Protein 8P4X (pdb70)

Organism: Platynereis dumerilii (NCBI:txid6359)

Secondary structure (DSSP, 8-state):
--EEEEE-SS---SSS-HHHHHTTTT-SEEEEEEEE-SSTTS-SS--HHHHHHHHHHHHHHHHHHHHHT---EEEES-HHHHHHHHHHHH---EEEEE---SGGGHHHHHHHHHHHHTTT-EEEEE--SSSS-HHHHHHHTTTS---SHHHHHHHHHHH--PPPPP-----TTSB----SSHHHHS----HHHHT---SSHHHHS-SS----SSHHHHHHHHHHHHHHHHHHHHT-SS--------SS-----HHHHHHTSS-HHHHHHHHHHHHHHHS-S---GGGGSHHHHHHHHHHHTTT-TTTT-SSS-TTS-----B--HHHHHHHHHT-SS-HHHHHHHHHHHHTS---HHHHHHHHHIIIIISS-B-HHHHHHHHHHH-TT--HHHHHHHHHHHSS-TT--GGG-TTTT-TTHHHHHH-SS-HHHHHH-GGGSSS-TTSSS-GGGS-HHHHHHHT--BTTTBPPPSS-HHHHHHHHHHHHHHHHHHS--TT-SS---S-HHHHHHHTT--SS--TT---/--EEEEE-SS---SSS-HHHHHTTTT-SEEEEEEEE-SSTTS-SS--HHHHHHHHHHHHHHHHHHHHHT---EEEES-HHHHHHHHHHHH---EEEEE---SGGGHHHHHHHHHHHHTTT-EEEEE--SSSS-HHHHHHHTTTS---SHHHHHHHHHHH--PPPPP-----TTSB----SSHHHHS----HHHHT---SSHHHHS-SS----SSHHHHHHHHHHHHHHHHHHHHT-SS--------SS-----HHHHHHTSS-HHHHHHHHHHHHHHHS-S---GGGGSHHHHHHHHHHHTTT-TTTT-SSS-TTS-----B--HHHHHHHHHT-SS-HHHHHHHHHHHHTS---HHHHHHHHHIIIIISS-B-HHHHHHHHHHH-TT--HHHHHHHHHHHSS-TT--GGG-TTTT-TTHHHHHH-SS-HHHHHH-GGGSSS-TTSSS-GGGS-HHHHHHHT--BTTTBPPPSS-HHHHHHHHHHHHHHHHHHS--TT-SS---S-HHHHHHHTT--SS--TT---

Structure (mmCIF, N/CA/C/O backbone):
data_8P4X
#
_entry.id   8P4X
#
_cell.length_a   1.00
_cell.length_b   1.00
_cell.length_c   1.00
_cell.angle_alpha   90.00
_cell.angle_beta   90.00
_cell.angle_gamma   90.00
#
_symmetry.space_group_name_H-M   'P 1'
#
loop_
_entity.id
_entity.type
_entity.pdbx_description
1 polymer 'Putative light-receptive cryptochrome (Fragment)'
2 non-polymer 'FLAVIN-ADENINE DINUCLEOTIDE'
3 non-polymer 'MAGNESIUM ION'
4 water water
#
loop_
_atom_site.group_PDB
_atom_site.id
_atom_site.type_symbol
_atom_site.label_atom_id
_atom_site.label_alt_id
_atom_site.label_comp_id
_atom_site.label_asym_id
_atom_site.label_entity_id
_atom_site.la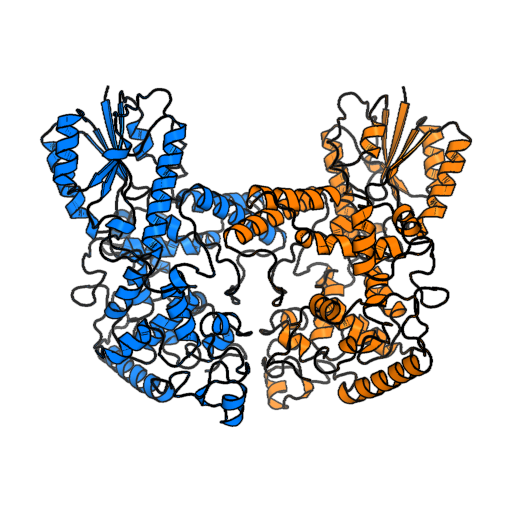bel_seq_id
_atom_site.pdbx_PDB_ins_code
_atom_site.Cartn_x
_atom_site.Cartn_y
_atom_site.Cartn_z
_atom_site.occupancy
_atom_site.B_iso_or_equiv
_atom_site.auth_seq_id
_atom_site.auth_comp_id
_atom_site.auth_asym_id
_atom_site.auth_atom_id
_atom_site.pdbx_PDB_model_num
ATOM 1 N N . GLU A 1 31 ? 117.242 111.900 98.865 1.00 72.13 31 GLU A N 1
ATOM 2 C CA . GLU A 1 31 ? 116.063 111.061 98.692 1.00 75.16 31 GLU A CA 1
ATOM 3 C C . GLU A 1 31 ? 115.547 110.586 100.045 1.00 67.96 31 GLU A C 1
ATOM 4 O O . GLU A 1 31 ? 115.296 109.398 100.244 1.00 70.98 31 GLU A O 1
ATOM 10 N N . HIS A 1 32 ? 115.395 111.524 100.976 1.00 43.99 32 HIS A N 1
ATOM 11 C CA . HIS A 1 32 ? 114.921 111.227 102.318 1.00 41.46 32 HIS A CA 1
ATOM 12 C C . HIS A 1 32 ? 114.133 112.405 102.869 1.00 42.87 32 HIS A C 1
ATOM 13 O O . HIS A 1 32 ? 114.282 113.544 102.418 1.00 38.69 32 HIS A O 1
ATOM 20 N N . VAL A 1 33 ? 113.288 112.109 103.850 1.00 26.48 33 VAL A N 1
ATOM 21 C CA . VAL A 1 33 ? 112.569 113.110 104.626 1.00 22.23 33 VAL A CA 1
ATOM 22 C C . VAL A 1 33 ? 112.963 112.877 106.078 1.00 23.82 33 VAL A C 1
ATOM 23 O O . VAL A 1 33 ? 112.374 112.039 106.768 1.00 20.06 33 VAL A O 1
ATOM 27 N N . SER A 1 34 ? 113.969 113.608 106.544 1.00 13.40 34 SER A N 1
ATOM 28 C CA . SER A 1 34 ? 114.570 113.358 107.843 1.00 11.83 34 SER A CA 1
ATOM 29 C C . SER A 1 34 ? 113.886 114.173 108.931 1.00 10.72 34 SER A C 1
ATOM 30 O O . SER A 1 34 ? 113.337 115.249 108.682 1.00 17.31 34 SER A O 1
ATOM 33 N N . LEU A 1 35 ? 113.926 113.641 110.151 1.00 12.76 35 LEU A N 1
ATOM 34 C CA . LEU A 1 35 ? 113.374 114.318 111.317 1.00 6.78 35 LEU A CA 1
ATOM 35 C C . LEU A 1 35 ? 114.362 114.199 112.466 1.00 9.90 35 LEU A C 1
ATOM 36 O O . LEU A 1 35 ? 114.757 113.087 112.834 1.00 12.70 35 LEU A O 1
ATOM 41 N N . HIS A 1 36 ? 114.758 115.338 113.028 1.00 7.50 36 HIS A N 1
ATOM 42 C CA . HIS A 1 36 ? 115.620 115.378 114.201 1.00 7.26 36 HIS A CA 1
ATOM 43 C C . HIS A 1 36 ? 114.792 115.740 115.425 1.00 8.83 36 HIS A C 1
ATOM 44 O O . HIS A 1 36 ? 114.087 116.755 115.429 1.00 6.23 36 HIS A O 1
ATOM 51 N N . TRP A 1 37 ? 114.884 114.909 116.456 1.00 2.88 37 TRP A N 1
ATOM 52 C CA . TRP A 1 37 ? 114.108 115.063 117.678 1.00 9.54 37 TRP A CA 1
ATOM 53 C C . TRP A 1 37 ? 114.987 115.697 118.751 1.00 6.25 37 TRP A C 1
ATOM 54 O O . TRP A 1 37 ? 116.021 115.134 119.125 1.00 0.54 37 TRP A O 1
ATOM 65 N N . PHE A 1 38 ? 114.574 116.865 119.240 1.00 2.40 38 PHE A N 1
ATOM 66 C CA . PHE A 1 38 ? 115.309 117.593 120.270 1.00 1.36 38 PHE A CA 1
ATOM 67 C C . PHE A 1 38 ? 114.756 117.216 121.641 1.00 1.42 38 PHE A C 1
ATOM 68 O O . PHE A 1 38 ? 113.601 117.516 121.956 1.00 1.44 38 PHE A O 1
ATOM 76 N N . ARG A 1 39 ? 115.580 116.555 122.450 1.00 14.19 39 ARG A N 1
ATOM 77 C CA . ARG A 1 39 ? 115.265 116.267 123.844 1.00 12.28 39 ARG A CA 1
ATOM 78 C C . ARG A 1 39 ? 116.284 116.883 124.786 1.00 8.08 39 ARG A C 1
ATOM 79 O O . ARG A 1 39 ? 115.915 117.643 125.688 1.00 7.32 39 ARG A O 1
ATOM 87 N N . HIS A 1 40 ? 117.561 116.571 124.596 1.00 36.95 40 HIS A N 1
ATOM 88 C CA . HIS A 1 40 ? 118.678 117.314 125.155 1.00 30.23 40 HIS A CA 1
ATOM 89 C C . HIS A 1 40 ? 119.554 117.766 123.993 1.00 28.84 40 HIS A C 1
ATOM 90 O O . HIS A 1 40 ? 119.221 117.558 122.823 1.00 29.36 40 HIS A O 1
ATOM 97 N N . GLY A 1 41 ? 120.684 118.387 124.309 1.00 15.54 41 GLY A N 1
ATOM 98 C CA . GLY A 1 41 ? 121.578 118.853 123.269 1.00 11.34 41 GLY A CA 1
ATOM 99 C C . GLY A 1 41 ? 120.959 119.940 122.419 1.00 16.77 41 GLY A C 1
ATOM 100 O O . GLY A 1 41 ? 121.008 119.885 121.188 1.00 9.91 41 GLY A O 1
ATOM 101 N N . LEU A 1 42 ? 120.362 120.934 123.075 1.00 10.23 42 LEU A N 1
ATOM 102 C CA . LEU A 1 42 ? 119.701 122.044 122.391 1.00 9.08 42 LEU A CA 1
ATOM 103 C C . LEU A 1 42 ? 120.769 122.989 121.849 1.00 13.08 42 LEU A C 1
ATOM 104 O O . LEU A 1 42 ? 121.044 124.059 122.397 1.00 6.46 42 LEU A O 1
ATOM 109 N N . ARG A 1 43 ? 121.382 122.581 120.741 1.00 4.96 43 ARG A N 1
ATOM 110 C CA . ARG A 1 43 ? 122.442 123.362 120.121 1.00 4.41 43 ARG A CA 1
ATOM 111 C C . ARG A 1 43 ? 122.570 122.941 118.665 1.00 8.18 43 ARG A C 1
ATOM 112 O O . ARG A 1 43 ? 122.005 121.934 118.235 1.00 8.11 43 ARG A O 1
ATOM 120 N N . LEU A 1 44 ? 123.329 123.737 117.908 1.00 9.13 44 LEU A N 1
ATOM 121 C CA . LEU A 1 44 ? 123.638 123.428 116.520 1.00 9.99 44 LEU A CA 1
ATOM 122 C C . LEU A 1 44 ? 125.110 123.127 116.277 1.00 12.52 44 LEU A C 1
ATOM 123 O O . LEU A 1 44 ? 125.437 122.554 115.234 1.00 7.39 44 LEU A O 1
ATOM 128 N N . HIS A 1 45 ? 125.996 123.489 117.201 1.00 9.18 45 HIS A N 1
ATOM 129 C CA . HIS A 1 45 ? 127.417 123.206 117.062 1.00 -0.00 45 HIS A CA 1
ATOM 130 C C . HIS A 1 45 ? 127.757 121.858 117.683 1.00 9.76 45 HIS A C 1
ATOM 131 O O . HIS A 1 45 ? 127.248 121.503 118.749 1.00 3.76 45 HIS A O 1
ATOM 138 N N . ASP A 1 46 ? 128.620 121.109 117.000 1.00 8.93 46 ASP A N 1
ATOM 139 C CA . ASP A 1 46 ? 129.065 119.791 117.448 1.00 6.73 46 ASP A CA 1
ATOM 140 C C . ASP A 1 46 ? 127.870 118.870 117.695 1.00 6.05 46 ASP A C 1
ATOM 141 O O . ASP A 1 46 ? 127.608 118.420 118.811 1.00 6.33 46 ASP A O 1
ATOM 146 N N . ASN A 1 47 ? 127.140 118.594 116.614 1.00 3.43 47 ASN A N 1
ATOM 147 C CA . ASN A 1 47 ? 125.928 117.776 116.653 1.00 7.97 47 ASN A CA 1
ATOM 148 C C . ASN A 1 47 ? 125.952 116.806 115.478 1.00 8.80 47 ASN A C 1
ATOM 149 O O . ASN A 1 47 ? 125.328 117.054 114.438 1.00 9.03 47 ASN A O 1
ATOM 154 N N . PRO A 1 48 ? 126.672 115.687 115.608 1.00 9.55 48 PRO A N 1
ATOM 155 C CA . PRO A 1 48 ? 126.768 114.749 114.474 1.00 8.52 48 PRO A CA 1
ATOM 156 C C . PRO A 1 48 ? 125.431 114.188 114.021 1.00 7.29 48 PRO A C 1
ATOM 157 O O . PRO A 1 48 ? 125.225 113.984 112.816 1.00 4.54 48 PRO A O 1
ATOM 161 N N . ALA A 1 49 ? 124.515 113.920 114.953 1.00 14.46 49 ALA A N 1
ATOM 162 C CA . ALA A 1 49 ? 123.208 113.398 114.570 1.00 13.26 49 ALA A CA 1
ATOM 163 C C . ALA A 1 49 ? 122.468 114.378 113.670 1.00 16.93 49 ALA A C 1
ATOM 164 O O . ALA A 1 49 ? 121.819 113.974 112.698 1.00 14.13 49 ALA A O 1
ATOM 166 N N . LEU A 1 50 ? 122.548 115.673 113.981 1.00 9.85 50 LEU A N 1
ATOM 167 C CA . LEU A 1 50 ? 121.948 116.682 113.115 1.00 4.65 50 LEU A CA 1
ATOM 168 C C . LEU A 1 50 ? 122.628 116.712 111.752 1.00 5.05 50 LEU A C 1
ATOM 169 O O . LEU A 1 50 ? 121.960 116.839 110.719 1.00 11.08 50 LEU A O 1
ATOM 174 N N . LEU A 1 51 ? 123.957 116.600 111.729 1.00 6.77 51 LEU A N 1
ATOM 175 C CA . LEU A 1 51 ? 124.678 116.599 110.462 1.00 9.79 51 LEU A CA 1
ATOM 176 C C . LEU A 1 51 ? 124.281 115.415 109.593 1.00 15.28 51 LEU A C 1
ATOM 177 O O . LEU A 1 51 ? 124.298 115.516 108.361 1.00 15.00 51 LEU A O 1
ATOM 182 N N . LYS A 1 52 ? 123.931 114.287 110.208 1.00 23.32 52 LYS A N 1
ATOM 183 C CA . LYS A 1 52 ? 123.542 113.111 109.441 1.00 20.45 52 LYS A CA 1
ATOM 184 C C . LYS A 1 52 ? 122.146 113.233 108.843 1.00 24.97 52 LYS A C 1
ATOM 185 O O . LYS A 1 52 ? 121.844 112.541 107.866 1.00 21.46 52 LYS A O 1
ATOM 191 N N . SER A 1 53 ? 121.296 114.094 109.396 1.00 21.63 53 SER A N 1
ATOM 192 C CA . SER A 1 53 ? 119.941 114.277 108.897 1.00 19.93 53 SER A CA 1
ATOM 193 C C . SER A 1 53 ? 119.861 115.271 107.747 1.00 19.91 53 SER A C 1
ATOM 194 O O . SER A 1 53 ? 118.767 115.497 107.220 1.00 14.89 53 SER A O 1
ATOM 197 N N . LEU A 1 54 ? 120.985 115.866 107.344 1.00 16.25 54 LEU A N 1
ATOM 198 C CA . LEU A 1 54 ? 121.007 116.832 106.257 1.00 12.25 54 LEU A CA 1
ATOM 199 C C . LEU A 1 54 ? 121.608 116.291 104.969 1.00 16.76 54 LEU A C 1
ATOM 200 O O . LEU A 1 54 ? 121.325 116.841 103.900 1.00 13.80 54 LEU A O 1
ATOM 205 N N . GLU A 1 55 ? 122.420 115.240 105.038 1.00 49.64 55 GLU A N 1
ATOM 206 C CA . GLU A 1 55 ? 123.041 114.677 103.848 1.00 50.09 55 GLU A CA 1
ATOM 207 C C . GLU A 1 55 ? 122.083 113.709 103.164 1.00 48.24 55 GLU A C 1
ATOM 208 O O . GLU A 1 55 ? 121.528 112.812 103.806 1.00 51.71 55 GLU A O 1
ATOM 214 N N . GLY A 1 56 ? 121.896 113.890 101.861 1.00 37.97 56 GLY A N 1
ATOM 215 C CA . GLY A 1 56 ? 120.956 113.062 101.124 1.00 37.37 56 GLY A CA 1
ATOM 216 C C . GLY A 1 56 ? 119.527 113.229 101.586 1.00 37.85 56 GLY A C 1
ATOM 217 O O . GLY A 1 56 ? 118.775 112.249 101.641 1.00 41.77 56 GLY A O 1
ATOM 218 N N . ALA A 1 57 ? 119.132 114.456 101.917 1.00 26.28 57 ALA A N 1
ATOM 219 C CA . ALA A 1 57 ? 117.805 114.752 102.437 1.00 29.80 57 ALA A CA 1
ATOM 220 C C . ALA A 1 57 ? 117.110 115.742 101.518 1.00 26.86 57 ALA A C 1
ATOM 221 O O . ALA A 1 57 ? 117.705 116.747 101.116 1.00 26.84 57 ALA A O 1
ATOM 223 N N . LYS A 1 58 ? 115.854 115.453 101.186 1.00 31.97 58 LYS A N 1
ATOM 224 C CA . LYS A 1 58 ? 115.038 116.358 100.390 1.00 25.49 58 LYS A CA 1
ATOM 225 C C . LYS A 1 58 ? 114.290 117.359 101.260 1.00 30.42 58 LYS A C 1
ATOM 226 O O . LYS A 1 58 ? 114.132 118.520 100.870 1.00 24.34 58 LYS A O 1
ATOM 232 N N . GLU A 1 59 ? 113.831 116.929 102.434 1.00 24.04 59 GLU A N 1
ATOM 233 C CA . GLU A 1 59 ? 113.127 117.793 103.368 1.00 30.98 59 GLU A CA 1
ATOM 234 C C . GLU A 1 59 ? 113.676 117.558 104.767 1.00 24.32 59 GLU A C 1
ATOM 235 O O . GLU A 1 59 ? 114.217 116.492 105.065 1.00 25.49 59 GLU A O 1
ATOM 241 N N . PHE A 1 60 ? 113.534 118.569 105.621 1.00 7.57 60 PHE A N 1
ATOM 242 C CA . PHE A 1 60 ? 114.047 118.515 106.982 1.00 14.43 60 PHE A CA 1
ATOM 243 C C . PHE A 1 60 ? 113.045 119.143 107.938 1.00 16.17 60 PHE A C 1
ATOM 244 O O . PHE A 1 60 ? 112.467 120.193 107.643 1.00 7.53 60 PHE A O 1
ATOM 252 N N . TYR A 1 61 ? 112.850 118.494 109.084 1.00 9.31 61 TYR A N 1
ATOM 253 C CA . TYR A 1 61 ? 111.966 118.977 110.133 1.00 9.36 61 TYR A CA 1
ATOM 254 C C . TYR A 1 61 ? 112.679 118.915 111.475 1.00 8.44 61 TYR A C 1
ATOM 255 O O . TYR A 1 61 ? 113.349 117.926 111.786 1.00 9.20 61 TYR A O 1
ATOM 264 N N . ALA A 1 62 ? 112.532 119.975 112.265 1.00 5.19 62 ALA A N 1
ATOM 265 C CA . ALA A 1 62 ? 113.038 120.037 113.630 1.00 1.74 62 ALA A CA 1
ATOM 266 C C . ALA A 1 62 ? 111.863 119.992 114.597 1.00 5.70 62 ALA A C 1
ATOM 267 O O . ALA A 1 62 ? 110.886 120.727 114.423 1.00 1.02 62 ALA A O 1
ATOM 269 N N . LEU A 1 63 ? 111.959 119.135 115.614 1.00 5.85 63 LEU A N 1
ATOM 270 C CA . LEU A 1 63 ? 110.826 118.838 116.478 1.00 5.57 63 LEU A CA 1
ATOM 271 C C . LEU A 1 63 ? 111.238 118.820 117.943 1.00 9.44 63 LEU A C 1
ATOM 272 O O . LEU A 1 63 ? 112.333 118.368 118.288 1.00 8.67 63 LEU A O 1
ATOM 277 N N . PHE A 1 64 ? 110.345 119.319 118.797 1.00 0.10 64 PHE A N 1
ATOM 278 C CA . PHE A 1 64 ? 110.433 119.170 120.244 1.00 6.77 64 PHE A CA 1
ATOM 279 C C . PHE A 1 64 ? 109.053 118.781 120.753 1.00 2.39 64 PHE A C 1
ATOM 280 O O . PHE A 1 64 ? 108.057 119.410 120.383 1.00 9.03 64 PHE A O 1
ATOM 288 N N . ILE A 1 65 ? 108.990 117.747 121.587 1.00 13.49 65 ILE A N 1
ATOM 289 C CA . ILE A 1 65 ? 107.730 117.218 122.099 1.00 11.11 65 ILE A CA 1
ATOM 290 C C . ILE A 1 65 ? 107.621 117.566 123.576 1.00 15.77 65 ILE A C 1
ATOM 291 O O . ILE A 1 65 ? 108.534 117.279 124.359 1.00 13.07 65 ILE A O 1
ATOM 296 N N . TRP A 1 66 ? 106.502 118.182 123.953 1.00 28.67 66 TRP A N 1
ATOM 297 C CA . TRP A 1 66 ? 106.210 118.530 125.339 1.00 25.21 66 TRP A CA 1
ATOM 298 C C . TRP A 1 66 ? 105.298 117.451 125.913 1.00 29.01 66 TRP A C 1
ATOM 299 O O . TRP A 1 66 ? 104.116 117.379 125.562 1.00 24.47 66 TRP A O 1
ATOM 310 N N . ASP A 1 67 ? 105.847 116.612 126.795 1.00 46.88 67 ASP A N 1
ATOM 311 C CA . ASP A 1 67 ? 105.124 115.464 127.323 1.00 52.18 67 ASP A CA 1
ATOM 312 C C . ASP A 1 67 ? 104.955 115.469 128.836 1.00 48.19 67 ASP A C 1
ATOM 313 O O . ASP A 1 67 ? 104.281 114.577 129.362 1.00 53.07 67 ASP A O 1
ATOM 318 N N . GLY A 1 68 ? 105.539 116.429 129.549 1.00 31.81 68 GLY A N 1
ATOM 319 C CA . GLY A 1 68 ? 105.398 116.504 130.987 1.00 37.64 68 GLY A CA 1
ATOM 320 C C . GLY A 1 68 ? 106.490 115.826 131.785 1.00 32.23 68 GLY A C 1
ATOM 321 O O . GLY A 1 68 ? 106.502 115.954 133.015 1.00 36.78 68 GLY A O 1
ATOM 322 N N . GLU A 1 69 ? 107.402 115.105 131.131 1.00 41.85 69 GLU A N 1
ATOM 323 C CA . GLU A 1 69 ? 108.524 114.465 131.801 1.00 40.74 69 GLU A CA 1
ATOM 324 C C . GLU A 1 69 ? 109.878 114.835 131.218 1.00 40.33 69 GLU A C 1
ATOM 325 O O . GLU A 1 69 ? 110.893 114.641 131.895 1.00 37.31 69 GLU A O 1
ATOM 331 N N . VAL A 1 70 ? 109.923 115.363 129.996 1.00 24.99 70 VAL A N 1
ATOM 332 C CA . VAL A 1 70 ? 111.191 115.638 129.334 1.00 26.60 70 VAL A CA 1
ATOM 333 C C . VAL A 1 70 ? 111.869 116.839 129.979 1.00 26.23 70 VAL A C 1
ATOM 334 O O . VAL A 1 70 ? 111.228 117.854 130.284 1.00 22.61 70 VAL A O 1
ATOM 338 N N . ALA A 1 71 ? 113.181 116.725 130.189 1.00 21.73 71 ALA A N 1
ATOM 339 C CA . ALA A 1 71 ? 114.005 117.818 130.705 1.00 15.75 71 ALA A CA 1
ATOM 340 C C . ALA A 1 71 ? 113.593 118.238 132.113 1.00 19.14 71 ALA A C 1
ATOM 341 O O . ALA A 1 71 ? 113.650 119.420 132.460 1.00 21.26 71 ALA A O 1
ATOM 343 N N . GLY A 1 72 ? 113.180 117.278 132.937 1.00 20.91 72 GLY A N 1
ATOM 344 C CA . GLY A 1 72 ? 112.857 117.554 134.324 1.00 12.49 72 GLY A CA 1
ATOM 345 C C . GLY A 1 72 ? 111.728 118.547 134.497 1.00 20.89 72 GLY A C 1
ATOM 346 O O . GLY A 1 72 ? 111.836 119.493 135.282 1.00 17.88 72 GLY A O 1
ATOM 347 N N . THR A 1 73 ? 110.635 118.338 133.767 1.00 39.57 73 THR A N 1
ATOM 348 C CA . THR A 1 73 ? 109.497 119.245 133.807 1.00 32.47 73 THR A CA 1
ATOM 349 C C . THR A 1 73 ? 108.434 118.829 134.816 1.00 29.73 73 THR A C 1
ATOM 350 O O . THR A 1 73 ? 107.626 119.671 135.226 1.00 39.03 73 THR A O 1
ATOM 354 N N . LYS A 1 74 ? 108.418 117.563 135.231 1.00 40.39 74 LYS A N 1
ATOM 355 C CA . LYS A 1 74 ? 107.398 117.103 136.170 1.00 33.45 74 LYS A CA 1
ATOM 356 C C . LYS A 1 74 ? 107.563 117.759 137.537 1.00 41.16 74 LYS A C 1
ATOM 357 O O . LYS A 1 74 ? 106.605 118.309 138.092 1.00 42.38 74 LYS A O 1
ATOM 363 N N . LEU A 1 75 ? 108.770 117.714 138.096 1.00 22.69 75 LEU A N 1
ATOM 364 C CA . LEU A 1 75 ? 109.077 118.308 139.397 1.00 21.17 75 LEU A CA 1
ATOM 365 C C . LEU A 1 75 ? 109.996 119.500 139.152 1.00 24.29 75 LEU A C 1
ATOM 366 O O . LEU A 1 75 ? 111.219 119.348 139.084 1.00 26.79 75 LEU A O 1
ATOM 371 N N . VAL A 1 76 ? 109.404 120.689 139.026 1.00 13.55 76 VAL A N 1
ATOM 372 C CA . VAL A 1 76 ? 110.122 121.875 138.577 1.00 10.31 76 VAL A CA 1
ATOM 373 C C . VAL A 1 76 ? 109.503 123.103 139.230 1.00 16.85 76 VAL A C 1
ATOM 374 O O . VAL A 1 76 ? 108.433 123.037 139.839 1.00 10.88 76 VAL A O 1
ATOM 378 N N . SER A 1 77 ? 110.193 124.236 139.106 1.00 29.37 77 SER A N 1
ATOM 379 C CA . SER A 1 77 ? 109.732 125.509 139.637 1.00 25.16 77 SER A CA 1
ATOM 380 C C . SER A 1 77 ? 109.960 126.605 138.598 1.00 23.32 77 SER A C 1
ATOM 381 O O . SER A 1 77 ? 110.380 126.347 137.467 1.00 28.79 77 SER A O 1
ATOM 384 N N . TYR A 1 78 ? 109.677 127.841 139.002 1.00 20.37 78 TYR A N 1
ATOM 385 C CA . TYR A 1 78 ? 109.713 128.968 138.074 1.00 17.52 78 TYR A CA 1
ATOM 386 C C . TYR A 1 78 ? 111.105 129.256 137.515 1.00 18.59 78 TYR A C 1
ATOM 387 O O . TYR A 1 78 ? 111.221 129.455 136.289 1.00 15.43 78 TYR A O 1
ATOM 396 N N . PRO A 1 79 ? 112.175 129.292 138.319 1.00 7.18 79 PRO A N 1
ATOM 397 C CA . PRO A 1 79 ? 113.491 129.650 137.757 1.00 5.51 79 PRO A CA 1
ATOM 398 C C . PRO A 1 79 ? 113.937 128.770 136.600 1.00 7.16 79 PRO A C 1
ATOM 399 O O . PRO A 1 79 ? 114.289 129.293 135.536 1.00 12.85 79 PRO A O 1
ATOM 403 N N . ARG A 1 80 ? 113.948 127.447 136.775 1.00 5.68 80 ARG A N 1
ATOM 404 C CA . ARG A 1 80 ? 114.424 126.567 135.714 1.00 9.35 80 ARG A CA 1
ATOM 405 C C . ARG A 1 80 ? 113.480 126.522 134.518 1.00 5.06 80 ARG A C 1
ATOM 406 O O . ARG A 1 80 ? 113.939 126.305 133.390 1.00 10.46 80 ARG A O 1
ATOM 414 N N . MET A 1 81 ? 112.180 126.724 134.735 1.00 23.36 81 MET A N 1
ATOM 415 C CA . MET A 1 81 ? 111.260 126.856 133.612 1.00 21.39 81 MET A CA 1
ATOM 416 C C . MET A 1 81 ? 111.618 128.056 132.746 1.00 27.11 81 MET A C 1
ATOM 417 O O . MET A 1 81 ? 111.613 127.963 131.510 1.00 26.93 81 MET A O 1
ATOM 422 N N . LYS A 1 82 ? 111.919 129.195 133.374 1.00 8.43 82 LYS A N 1
ATOM 423 C CA . LYS A 1 82 ? 112.385 130.344 132.605 1.00 12.08 82 LYS A CA 1
ATOM 424 C C . LYS A 1 82 ? 113.618 129.996 131.780 1.00 15.69 82 LYS A C 1
ATOM 425 O O . LYS A 1 82 ? 113.707 130.354 130.599 1.00 8.78 82 LYS A O 1
ATOM 431 N N . PHE A 1 83 ? 114.585 129.311 132.393 1.00 7.19 83 PHE A N 1
ATOM 432 C CA . PHE A 1 83 ? 115.814 128.950 131.696 1.00 6.81 83 PHE A CA 1
ATOM 433 C C . PHE A 1 83 ? 115.525 128.073 130.482 1.00 3.78 83 PHE A C 1
ATOM 434 O O . PHE A 1 83 ? 116.052 128.314 129.387 1.00 1.51 83 PHE A O 1
ATOM 442 N N . LEU A 1 84 ? 114.680 127.055 130.657 1.00 2.85 84 LEU A N 1
ATOM 443 C CA . LEU A 1 84 ? 114.353 126.155 129.554 1.00 5.21 84 LEU A CA 1
ATOM 444 C C . LEU A 1 84 ? 113.652 126.897 128.421 1.00 2.98 84 LEU A C 1
ATOM 445 O O . LEU A 1 84 ? 113.969 126.695 127.240 1.00 9.40 84 LEU A O 1
ATOM 450 N N . LEU A 1 85 ? 112.684 127.753 128.758 1.00 17.92 85 LEU A N 1
ATOM 451 C CA . LEU A 1 85 ? 111.978 128.494 127.719 1.00 11.77 85 LEU A CA 1
ATOM 452 C C . LEU A 1 85 ? 112.911 129.440 126.974 1.00 15.87 85 LEU A C 1
ATOM 453 O O . LEU A 1 85 ? 112.811 129.572 125.748 1.00 13.65 85 LEU A O 1
ATOM 458 N N . GLU A 1 86 ? 113.819 130.105 127.691 1.00 17.61 86 GLU A N 1
ATOM 459 C CA . GLU A 1 86 ? 114.803 130.952 127.027 1.00 16.55 86 GLU A CA 1
ATOM 460 C C . GLU A 1 86 ? 115.687 130.148 126.083 1.00 12.31 86 GLU A C 1
ATOM 461 O O . GLU A 1 86 ? 115.981 130.606 124.973 1.00 14.88 86 GLU A O 1
ATOM 467 N N . CYS A 1 87 ? 116.121 128.958 126.502 1.00 7.94 87 CYS A N 1
ATOM 468 C CA . CYS A 1 87 ? 116.939 128.126 125.625 1.00 6.54 87 CYS A CA 1
ATOM 469 C C . CYS A 1 87 ? 116.181 127.737 124.360 1.00 4.57 87 CYS A C 1
ATOM 470 O O . CYS A 1 87 ? 116.733 127.792 123.253 1.00 8.03 87 CYS A O 1
ATOM 473 N N . LEU A 1 88 ? 114.916 127.337 124.502 1.00 21.11 88 LEU A N 1
ATOM 474 C CA . LEU A 1 88 ? 114.133 126.963 123.326 1.00 14.78 88 LEU A CA 1
ATOM 475 C C . LEU A 1 88 ? 113.931 128.151 122.390 1.00 14.17 88 LEU A C 1
ATOM 476 O O . LEU A 1 88 ? 114.006 128.005 121.162 1.00 17.33 88 LEU A O 1
ATOM 481 N N . LYS A 1 89 ? 113.661 129.332 122.949 1.00 14.28 89 LYS A N 1
ATOM 482 C CA . LYS A 1 89 ? 113.501 130.518 122.115 1.00 16.65 89 LYS A CA 1
ATOM 483 C C . LYS A 1 89 ? 114.792 130.852 121.379 1.00 21.00 89 LYS A C 1
ATOM 484 O O . LYS A 1 89 ? 114.766 131.233 120.203 1.00 19.41 89 LYS A O 1
ATOM 490 N N . ASP A 1 90 ? 115.934 130.728 122.060 1.00 15.30 90 ASP A N 1
ATOM 491 C CA . ASP A 1 90 ? 117.215 130.951 121.398 1.00 14.81 90 ASP A CA 1
ATOM 492 C C . ASP A 1 90 ? 117.416 129.969 120.253 1.00 22.57 90 ASP A C 1
ATOM 493 O O . ASP A 1 90 ? 117.899 130.344 119.178 1.00 16.24 90 ASP A O 1
ATOM 498 N N . LEU A 1 91 ? 117.059 128.702 120.467 1.00 9.27 91 LEU A N 1
ATOM 499 C CA . LEU A 1 91 ? 117.201 127.707 119.409 1.00 7.38 91 LEU A CA 1
ATOM 500 C C . LEU A 1 91 ? 116.337 128.055 118.201 1.00 9.53 91 LEU A C 1
ATOM 501 O O . LEU A 1 91 ? 116.795 127.970 117.052 1.00 13.73 91 LEU A O 1
ATOM 506 N N . ASP A 1 92 ? 115.083 128.444 118.438 1.00 15.49 92 ASP A N 1
ATOM 507 C CA . ASP A 1 92 ? 114.210 128.814 117.327 1.00 18.86 92 ASP A CA 1
ATOM 508 C C . ASP A 1 92 ? 114.736 130.043 116.594 1.00 16.55 92 ASP A C 1
ATOM 509 O O . ASP A 1 92 ? 114.693 130.103 115.358 1.00 11.58 92 ASP A O 1
ATOM 514 N N . ASP A 1 93 ? 115.229 131.039 117.334 1.00 43.92 93 ASP A N 1
ATOM 515 C CA . ASP A 1 93 ? 115.799 132.217 116.689 1.00 39.98 93 ASP A CA 1
ATOM 516 C C . ASP A 1 93 ? 117.010 131.858 115.841 1.00 35.60 93 ASP A C 1
ATOM 517 O O . ASP A 1 93 ? 117.174 132.391 114.737 1.00 44.17 93 ASP A O 1
ATOM 522 N N . SER A 1 94 ? 117.872 130.969 116.337 1.00 20.69 94 SER A N 1
ATOM 523 C CA . SER A 1 94 ? 119.014 130.531 115.544 1.00 24.60 94 SER A CA 1
ATOM 524 C C . SER A 1 94 ? 118.570 129.814 114.277 1.00 21.12 94 SER A C 1
ATOM 525 O O . SER A 1 94 ? 119.146 130.037 113.207 1.00 27.60 94 SER A O 1
ATOM 528 N N . LEU A 1 95 ? 117.560 128.950 114.373 1.00 21.15 95 LEU A N 1
ATOM 529 C CA . LEU A 1 95 ? 117.048 128.275 113.186 1.00 14.86 95 LEU A CA 1
ATOM 530 C C . LEU A 1 95 ? 116.418 129.234 112.184 1.00 20.39 95 LEU A C 1
ATOM 531 O O . LEU A 1 95 ? 116.493 128.980 110.978 1.00 15.76 95 LEU A O 1
ATOM 536 N N . LYS A 1 96 ? 115.796 130.319 112.648 1.00 28.21 96 LYS A N 1
ATOM 537 C CA . LYS A 1 96 ? 115.158 131.255 111.726 1.00 25.38 96 LYS A CA 1
ATOM 538 C C . LYS A 1 96 ? 116.148 131.919 110.777 1.00 25.85 96 LYS A C 1
ATOM 539 O O . LYS A 1 96 ? 115.741 132.376 109.704 1.00 31.62 96 LYS A O 1
ATOM 545 N N . LYS A 1 97 ? 117.430 131.990 111.142 1.00 40.34 97 LYS A N 1
ATOM 546 C CA . LYS A 1 97 ? 118.410 132.617 110.260 1.00 40.64 97 LYS A CA 1
ATOM 547 C C . LYS A 1 97 ? 118.549 131.850 108.951 1.00 47.47 97 LYS A C 1
ATOM 548 O O . LYS A 1 97 ? 118.572 132.449 107.870 1.00 45.04 97 LYS A O 1
ATOM 554 N N . HIS A 1 98 ? 118.646 130.523 109.028 1.00 38.71 98 HIS A N 1
ATOM 555 C CA . HIS A 1 98 ? 118.836 129.696 107.846 1.00 33.12 98 HIS A CA 1
ATOM 556 C C . HIS A 1 98 ? 117.546 129.451 107.074 1.00 31.14 98 HIS A C 1
ATOM 557 O O . HIS A 1 98 ? 117.600 128.868 105.986 1.00 37.12 98 HIS A O 1
ATOM 564 N N . GLY A 1 99 ? 116.400 129.871 107.602 1.00 22.50 99 GLY A N 1
ATOM 565 C CA . GLY A 1 99 ? 115.138 129.711 106.909 1.00 21.98 99 GLY A CA 1
ATOM 566 C C . GLY A 1 99 ? 114.309 128.548 107.410 1.00 23.31 99 GLY A C 1
ATOM 567 O O . GLY A 1 99 ? 113.707 127.823 106.612 1.00 20.07 99 GLY A O 1
ATOM 568 N N . GLY A 1 100 ? 114.261 128.359 108.729 1.00 23.30 100 GLY A N 1
ATOM 569 C CA . GLY A 1 100 ? 113.486 127.281 109.308 1.00 24.41 100 GLY A CA 1
ATOM 570 C C . GLY A 1 100 ? 112.951 127.656 110.672 1.00 18.18 100 GLY A C 1
ATOM 571 O O . GLY A 1 100 ? 113.361 128.648 111.278 1.00 27.17 100 GLY A O 1
ATOM 572 N N . ARG A 1 101 ? 112.019 126.836 111.150 1.00 9.14 101 ARG A N 1
ATOM 573 C CA . ARG A 1 101 ? 111.365 127.034 112.434 1.00 13.16 101 ARG A CA 1
ATOM 574 C C . ARG A 1 101 ? 111.489 125.765 113.267 1.00 12.80 101 ARG A C 1
ATOM 575 O O . ARG A 1 101 ? 111.950 124.723 112.795 1.00 15.07 101 ARG A O 1
ATOM 583 N N . LEU A 1 102 ? 111.070 125.868 114.525 1.00 6.27 102 LEU A N 1
ATOM 584 C CA . LEU A 1 102 ? 111.050 124.750 115.459 1.00 12.54 102 LEU A CA 1
ATOM 585 C C . LEU A 1 102 ? 109.602 124.420 115.794 1.00 10.32 102 LEU A C 1
ATOM 586 O O . LEU A 1 102 ? 108.856 125.287 116.261 1.00 11.22 102 LEU A O 1
ATOM 591 N N . TYR A 1 103 ? 109.210 123.172 115.555 1.00 1.30 103 TYR A N 1
ATOM 592 C CA . TYR A 1 103 ? 107.871 122.699 115.875 1.00 4.95 103 TYR A CA 1
ATOM 593 C C . TYR A 1 103 ? 107.820 122.225 117.321 1.00 3.05 103 TYR A C 1
ATOM 594 O O . TYR A 1 103 ? 108.721 121.518 117.781 1.00 4.71 103 TYR A O 1
ATOM 603 N N . VAL A 1 104 ? 106.766 122.618 118.031 1.00 7.68 104 VAL A N 1
ATOM 604 C CA . VAL A 1 104 ? 106.505 122.161 119.390 1.00 10.00 104 VAL A CA 1
ATOM 605 C C . VAL A 1 104 ? 105.123 121.526 119.414 1.00 9.07 104 VAL A C 1
ATOM 606 O O . VAL A 1 104 ? 104.139 122.154 119.008 1.00 15.62 104 VAL A O 1
ATOM 610 N N . VAL A 1 105 ? 105.052 120.284 119.887 1.00 15.53 105 VAL A N 1
ATOM 611 C CA . VAL A 1 105 ? 103.812 119.521 119.932 1.00 16.20 105 VAL A CA 1
ATOM 612 C C . VAL A 1 105 ? 103.613 119.001 121.348 1.00 17.19 105 VAL A C 1
ATOM 613 O O . VAL A 1 105 ? 104.578 118.630 122.025 1.00 19.39 105 VAL A O 1
ATOM 617 N N . LYS A 1 106 ? 102.360 118.975 121.791 1.00 51.49 106 LYS A N 1
ATOM 618 C CA . LYS A 1 106 ? 101.994 118.543 123.133 1.00 48.43 106 LYS A CA 1
ATOM 619 C C . LYS A 1 106 ? 101.300 117.191 123.040 1.00 45.69 106 LYS A C 1
ATOM 620 O O . LYS A 1 106 ? 100.272 117.063 122.366 1.00 42.60 106 LYS A O 1
ATOM 626 N N . GLY A 1 107 ? 101.860 116.189 123.712 1.00 27.27 107 GLY A N 1
ATOM 627 C CA . GLY A 1 107 ? 101.275 114.871 123.738 1.00 22.01 107 GLY A CA 1
ATOM 628 C C . GLY A 1 107 ? 102.308 113.770 123.861 1.00 21.28 107 GLY A C 1
ATOM 629 O O . GLY A 1 107 ? 103.518 114.012 123.816 1.00 28.47 107 GLY A O 1
ATOM 630 N N . PRO A 1 108 ? 101.845 112.531 124.028 1.00 34.62 108 PRO A N 1
ATOM 631 C CA . PRO A 1 108 ? 102.781 111.407 124.143 1.00 34.77 108 PRO A CA 1
ATOM 632 C C . PRO A 1 108 ? 103.598 111.214 122.874 1.00 31.66 108 PRO A C 1
ATOM 633 O O . PRO A 1 108 ? 103.114 111.401 121.754 1.00 29.06 108 PRO A O 1
ATOM 637 N N . SER A 1 109 ? 104.858 110.824 123.068 1.00 21.90 109 SER A N 1
ATOM 638 C CA . SER A 1 109 ? 105.766 110.642 121.942 1.00 26.29 109 SER A CA 1
ATOM 639 C C . SER A 1 109 ? 105.331 109.495 121.040 1.00 25.02 109 SER A C 1
ATOM 640 O O . SER A 1 109 ? 105.384 109.620 119.811 1.00 25.60 109 SER A O 1
ATOM 643 N N . ASP A 1 110 ? 104.902 108.375 121.622 1.00 54.79 110 ASP A N 1
ATOM 644 C CA . ASP A 1 110 ? 104.555 107.198 120.836 1.00 54.10 110 ASP A CA 1
ATOM 645 C C . ASP A 1 110 ? 103.367 107.426 119.910 1.00 48.44 110 ASP A C 1
ATOM 646 O O . ASP A 1 110 ? 103.200 106.663 118.953 1.00 52.77 110 ASP A O 1
ATOM 651 N N . VAL A 1 111 ? 102.543 108.442 120.165 1.00 35.54 111 VAL A N 1
ATOM 652 C CA . VAL A 1 111 ? 101.482 108.816 119.244 1.00 39.09 111 VAL A CA 1
ATOM 653 C C . VAL A 1 111 ? 101.873 109.999 118.363 1.00 33.43 111 VAL A C 1
ATOM 654 O O . VAL A 1 111 ? 101.494 110.028 117.185 1.00 33.43 111 VAL A O 1
ATOM 658 N N . VAL A 1 112 ? 102.613 110.974 118.894 1.00 23.81 112 VAL A N 1
ATOM 659 C CA . VAL A 1 112 ? 103.008 112.125 118.089 1.00 21.76 112 VAL A CA 1
ATOM 660 C C . VAL A 1 112 ? 103.897 111.690 116.931 1.00 23.35 112 VAL A C 1
ATOM 661 O O . VAL A 1 112 ? 103.730 112.153 115.795 1.00 25.65 112 VAL A O 1
ATOM 665 N N . ILE A 1 113 ? 104.858 110.803 117.196 1.00 27.84 113 ILE A N 1
ATOM 666 C CA . ILE A 1 113 ? 105.765 110.352 116.145 1.00 25.85 113 ILE A CA 1
ATOM 667 C C . ILE A 1 113 ? 104.982 109.667 115.032 1.00 28.02 113 ILE A C 1
ATOM 668 O O . ILE A 1 113 ? 105.220 109.905 113.844 1.00 27.83 113 ILE A O 1
ATOM 673 N N . LYS A 1 114 ? 104.036 108.801 115.403 1.00 43.21 114 LYS A N 1
ATOM 674 C CA . LYS A 1 114 ? 103.256 108.083 114.401 1.00 45.93 114 LYS A CA 1
ATOM 675 C C . LYS A 1 114 ? 102.381 109.033 113.594 1.00 48.51 114 LYS A C 1
ATOM 676 O O . LYS A 1 114 ? 102.275 108.905 112.366 1.00 50.84 114 LYS A O 1
ATOM 682 N N . GLN A 1 115 ? 101.742 109.995 114.266 1.00 58.93 115 GLN A N 1
ATOM 683 C CA . GLN A 1 115 ? 100.948 110.989 113.552 1.00 50.16 115 GLN A CA 1
ATOM 684 C C . GLN A 1 115 ? 101.799 111.741 112.537 1.00 57.63 115 GLN A C 1
ATOM 685 O O . GLN A 1 115 ? 101.400 111.902 111.377 1.00 56.07 115 GLN A O 1
ATOM 691 N N . LEU A 1 116 ? 102.976 112.210 112.956 1.00 30.73 116 LEU A N 1
ATOM 692 C CA . LEU A 1 116 ? 103.825 112.972 112.048 1.00 26.02 116 LEU A CA 1
ATOM 693 C C . LEU A 1 116 ? 104.351 112.108 110.910 1.00 25.85 116 LEU A C 1
ATOM 694 O O . LEU A 1 116 ? 104.498 112.595 109.785 1.00 32.05 116 LEU A O 1
ATOM 699 N N . ILE A 1 117 ? 104.641 110.835 111.176 1.00 23.43 117 ILE A N 1
ATOM 700 C CA . ILE A 1 117 ? 105.086 109.943 110.112 1.00 27.27 117 ILE A CA 1
ATOM 701 C C . ILE A 1 117 ? 103.986 109.762 109.076 1.00 28.59 117 ILE A C 1
ATOM 702 O O . ILE A 1 117 ? 104.241 109.801 107.867 1.00 21.04 117 ILE A O 1
ATOM 707 N N . GLU A 1 118 ? 102.746 109.563 109.527 1.00 84.51 118 GLU A N 1
ATOM 708 C CA . GLU A 1 118 ? 101.655 109.352 108.582 1.00 90.97 118 GLU A CA 1
ATOM 709 C C . GLU A 1 118 ? 101.270 110.637 107.858 1.00 91.91 118 GLU A C 1
ATOM 710 O O . GLU A 1 118 ? 100.730 110.579 106.748 1.00 91.84 118 GLU A O 1
ATOM 716 N N . GLU A 1 119 ? 101.537 111.799 108.457 1.00 66.87 119 GLU A N 1
ATOM 717 C CA . GLU A 1 119 ? 101.167 113.058 107.818 1.00 64.39 119 GLU A CA 1
ATOM 718 C C . GLU A 1 119 ? 102.250 113.538 106.855 1.00 60.18 119 GLU A C 1
ATOM 719 O O . GLU A 1 119 ? 102.003 113.701 105.656 1.00 61.52 119 GLU A O 1
ATOM 725 N N . TRP A 1 120 ? 103.458 113.773 107.368 1.00 14.79 120 TRP A N 1
ATOM 726 C CA . TRP A 1 120 ? 104.528 114.338 106.552 1.00 18.26 120 TRP A CA 1
ATOM 727 C C . TRP A 1 120 ? 105.093 113.326 105.562 1.00 19.47 120 TRP A C 1
ATOM 728 O O . TRP A 1 120 ? 105.353 113.669 104.404 1.00 9.73 120 TRP A O 1
ATOM 739 N N . GLY A 1 121 ? 105.298 112.085 105.996 1.00 15.13 121 GLY A N 1
ATOM 740 C CA . GLY A 1 121 ? 105.917 111.079 105.155 1.00 7.60 121 GLY A CA 1
ATOM 741 C C . GLY A 1 121 ? 107.385 110.890 105.476 1.00 15.08 121 GLY A C 1
ATOM 742 O O . GLY A 1 121 ? 108.227 110.837 104.575 1.00 15.10 121 GLY A O 1
ATOM 743 N N . VAL A 1 122 ? 107.696 110.783 106.762 1.00 11.86 122 VAL A N 1
ATOM 744 C CA . VAL A 1 122 ? 109.076 110.704 107.226 1.00 14.43 122 VAL A CA 1
ATOM 745 C C . VAL A 1 122 ? 109.636 109.316 106.951 1.00 11.86 122 VAL A C 1
ATOM 746 O O . VAL A 1 122 ? 108.920 108.310 107.026 1.00 19.48 122 VAL A O 1
ATOM 750 N N . THR A 1 123 ? 110.931 109.262 106.629 1.00 27.49 123 THR A N 1
ATOM 751 C CA . THR A 1 123 ? 111.630 108.012 106.376 1.00 21.98 123 THR A CA 1
ATOM 752 C C . THR A 1 123 ? 112.845 107.797 107.268 1.00 23.33 123 THR A C 1
ATOM 753 O O . THR A 1 123 ? 113.392 106.689 107.271 1.00 21.82 123 THR A O 1
ATOM 757 N N . ARG A 1 124 ? 113.285 108.809 108.014 1.00 18.50 124 ARG A N 1
ATOM 758 C CA . ARG A 1 124 ? 114.461 108.683 108.862 1.00 17.52 124 ARG A CA 1
ATOM 759 C C . ARG A 1 124 ? 114.307 109.577 110.083 1.00 13.37 124 ARG A C 1
ATOM 760 O O . ARG A 1 124 ? 113.894 110.734 109.967 1.00 13.70 124 ARG A O 1
ATOM 768 N N . VAL A 1 125 ? 114.643 109.030 111.250 1.00 12.13 125 VAL A N 1
ATOM 769 C CA . VAL A 1 125 ? 114.607 109.752 112.515 1.00 11.66 125 VAL A CA 1
ATOM 770 C C . VAL A 1 125 ? 115.991 109.691 113.143 1.00 6.44 125 VAL A C 1
ATOM 771 O O . VAL A 1 125 ? 116.583 108.612 113.258 1.00 3.33 125 VAL A O 1
ATOM 775 N N . THR A 1 126 ? 116.502 110.851 113.550 1.00 13.77 126 THR A N 1
ATOM 776 C CA . THR A 1 126 ? 117.801 110.952 114.198 1.00 10.54 126 THR A CA 1
ATOM 777 C C . THR A 1 126 ? 117.641 111.599 115.565 1.00 13.73 126 THR A C 1
ATOM 778 O O . THR A 1 126 ? 116.792 112.472 115.761 1.00 8.30 126 THR A O 1
ATOM 782 N N . CYS A 1 127 ? 118.465 111.159 116.512 1.00 25.16 127 CYS A N 1
ATOM 783 C CA . CYS A 1 127 ? 118.386 111.678 117.872 1.00 23.19 127 CYS A CA 1
ATOM 784 C C . CYS A 1 127 ? 119.734 111.511 118.557 1.00 24.17 127 CYS A C 1
ATOM 785 O O . CYS A 1 127 ? 120.649 110.869 118.037 1.00 18.59 127 CYS A O 1
ATOM 788 N N . GLU A 1 128 ? 119.840 112.111 119.737 1.00 21.56 128 GLU A N 1
ATOM 789 C CA . GLU A 1 128 ? 120.968 111.935 120.637 1.00 22.10 128 GLU A CA 1
ATOM 790 C C . GLU A 1 128 ? 120.560 111.040 121.804 1.00 22.22 128 GLU A C 1
ATOM 791 O O . GLU A 1 128 ? 119.395 110.994 122.204 1.00 19.90 128 GLU A O 1
ATOM 797 N N . ILE A 1 129 ? 121.536 110.324 122.345 1.00 13.74 129 ILE A N 1
ATOM 798 C CA . ILE A 1 129 ? 121.292 109.312 123.367 1.00 15.55 129 ILE A CA 1
ATOM 799 C C . ILE A 1 129 ? 121.183 109.971 124.734 1.00 17.41 129 ILE A C 1
ATOM 800 O O . ILE A 1 129 ? 121.912 110.920 125.047 1.00 10.81 129 ILE A O 1
ATOM 805 N N . ASP A 1 130 ? 120.260 109.461 125.552 1.00 39.63 130 ASP A N 1
ATOM 806 C CA . ASP A 1 130 ? 120.165 109.834 126.955 1.00 40.45 130 ASP A CA 1
ATOM 807 C C . ASP A 1 130 ? 120.735 108.696 127.787 1.00 37.77 130 ASP A C 1
ATOM 808 O O . ASP A 1 130 ? 120.108 107.628 127.864 1.00 36.95 130 ASP A O 1
ATOM 813 N N . PRO A 1 131 ? 121.898 108.860 128.423 1.00 21.23 131 PRO A N 1
ATOM 814 C CA . PRO A 1 131 ? 122.547 107.704 129.058 1.00 24.64 131 PRO A CA 1
ATOM 815 C C . PRO A 1 131 ? 121.865 107.225 130.328 1.00 27.48 131 PRO A C 1
ATOM 816 O O . PRO A 1 131 ? 122.070 106.069 130.715 1.00 26.48 131 PRO A O 1
ATOM 820 N N . GLU A 1 132 ? 121.067 108.060 130.985 1.00 18.59 132 GLU A N 1
ATOM 821 C CA . GLU A 1 132 ? 120.463 107.663 132.244 1.00 20.58 132 GLU A CA 1
ATOM 822 C C . GLU A 1 132 ? 119.452 106.536 132.025 1.00 21.81 132 GLU A C 1
ATOM 823 O O . GLU A 1 132 ? 118.809 106.462 130.976 1.00 21.24 132 GLU A O 1
ATOM 829 N N . PRO A 1 133 ? 119.299 105.638 133.005 1.00 21.34 133 PRO A N 1
ATOM 830 C CA . PRO A 1 133 ? 118.403 104.486 132.816 1.00 20.58 133 PRO A CA 1
ATOM 831 C C . PRO A 1 133 ? 116.923 104.827 132.857 1.00 26.75 133 PRO A C 1
ATOM 832 O O . PRO A 1 133 ? 116.107 103.985 132.460 1.00 27.05 133 PRO A O 1
ATOM 836 N N . ILE A 1 134 ? 116.543 106.019 133.326 1.00 19.74 134 ILE A N 1
ATOM 837 C CA . ILE A 1 134 ? 115.126 106.374 133.401 1.00 16.22 134 ILE A CA 1
ATOM 838 C C . ILE A 1 134 ? 114.546 106.801 132.064 1.00 19.91 134 ILE A C 1
ATOM 839 O O . ILE A 1 134 ? 113.322 106.950 131.954 1.00 21.34 134 ILE A O 1
ATOM 844 N N . TRP A 1 135 ? 115.380 107.005 131.048 1.00 29.44 135 TRP A N 1
ATOM 845 C CA . TRP A 1 135 ? 114.927 107.419 129.729 1.00 34.32 135 TRP A CA 1
ATOM 846 C C . TRP A 1 135 ? 114.900 106.273 128.725 1.00 34.43 135 TRP A C 1
ATOM 847 O O . TRP A 1 135 ? 114.647 106.508 127.540 1.00 34.93 135 TRP A O 1
ATOM 858 N N . GLN A 1 136 ? 115.149 105.044 129.167 1.00 49.24 136 GLN A N 1
ATOM 859 C CA . GLN A 1 136 ? 115.279 103.914 128.256 1.00 48.09 136 GLN A CA 1
ATOM 860 C C . GLN A 1 136 ? 113.925 103.434 127.741 1.00 53.95 136 GLN A C 1
ATOM 861 O O . GLN A 1 136 ? 113.733 103.351 126.521 1.00 44.37 136 GLN A O 1
ATOM 867 N N . PRO A 1 137 ? 112.963 103.109 128.610 1.00 34.93 137 PRO A N 1
ATOM 868 C CA . PRO A 1 137 ? 111.676 102.605 128.102 1.00 41.39 137 PRO A CA 1
ATOM 869 C C . PRO A 1 137 ? 110.969 103.575 127.172 1.00 35.74 137 PRO A C 1
ATOM 870 O O . PRO A 1 137 ? 110.163 103.137 126.343 1.00 34.35 137 PRO A O 1
ATOM 874 N N . ARG A 1 138 ? 111.239 104.876 127.284 1.00 31.28 138 ARG A N 1
ATOM 875 C CA . ARG A 1 138 ? 110.680 105.832 126.335 1.00 24.45 138 ARG A CA 1
ATOM 876 C C . ARG A 1 138 ? 111.202 105.571 124.928 1.00 27.66 138 ARG A C 1
ATOM 877 O O . ARG A 1 138 ? 110.435 105.569 123.959 1.00 25.60 138 ARG A O 1
ATOM 885 N N . ASP A 1 139 ? 112.511 105.353 124.797 1.00 43.08 139 ASP A N 1
ATOM 886 C CA . ASP A 1 139 ? 113.116 105.184 123.483 1.00 51.36 139 ASP A CA 1
ATOM 887 C C . ASP A 1 139 ? 112.810 103.820 122.880 1.00 50.45 139 ASP A C 1
ATOM 888 O O . ASP A 1 139 ? 112.500 103.731 121.686 1.00 48.57 139 ASP A O 1
ATOM 893 N N . LYS A 1 140 ? 112.880 102.757 123.682 1.00 59.21 140 LYS A N 1
ATOM 894 C CA . LYS A 1 140 ? 112.620 101.415 123.177 1.00 56.11 140 LYS A CA 1
ATOM 895 C C . LYS A 1 140 ? 111.258 101.300 122.506 1.00 57.20 140 LYS A C 1
ATOM 896 O O . LYS A 1 140 ? 111.099 100.483 121.594 1.00 53.23 140 LYS A O 1
ATOM 902 N N . ALA A 1 141 ? 110.278 102.096 122.933 1.00 36.25 141 ALA A N 1
ATOM 903 C CA . ALA A 1 141 ? 108.967 102.065 122.298 1.00 34.81 141 ALA A CA 1
ATOM 904 C C . ALA A 1 141 ? 108.996 102.660 120.897 1.00 35.41 141 ALA A C 1
ATOM 905 O O . ALA A 1 141 ? 108.320 102.148 119.999 1.00 39.83 141 ALA A O 1
ATOM 907 N N . VAL A 1 142 ? 109.762 103.733 120.691 1.00 36.26 142 VAL A N 1
ATOM 908 C CA . VAL A 1 142 ? 109.799 104.372 119.380 1.00 34.06 142 VAL A CA 1
ATOM 909 C C . VAL A 1 142 ? 110.474 103.465 118.360 1.00 37.82 142 VAL A C 1
ATOM 910 O O . VAL A 1 142 ? 109.937 103.226 117.272 1.00 32.61 142 VAL A O 1
ATOM 914 N N . LYS A 1 143 ? 111.653 102.936 118.697 1.00 57.34 143 LYS A N 1
ATOM 915 C CA . LYS A 1 143 ? 112.391 102.112 117.745 1.00 61.84 143 LYS A CA 1
ATOM 916 C C . LYS A 1 143 ? 111.520 100.993 117.190 1.00 57.23 143 LYS A C 1
ATOM 917 O O . LYS A 1 143 ? 111.430 100.815 115.969 1.00 62.09 143 LYS A O 1
ATOM 923 N N . ASP A 1 144 ? 110.857 100.240 118.070 1.00 56.85 144 ASP A N 1
ATOM 924 C CA . ASP A 1 144 ? 109.988 99.162 117.612 1.00 52.23 144 ASP A CA 1
ATOM 925 C C . ASP A 1 144 ? 109.003 99.663 116.565 1.00 53.33 144 ASP A C 1
ATOM 926 O O . ASP A 1 144 ? 108.825 99.032 115.516 1.00 61.08 144 ASP A O 1
ATOM 931 N N . LEU A 1 145 ? 108.364 100.805 116.825 1.00 55.19 145 LEU A N 1
ATOM 932 C CA . LEU A 1 145 ? 107.453 101.376 115.840 1.00 57.54 145 LEU A CA 1
ATOM 933 C C . LEU A 1 145 ? 108.154 101.583 114.505 1.00 57.79 145 LEU A C 1
ATOM 934 O O . LEU A 1 145 ? 107.663 101.140 113.459 1.00 60.55 145 LEU A O 1
ATOM 939 N N . CYS A 1 146 ? 109.320 102.232 114.522 1.00 39.35 146 CYS A N 1
ATOM 940 C CA . CYS A 1 146 ? 110.039 102.480 113.280 1.00 42.06 146 CYS A CA 1
ATOM 941 C C . CYS A 1 146 ? 110.437 101.181 112.593 1.00 44.68 146 CYS A C 1
ATOM 942 O O . CYS A 1 146 ? 110.722 101.181 111.390 1.00 37.22 146 CYS A O 1
ATOM 945 N N . ALA A 1 147 ? 110.461 100.070 113.331 1.00 48.78 147 ALA A N 1
ATOM 946 C CA . ALA A 1 147 ? 110.829 98.796 112.726 1.00 42.69 147 ALA A CA 1
ATOM 947 C C . ALA A 1 147 ? 109.684 98.225 111.898 1.00 47.84 147 ALA A C 1
ATOM 948 O O . ALA A 1 147 ? 109.912 97.434 110.975 1.00 40.68 147 ALA A O 1
ATOM 950 N N . THR A 1 148 ? 108.447 98.614 112.209 1.00 58.69 148 THR A N 1
ATOM 951 C CA . THR A 1 148 ? 107.274 98.092 111.522 1.00 56.22 148 THR A CA 1
ATOM 952 C C . THR A 1 148 ? 106.699 99.073 110.505 1.00 55.42 148 THR A C 1
ATOM 953 O O . THR A 1 148 ? 105.558 98.893 110.063 1.00 55.80 148 THR A O 1
ATOM 957 N N . LYS A 1 149 ? 107.458 100.106 110.128 1.00 62.68 149 LYS A N 1
ATOM 958 C CA . LYS A 1 149 ? 107.000 101.050 109.117 1.00 61.02 149 LYS A CA 1
ATOM 959 C C . LYS A 1 149 ? 108.108 101.463 108.155 1.00 58.68 149 LYS A C 1
ATOM 960 O O . LYS A 1 149 ? 107.926 102.432 107.408 1.00 60.81 149 LYS A O 1
ATOM 966 N N . GLY A 1 150 ? 109.241 100.766 108.145 1.00 41.08 150 GLY A N 1
ATOM 967 C CA . GLY A 1 150 ? 110.320 101.106 107.236 1.00 43.06 150 GLY A CA 1
ATOM 968 C C . GLY A 1 150 ? 110.922 102.472 107.466 1.00 40.58 150 GLY A C 1
ATOM 969 O O . GLY A 1 150 ? 111.160 103.206 106.502 1.00 38.96 150 GLY A O 1
ATOM 970 N N . VAL A 1 151 ? 111.181 102.834 108.719 1.00 21.59 151 VAL A N 1
ATOM 971 C CA . VAL A 1 151 ? 111.733 104.135 109.079 1.00 28.25 151 VAL A CA 1
ATOM 972 C C . VAL A 1 151 ? 113.089 103.901 109.731 1.00 28.54 151 VAL A C 1
ATOM 973 O O . VAL A 1 151 ? 113.188 103.194 110.741 1.00 26.73 151 VAL A O 1
ATOM 977 N N . LYS A 1 152 ? 114.132 104.489 109.151 1.00 27.63 152 LYS A N 1
ATOM 978 C CA . LYS A 1 152 ? 115.472 104.354 109.697 1.00 27.61 152 LYS A CA 1
ATOM 979 C C . LYS A 1 152 ? 115.596 105.116 111.015 1.00 24.76 152 LYS A C 1
ATOM 980 O O . LYS A 1 152 ? 114.960 106.150 111.230 1.00 28.38 152 LYS A O 1
ATOM 986 N N . TRP A 1 153 ? 116.436 104.586 111.900 1.00 20.83 153 TRP A N 1
ATOM 987 C CA . TRP A 1 153 ? 116.677 105.160 113.216 1.00 19.13 153 TRP A CA 1
ATOM 988 C C . TRP A 1 153 ? 118.172 105.356 113.414 1.00 26.93 153 TRP A C 1
ATOM 989 O O . TRP A 1 153 ? 118.964 104.446 113.150 1.00 22.77 153 TRP A O 1
ATOM 1000 N N . PHE A 1 154 ? 118.558 106.547 113.873 1.00 13.58 154 PHE A N 1
ATOM 1001 C CA . PHE A 1 154 ? 119.963 106.867 114.088 1.00 11.37 154 PHE A CA 1
ATOM 1002 C C . PHE A 1 154 ? 120.136 107.560 115.431 1.00 10.00 154 PHE A C 1
ATOM 1003 O O . PHE A 1 154 ? 119.380 108.477 115.766 1.00 11.32 154 PHE A O 1
ATOM 1011 N N . ASP A 1 155 ? 121.131 107.112 116.195 1.00 21.70 155 ASP A N 1
ATOM 1012 C CA . ASP A 1 155 ? 121.461 107.701 117.484 1.00 23.30 155 ASP A CA 1
ATOM 1013 C C . ASP A 1 155 ? 122.972 107.837 117.599 1.00 20.46 155 ASP A C 1
ATOM 1014 O O . ASP A 1 155 ? 123.728 107.060 117.011 1.00 17.61 155 ASP A O 1
ATOM 1019 N N . TYR A 1 156 ? 123.404 108.837 118.364 1.00 12.99 156 TYR A N 1
ATOM 1020 C CA . TYR A 1 156 ? 124.819 109.134 118.527 1.00 13.99 156 TYR A CA 1
ATOM 1021 C C . TYR A 1 156 ? 125.036 109.725 119.912 1.00 15.49 156 TYR A C 1
ATOM 1022 O O . TYR A 1 156 ? 124.254 110.566 120.361 1.00 14.75 156 TYR A O 1
ATOM 1031 N N . ASN A 1 157 ? 126.097 109.282 120.582 1.00 23.82 157 ASN A N 1
ATOM 1032 C CA . ASN A 1 157 ? 126.419 109.744 121.928 1.00 30.26 157 ASN A CA 1
ATOM 1033 C C . ASN A 1 157 ? 127.341 110.953 121.833 1.00 25.81 157 ASN A C 1
ATOM 1034 O O . ASN A 1 157 ? 128.497 110.832 121.416 1.00 27.63 157 ASN A O 1
ATOM 1039 N N . SER A 1 158 ? 126.828 112.121 122.228 1.00 20.75 158 SER A N 1
ATOM 1040 C CA . SER A 1 158 ? 127.608 113.352 122.261 1.00 24.47 158 SER A CA 1
ATOM 1041 C C . SER A 1 158 ? 127.426 114.094 123.581 1.00 22.92 158 SER A C 1
ATOM 1042 O O . SER A 1 158 ? 127.784 115.271 123.678 1.00 19.64 158 SER A O 1
ATOM 1045 N N . HIS A 1 159 ? 126.880 113.425 124.596 1.00 8.28 159 HIS A N 1
ATOM 1046 C CA . HIS A 1 159 ? 126.631 114.038 125.893 1.00 7.61 159 HIS A CA 1
ATOM 1047 C C . HIS A 1 159 ? 127.730 113.762 126.908 1.00 10.46 159 HIS A C 1
ATOM 1048 O O . HIS A 1 159 ? 127.830 114.491 127.900 1.00 15.56 159 HIS A O 1
ATOM 1055 N N . LEU A 1 160 ? 128.553 112.740 126.683 1.00 11.60 160 LEU A N 1
ATOM 1056 C CA . LEU A 1 160 ? 129.612 112.352 127.601 1.00 6.86 160 LEU A CA 1
ATOM 1057 C C . LEU A 1 160 ? 130.927 112.230 126.842 1.00 6.84 160 LEU A C 1
ATOM 1058 O O . LEU A 1 160 ? 130.968 112.259 125.610 1.00 12.60 160 LEU A O 1
ATOM 1063 N N . LEU A 1 161 ? 132.013 112.090 127.603 1.00 10.31 161 LEU A N 1
ATOM 1064 C CA . LEU A 1 161 ? 133.340 111.910 127.029 1.00 10.02 161 LEU A CA 1
ATOM 1065 C C . LEU A 1 161 ? 133.683 110.447 126.783 1.00 8.37 161 LEU A C 1
ATOM 1066 O O . LEU A 1 161 ? 134.424 110.145 125.840 1.00 7.21 161 LEU A O 1
ATOM 1071 N N . TRP A 1 162 ? 133.168 109.534 127.605 1.00 15.37 162 TRP A N 1
ATOM 1072 C CA . TRP A 1 162 ? 133.410 108.107 127.454 1.00 11.14 162 TRP A CA 1
ATOM 1073 C C . TRP A 1 162 ? 132.095 107.346 127.546 1.00 13.03 162 TRP A C 1
ATOM 1074 O O . TRP A 1 162 ? 131.127 107.815 128.149 1.00 14.29 162 TRP A O 1
ATOM 1085 N N . ASP A 1 163 ? 132.075 106.165 126.938 1.00 28.03 163 ASP A N 1
ATOM 1086 C CA . ASP A 1 163 ? 130.893 105.311 126.964 1.00 33.18 163 ASP A CA 1
ATOM 1087 C C . ASP A 1 163 ? 130.822 104.567 128.293 1.00 30.81 163 ASP A C 1
ATOM 1088 O O . ASP A 1 163 ? 131.773 103.861 128.644 1.00 33.64 163 ASP A O 1
ATOM 1093 N N . PRO A 1 164 ? 129.732 104.690 129.057 1.00 23.05 164 PRO A N 1
ATOM 1094 C CA . PRO A 1 164 ? 129.668 103.989 130.350 1.00 19.23 164 PRO A CA 1
ATOM 1095 C C . PRO A 1 164 ? 129.856 102.485 130.250 1.00 25.19 164 PRO A C 1
ATOM 1096 O O . PRO A 1 164 ? 130.491 101.890 131.131 1.00 20.45 164 PRO A O 1
ATOM 1100 N N . LYS A 1 165 ? 129.319 101.846 129.209 1.00 38.15 165 LYS A N 1
ATOM 1101 C CA . LYS A 1 165 ? 129.434 100.397 129.093 1.00 33.18 165 LYS A CA 1
ATOM 1102 C C . LYS A 1 165 ? 130.884 99.955 128.946 1.00 38.43 165 LYS A C 1
ATOM 1103 O O . LYS A 1 165 ? 131.286 98.950 129.542 1.00 35.81 165 LYS A O 1
ATOM 1109 N N . ALA A 1 166 ? 131.679 100.681 128.158 1.00 18.48 166 ALA A N 1
ATOM 1110 C CA . ALA A 1 166 ? 133.086 100.327 128.004 1.00 21.73 166 ALA A CA 1
ATOM 1111 C C . ALA A 1 166 ? 133.835 100.450 129.325 1.00 22.49 166 ALA A C 1
ATOM 1112 O O . ALA A 1 166 ? 134.645 99.581 129.669 1.00 26.77 166 ALA A O 1
ATOM 1114 N N . VAL A 1 167 ? 133.576 101.519 130.078 1.00 15.43 167 VAL A N 1
ATOM 1115 C CA . VAL A 1 167 ? 134.233 101.693 131.369 1.00 12.64 167 VAL A CA 1
ATOM 1116 C C . VAL A 1 167 ? 133.838 100.573 132.321 1.00 19.29 167 VAL A C 1
ATOM 1117 O O . VAL A 1 167 ? 134.679 100.033 133.050 1.00 21.30 167 VAL A O 1
ATOM 1121 N N . CYS A 1 168 ? 132.555 100.208 132.338 1.00 40.58 168 CYS A N 1
ATOM 1122 C CA . CYS A 1 168 ? 132.107 99.137 133.221 1.00 40.96 168 CYS A CA 1
ATOM 1123 C C . CYS A 1 168 ? 132.737 97.803 132.837 1.00 43.97 168 CYS A C 1
ATOM 1124 O O . CYS A 1 168 ? 133.126 97.019 133.709 1.00 45.37 168 CYS A O 1
ATOM 1127 N N . ASP A 1 169 ? 132.847 97.528 131.535 1.00 49.70 169 ASP A N 1
ATOM 1128 C CA . ASP A 1 169 ? 133.449 96.272 131.096 1.00 47.72 169 ASP A CA 1
ATOM 1129 C C . ASP A 1 169 ? 134.943 96.238 131.391 1.00 48.76 169 ASP A C 1
ATOM 1130 O O . ASP A 1 169 ? 135.502 95.171 131.667 1.00 46.79 169 ASP A O 1
ATOM 1135 N N . ALA A 1 170 ? 135.610 97.393 131.328 1.00 30.25 170 ALA A N 1
ATOM 1136 C CA . ALA A 1 170 ? 137.039 97.446 131.612 1.00 32.16 170 ALA A CA 1
ATOM 1137 C C . ALA A 1 170 ? 137.357 97.166 133.076 1.00 28.09 170 ALA A C 1
ATOM 1138 O O . ALA A 1 170 ? 138.496 96.804 133.387 1.00 25.16 170 ALA A O 1
ATOM 1140 N N . ASN A 1 171 ? 136.386 97.325 133.975 1.00 36.54 171 ASN A N 1
ATOM 1141 C CA . ASN A 1 171 ? 136.599 97.085 135.396 1.00 38.80 171 ASN A CA 1
ATOM 1142 C C . ASN A 1 171 ? 135.767 95.893 135.852 1.00 39.85 171 ASN A C 1
ATOM 1143 O O . ASN A 1 171 ? 135.133 95.933 136.910 1.00 40.74 171 ASN A O 1
ATOM 1148 N N . GLY A 1 172 ? 135.763 94.837 135.058 1.00 39.57 172 GLY A N 1
ATOM 1149 C CA . GLY A 1 172 ? 134.967 93.647 135.363 1.00 39.60 172 GLY A CA 1
ATOM 1150 C C . GLY A 1 172 ? 133.542 93.772 134.821 1.00 42.43 172 GLY A C 1
ATOM 1151 O O . GLY A 1 172 ? 133.329 93.684 133.617 1.00 34.50 172 GLY A O 1
ATOM 1152 N N . GLY A 1 173 ? 132.586 93.971 135.723 1.00 38.77 173 GLY A N 1
ATOM 1153 C CA . GLY A 1 173 ? 131.208 94.173 135.329 1.00 39.31 173 GLY A CA 1
ATOM 1154 C C . GLY A 1 173 ? 130.479 95.161 136.215 1.00 36.63 173 GLY A C 1
ATOM 1155 O O . GLY A 1 173 ? 129.245 95.185 136.239 1.00 35.64 173 GLY A O 1
ATOM 1156 N N . ARG A 1 174 ? 131.228 95.983 136.944 1.00 33.63 174 ARG A N 1
ATOM 1157 C CA . ARG A 1 174 ? 130.656 96.939 137.876 1.00 31.41 174 ARG A CA 1
ATOM 1158 C C . ARG A 1 174 ? 131.293 98.306 137.680 1.00 36.72 174 ARG A C 1
ATOM 1159 O O . ARG A 1 174 ? 132.462 98.400 137.295 1.00 34.42 174 ARG A O 1
ATOM 1167 N N . PRO A 1 175 ? 130.548 99.385 137.935 1.00 18.27 175 PRO A N 1
ATOM 1168 C CA . PRO A 1 175 ? 131.139 100.715 137.818 1.00 12.93 175 PRO A CA 1
ATOM 1169 C C . PRO A 1 175 ? 132.228 100.919 138.856 1.00 22.60 175 PRO A C 1
ATOM 1170 O O . PRO A 1 175 ? 132.144 100.385 139.975 1.00 18.76 175 PRO A O 1
ATOM 1174 N N . PRO A 1 176 ? 133.271 101.681 138.531 1.00 19.79 176 PRO A N 1
ATOM 1175 C CA . PRO A 1 176 ? 134.255 102.041 139.558 1.00 13.17 176 PRO A CA 1
ATOM 1176 C C . PRO A 1 176 ? 133.612 102.841 140.681 1.00 19.72 176 PRO A C 1
ATOM 1177 O O . PRO A 1 176 ? 132.756 103.697 140.449 1.00 17.26 176 PRO A O 1
ATOM 1181 N N . HIS A 1 177 ? 134.041 102.558 141.908 1.00 11.01 177 HIS A N 1
ATOM 1182 C CA . HIS A 1 177 ? 133.500 103.201 143.097 1.00 15.01 177 HIS A CA 1
ATOM 1183 C C . HIS A 1 177 ? 134.424 104.267 143.667 1.00 16.11 177 HIS A C 1
ATOM 1184 O O . HIS A 1 177 ? 134.095 104.867 144.694 1.00 16.27 177 HIS A O 1
ATOM 1191 N N . THR A 1 178 ? 135.562 104.521 143.025 1.00 6.48 178 THR A N 1
ATOM 1192 C CA . THR A 1 178 ? 136.538 105.491 143.498 1.00 12.50 178 THR A CA 1
ATOM 1193 C C . THR A 1 178 ? 136.967 106.377 142.337 1.00 7.21 178 THR A C 1
ATOM 1194 O O . THR A 1 178 ? 137.056 105.920 141.194 1.00 8.75 178 THR A O 1
ATOM 1198 N N . TYR A 1 179 ? 137.216 107.652 142.639 1.00 9.31 179 TYR A N 1
ATOM 1199 C CA . TYR A 1 179 ? 137.612 108.607 141.607 1.00 2.78 179 TYR A CA 1
ATOM 1200 C C . TYR A 1 179 ? 138.981 108.264 141.028 1.00 6.14 179 TYR A C 1
ATOM 1201 O O . TYR A 1 179 ? 139.189 108.347 139.811 1.00 6.65 179 TYR A O 1
ATOM 1210 N N . LYS A 1 180 ? 139.927 107.870 141.883 1.00 12.52 180 LYS A N 1
ATOM 1211 C CA . LYS A 1 180 ? 141.244 107.470 141.397 1.00 11.93 180 LYS A CA 1
ATOM 1212 C C . LYS A 1 180 ? 141.158 106.242 140.498 1.00 15.80 180 LYS A C 1
ATOM 1213 O O . LYS A 1 180 ? 141.834 106.171 139.463 1.00 18.34 180 LYS A O 1
ATOM 1219 N N . LEU A 1 181 ? 140.342 105.258 140.879 1.00 13.18 181 LEU A N 1
ATOM 1220 C CA . LEU A 1 181 ? 140.162 104.081 140.038 1.00 11.06 181 LEU A CA 1
ATOM 1221 C C . LEU A 1 181 ? 139.521 104.450 138.706 1.00 5.76 181 LEU A C 1
ATOM 1222 O O . LEU A 1 181 ? 139.887 103.904 137.659 1.00 6.68 181 LEU A O 1
ATOM 1227 N N . PHE A 1 182 ? 138.557 105.372 138.727 1.00 7.40 182 PHE A N 1
ATOM 1228 C CA . PHE A 1 182 ? 137.935 105.819 137.486 1.00 4.62 182 PHE A CA 1
ATOM 1229 C C . PHE A 1 182 ? 138.955 106.485 136.572 1.00 8.69 182 PHE A C 1
ATOM 1230 O O . PHE A 1 182 ? 138.980 106.225 135.362 1.00 6.60 182 PHE A O 1
ATOM 1238 N N . CYS A 1 183 ? 139.805 107.347 137.132 1.00 7.08 183 CYS A N 1
ATOM 1239 C CA . CYS A 1 183 ? 140.851 107.974 136.331 1.00 4.86 183 CYS A CA 1
ATOM 1240 C C . CYS A 1 183 ? 141.802 106.930 135.759 1.00 6.99 183 CYS A C 1
ATOM 1241 O O . CYS A 1 183 ? 142.182 107.001 134.584 1.00 3.95 183 CYS A O 1
ATOM 1244 N N . GLN A 1 184 ? 142.203 105.954 136.577 1.00 14.26 184 GLN A N 1
ATOM 1245 C CA . GLN A 1 184 ? 143.091 104.904 136.089 1.00 20.45 184 GLN A CA 1
ATOM 1246 C C . GLN A 1 184 ? 142.461 104.139 134.935 1.00 15.86 184 GLN A C 1
ATOM 1247 O O . GLN A 1 184 ? 143.127 103.850 133.934 1.00 18.01 184 GLN A O 1
ATOM 1253 N N . VAL A 1 185 ? 141.179 103.793 135.059 1.00 15.05 185 VAL A N 1
ATOM 1254 C CA . VAL A 1 185 ? 140.511 103.033 134.006 1.00 12.80 185 VAL A CA 1
ATOM 1255 C C . VAL A 1 185 ? 140.407 103.861 132.733 1.00 12.87 185 VAL A C 1
ATOM 1256 O O . VAL A 1 185 ? 140.660 103.362 131.630 1.00 18.96 185 VAL A O 1
ATOM 1260 N N . THR A 1 186 ? 140.033 105.137 132.858 1.00 11.12 186 THR A N 1
ATOM 1261 C CA . THR A 1 186 ? 139.847 105.967 131.673 1.00 9.98 186 THR A CA 1
ATOM 1262 C C . THR A 1 186 ? 141.162 106.354 131.010 1.00 11.79 186 THR A C 1
ATOM 1263 O O . THR A 1 186 ? 141.162 106.683 129.819 1.00 14.54 186 THR A O 1
ATOM 1267 N N . ASP A 1 187 ? 142.276 106.331 131.740 1.00 28.87 187 ASP A N 1
ATOM 1268 C CA . ASP A 1 187 ? 143.565 106.639 131.134 1.00 31.90 187 ASP A CA 1
ATOM 1269 C C . ASP A 1 187 ? 144.040 105.565 130.165 1.00 29.87 187 ASP A C 1
ATOM 1270 O O . ASP A 1 187 ? 145.031 105.787 129.461 1.00 33.34 187 ASP A O 1
ATOM 1275 N N . LEU A 1 188 ? 143.368 104.413 130.112 1.00 23.12 188 LEU A N 1
ATOM 1276 C CA . LEU A 1 188 ? 143.728 103.344 129.193 1.00 27.82 188 LEU A CA 1
ATOM 1277 C C . LEU A 1 188 ? 142.814 103.244 127.983 1.00 31.22 188 LEU A C 1
ATOM 1278 O O . LEU A 1 188 ? 143.208 102.638 126.983 1.00 27.71 188 LEU A O 1
ATOM 1283 N N . LEU A 1 189 ? 141.611 103.816 128.047 1.00 24.55 189 LEU A N 1
ATOM 1284 C CA . LEU A 1 189 ? 140.697 103.758 126.914 1.00 23.17 189 LEU A CA 1
ATOM 1285 C C . LEU A 1 189 ? 141.109 104.708 125.799 1.00 23.88 189 LEU A C 1
ATOM 1286 O O . LEU A 1 189 ? 140.861 104.419 124.623 1.00 16.56 189 LEU A O 1
ATOM 1291 N N . GLY A 1 190 ? 141.731 105.833 126.141 1.00 23.62 190 GLY A N 1
ATOM 1292 C CA . GLY A 1 190 ? 142.160 106.797 125.150 1.00 23.41 190 GLY A CA 1
ATOM 1293 C C . GLY A 1 190 ? 141.777 108.215 125.516 1.00 24.78 190 GLY A C 1
ATOM 1294 O O . GLY A 1 190 ? 141.708 108.559 126.700 1.00 27.87 190 GLY A O 1
ATOM 1295 N N . LYS A 1 191 ? 141.524 109.044 124.509 1.00 40.85 191 LYS A N 1
ATOM 1296 C CA . LYS A 1 191 ? 141.123 110.425 124.710 1.00 44.20 191 LYS A CA 1
ATOM 1297 C C . LYS A 1 191 ? 139.853 110.714 123.925 1.00 44.44 191 LYS A C 1
ATOM 1298 O O . LYS A 1 191 ? 139.573 110.048 122.923 1.00 39.25 191 LYS A O 1
ATOM 1304 N N . PRO A 1 192 ? 139.065 111.696 124.358 1.00 22.25 192 PRO A N 1
ATOM 1305 C CA . PRO A 1 192 ? 137.852 112.051 123.614 1.00 17.80 192 PRO A CA 1
ATOM 1306 C C . PRO A 1 192 ? 138.175 112.486 122.194 1.00 18.76 192 PRO A C 1
ATOM 1307 O O . PRO A 1 192 ? 139.323 112.745 121.829 1.00 15.74 192 PRO A O 1
ATOM 1311 N N . GLU A 1 193 ? 137.127 112.563 121.379 1.00 35.19 193 GLU A N 1
ATOM 1312 C CA . GLU A 1 193 ? 137.257 112.980 119.993 1.00 36.05 193 GLU A CA 1
ATOM 1313 C C . GLU A 1 193 ? 137.023 114.479 119.863 1.00 38.91 193 GLU A C 1
ATOM 1314 O O . GLU A 1 193 ? 136.337 115.096 120.682 1.00 34.66 193 GLU A O 1
ATOM 1320 N N . THR A 1 194 ? 137.605 115.060 118.817 1.00 20.97 194 THR A N 1
ATOM 1321 C CA . THR A 1 194 ? 137.509 116.491 118.602 1.00 25.56 194 THR A CA 1
ATOM 1322 C C . THR A 1 194 ? 136.100 116.877 118.154 1.00 19.94 194 THR A C 1
ATOM 1323 O O . THR A 1 194 ? 135.354 116.048 117.628 1.00 17.99 194 THR A O 1
ATOM 1327 N N . PRO A 1 195 ? 135.712 118.138 118.353 1.00 9.13 195 PRO A N 1
ATOM 1328 C CA . PRO A 1 195 ? 134.371 118.565 117.941 1.00 14.53 195 PRO A CA 1
ATOM 1329 C C . PRO A 1 195 ? 134.188 118.488 116.433 1.00 12.79 195 PRO A C 1
ATOM 1330 O O . PRO A 1 195 ? 135.146 118.560 115.660 1.00 9.85 195 PRO A O 1
ATOM 1334 N N . HIS A 1 196 ? 132.930 118.341 116.020 1.00 20.51 196 HIS A N 1
ATOM 1335 C CA . HIS A 1 196 ? 132.559 118.262 114.618 1.00 22.39 196 HIS A CA 1
ATOM 1336 C C . HIS A 1 196 ? 132.246 119.645 114.062 1.00 15.77 196 HIS A C 1
ATOM 1337 O O . HIS A 1 196 ? 132.029 120.598 114.816 1.00 22.90 196 HIS A O 1
ATOM 1344 N N . PRO A 1 197 ? 132.216 119.790 112.731 1.00 38.65 197 PRO A N 1
ATOM 1345 C CA . PRO A 1 197 ? 131.922 121.103 112.138 1.00 30.71 197 PRO A CA 1
ATOM 1346 C C . PRO A 1 197 ? 130.485 121.552 112.346 1.00 31.74 197 PRO A C 1
ATOM 1347 O O . PRO A 1 197 ? 129.699 120.879 113.020 1.00 36.94 197 PRO A O 1
ATOM 1351 N N . ASP A 1 198 ? 130.136 122.698 111.763 1.00 35.63 198 ASP A N 1
ATOM 1352 C CA . ASP A 1 198 ? 128.795 123.251 111.831 1.00 37.91 198 ASP A CA 1
ATOM 1353 C C . ASP A 1 198 ? 127.973 122.814 110.625 1.00 31.88 198 ASP A C 1
ATOM 1354 O O . ASP A 1 198 ? 128.521 122.485 109.569 1.00 37.74 198 ASP A O 1
ATOM 1359 N N . PRO A 1 199 ? 126.649 122.801 110.749 1.00 24.91 199 PRO A N 1
ATOM 1360 C CA . PRO A 1 199 ? 125.801 122.298 109.665 1.00 25.30 199 PRO A CA 1
ATOM 1361 C C . PRO A 1 199 ? 125.587 123.332 108.566 1.00 17.29 199 PRO A C 1
ATOM 1362 O O . PRO A 1 199 ? 125.933 124.507 108.692 1.00 17.78 199 PRO A O 1
ATOM 1366 N N . ASP A 1 200 ? 125.000 122.858 107.468 1.00 47.71 200 ASP A N 1
ATOM 1367 C CA . ASP A 1 200 ? 124.656 123.697 106.329 1.00 50.36 200 ASP A CA 1
ATOM 1368 C C . ASP A 1 200 ? 123.251 123.341 105.869 1.00 55.43 200 ASP A C 1
ATOM 1369 O O . ASP A 1 200 ? 122.934 122.160 105.698 1.00 48.74 200 ASP A O 1
ATOM 1374 N N . PHE A 1 201 ? 122.416 124.360 105.670 1.00 26.08 201 PHE A N 1
ATOM 1375 C CA . PHE A 1 201 ? 121.030 124.174 105.258 1.00 27.76 201 PHE A CA 1
ATOM 1376 C C . PHE A 1 201 ? 120.766 124.681 103.846 1.00 28.81 201 PHE A C 1
ATOM 1377 O O . PHE A 1 201 ? 119.602 124.795 103.448 1.00 32.82 201 PHE A O 1
ATOM 1385 N N . SER A 1 202 ? 121.813 124.990 103.080 1.00 60.49 202 SER A N 1
ATOM 1386 C CA . SER A 1 202 ? 121.616 125.628 101.783 1.00 55.51 202 SER A CA 1
ATOM 1387 C C . SER A 1 202 ? 120.946 124.688 100.788 1.00 63.11 202 SER A C 1
ATOM 1388 O O . SER A 1 202 ? 120.066 125.107 100.027 1.00 62.78 202 SER A O 1
ATOM 1391 N N . HIS A 1 203 ? 121.347 123.416 100.773 1.00 78.24 203 HIS A N 1
ATOM 1392 C CA . HIS A 1 203 ? 120.878 122.461 99.779 1.00 75.47 203 HIS A CA 1
ATOM 1393 C C . HIS A 1 203 ? 119.787 121.541 100.312 1.00 83.26 203 HIS A C 1
ATOM 1394 O O . HIS A 1 203 ? 119.652 120.410 99.833 1.00 81.73 203 HIS A O 1
ATOM 1401 N N . VAL A 1 204 ? 119.004 121.998 101.286 1.00 32.50 204 VAL A N 1
ATOM 1402 C CA . VAL A 1 204 ? 117.927 121.210 101.871 1.00 26.06 204 VAL A CA 1
ATOM 1403 C C . VAL A 1 204 ? 116.693 122.092 101.982 1.00 28.99 204 VAL A C 1
ATOM 1404 O O . VAL A 1 204 ? 116.785 123.246 102.416 1.00 33.16 204 VAL A O 1
ATOM 1408 N N . GLN A 1 205 ? 115.547 121.552 101.582 1.00 36.84 205 GLN A N 1
ATOM 1409 C CA . GLN A 1 205 ? 114.287 122.271 101.696 1.00 39.21 205 GLN A CA 1
ATOM 1410 C C . GLN A 1 205 ? 113.714 122.114 103.099 1.00 45.43 205 GLN A C 1
ATOM 1411 O O . GLN A 1 205 ? 113.739 121.025 103.679 1.00 37.57 205 GLN A O 1
ATOM 1417 N N . MET A 1 206 ? 113.193 123.213 103.640 1.00 22.95 206 MET A N 1
ATOM 1418 C CA . MET A 1 206 ? 112.706 123.275 105.018 1.00 28.60 206 MET A CA 1
ATOM 1419 C C . MET A 1 206 ? 111.293 123.842 104.995 1.00 25.93 206 MET A C 1
ATOM 1420 O O . MET A 1 206 ? 111.084 125.034 105.260 1.00 24.36 206 MET A O 1
ATOM 1425 N N . PRO A 1 207 ? 110.296 123.017 104.685 1.00 32.13 207 PRO A N 1
ATOM 1426 C CA . PRO A 1 207 ? 108.937 123.541 104.523 1.00 28.88 207 PRO A CA 1
ATOM 1427 C C . PRO A 1 207 ? 108.358 124.049 105.832 1.00 29.36 207 PRO A C 1
ATOM 1428 O O . PRO A 1 207 ? 108.631 123.520 106.912 1.00 28.07 207 PRO A O 1
ATOM 1432 N N . VAL A 1 208 ? 107.542 125.094 105.719 1.00 35.06 208 VAL A N 1
ATOM 1433 C CA . VAL A 1 208 ? 106.886 125.721 106.859 1.00 34.40 208 VAL A CA 1
ATOM 1434 C C . VAL A 1 208 ? 105.411 125.895 106.527 1.00 26.63 208 VAL A C 1
ATOM 1435 O O . VAL A 1 208 ? 105.060 126.364 105.438 1.00 35.75 208 VAL A O 1
ATOM 1439 N N . SER A 1 209 ? 104.551 125.514 107.463 1.00 39.33 209 SER A N 1
ATOM 1440 C CA . SER A 1 209 ? 103.113 125.573 107.267 1.00 39.45 209 SER A CA 1
ATOM 1441 C C . SER A 1 209 ? 102.571 126.964 107.576 1.00 40.62 209 SER A C 1
ATOM 1442 O O . SER A 1 209 ? 103.192 127.764 108.281 1.00 33.58 209 SER A O 1
ATOM 1445 N N . ASP A 1 210 ? 101.392 127.243 107.030 1.00 73.20 210 ASP A N 1
ATOM 1446 C CA . ASP A 1 210 ? 100.672 128.461 107.359 1.00 69.10 210 ASP A CA 1
ATOM 1447 C C . ASP A 1 210 ? 100.177 128.399 108.805 1.00 69.60 210 ASP A C 1
ATOM 1448 O O . ASP A 1 210 ? 100.225 127.352 109.459 1.00 71.96 210 ASP A O 1
ATOM 1453 N N . ASP A 1 211 ? 99.691 129.540 109.297 1.00 75.41 211 ASP A N 1
ATOM 1454 C CA . ASP A 1 211 ? 99.233 129.692 110.682 1.00 74.24 211 ASP A CA 1
ATOM 1455 C C . ASP A 1 211 ? 100.077 128.844 111.629 1.00 73.75 211 ASP A C 1
ATOM 1456 O O . ASP A 1 211 ? 99.578 128.016 112.395 1.00 76.54 211 ASP A O 1
ATOM 1461 N N . PHE A 1 212 ? 101.390 129.060 111.554 1.00 17.73 212 PHE A N 1
ATOM 1462 C CA . PHE A 1 212 ? 102.328 128.295 112.365 1.00 14.84 212 PHE A CA 1
ATOM 1463 C C . PHE A 1 212 ? 102.270 128.713 113.829 1.00 13.14 212 PHE A C 1
ATOM 1464 O O . PHE A 1 212 ? 102.170 127.863 114.721 1.00 13.10 212 PHE A O 1
ATOM 1472 N N . ASP A 1 213 ? 102.317 130.019 114.097 1.00 53.75 213 ASP A N 1
ATOM 1473 C CA . ASP A 1 213 ? 102.366 130.512 115.468 1.00 56.28 213 ASP A CA 1
ATOM 1474 C C . ASP A 1 213 ? 101.102 130.199 116.256 1.00 59.27 213 ASP A C 1
ATOM 1475 O O . ASP A 1 213 ? 101.118 130.315 117.486 1.00 58.70 213 ASP A O 1
ATOM 1480 N N . ASP A 1 214 ? 100.019 129.807 115.588 1.00 88.22 214 ASP A N 1
ATOM 1481 C CA . ASP A 1 214 ? 98.766 129.518 116.269 1.00 85.32 214 ASP A CA 1
ATOM 1482 C C . ASP A 1 214 ? 98.634 128.060 116.687 1.00 89.58 214 ASP A C 1
ATOM 1483 O O . ASP A 1 214 ? 97.856 127.763 117.599 1.00 87.36 214 ASP A O 1
ATOM 1488 N N . LYS A 1 215 ? 99.370 127.152 116.051 1.00 64.47 215 LYS A N 1
ATOM 1489 C CA . LYS A 1 215 ? 99.283 125.727 116.342 1.00 60.14 215 LYS A CA 1
ATOM 1490 C C . LYS A 1 215 ? 100.583 125.133 116.857 1.00 57.74 215 LYS A C 1
ATOM 1491 O O . LYS A 1 215 ? 100.568 124.417 117.862 1.00 62.24 215 LYS A O 1
ATOM 1497 N N . PHE A 1 216 ? 101.714 125.410 116.207 1.00 23.89 216 PHE A N 1
ATOM 1498 C CA . PHE A 1 216 ? 102.994 124.827 116.588 1.00 21.64 216 PHE A CA 1
ATOM 1499 C C . PHE A 1 216 ? 103.874 125.810 117.353 1.00 19.22 216 PHE A C 1
ATOM 1500 O O . PHE A 1 216 ? 105.099 125.654 117.372 1.00 22.59 216 PHE A O 1
ATOM 1508 N N . GLY A 1 217 ? 103.276 126.814 117.986 1.00 24.06 217 GLY A N 1
ATOM 1509 C CA . GLY A 1 217 ? 104.041 127.797 118.720 1.00 24.43 217 GLY A CA 1
ATOM 1510 C C . GLY A 1 217 ? 104.484 127.311 120.088 1.00 23.05 217 GLY A C 1
ATOM 1511 O O . GLY A 1 217 ? 104.115 126.235 120.556 1.00 25.01 217 GLY A O 1
ATOM 1512 N N . LEU A 1 218 ? 105.294 128.143 120.738 1.00 27.70 218 LEU A N 1
ATOM 1513 C CA . LEU A 1 218 ? 105.890 127.819 122.027 1.00 22.25 218 LEU A CA 1
ATOM 1514 C C . LEU A 1 218 ? 104.944 128.204 123.164 1.00 27.61 218 LEU A C 1
ATOM 1515 O O . LEU A 1 218 ? 104.322 129.268 123.116 1.00 20.03 218 LEU A O 1
ATOM 1520 N N . PRO A 1 219 ? 104.809 127.368 124.202 1.00 34.11 219 PRO A N 1
ATOM 1521 C CA . PRO A 1 219 ? 103.888 127.703 125.296 1.00 40.91 219 PRO A CA 1
ATOM 1522 C C . PRO A 1 219 ? 104.401 128.836 126.170 1.00 38.08 219 PRO A C 1
ATOM 1523 O O . PRO A 1 219 ? 105.447 129.428 125.884 1.00 38.05 219 PRO A O 1
ATOM 1527 N N . THR A 1 220 ? 103.665 129.149 127.235 1.00 49.03 220 THR A N 1
ATOM 1528 C CA . THR A 1 220 ? 104.039 130.203 128.164 1.00 46.18 220 THR A CA 1
ATOM 1529 C C . THR A 1 220 ? 103.836 129.718 129.593 1.00 43.31 220 THR A C 1
ATOM 1530 O O . THR A 1 220 ? 103.052 128.804 129.858 1.00 48.56 220 THR A O 1
ATOM 1534 N N . LEU A 1 221 ? 104.561 130.350 130.519 1.00 34.17 221 LEU A N 1
ATOM 1535 C CA . LEU A 1 221 ? 104.468 129.980 131.927 1.00 41.28 221 LEU A CA 1
ATOM 1536 C C . LEU A 1 221 ? 103.088 130.254 132.505 1.00 33.90 221 LEU A C 1
ATOM 1537 O O . LEU A 1 221 ? 102.744 129.702 133.556 1.00 40.55 221 LEU A O 1
ATOM 1542 N N . LYS A 1 222 ? 102.292 131.089 131.838 1.00 66.73 222 LYS A N 1
ATOM 1543 C CA . LYS A 1 222 ? 101.001 131.492 132.385 1.00 69.03 222 LYS A CA 1
ATOM 1544 C C . LYS A 1 222 ? 100.007 130.337 132.364 1.00 71.51 222 LYS A C 1
ATOM 1545 O O . LYS A 1 222 ? 99.184 130.205 133.277 1.00 65.77 222 LYS A O 1
ATOM 1551 N N . GLU A 1 223 ? 100.067 129.492 131.333 1.00 89.38 223 GLU A N 1
ATOM 1552 C CA . GLU A 1 223 ? 99.148 128.364 131.232 1.00 84.26 223 GLU A CA 1
ATOM 1553 C C . GLU A 1 223 ? 99.687 127.117 131.922 1.00 87.30 223 GLU A C 1
ATOM 1554 O O . GLU A 1 223 ? 98.906 126.337 132.479 1.00 84.57 223 GLU A O 1
ATOM 1560 N N . LEU A 1 224 ? 101.005 126.911 131.900 1.00 49.01 224 LEU A N 1
ATOM 1561 C CA . LEU A 1 224 ? 101.582 125.718 132.508 1.00 52.71 224 LEU A CA 1
ATOM 1562 C C . LEU A 1 224 ? 101.343 125.662 134.010 1.00 58.05 224 LEU A C 1
ATOM 1563 O O . LEU A 1 224 ? 101.415 124.578 134.598 1.00 57.12 224 LEU A O 1
ATOM 1568 N N . GLY A 1 225 ? 101.062 126.797 134.641 1.00 50.49 225 GLY A N 1
ATOM 1569 C CA . GLY A 1 225 ? 100.792 126.840 136.061 1.00 49.45 225 GLY A CA 1
ATOM 1570 C C . GLY A 1 225 ? 101.961 127.227 136.938 1.00 46.49 225 GLY A C 1
ATOM 1571 O O . GLY A 1 225 ? 101.865 127.078 138.161 1.00 54.15 225 GLY A O 1
ATOM 1572 N N . CYS A 1 226 ? 103.056 127.715 136.361 1.00 63.52 226 CYS A N 1
ATOM 1573 C CA . CYS A 1 226 ? 104.231 128.135 137.117 1.00 71.28 226 CYS A CA 1
ATOM 1574 C C . CYS A 1 226 ? 104.238 129.656 137.192 1.00 68.15 226 CYS A C 1
ATOM 1575 O O . CYS A 1 226 ? 104.460 130.333 136.182 1.00 62.91 226 CYS A O 1
ATOM 1578 N N . GLU A 1 227 ? 103.997 130.185 138.382 1.00 59.85 227 GLU A N 1
ATOM 1579 C CA . GLU A 1 227 ? 104.041 131.610 138.663 1.00 67.70 227 GLU A CA 1
ATOM 1580 C C . GLU A 1 227 ? 104.915 131.841 139.884 1.00 69.34 227 GLU A C 1
ATOM 1581 O O . GLU A 1 227 ? 105.102 130.934 140.703 1.00 66.99 227 GLU A O 1
ATOM 1587 N N . PRO A 1 228 ? 105.472 133.041 140.035 1.00 45.78 228 PRO A N 1
ATOM 1588 C CA . PRO A 1 228 ? 106.354 133.297 141.180 1.00 40.16 228 PRO A CA 1
ATOM 1589 C C . PRO A 1 228 ? 105.633 133.078 142.501 1.00 41.32 228 PRO A C 1
ATOM 1590 O O . PRO A 1 228 ? 104.469 133.446 142.667 1.00 43.59 228 PRO A O 1
ATOM 1594 N N . GLU A 1 229 ? 106.346 132.469 143.447 1.00 70.20 229 GLU A N 1
ATOM 1595 C CA . GLU A 1 229 ? 105.805 132.214 144.774 1.00 64.68 229 GLU A CA 1
ATOM 1596 C C . GLU A 1 229 ? 106.069 133.350 145.751 1.00 62.71 229 GLU A C 1
ATOM 1597 O O . GLU A 1 229 ? 105.438 133.395 146.813 1.00 67.18 229 GLU A O 1
ATOM 1603 N N . CYS A 1 230 ? 106.980 134.261 145.421 1.00 49.21 230 CYS A N 1
ATOM 1604 C CA . CYS A 1 230 ? 107.327 135.359 146.310 1.00 49.56 230 CYS A CA 1
ATOM 1605 C C . CYS A 1 230 ? 107.905 136.492 145.474 1.00 48.83 230 CYS A C 1
ATOM 1606 O O . CYS A 1 230 ? 108.270 136.309 144.311 1.00 51.07 230 CYS A O 1
ATOM 1609 N N . GLU A 1 231 ? 107.977 137.675 146.086 1.00 78.46 231 GLU A N 1
ATOM 1610 C CA . GLU A 1 231 ? 108.520 138.838 145.395 1.00 78.11 231 GLU A CA 1
ATOM 1611 C C . GLU A 1 231 ? 110.010 138.706 145.109 1.00 80.09 231 GLU A C 1
ATOM 1612 O O . GLU A 1 231 ? 110.521 139.403 144.227 1.00 74.31 231 GLU A O 1
ATOM 1618 N N . GLU A 1 232 ? 110.720 137.837 145.832 1.00 35.06 232 GLU A N 1
ATOM 1619 C CA . GLU A 1 232 ? 112.150 137.682 145.590 1.00 38.84 232 GLU A CA 1
ATOM 1620 C C . GLU A 1 232 ? 112.425 136.924 144.298 1.00 32.32 232 GLU A C 1
ATOM 1621 O O . GLU A 1 232 ? 113.473 137.126 143.676 1.00 33.78 232 GLU A O 1
ATOM 1627 N N . GLN A 1 233 ? 111.510 136.043 143.885 1.00 16.33 233 GLN A N 1
ATOM 1628 C CA . GLN A 1 233 ? 111.672 135.353 142.610 1.00 23.99 233 GLN A CA 1
ATOM 1629 C C . GLN A 1 233 ? 111.500 136.310 141.439 1.00 18.36 233 GLN A C 1
ATOM 1630 O O . GLN A 1 233 ? 112.202 136.196 140.428 1.00 20.46 233 GLN A O 1
ATOM 1636 N N . GLU A 1 234 ? 110.565 137.254 141.554 1.00 63.51 234 GLU A N 1
ATOM 1637 C CA . GLU A 1 234 ? 110.320 138.194 140.466 1.00 59.58 234 GLU A CA 1
ATOM 1638 C C . GLU A 1 234 ? 111.541 139.063 140.195 1.00 62.50 234 GLU A C 1
ATOM 1639 O O . GLU A 1 234 ? 111.891 139.309 139.035 1.00 64.17 234 GLU A O 1
ATOM 1645 N N . LYS A 1 235 ? 112.199 139.540 141.250 1.00 50.92 235 LYS A N 1
ATOM 1646 C CA . LYS A 1 235 ? 113.321 140.472 141.139 1.00 50.73 235 LYS A CA 1
ATOM 1647 C C . LYS A 1 235 ? 114.497 139.943 141.947 1.00 46.36 235 LYS A C 1
ATOM 1648 O O . LYS A 1 235 ? 114.778 140.429 143.051 1.00 43.97 235 LYS A O 1
ATOM 1654 N N . PRO A 1 236 ? 115.208 138.948 141.428 1.00 18.34 236 PRO A N 1
ATOM 1655 C CA . PRO A 1 236 ? 116.384 138.431 142.131 1.00 17.44 236 PRO A CA 1
ATOM 1656 C C . PRO A 1 236 ? 117.593 139.342 141.974 1.00 15.86 236 PRO A C 1
ATOM 1657 O O . PRO A 1 236 ? 117.667 140.187 141.080 1.00 17.75 236 PRO A O 1
ATOM 1661 N N . PHE A 1 237 ? 118.554 139.151 142.880 1.00 7.06 237 PHE A N 1
ATOM 1662 C CA . PHE A 1 237 ? 119.773 139.952 142.853 1.00 15.20 237 PHE A CA 1
ATOM 1663 C C . PHE A 1 237 ? 120.640 139.598 141.651 1.00 14.61 237 PHE A C 1
ATOM 1664 O O . PHE A 1 237 ? 121.138 140.490 140.954 1.00 14.60 237 PHE A O 1
ATOM 1672 N N . ASN A 1 238 ? 120.831 138.307 141.394 1.00 10.99 238 ASN A N 1
ATOM 1673 C CA . ASN A 1 238 ? 121.603 137.825 140.258 1.00 16.70 238 ASN A CA 1
ATOM 1674 C C . ASN A 1 238 ? 120.662 137.350 139.161 1.00 18.83 238 ASN A C 1
ATOM 1675 O O . ASN A 1 238 ? 119.683 136.647 139.430 1.00 9.20 238 ASN A O 1
ATOM 1680 N N . LYS A 1 239 ? 120.969 137.731 137.925 1.00 11.66 239 LYS A N 1
ATOM 1681 C CA . LYS A 1 239 ? 120.136 137.433 136.771 1.00 10.21 239 LYS A CA 1
ATOM 1682 C C . LYS A 1 239 ? 120.814 136.395 135.887 1.00 15.74 239 LYS A C 1
ATOM 1683 O O . LYS A 1 239 ? 122.026 136.454 135.658 1.00 15.98 239 LYS A O 1
ATOM 1689 N N . TRP A 1 240 ? 120.022 135.445 135.396 1.00 7.51 240 TRP A N 1
ATOM 1690 C CA . TRP A 1 240 ? 120.499 134.360 134.554 1.00 0.98 240 TRP A CA 1
ATOM 1691 C C . TRP A 1 240 ? 119.805 134.409 133.200 1.00 3.60 240 TRP A C 1
ATOM 1692 O O . TRP A 1 240 ? 118.649 134.827 133.091 1.00 5.63 240 TRP A O 1
ATOM 1703 N N . GLN A 1 241 ? 120.526 133.980 132.165 1.00 2.71 241 GLN A N 1
ATOM 1704 C CA . GLN A 1 241 ? 119.992 133.898 130.812 1.00 5.05 241 GLN A CA 1
ATOM 1705 C C . GLN A 1 241 ? 120.369 132.554 130.209 1.00 9.43 241 GLN A C 1
ATOM 1706 O O . GLN A 1 241 ? 121.524 132.130 130.305 1.00 11.48 241 GLN A O 1
ATOM 1712 N N . GLY A 1 242 ? 119.393 131.889 129.591 1.00 14.18 242 GLY A N 1
ATOM 1713 C CA . GLY A 1 242 ? 119.623 130.629 128.923 1.00 9.52 242 GLY A CA 1
ATOM 1714 C C . GLY A 1 242 ? 119.841 130.797 127.430 1.00 12.17 242 GLY A C 1
ATOM 1715 O O . GLY A 1 242 ? 119.328 131.723 126.807 1.00 9.97 242 GLY A O 1
ATOM 1716 N N . GLY A 1 243 ? 120.614 129.886 126.864 1.00 10.24 243 GLY A N 1
ATOM 1717 C CA . GLY A 1 243 ? 120.891 129.880 125.440 1.00 7.34 243 GLY A CA 1
ATOM 1718 C C . GLY A 1 243 ? 122.291 129.386 125.131 1.00 3.10 243 GLY A C 1
ATOM 1719 O O . GLY A 1 243 ? 122.994 128.835 125.978 1.00 7.48 243 GLY A O 1
ATOM 1720 N N . GLU A 1 244 ? 122.705 129.599 123.879 1.00 27.00 244 GLU A N 1
ATOM 1721 C CA . GLU A 1 244 ? 123.993 129.098 123.408 1.00 20.05 244 GLU A CA 1
ATOM 1722 C C . GLU A 1 244 ? 125.003 130.230 123.250 1.00 28.11 244 GLU A C 1
ATOM 1723 O O . GLU A 1 244 ? 126.194 130.058 123.543 1.00 28.57 244 GLU A O 1
ATOM 1729 N N . THR A 1 245 ? 124.543 131.396 122.790 1.00 36.39 245 THR A N 1
ATOM 1730 C CA . THR A 1 245 ? 125.431 132.544 122.638 1.00 39.51 245 THR A CA 1
ATOM 1731 C C . THR A 1 245 ? 126.055 132.939 123.971 1.00 36.32 245 THR A C 1
ATOM 1732 O O . THR A 1 245 ? 127.262 133.204 124.048 1.00 43.42 245 THR A O 1
ATOM 1736 N N . GLY A 1 246 ? 125.244 132.995 125.029 1.00 18.75 246 GLY A N 1
ATOM 1737 C CA . GLY A 1 246 ? 125.778 133.279 126.347 1.00 17.14 246 GLY A CA 1
ATOM 1738 C C . GLY A 1 246 ? 126.779 132.246 126.816 1.00 19.60 246 GLY A C 1
ATOM 1739 O O . GLY A 1 246 ? 127.786 132.592 127.439 1.00 15.12 246 GLY A O 1
ATOM 1740 N N . ALA A 1 247 ? 126.521 130.969 126.528 1.00 15.99 247 ALA A N 1
ATOM 1741 C CA . ALA A 1 247 ? 127.473 129.923 126.882 1.00 20.91 247 ALA A CA 1
ATOM 1742 C C . ALA A 1 247 ? 128.813 130.143 126.191 1.00 14.47 247 ALA A C 1
ATOM 1743 O O . ALA A 1 247 ? 129.873 130.029 126.820 1.00 15.29 247 ALA A O 1
ATOM 1745 N N . LEU A 1 248 ? 128.785 130.466 124.897 1.00 27.88 248 LEU A N 1
ATOM 1746 C CA . LEU A 1 248 ? 130.028 130.692 124.167 1.00 29.79 248 LEU A CA 1
ATOM 1747 C C . LEU A 1 248 ? 130.770 131.924 124.679 1.00 21.91 248 LEU A C 1
ATOM 1748 O O . LEU A 1 248 ? 132.003 131.904 124.794 1.00 22.51 248 LEU A O 1
ATOM 1753 N N . GLU A 1 249 ? 130.042 132.997 124.995 1.00 55.93 249 GLU A N 1
ATOM 1754 C CA . GLU A 1 249 ? 130.678 134.178 125.573 1.00 55.45 249 GLU A CA 1
ATOM 1755 C C . GLU A 1 249 ? 131.320 133.863 126.920 1.00 53.91 249 GLU A C 1
ATOM 1756 O O . GLU A 1 249 ? 132.446 134.302 127.200 1.00 54.83 249 GLU A O 1
ATOM 1762 N N . LEU A 1 250 ? 130.617 133.113 127.772 1.00 12.73 250 LEU A N 1
ATOM 1763 C CA . LEU A 1 250 ? 131.182 132.721 129.057 1.00 18.96 250 LEU A CA 1
ATOM 1764 C C . LEU A 1 250 ? 132.439 131.883 128.871 1.00 12.96 250 LEU A C 1
ATOM 1765 O O . LEU A 1 250 ? 133.417 132.041 129.613 1.00 18.05 250 LEU A O 1
ATOM 1770 N N . LEU A 1 251 ? 132.431 130.978 127.890 1.00 18.06 251 LEU A N 1
ATOM 1771 C CA . LEU A 1 251 ? 133.617 130.171 127.624 1.00 20.49 251 LEU A CA 1
ATOM 1772 C C . LEU A 1 251 ? 134.791 131.039 127.187 1.00 18.10 251 LEU A C 1
ATOM 1773 O O . LEU A 1 251 ? 135.927 130.831 127.632 1.00 16.35 251 LEU A O 1
ATOM 1778 N N . GLU A 1 252 ? 134.539 132.015 126.312 1.00 23.94 252 GLU A N 1
ATOM 1779 C CA . GLU A 1 252 ? 135.610 132.910 125.881 1.00 22.28 252 GLU A CA 1
ATOM 1780 C C . GLU A 1 252 ? 136.193 133.680 127.063 1.00 23.80 252 GLU A C 1
ATOM 1781 O O . GLU A 1 252 ? 137.422 133.808 127.199 1.00 24.53 252 GLU A O 1
ATOM 1787 N N . THR A 1 253 ? 135.321 134.213 127.923 1.00 12.06 253 THR A N 1
ATOM 1788 C CA . THR A 1 253 ? 135.789 134.946 129.094 1.00 15.00 253 THR A CA 1
ATOM 1789 C C . THR A 1 253 ? 136.618 134.056 130.012 1.00 13.06 253 THR A C 1
ATOM 1790 O O . THR A 1 253 ? 137.686 134.471 130.485 1.00 6.67 253 THR A O 1
ATOM 1794 N N . ARG A 1 254 ? 136.147 132.831 130.260 1.00 5.77 254 ARG A N 1
ATOM 1795 C CA . ARG A 1 254 ? 136.904 131.882 131.067 1.00 7.47 254 ARG A CA 1
ATOM 1796 C C . ARG A 1 254 ? 138.286 131.636 130.475 1.00 8.20 254 ARG A C 1
ATOM 1797 O O . ARG A 1 254 ? 139.288 131.640 131.198 1.00 14.20 254 ARG A O 1
ATOM 1805 N N . LEU A 1 255 ? 138.361 131.425 129.159 1.00 11.45 255 LEU A N 1
ATOM 1806 C CA . LEU A 1 255 ? 139.642 131.092 128.542 1.00 13.44 255 LEU A CA 1
ATOM 1807 C C . LEU A 1 255 ? 140.631 132.243 128.660 1.00 11.56 255 LEU A C 1
ATOM 1808 O O . LEU A 1 255 ? 141.803 132.031 128.995 1.00 12.85 255 LEU A O 1
ATOM 1813 N N . MET A 1 256 ? 140.184 133.470 128.390 1.00 17.73 256 MET A N 1
ATOM 1814 C CA . MET A 1 256 ? 141.112 134.592 128.466 1.00 23.50 256 MET A CA 1
ATOM 1815 C C . MET A 1 256 ? 141.518 134.916 129.902 1.00 20.33 256 MET A C 1
ATOM 1816 O O . MET A 1 256 ? 142.666 135.323 130.134 1.00 24.16 256 MET A O 1
ATOM 1821 N N . ILE A 1 257 ? 140.613 134.750 130.871 1.00 4.13 257 ILE A N 1
ATOM 1822 C CA . ILE A 1 257 ? 141.018 134.896 132.263 1.00 4.22 257 ILE A CA 1
ATOM 1823 C C . ILE A 1 257 ? 142.151 133.933 132.596 1.00 6.65 257 ILE A C 1
ATOM 1824 O O . ILE A 1 257 ? 143.151 134.321 133.217 1.00 9.18 257 ILE A O 1
ATOM 1829 N N . GLU A 1 258 ? 142.018 132.669 132.193 1.00 19.95 258 GLU A N 1
ATOM 1830 C CA . GLU A 1 258 ? 143.058 131.683 132.455 1.00 20.50 258 GLU A CA 1
ATOM 1831 C C . GLU A 1 258 ? 144.355 132.030 131.735 1.00 20.40 258 GLU A C 1
ATOM 1832 O O . GLU A 1 258 ? 145.441 131.823 132.282 1.00 19.05 258 GLU A O 1
ATOM 1838 N N . ARG A 1 259 ? 144.264 132.536 130.505 1.00 29.75 259 ARG A N 1
ATOM 1839 C CA . ARG A 1 259 ? 145.468 132.936 129.782 1.00 29.45 259 ARG A CA 1
ATOM 1840 C C . ARG A 1 259 ? 146.219 134.029 130.535 1.00 24.70 259 ARG A C 1
ATOM 1841 O O . ARG A 1 259 ? 147.444 133.957 130.715 1.00 23.24 259 ARG A O 1
ATOM 1849 N N . THR A 1 260 ? 145.494 135.055 130.983 1.00 11.48 260 THR A N 1
ATOM 1850 C CA . THR A 1 260 ? 146.132 136.123 131.743 1.00 5.81 260 THR A CA 1
ATOM 1851 C C . THR A 1 260 ? 146.736 135.601 133.043 1.00 7.12 260 THR A C 1
ATOM 1852 O O . THR A 1 260 ? 147.857 135.986 133.402 1.00 9.76 260 THR A O 1
ATOM 1856 N N . ALA A 1 261 ? 146.027 134.718 133.749 1.00 5.83 261 ALA A N 1
ATOM 1857 C CA . ALA A 1 261 ? 146.576 134.136 134.970 1.00 6.72 261 ALA A CA 1
ATOM 1858 C C . ALA A 1 261 ? 147.846 133.336 134.696 1.00 4.60 261 ALA A C 1
ATOM 1859 O O . ALA A 1 261 ? 148.811 133.421 135.462 1.00 7.41 261 ALA A O 1
ATOM 1861 N N . TYR A 1 262 ? 147.864 132.548 133.617 1.00 12.10 262 TYR A N 1
ATOM 1862 C CA . TYR A 1 262 ? 149.071 131.806 133.264 1.00 12.69 262 TYR A CA 1
ATOM 1863 C C . TYR A 1 262 ? 150.232 132.752 133.004 1.00 8.05 262 TYR A C 1
ATOM 1864 O O . TYR A 1 262 ? 151.357 132.506 133.455 1.00 12.52 262 TYR A O 1
ATOM 1873 N N . LYS A 1 263 ? 149.983 133.837 132.267 1.00 19.29 263 LYS A N 1
ATOM 1874 C CA . LYS A 1 263 ? 151.047 134.804 132.019 1.00 13.26 263 LYS A CA 1
ATOM 1875 C C . LYS A 1 263 ? 151.558 135.409 133.322 1.00 12.32 263 LYS A C 1
ATOM 1876 O O . LYS A 1 263 ? 152.764 135.628 133.482 1.00 11.82 263 LYS A O 1
ATOM 1882 N N . ALA A 1 264 ? 150.655 135.690 134.265 1.00 8.55 264 ALA A N 1
ATOM 1883 C CA . ALA A 1 264 ? 151.076 136.241 135.549 1.00 7.30 264 ALA A CA 1
ATOM 1884 C C . ALA A 1 264 ? 151.909 135.259 136.364 1.00 2.87 264 ALA A C 1
ATOM 1885 O O . ALA A 1 264 ? 152.773 135.692 137.133 1.00 2.53 264 ALA A O 1
ATOM 1887 N N . GLY A 1 265 ? 151.668 133.961 136.225 1.00 10.07 265 GLY A N 1
ATOM 1888 C CA . GLY A 1 265 ? 152.420 132.953 136.935 1.00 16.98 265 GLY A CA 1
ATOM 1889 C C . GLY A 1 265 ? 151.615 132.064 137.855 1.00 13.27 265 GLY A C 1
ATOM 1890 O O . GLY A 1 265 ? 152.165 131.576 138.849 1.00 8.30 265 GLY A O 1
ATOM 1891 N N . TYR A 1 266 ? 150.339 131.832 137.559 1.00 15.51 266 TYR A N 1
ATOM 1892 C CA . TYR A 1 266 ? 149.447 131.029 138.394 1.00 14.70 266 TYR A CA 1
ATOM 1893 C C . TYR A 1 266 ? 148.983 129.820 137.584 1.00 13.48 266 TYR A C 1
ATOM 1894 O O . TYR A 1 266 ? 148.056 129.919 136.777 1.00 8.18 266 TYR A O 1
ATOM 1903 N N . ILE A 1 267 ? 149.629 128.678 137.805 1.00 24.96 267 ILE A N 1
ATOM 1904 C CA . ILE A 1 267 ? 149.280 127.420 137.152 1.00 22.46 267 ILE A CA 1
ATOM 1905 C C . ILE A 1 267 ? 148.773 126.471 138.230 1.00 23.17 267 ILE A C 1
ATOM 1906 O O . ILE A 1 267 ? 149.537 126.046 139.105 1.00 16.96 267 ILE A O 1
ATOM 1911 N N . MET A 1 268 ? 147.485 126.132 138.160 1.00 42.40 268 MET A N 1
ATOM 1912 C CA . MET A 1 268 ? 146.824 125.254 139.121 1.00 43.48 268 MET A CA 1
ATOM 1913 C C . MET A 1 268 ? 147.217 125.613 140.549 1.00 41.55 268 MET A C 1
ATOM 1914 O O . MET A 1 268 ? 147.966 124.866 141.192 1.00 39.49 268 MET A O 1
ATOM 1919 N N . PRO A 1 269 ? 146.741 126.734 141.080 1.00 32.54 269 PRO A N 1
ATOM 1920 C CA . PRO A 1 269 ? 147.038 127.094 142.465 1.00 32.07 269 PRO A CA 1
ATOM 1921 C C . PRO A 1 269 ? 145.971 126.581 143.428 1.00 26.97 269 PRO A C 1
ATOM 1922 O O . PRO A 1 269 ? 144.876 126.178 143.033 1.00 32.73 269 PRO A O 1
ATOM 1926 N N . ASN A 1 270 ? 146.320 126.603 144.711 1.00 75.14 270 ASN A N 1
ATOM 1927 C CA . ASN A 1 270 ? 145.391 126.167 145.744 1.00 75.37 270 ASN A CA 1
ATOM 1928 C C . ASN A 1 270 ? 144.222 127.137 145.856 1.00 76.12 270 ASN A C 1
ATOM 1929 O O . ASN A 1 270 ? 144.397 128.358 145.815 1.00 69.77 270 ASN A O 1
ATOM 1934 N N . GLN A 1 271 ? 143.022 126.582 146.004 1.00 38.69 271 GLN A N 1
ATOM 1935 C CA . GLN A 1 271 ? 141.789 127.356 146.104 1.00 42.04 271 GLN A CA 1
ATOM 1936 C C . GLN A 1 271 ? 141.321 127.346 147.553 1.00 37.85 271 GLN A C 1
ATOM 1937 O O . GLN A 1 271 ? 140.929 126.298 148.077 1.00 42.79 271 GLN A O 1
ATOM 1943 N N . TYR A 1 272 ? 141.352 128.515 148.193 1.00 29.27 272 TYR A N 1
ATOM 1944 C CA . TYR A 1 272 ? 140.936 128.653 149.583 1.00 26.32 272 TYR A CA 1
ATOM 1945 C C . TYR A 1 272 ? 139.958 129.792 149.834 1.00 30.01 272 TYR A C 1
ATOM 1946 O O . TYR A 1 272 ? 139.274 129.765 150.864 1.00 27.64 272 TYR A O 1
ATOM 1955 N N . ILE A 1 273 ? 139.861 130.775 148.950 1.00 29.67 273 ILE A N 1
ATOM 1956 C CA . ILE A 1 273 ? 139.019 131.946 149.148 1.00 31.10 273 ILE A CA 1
ATOM 1957 C C . ILE A 1 273 ? 137.955 131.961 148.057 1.00 29.49 273 ILE A C 1
ATOM 1958 O O . ILE A 1 273 ? 138.228 132.328 146.914 1.00 36.10 273 ILE A O 1
ATOM 1963 N N . PRO A 1 274 ? 136.724 131.564 148.371 1.00 19.70 274 PRO A N 1
ATOM 1964 C CA . PRO A 1 274 ? 135.647 131.671 147.385 1.00 18.88 274 PRO A CA 1
ATOM 1965 C C . PRO A 1 274 ? 135.056 133.070 147.334 1.00 16.61 274 PRO A C 1
ATOM 1966 O O . PRO A 1 274 ? 135.034 133.804 148.325 1.00 17.76 274 PRO A O 1
ATOM 1970 N N . ASP A 1 275 ? 134.572 133.433 146.150 1.00 43.09 275 ASP A N 1
ATOM 1971 C CA . ASP A 1 275 ? 133.951 134.732 145.913 1.00 43.23 275 ASP A CA 1
ATOM 1972 C C . ASP A 1 275 ? 132.439 134.539 145.881 1.00 45.12 275 ASP A C 1
ATOM 1973 O O . ASP A 1 275 ? 131.907 133.909 144.962 1.00 45.28 275 ASP A O 1
ATOM 1978 N N . LEU A 1 276 ? 131.751 135.086 146.883 1.00 8.46 276 LEU A N 1
ATOM 1979 C CA . LEU A 1 276 ? 130.315 134.910 147.028 1.00 12.69 276 LEU A CA 1
ATOM 1980 C C . LEU A 1 276 ? 129.517 136.182 146.783 1.00 9.48 276 LEU A C 1
ATOM 1981 O O . LEU A 1 276 ? 128.286 136.111 146.709 1.00 8.97 276 LEU A O 1
ATOM 1986 N N . VAL A 1 277 ? 130.173 137.334 146.652 1.00 22.31 277 VAL A N 1
ATOM 1987 C CA . VAL A 1 277 ? 129.492 138.610 146.471 1.00 22.64 277 VAL A CA 1
ATOM 1988 C C . VAL A 1 277 ? 129.614 139.140 145.054 1.00 20.63 277 VAL A C 1
ATOM 1989 O O . VAL A 1 277 ? 129.150 140.257 144.782 1.00 15.91 277 VAL A O 1
ATOM 1993 N N . GLY A 1 278 ? 130.217 138.382 144.142 1.00 10.44 278 GLY A N 1
ATOM 1994 C CA . GLY A 1 278 ? 130.333 138.791 142.764 1.00 8.75 278 GLY A CA 1
ATOM 1995 C C . GLY A 1 278 ? 129.573 137.882 141.820 1.00 3.54 278 GLY A C 1
ATOM 1996 O O . GLY A 1 278 ? 128.900 136.934 142.237 1.00 12.97 278 GLY A O 1
ATOM 1997 N N . PRO A 1 279 ? 129.661 138.164 140.524 1.00 10.74 279 PRO A N 1
ATOM 1998 C CA . PRO A 1 279 ? 128.978 137.331 139.527 1.00 2.32 279 PRO A CA 1
ATOM 1999 C C . PRO A 1 279 ? 129.464 135.893 139.583 1.00 5.20 279 PRO A C 1
ATOM 2000 O O . PRO A 1 279 ? 130.664 135.645 139.772 1.00 3.71 279 PRO A O 1
ATOM 2004 N N . PRO A 1 280 ? 128.563 134.910 139.423 1.00 6.53 280 PRO A N 1
ATOM 2005 C CA . PRO A 1 280 ? 128.998 133.505 139.459 1.00 4.95 280 PRO A CA 1
ATOM 2006 C C . PRO A 1 280 ? 129.912 133.116 138.308 1.00 6.33 280 PRO A C 1
ATOM 2007 O O . PRO A 1 280 ? 130.988 132.552 138.531 1.00 11.72 280 PRO A O 1
ATOM 2011 N N . ARG A 1 281 ? 129.493 133.401 137.075 1.00 15.79 281 ARG A N 1
ATOM 2012 C CA . ARG A 1 281 ? 130.241 133.011 135.879 1.00 20.58 281 ARG A CA 1
ATOM 2013 C C . ARG A 1 281 ? 130.349 131.489 135.780 1.00 21.69 281 ARG A C 1
ATOM 2014 O O . ARG A 1 281 ? 131.440 130.923 135.702 1.00 17.71 281 ARG A O 1
ATOM 2022 N N . SER A 1 282 ? 129.195 130.825 135.778 1.00 6.28 282 SER A N 1
ATOM 2023 C CA . SER A 1 282 ? 129.113 129.372 135.781 1.00 15.14 282 SER A CA 1
ATOM 2024 C C . SER A 1 282 ? 128.370 128.889 134.543 1.00 9.74 282 SER A C 1
ATOM 2025 O O . SER A 1 282 ? 127.486 129.582 134.028 1.00 9.73 282 SER A O 1
ATOM 2028 N N . MET A 1 283 ? 128.735 127.697 134.070 1.00 24.40 283 MET A N 1
ATOM 2029 C CA . MET A 1 283 ? 128.130 127.093 132.890 1.00 26.10 283 MET A CA 1
ATOM 2030 C C . MET A 1 283 ? 127.511 125.727 133.170 1.00 25.00 283 MET A C 1
ATOM 2031 O O . MET A 1 283 ? 127.184 125.004 132.224 1.00 27.42 283 MET A O 1
ATOM 2036 N N . SER A 1 284 ? 127.342 125.352 134.437 1.00 1.75 284 SER A N 1
ATOM 2037 C CA . SER A 1 284 ? 126.757 124.048 134.745 1.00 8.31 284 SER A CA 1
ATOM 2038 C C . SER A 1 284 ? 125.317 123.922 134.264 1.00 8.06 284 SER A C 1
ATOM 2039 O O . SER A 1 284 ? 124.960 122.857 133.729 1.00 10.06 284 SER A O 1
ATOM 2042 N N . PRO A 1 285 ? 124.445 124.924 134.422 1.00 0.37 285 PRO A N 1
ATOM 2043 C CA . PRO A 1 285 ? 123.093 124.793 133.856 1.00 0.99 285 PRO A CA 1
ATOM 2044 C C . PRO A 1 285 ? 123.090 124.604 132.351 1.00 3.91 285 PRO A C 1
ATOM 2045 O O . PRO A 1 285 ? 122.233 123.881 131.828 1.00 6.26 285 PRO A O 1
ATOM 2049 N N . HIS A 1 286 ? 124.021 125.238 131.636 1.00 0.18 286 HIS A N 1
ATOM 2050 C CA . HIS A 1 286 ? 124.101 125.054 130.193 1.00 3.28 286 HIS A CA 1
ATOM 2051 C C . HIS A 1 286 ? 124.586 123.656 129.833 1.00 2.83 286 HIS A C 1
ATOM 2052 O O . HIS A 1 286 ? 124.115 123.072 128.851 1.00 4.87 286 HIS A O 1
ATOM 2059 N N . LEU A 1 287 ? 125.530 123.112 130.602 1.00 2.25 287 LEU A N 1
ATOM 2060 C CA . LEU A 1 287 ? 125.967 121.740 130.379 1.00 9.02 287 LEU A CA 1
ATOM 2061 C C . LEU A 1 287 ? 124.851 120.742 130.656 1.00 4.11 287 LEU A C 1
ATOM 2062 O O . LEU A 1 287 ? 124.766 119.709 129.983 1.00 4.76 287 LEU A O 1
ATOM 2067 N N . ARG A 1 288 ? 123.995 121.023 131.640 1.00 12.82 288 ARG A N 1
ATOM 2068 C CA . ARG A 1 288 ? 122.916 120.096 131.964 1.00 5.92 288 ARG A CA 1
ATOM 2069 C C . ARG A 1 288 ? 121.970 119.912 130.782 1.00 14.61 288 ARG A C 1
ATOM 2070 O O . ARG A 1 288 ? 121.575 118.786 130.459 1.00 11.93 288 ARG A O 1
ATOM 2078 N N . PHE A 1 289 ? 121.594 121.007 130.124 1.00 3.61 289 PHE A N 1
ATOM 2079 C CA . PHE A 1 289 ? 120.636 120.955 129.028 1.00 3.73 289 PHE A CA 1
ATOM 2080 C C . PHE A 1 289 ? 121.278 120.696 127.672 1.00 6.05 289 PHE A C 1
ATOM 2081 O O . PHE A 1 289 ? 120.561 120.372 126.720 1.00 4.58 289 PHE A O 1
ATOM 2089 N N . GLY A 1 290 ? 122.594 120.828 127.556 1.00 7.71 290 GLY A N 1
ATOM 2090 C CA . GLY A 1 290 ? 123.277 120.563 126.310 1.00 4.02 290 GLY A CA 1
ATOM 2091 C C . GLY A 1 290 ? 123.495 121.766 125.423 1.00 4.62 290 GLY A C 1
ATOM 2092 O O . GLY A 1 290 ? 123.811 121.592 124.241 1.00 4.53 290 GLY A O 1
ATOM 2093 N N . ALA A 1 291 ? 123.330 122.980 125.948 1.00 8.74 291 ALA A N 1
ATOM 2094 C CA . ALA A 1 291 ? 123.585 124.174 125.155 1.00 7.21 291 ALA A CA 1
ATOM 2095 C C . ALA A 1 291 ? 125.071 124.403 124.916 1.00 5.95 291 ALA A C 1
ATOM 2096 O O . ALA A 1 291 ? 125.428 125.219 124.062 1.00 7.43 291 ALA A O 1
ATOM 2098 N N . LEU A 1 292 ? 125.937 123.709 125.651 1.00 8.27 292 LEU A N 1
ATOM 2099 C CA . LEU A 1 292 ? 127.375 123.758 125.441 1.00 11.85 292 LEU A CA 1
ATOM 2100 C C . LEU A 1 292 ? 127.915 122.337 125.392 1.00 4.29 292 LEU A C 1
ATOM 2101 O O . LEU A 1 292 ? 127.463 121.467 126.142 1.00 8.87 292 LEU A O 1
ATOM 2106 N N . SER A 1 293 ? 128.874 122.108 124.501 1.00 9.44 293 SER A N 1
ATOM 2107 C CA . SER A 1 293 ? 129.476 120.792 124.351 1.00 1.00 293 SER A CA 1
ATOM 2108 C C . SER A 1 293 ? 130.594 120.590 125.365 1.00 3.66 293 SER A C 1
ATOM 2109 O O . SER A 1 293 ? 131.351 121.514 125.673 1.00 2.43 293 SER A O 1
ATOM 2112 N N . ILE A 1 294 ? 130.689 119.367 125.885 1.00 3.96 294 ILE A N 1
ATOM 2113 C CA . ILE A 1 294 ? 131.732 119.038 126.849 1.00 2.10 294 ILE A CA 1
ATOM 2114 C C . ILE A 1 294 ? 133.073 118.813 126.149 1.00 1.01 294 ILE A C 1
ATOM 2115 O O . ILE A 1 294 ? 134.125 119.199 126.675 1.00 3.22 294 ILE A O 1
ATOM 2120 N N . ARG A 1 295 ? 133.058 118.209 124.958 1.00 22.56 295 ARG A N 1
ATOM 2121 C CA . ARG A 1 295 ? 134.290 117.998 124.204 1.00 18.77 295 ARG A CA 1
ATOM 2122 C C . ARG A 1 295 ? 134.935 119.322 123.812 1.00 22.56 295 ARG A C 1
ATOM 2123 O O . ARG A 1 295 ? 136.165 119.466 123.864 1.00 15.87 295 ARG A O 1
ATOM 2131 N N . LYS A 1 296 ? 134.120 120.293 123.398 1.00 1.33 296 LYS A N 1
ATOM 2132 C CA . LYS A 1 296 ? 134.644 121.597 123.015 1.00 7.62 296 LYS A CA 1
ATOM 2133 C C . LYS A 1 296 ? 135.356 122.270 124.181 1.00 9.67 296 LYS A C 1
ATOM 2134 O O . LYS A 1 296 ? 136.464 122.790 124.021 1.00 11.16 296 LYS A O 1
ATOM 2140 N N . PHE A 1 297 ? 134.731 122.274 125.360 1.00 5.06 297 PHE A N 1
ATOM 2141 C CA . PHE A 1 297 ? 135.372 122.824 126.550 1.00 6.94 297 PHE A CA 1
ATOM 2142 C C . PHE A 1 297 ? 136.668 122.085 126.864 1.00 7.91 297 PHE A C 1
ATOM 2143 O O . PHE A 1 297 ? 137.713 122.707 127.116 1.00 12.49 297 PHE A O 1
ATOM 2151 N N . TYR A 1 298 ? 136.611 120.751 126.847 1.00 7.04 298 TYR A N 1
ATOM 2152 C CA . TYR A 1 298 ? 137.779 119.932 127.150 1.00 5.32 298 TYR A CA 1
ATOM 2153 C C . TYR A 1 298 ? 138.963 120.312 126.271 1.00 4.66 298 TYR A C 1
ATOM 2154 O O . TYR A 1 298 ? 140.075 120.528 126.766 1.00 6.45 298 TYR A O 1
ATOM 2163 N N . TRP A 1 299 ? 138.744 120.400 124.960 1.00 1.24 299 TRP A N 1
ATOM 2164 C CA . TRP A 1 299 ? 139.854 120.664 124.051 1.00 3.02 299 TRP A CA 1
ATOM 2165 C C . TRP A 1 299 ? 140.263 122.132 124.034 1.00 4.17 299 TRP A C 1
ATOM 2166 O O . TRP A 1 299 ? 141.449 122.435 123.849 1.00 5.10 299 TRP A O 1
ATOM 2177 N N . ASP A 1 300 ? 139.315 123.053 124.221 1.00 15.98 300 ASP A N 1
ATOM 2178 C CA . ASP A 1 300 ? 139.665 124.464 124.286 1.00 18.23 300 ASP A CA 1
ATOM 2179 C C . ASP A 1 300 ? 140.577 124.759 125.467 1.00 8.84 300 ASP A C 1
ATOM 2180 O O . ASP A 1 300 ? 141.532 125.529 125.325 1.00 16.95 300 ASP A O 1
ATOM 2185 N N . LEU A 1 301 ? 140.309 124.163 126.632 1.00 6.74 301 LEU A N 1
ATOM 2186 C CA . LEU A 1 301 ? 141.200 124.374 127.770 1.00 7.49 301 LEU A CA 1
ATOM 2187 C C . LEU A 1 301 ? 142.637 123.983 127.434 1.00 9.37 301 LEU A C 1
ATOM 2188 O O . LEU A 1 301 ? 143.573 124.766 127.654 1.00 4.73 301 LEU A O 1
ATOM 2193 N N . HIS A 1 302 ? 142.829 122.778 126.896 1.00 5.01 302 HIS A N 1
ATOM 2194 C CA . HIS A 1 302 ? 144.177 122.287 126.638 1.00 5.32 302 HIS A CA 1
ATOM 2195 C C . HIS A 1 302 ? 144.867 123.087 125.541 1.00 6.85 302 HIS A C 1
ATOM 2196 O O . HIS A 1 302 ? 146.066 123.372 125.639 1.00 4.58 302 HIS A O 1
ATOM 2203 N N . ASN A 1 303 ? 144.137 123.457 124.488 1.00 12.11 303 ASN A N 1
ATOM 2204 C CA . ASN A 1 303 ? 144.752 124.244 123.426 1.00 9.49 303 ASN A CA 1
ATOM 2205 C C . ASN A 1 303 ? 145.130 125.637 123.917 1.00 3.78 303 ASN A C 1
ATOM 2206 O O . ASN A 1 303 ? 146.192 126.161 123.557 1.00 5.37 303 ASN A O 1
ATOM 2211 N N . ASN A 1 304 ? 144.279 126.252 124.743 1.00 14.94 304 ASN A N 1
ATOM 2212 C CA . ASN A 1 304 ? 144.626 127.534 125.341 1.00 10.18 304 ASN A CA 1
ATOM 2213 C C . ASN A 1 304 ? 145.886 127.420 126.185 1.00 8.84 304 ASN A C 1
ATOM 2214 O O . ASN A 1 304 ? 146.765 128.287 126.122 1.00 16.19 304 ASN A O 1
ATOM 2219 N N . TYR A 1 305 ? 145.996 126.355 126.982 1.00 18.23 305 TYR A N 1
ATOM 2220 C CA . TYR A 1 305 ? 147.206 126.170 127.779 1.00 13.47 305 TYR A CA 1
ATOM 2221 C C . TYR A 1 305 ? 148.435 125.999 126.894 1.00 15.14 305 TYR A C 1
ATOM 2222 O O . TYR A 1 305 ? 149.489 126.588 127.163 1.00 19.01 305 TYR A O 1
ATOM 2231 N N . ALA A 1 306 ? 148.322 125.197 125.834 1.00 20.90 306 ALA A N 1
ATOM 2232 C CA . ALA A 1 306 ? 149.482 124.912 124.995 1.00 26.60 306 ALA A CA 1
ATOM 2233 C C . ALA A 1 306 ? 149.929 126.132 124.200 1.00 23.36 306 ALA A C 1
ATOM 2234 O O . ALA A 1 306 ? 151.127 126.292 123.942 1.00 27.89 306 ALA A O 1
ATOM 2236 N N . GLU A 1 307 ? 148.996 126.994 123.792 1.00 55.68 307 GLU A N 1
ATOM 2237 C CA . GLU A 1 307 ? 149.382 128.173 123.021 1.00 59.23 307 GLU A CA 1
ATOM 2238 C C . GLU A 1 307 ? 150.307 129.082 123.821 1.00 56.04 307 GLU A C 1
ATOM 2239 O O . GLU A 1 307 ? 151.281 129.618 123.281 1.00 62.21 307 GLU A O 1
ATOM 2245 N N . VAL A 1 308 ? 150.020 129.269 125.108 1.00 43.86 308 VAL A N 1
ATOM 2246 C CA . VAL A 1 308 ? 150.827 130.164 125.933 1.00 39.05 308 VAL A CA 1
ATOM 2247 C C . VAL A 1 308 ? 152.102 129.469 126.391 1.00 38.98 308 VAL A C 1
ATOM 2248 O O . VAL A 1 308 ? 153.216 129.900 126.072 1.00 35.50 308 VAL A O 1
ATOM 2252 N N . CYS A 1 309 ? 151.956 128.386 127.145 1.00 62.33 309 CYS A N 1
ATOM 2253 C CA . CYS A 1 309 ? 153.089 127.660 127.694 1.00 58.51 309 CYS A CA 1
ATOM 2254 C C . CYS A 1 309 ? 153.582 126.633 126.677 1.00 55.37 309 CYS A C 1
ATOM 2255 O O . CYS A 1 309 ? 153.216 126.664 125.499 1.00 55.95 309 CYS A O 1
ATOM 2258 N N . GLY A 1 310 ? 154.427 125.709 127.124 1.00 44.66 310 GLY A N 1
ATOM 2259 C CA . GLY A 1 310 ? 155.004 124.721 126.236 1.00 47.77 310 GLY A CA 1
ATOM 2260 C C . GLY A 1 310 ? 154.019 123.657 125.800 1.00 41.69 310 GLY A C 1
ATOM 2261 O O . GLY A 1 310 ? 152.833 123.723 126.133 1.00 45.18 310 GLY A O 1
ATOM 2262 N N . GLY A 1 311 ? 154.505 122.669 125.053 1.00 42.97 311 GLY A N 1
ATOM 2263 C CA . GLY A 1 311 ? 153.655 121.620 124.527 1.00 47.14 311 GLY A CA 1
ATOM 2264 C C . GLY A 1 311 ? 153.677 120.350 125.351 1.00 46.06 311 GLY A C 1
ATOM 2265 O O . GLY A 1 311 ? 153.719 119.247 124.799 1.00 50.93 311 GLY A O 1
ATOM 2266 N N . GLU A 1 312 ? 153.651 120.491 126.673 1.00 67.65 312 GLU A N 1
ATOM 2267 C CA . GLU A 1 312 ? 153.606 119.355 127.582 1.00 68.45 312 GLU A CA 1
ATOM 2268 C C . GLU A 1 312 ? 152.183 119.162 128.088 1.00 70.00 312 GLU A C 1
ATOM 2269 O O . GLU A 1 312 ? 151.468 120.134 128.350 1.00 65.30 312 GLU A O 1
ATOM 2275 N N . TRP A 1 313 ? 151.775 117.903 128.217 1.00 41.40 313 TRP A N 1
ATOM 2276 C CA . TRP A 1 313 ? 150.418 117.584 128.635 1.00 41.71 313 TRP A CA 1
ATOM 2277 C C . TRP A 1 313 ? 150.277 117.736 130.144 1.00 45.28 313 TRP A C 1
ATOM 2278 O O . TRP A 1 313 ? 151.121 117.260 130.909 1.00 40.47 313 TRP A O 1
ATOM 2289 N N . LEU A 1 314 ? 149.204 118.401 130.568 1.00 18.53 314 LEU A N 1
ATOM 2290 C CA . LEU A 1 314 ? 148.894 118.602 131.982 1.00 16.67 314 LEU A CA 1
ATOM 2291 C C . LEU A 1 314 ? 147.424 118.249 132.190 1.00 20.49 314 LEU A C 1
ATOM 2292 O O . LEU A 1 314 ? 146.536 119.031 131.840 1.00 25.16 314 LEU A O 1
ATOM 2297 N N . GLY A 1 315 ? 147.170 117.074 132.764 1.00 25.64 315 GLY A N 1
ATOM 2298 C CA . GLY A 1 315 ? 145.813 116.591 132.934 1.00 20.12 315 GLY A CA 1
ATOM 2299 C C . GLY A 1 315 ? 145.033 117.226 134.061 1.00 28.72 315 GLY A C 1
ATOM 2300 O O . GLY A 1 315 ? 143.819 117.018 134.147 1.00 26.23 315 GLY A O 1
ATOM 2301 N N . ALA A 1 316 ? 145.694 117.995 134.927 1.00 16.62 316 ALA A N 1
ATOM 2302 C CA . ALA A 1 316 ? 145.004 118.625 136.045 1.00 18.08 316 ALA A CA 1
ATOM 2303 C C . ALA A 1 316 ? 144.056 119.731 135.601 1.00 23.06 316 ALA A C 1
ATOM 2304 O O . ALA A 1 316 ? 143.215 120.162 136.396 1.00 22.41 316 ALA A O 1
ATOM 2306 N N . LEU A 1 317 ? 144.173 120.202 134.358 1.00 17.91 317 LEU A N 1
ATOM 2307 C CA . LEU A 1 317 ? 143.321 121.294 133.899 1.00 15.88 317 LEU A CA 1
ATOM 2308 C C . LEU A 1 317 ? 141.858 120.874 133.848 1.00 11.22 317 LEU A C 1
ATOM 2309 O O . LEU A 1 317 ? 140.970 121.642 134.234 1.00 10.47 317 LEU A O 1
ATOM 2314 N N . THR A 1 318 ? 141.588 119.660 133.374 1.00 8.23 318 THR A N 1
ATOM 2315 C CA . THR A 1 318 ? 140.228 119.161 133.177 1.00 7.52 318 THR A CA 1
ATOM 2316 C C . THR A 1 318 ? 139.829 118.154 134.248 1.00 13.24 318 THR A C 1
ATOM 2317 O O . THR A 1 318 ? 139.101 117.196 133.976 1.00 13.24 318 THR A O 1
ATOM 2321 N N . ALA A 1 319 ? 140.289 118.357 135.483 1.00 4.28 319 ALA A N 1
ATOM 2322 C CA . ALA A 1 319 ? 139.982 117.419 136.556 1.00 8.13 319 ALA A CA 1
ATOM 2323 C C . ALA A 1 319 ? 138.541 117.549 137.034 1.00 7.61 319 ALA A C 1
ATOM 2324 O O . ALA A 1 319 ? 137.953 116.564 137.494 1.00 9.59 319 ALA A O 1
ATOM 2326 N N . GLN A 1 320 ? 137.961 118.748 136.946 1.00 2.90 320 GLN A N 1
ATOM 2327 C CA . GLN A 1 320 ? 136.588 118.941 137.398 1.00 4.40 320 GLN A CA 1
ATOM 2328 C C . GLN A 1 320 ? 135.588 118.292 136.451 1.00 1.06 320 GLN A C 1
ATOM 2329 O O . GLN A 1 320 ? 134.533 117.820 136.889 1.00 8.77 320 GLN A O 1
ATOM 2335 N N . LEU A 1 321 ? 135.895 118.261 135.155 1.00 0.06 321 LEU A N 1
ATOM 2336 C CA . LEU A 1 321 ? 135.004 117.650 134.179 1.00 0.76 321 LEU A CA 1
ATOM 2337 C C . LEU A 1 321 ? 134.963 116.132 134.285 1.00 2.00 321 LEU A C 1
ATOM 2338 O O . LEU A 1 321 ? 134.118 115.509 133.634 1.00 4.54 321 LEU A O 1
ATOM 2343 N N . VAL A 1 322 ? 135.846 115.526 135.078 1.00 2.79 322 VAL A N 1
ATOM 2344 C CA . VAL A 1 322 ? 135.863 114.075 135.218 1.00 2.02 322 VAL A CA 1
ATOM 2345 C C . VAL A 1 322 ? 134.983 113.582 136.364 1.00 3.58 322 VAL A C 1
ATOM 2346 O O . VAL A 1 322 ? 134.528 112.431 136.327 1.00 4.68 322 VAL A O 1
ATOM 2350 N N . TRP A 1 323 ? 134.723 114.417 137.373 1.00 6.46 323 TRP A N 1
ATOM 2351 C CA . TRP A 1 323 ? 133.763 114.052 138.412 1.00 5.64 323 TRP A CA 1
ATOM 2352 C C . TRP A 1 323 ? 132.372 113.848 137.823 1.00 1.54 323 TRP A C 1
ATOM 2353 O O . TRP A 1 323 ? 131.633 112.943 138.236 1.00 7.42 323 TRP A O 1
ATOM 2364 N N . ARG A 1 324 ? 131.995 114.695 136.864 1.00 3.60 324 ARG A N 1
ATOM 2365 C CA . ARG A 1 324 ? 130.706 114.561 136.197 1.00 5.00 324 ARG A CA 1
ATOM 2366 C C . ARG A 1 324 ? 130.561 113.195 135.537 1.00 0.59 324 ARG A C 1
ATOM 2367 O O . ARG A 1 324 ? 129.547 112.511 135.722 1.00 1.12 324 ARG A O 1
ATOM 2375 N N . GLU A 1 325 ? 131.571 112.773 134.773 1.00 1.06 325 GLU A N 1
ATOM 2376 C CA . GLU A 1 325 ? 131.543 111.457 134.147 1.00 6.89 325 GLU A CA 1
ATOM 2377 C C . GLU A 1 325 ? 131.596 110.333 135.172 1.00 7.49 325 GLU A C 1
ATOM 2378 O O . GLU A 1 325 ? 130.938 109.304 134.983 1.00 5.58 325 GLU A O 1
ATOM 2384 N N . TYR A 1 326 ? 132.372 110.505 136.243 1.00 8.59 326 TYR A N 1
ATOM 2385 C CA . TYR A 1 326 ? 132.444 109.503 137.299 1.00 0.30 326 TYR A CA 1
ATOM 2386 C C . TYR A 1 326 ? 131.083 109.259 137.935 1.00 1.33 326 TYR A C 1
ATOM 2387 O O . TYR A 1 326 ? 130.727 108.107 138.208 1.00 4.05 326 TYR A O 1
ATOM 2396 N N . PHE A 1 327 ? 130.309 110.315 138.170 1.00 4.48 327 PHE A N 1
ATOM 2397 C CA . PHE A 1 327 ? 128.972 110.150 138.727 1.00 1.99 327 PHE A CA 1
ATOM 2398 C C . PHE A 1 327 ? 127.948 109.691 137.695 1.00 3.36 327 PHE A C 1
ATOM 2399 O O . PHE A 1 327 ? 126.994 108.992 138.057 1.00 2.82 327 PHE A O 1
ATOM 2407 N N . TYR A 1 328 ? 128.112 110.062 136.423 1.00 4.17 328 TYR A N 1
ATOM 2408 C CA . TYR A 1 328 ? 127.200 109.578 135.389 1.00 0.84 328 TYR A CA 1
ATOM 2409 C C . TYR A 1 328 ? 127.344 108.075 135.176 1.00 3.53 328 TYR A C 1
ATOM 2410 O O . TYR A 1 328 ? 126.347 107.348 135.110 1.00 1.09 328 TYR A O 1
ATOM 2419 N N . CYS A 1 329 ? 128.582 107.589 135.054 1.00 21.75 329 CYS A N 1
ATOM 2420 C CA . CYS A 1 329 ? 128.803 106.181 134.745 1.00 27.33 329 CYS A CA 1
ATOM 2421 C C . CYS A 1 329 ? 128.448 105.257 135.903 1.00 24.10 329 CYS A C 1
ATOM 2422 O O . CYS A 1 329 ? 128.301 104.049 135.689 1.00 23.22 329 CYS A O 1
ATOM 2425 N N . MET A 1 330 ? 128.307 105.786 137.117 1.00 16.99 330 MET A N 1
ATOM 2426 C CA . MET A 1 330 ? 127.967 104.959 138.267 1.00 24.66 330 MET A CA 1
ATOM 2427 C C . MET A 1 330 ? 126.510 104.516 138.266 1.00 23.60 330 MET A C 1
ATOM 2428 O O . MET A 1 330 ? 126.197 103.462 138.831 1.00 20.47 330 MET A O 1
ATOM 2433 N N . SER A 1 331 ? 125.619 105.290 137.656 1.00 13.02 331 SER A N 1
ATOM 2434 C CA . SER A 1 331 ? 124.202 104.964 137.594 1.00 8.91 331 SER A CA 1
ATOM 2435 C C . SER A 1 331 ? 123.867 103.957 136.503 1.00 11.78 331 SER A C 1
ATOM 2436 O O . SER A 1 331 ? 122.702 103.565 136.381 1.00 7.83 331 SER A O 1
ATOM 2439 N N . TYR A 1 332 ? 124.848 103.529 135.714 1.00 18.36 332 TYR A N 1
ATOM 2440 C CA . TYR A 1 332 ? 124.589 102.605 134.619 1.00 21.84 332 TYR A CA 1
ATOM 2441 C C . TYR A 1 332 ? 123.999 101.304 135.148 1.00 24.96 332 TYR A C 1
ATOM 2442 O O . TYR A 1 332 ? 124.647 100.581 135.912 1.00 19.67 332 TYR A O 1
ATOM 2451 N N . GLY A 1 333 ? 122.769 101.008 134.737 1.00 29.68 333 GLY A N 1
ATOM 2452 C CA . GLY A 1 333 ? 122.103 99.785 135.135 1.00 33.04 333 GLY A CA 1
ATOM 2453 C C . GLY A 1 333 ? 121.583 99.756 136.553 1.00 34.14 333 GLY A C 1
ATOM 2454 O O . GLY A 1 333 ? 121.773 98.748 137.242 1.00 27.21 333 GLY A O 1
ATOM 2455 N N . ASN A 1 334 ? 120.928 100.821 137.014 1.00 14.29 334 ASN A N 1
ATOM 2456 C CA . ASN A 1 334 ? 120.397 100.881 138.375 1.00 17.57 334 ASN A CA 1
ATOM 2457 C C . ASN A 1 334 ? 119.302 101.936 138.437 1.00 11.63 334 ASN A C 1
ATOM 2458 O O . ASN A 1 334 ? 119.565 103.111 138.726 1.00 19.81 334 ASN A O 1
ATOM 2463 N N . PRO A 1 335 ? 118.052 101.555 138.160 1.00 15.29 335 PRO A N 1
ATOM 2464 C CA . PRO A 1 335 ? 116.953 102.528 138.264 1.00 12.37 335 PRO A CA 1
ATOM 2465 C C . PRO A 1 335 ? 116.728 103.051 139.670 1.00 18.09 335 PRO A C 1
ATOM 2466 O O . PRO A 1 335 ? 116.134 104.125 139.825 1.00 14.24 335 PRO A O 1
ATOM 2470 N N . SER A 1 336 ? 117.170 102.327 140.700 1.00 23.93 336 SER A N 1
ATOM 2471 C CA . SER A 1 336 ? 116.996 102.742 142.086 1.00 26.59 336 SER A CA 1
ATOM 2472 C C . SER A 1 336 ? 118.177 103.549 142.609 1.00 24.01 336 SER A C 1
ATOM 2473 O O . SER A 1 336 ? 118.434 103.555 143.820 1.00 24.59 336 SER A O 1
ATOM 2476 N N . PHE A 1 337 ? 118.903 104.233 141.725 1.00 2.50 337 PHE A N 1
ATOM 2477 C CA . PHE A 1 337 ? 120.051 105.034 142.123 1.00 5.49 337 PHE A CA 1
ATOM 2478 C C . PHE A 1 337 ? 119.660 106.268 142.925 1.00 10.57 337 PHE A C 1
ATOM 2479 O O . PHE A 1 337 ? 120.536 106.896 143.527 1.00 2.84 337 PHE A O 1
ATOM 2487 N N . ASP A 1 338 ? 118.376 106.622 142.958 1.00 10.98 338 ASP A N 1
ATOM 2488 C CA . ASP A 1 338 ? 117.892 107.778 143.699 1.00 17.43 338 ASP A CA 1
ATOM 2489 C C . ASP A 1 338 ? 117.213 107.396 145.008 1.00 13.52 338 ASP A C 1
ATOM 2490 O O . ASP A 1 338 ? 116.535 108.235 145.610 1.00 15.77 338 ASP A O 1
ATOM 2495 N N . LYS A 1 339 ? 117.380 106.157 145.463 1.00 20.94 339 LYS A N 1
ATOM 2496 C CA . LYS A 1 339 ? 116.767 105.675 146.690 1.00 22.71 339 LYS A CA 1
ATOM 2497 C C . LYS A 1 339 ? 117.800 104.912 147.508 1.00 24.29 339 LYS A C 1
ATOM 2498 O O . LYS A 1 339 ? 118.852 104.513 147.004 1.00 16.42 339 LYS A O 1
ATOM 2504 N N . MET A 1 340 ? 117.486 104.719 148.789 1.00 22.20 340 MET A N 1
ATOM 2505 C CA . MET A 1 340 ? 118.367 103.982 149.685 1.00 27.28 340 MET A CA 1
ATOM 2506 C C . MET A 1 340 ? 118.000 102.509 149.784 1.00 24.84 340 MET A C 1
ATOM 2507 O O . MET A 1 340 ? 118.868 101.681 150.081 1.00 27.02 340 MET A O 1
ATOM 2512 N N . GLU 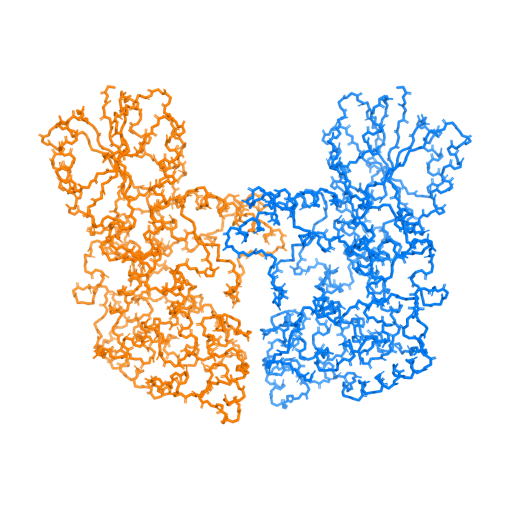A 1 341 ? 116.738 102.165 149.542 1.00 55.77 341 GLU A N 1
ATOM 2513 C CA . GLU A 1 341 ? 116.284 100.783 149.590 1.00 57.40 341 GLU A CA 1
ATOM 2514 C C . GLU A 1 341 ? 116.339 100.183 148.191 1.00 51.30 341 GLU A C 1
ATOM 2515 O O . GLU A 1 341 ? 115.791 100.752 147.242 1.00 52.60 341 GLU A O 1
ATOM 2521 N N . GLY A 1 342 ? 116.997 99.032 148.070 1.00 42.47 342 GLY A N 1
ATOM 2522 C CA . GLY A 1 342 ? 117.162 98.373 146.793 1.00 40.17 342 GLY A CA 1
ATOM 2523 C C . GLY A 1 342 ? 118.353 98.831 145.983 1.00 42.38 342 GLY A C 1
ATOM 2524 O O . GLY A 1 342 ? 118.572 98.305 144.885 1.00 36.32 342 GLY A O 1
ATOM 2525 N N . ASN A 1 343 ? 119.130 99.791 146.483 1.00 13.29 343 ASN A N 1
ATOM 2526 C CA . ASN A 1 343 ? 120.298 100.285 145.773 1.00 17.06 343 ASN A CA 1
ATOM 2527 C C . ASN A 1 343 ? 121.531 99.559 146.288 1.00 14.51 343 ASN A C 1
ATOM 2528 O O . ASN A 1 343 ? 121.887 99.727 147.465 1.00 22.62 343 ASN A O 1
ATOM 2533 N N . PRO A 1 344 ? 122.213 98.751 145.470 1.00 19.05 344 PRO A N 1
ATOM 2534 C CA . PRO A 1 344 ? 123.330 97.950 145.997 1.00 26.20 344 PRO A CA 1
ATOM 2535 C C . PRO A 1 344 ? 124.598 98.741 146.270 1.00 25.33 344 PRO A C 1
ATOM 2536 O O . PRO A 1 344 ? 125.483 98.222 146.962 1.00 25.36 344 PRO A O 1
ATOM 2540 N N . ILE A 1 345 ? 124.724 99.962 145.761 1.00 19.74 345 ILE A N 1
ATOM 2541 C CA . ILE A 1 345 ? 125.943 100.742 145.922 1.00 12.33 345 ILE A CA 1
ATOM 2542 C C . ILE A 1 345 ? 125.819 101.746 147.072 1.00 16.61 345 ILE A C 1
ATOM 2543 O O . ILE A 1 345 ? 126.602 102.691 147.153 1.00 17.47 345 ILE A O 1
ATOM 2548 N N . CYS A 1 346 ? 124.857 101.549 147.969 1.00 36.42 346 CYS A N 1
ATOM 2549 C CA . CYS A 1 346 ? 124.677 102.410 149.126 1.00 31.72 346 CYS A CA 1
ATOM 2550 C C . CYS A 1 346 ? 124.565 101.564 150.386 1.00 31.46 346 CYS A C 1
ATOM 2551 O O . CYS A 1 346 ? 124.049 100.444 150.359 1.00 31.48 346 CYS A O 1
ATOM 2554 N N . LEU A 1 347 ? 125.061 102.112 151.492 1.00 14.98 347 LEU A N 1
ATOM 2555 C CA . LEU A 1 347 ? 124.955 101.467 152.791 1.00 15.66 347 LEU A CA 1
ATOM 2556 C C . LEU A 1 347 ? 123.616 101.796 153.438 1.00 16.99 347 LEU A C 1
ATOM 2557 O O . LEU A 1 347 ? 123.079 102.895 153.279 1.00 15.60 347 LEU A O 1
ATOM 2562 N N . GLN A 1 348 ? 123.080 100.826 154.174 1.00 19.94 348 GLN A N 1
ATOM 2563 C CA . GLN A 1 348 ? 121.809 100.986 154.868 1.00 22.60 348 GLN A CA 1
ATOM 2564 C C . GLN A 1 348 ? 122.061 101.587 156.246 1.00 14.92 348 GLN A C 1
ATOM 2565 O O . GLN A 1 348 ? 122.814 101.023 157.047 1.00 20.41 348 GLN A O 1
ATOM 2571 N N . ILE A 1 349 ? 121.430 102.724 156.518 1.00 8.19 349 ILE A N 1
ATOM 2572 C CA . ILE A 1 349 ? 121.643 103.461 157.761 1.00 14.44 349 ILE A CA 1
ATOM 2573 C C . ILE A 1 349 ? 120.288 103.825 158.357 1.00 9.67 349 ILE A C 1
ATOM 2574 O O . ILE A 1 349 ? 119.429 104.361 157.642 1.00 6.44 349 ILE A O 1
ATOM 2579 N N . PRO A 1 350 ? 120.037 103.554 159.646 1.00 18.66 350 PRO A N 1
ATOM 2580 C CA . PRO A 1 350 ? 118.761 103.974 160.243 1.00 23.66 350 PRO A CA 1
ATOM 2581 C C . PRO A 1 350 ? 118.687 105.477 160.459 1.00 19.21 350 PRO A C 1
ATOM 2582 O O . PRO A 1 350 ? 119.395 106.023 161.309 1.00 28.01 350 PRO A O 1
ATOM 2586 N N . TRP A 1 351 ? 117.833 106.152 159.698 1.00 2.50 351 TRP A N 1
ATOM 2587 C CA . TRP A 1 351 ? 117.618 107.582 159.841 1.00 0.00 351 TRP A CA 1
ATOM 2588 C C . TRP A 1 351 ? 116.350 107.849 160.646 1.00 2.67 351 TRP A C 1
ATOM 2589 O O . TRP A 1 351 ? 115.562 106.947 160.938 1.00 3.48 351 TRP A O 1
ATOM 2600 N N . TYR A 1 352 ? 116.164 109.114 161.005 1.00 24.38 352 TYR A N 1
ATOM 2601 C CA . TYR A 1 352 ? 114.966 109.583 161.683 1.00 28.56 352 TYR A CA 1
ATOM 2602 C C . TYR A 1 352 ? 114.101 110.391 160.723 1.00 28.30 352 TYR A C 1
ATOM 2603 O O . TYR A 1 352 ? 114.539 110.801 159.646 1.00 27.74 352 TYR A O 1
ATOM 2612 N N . LYS A 1 353 ? 112.852 110.613 161.128 1.00 44.26 353 LYS A N 1
ATOM 2613 C CA . LYS A 1 353 ? 111.897 111.378 160.328 1.00 45.86 353 LYS A CA 1
ATOM 2614 C C . LYS A 1 353 ? 111.146 112.342 161.237 1.00 48.75 353 LYS A C 1
ATOM 2615 O O . LYS A 1 353 ? 110.313 111.919 162.045 1.00 44.66 353 LYS A O 1
ATOM 2621 N N . ASP A 1 354 ? 111.451 113.633 161.110 1.00 63.93 354 ASP A N 1
ATOM 2622 C CA . ASP A 1 354 ? 110.712 114.698 161.778 1.00 59.49 354 ASP A CA 1
ATOM 2623 C C . ASP A 1 354 ? 110.355 115.746 160.734 1.00 60.34 354 ASP A C 1
ATOM 2624 O O . ASP A 1 354 ? 111.240 116.273 160.052 1.00 62.20 354 ASP A O 1
ATOM 2629 N N . GLU A 1 355 ? 109.058 116.039 160.601 1.00 76.48 355 GLU A N 1
ATOM 2630 C CA . GLU A 1 355 ? 108.609 116.962 159.562 1.00 74.49 355 GLU A CA 1
ATOM 2631 C C . GLU A 1 355 ? 108.892 118.416 159.918 1.00 75.69 355 GLU A C 1
ATOM 2632 O O . GLU A 1 355 ? 109.190 119.220 159.028 1.00 80.15 355 GLU A O 1
ATOM 2638 N N . GLU A 1 356 ? 108.800 118.779 161.198 1.00 68.10 356 GLU A N 1
ATOM 2639 C CA . GLU A 1 356 ? 109.037 120.167 161.585 1.00 67.73 356 GLU A CA 1
ATOM 2640 C C . GLU A 1 356 ? 110.464 120.594 161.265 1.00 67.01 356 GLU A C 1
ATOM 2641 O O . GLU A 1 356 ? 110.687 121.674 160.703 1.00 62.61 356 GLU A O 1
ATOM 2647 N N . ALA A 1 357 ? 111.443 119.758 161.616 1.00 10.31 357 ALA A N 1
ATOM 2648 C CA . ALA A 1 357 ? 112.836 120.087 161.336 1.00 9.76 357 ALA A CA 1
ATOM 2649 C C . ALA A 1 357 ? 113.087 120.200 159.839 1.00 17.02 357 ALA A C 1
ATOM 2650 O O . ALA A 1 357 ? 113.790 121.111 159.388 1.00 14.97 357 ALA A O 1
ATOM 2652 N N . LEU A 1 358 ? 112.526 119.278 159.055 1.00 13.69 358 LEU A N 1
ATOM 2653 C CA . LEU A 1 358 ? 112.708 119.318 157.608 1.00 10.18 358 LEU A CA 1
ATOM 2654 C C . LEU A 1 358 ? 112.089 120.574 157.007 1.00 17.89 358 LEU A C 1
ATOM 2655 O O . LEU A 1 358 ? 112.678 121.198 156.116 1.00 18.52 358 LEU A O 1
ATOM 2660 N N . GLU A 1 359 ? 110.903 120.961 157.480 1.00 30.80 359 GLU A N 1
ATOM 2661 C CA . GLU A 1 359 ? 110.269 122.176 156.981 1.00 33.87 359 GLU A CA 1
ATOM 2662 C C . GLU A 1 359 ? 111.078 123.413 157.342 1.00 34.02 359 GLU A C 1
ATOM 2663 O O . GLU A 1 359 ? 111.224 124.326 156.521 1.00 34.52 359 GLU A O 1
ATOM 2669 N N . LYS A 1 360 ? 111.609 123.468 158.566 1.00 8.92 360 LYS A N 1
ATOM 2670 C CA . LYS A 1 360 ? 112.467 124.588 158.939 1.00 6.37 360 LYS A CA 1
ATOM 2671 C C . LYS A 1 360 ? 113.714 124.641 158.067 1.00 9.79 360 LYS A C 1
ATOM 2672 O O . LYS A 1 360 ? 114.136 125.720 157.637 1.00 8.43 360 LYS A O 1
ATOM 2678 N N . TRP A 1 361 ? 114.323 123.484 157.802 1.00 5.75 361 TRP A N 1
ATOM 2679 C CA . TRP A 1 361 ? 115.510 123.446 156.955 1.00 6.98 361 TRP A CA 1
ATOM 2680 C C . TRP A 1 361 ? 115.196 123.923 155.542 1.00 4.90 361 TRP A C 1
ATOM 2681 O O . TRP A 1 361 ? 115.985 124.656 154.936 1.00 0.72 361 TRP A O 1
ATOM 2692 N N . LYS A 1 362 ? 114.046 123.518 155.002 1.00 12.24 362 LYS A N 1
ATOM 2693 C CA . LYS A 1 362 ? 113.685 123.911 153.642 1.00 12.35 362 LYS A CA 1
ATOM 2694 C C . LYS A 1 362 ? 113.364 125.399 153.556 1.00 8.86 362 LYS A C 1
ATOM 2695 O O . LYS A 1 362 ? 113.814 126.087 152.632 1.00 11.99 362 LYS A O 1
ATOM 2701 N N . GLN A 1 363 ? 112.582 125.915 154.506 1.00 6.18 363 GLN A N 1
ATOM 2702 C CA . GLN A 1 363 ? 112.193 127.321 154.453 1.00 4.47 363 GLN A CA 1
ATOM 2703 C C . GLN A 1 363 ? 113.368 128.242 154.756 1.00 8.04 363 GLN A C 1
ATOM 2704 O O . GLN A 1 363 ? 113.513 129.296 154.127 1.00 9.40 363 GLN A O 1
ATOM 2710 N N . GLY A 1 364 ? 114.211 127.868 155.713 1.00 9.16 364 GLY A N 1
ATOM 2711 C CA . GLY A 1 364 ? 115.322 128.707 156.115 1.00 6.13 364 GLY A CA 1
ATOM 2712 C C . GLY A 1 364 ? 115.091 129.355 157.464 1.00 6.93 364 GLY A C 1
ATOM 2713 O O . GLY A 1 364 ? 115.461 130.513 157.676 1.00 9.57 364 GLY A O 1
ATOM 2714 N N . GLN A 1 365 ? 114.475 128.615 158.381 1.00 8.80 365 GLN A N 1
ATOM 2715 C CA . GLN A 1 365 ? 114.178 129.079 159.730 1.00 12.81 365 GLN A CA 1
ATOM 2716 C C . GLN A 1 365 ? 114.914 128.235 160.763 1.00 5.67 365 GLN A C 1
ATOM 2717 O O . GLN A 1 365 ? 114.372 127.890 161.814 1.00 11.31 365 GLN A O 1
ATOM 2723 N N . THR A 1 366 ? 116.169 127.893 160.469 1.00 8.97 366 THR A N 1
ATOM 2724 C CA . THR A 1 366 ? 116.932 127.014 161.346 1.00 7.81 366 THR A CA 1
ATOM 2725 C C . THR A 1 366 ? 117.464 127.737 162.575 1.00 8.99 366 THR A C 1
ATOM 2726 O O . THR A 1 366 ? 117.591 127.124 163.640 1.00 9.30 366 THR A O 1
ATOM 2730 N N . GLY A 1 367 ? 117.777 129.025 162.455 1.00 6.82 367 GLY A N 1
ATOM 2731 C CA . GLY A 1 367 ? 118.411 129.767 163.521 1.00 0.48 367 GLY A CA 1
ATOM 2732 C C . GLY A 1 367 ? 119.892 130.004 163.332 1.00 1.59 367 GLY A C 1
ATOM 2733 O O . GLY A 1 367 ? 120.494 130.719 164.142 1.00 5.13 367 GLY A O 1
ATOM 2734 N N . PHE A 1 368 ? 120.498 129.421 162.301 1.00 5.44 368 PHE A N 1
ATOM 2735 C CA . PHE A 1 368 ? 121.899 129.654 161.974 1.00 2.14 368 PHE A CA 1
ATOM 2736 C C . PHE A 1 368 ? 121.980 130.465 160.687 1.00 0.01 368 PHE A C 1
ATOM 2737 O O . PHE A 1 368 ? 121.628 129.946 159.616 1.00 2.97 368 PHE A O 1
ATOM 2745 N N . PRO A 1 369 ? 122.430 131.724 160.730 1.00 9.74 369 PRO A N 1
ATOM 2746 C CA . PRO A 1 369 ? 122.360 132.565 159.519 1.00 7.51 369 PRO A CA 1
ATOM 2747 C C . PRO A 1 369 ? 123.072 131.986 158.309 1.00 3.81 369 PRO A C 1
ATOM 2748 O O . PRO A 1 369 ? 122.611 132.181 157.177 1.00 4.34 369 PRO A O 1
ATOM 2752 N N . TRP A 1 370 ? 124.189 131.286 158.510 1.00 5.70 370 TRP A N 1
ATOM 2753 C CA . TRP A 1 370 ? 124.939 130.742 157.382 1.00 6.45 370 TRP A CA 1
ATOM 2754 C C . TRP A 1 370 ? 124.101 129.748 156.583 1.00 8.11 370 TRP A C 1
ATOM 2755 O O . TRP A 1 370 ? 124.146 129.739 155.348 1.00 2.01 370 TRP A O 1
ATOM 2766 N N . ILE A 1 371 ? 123.331 128.904 157.271 1.00 0.42 371 ILE A N 1
ATOM 2767 C CA . ILE A 1 371 ? 122.491 127.925 156.588 1.00 2.63 371 ILE A CA 1
ATOM 2768 C C . ILE A 1 371 ? 121.291 128.607 155.938 1.00 0.17 371 ILE A C 1
ATOM 2769 O O . ILE A 1 371 ? 120.928 128.308 154.790 1.00 2.60 371 ILE A O 1
ATOM 2774 N N . ASP A 1 372 ? 120.653 129.526 156.668 1.00 6.68 372 ASP A N 1
ATOM 2775 C CA . ASP A 1 372 ? 119.455 130.188 156.168 1.00 8.35 372 ASP A CA 1
ATOM 2776 C C . ASP A 1 372 ? 119.748 130.998 154.913 1.00 9.64 372 ASP A C 1
ATOM 2777 O O . ASP A 1 372 ? 118.946 131.008 153.973 1.00 1.26 372 ASP A O 1
ATOM 2782 N N . ALA A 1 373 ? 120.883 131.696 154.884 1.00 6.47 373 ALA A N 1
ATOM 2783 C CA . ALA A 1 373 ? 121.226 132.493 153.713 1.00 9.44 373 ALA A CA 1
ATOM 2784 C C . ALA A 1 373 ? 121.346 131.621 152.470 1.00 6.29 373 ALA A C 1
ATOM 2785 O O . ALA A 1 373 ? 120.810 131.961 151.409 1.00 8.72 373 ALA A O 1
ATOM 2787 N N . CYS A 1 374 ? 122.037 130.487 152.585 1.0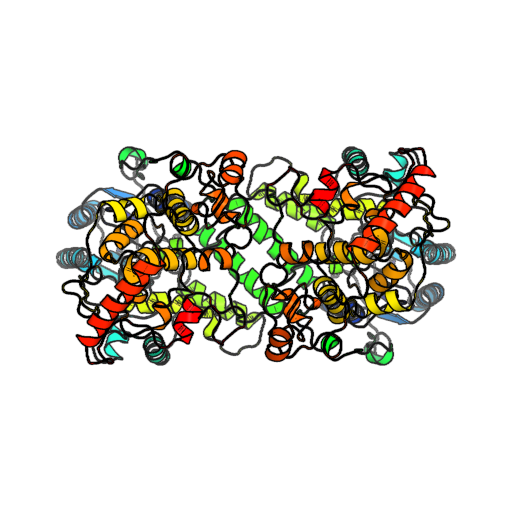0 1.16 374 CYS A N 1
ATOM 2788 C CA . CYS A 1 374 ? 122.201 129.594 151.443 1.00 5.61 374 CYS A CA 1
ATOM 2789 C C . CYS A 1 374 ? 120.869 129.003 150.998 1.00 6.70 374 CYS A C 1
ATOM 2790 O O . CYS A 1 374 ? 120.587 128.925 149.795 1.00 2.61 374 CYS A O 1
ATOM 2793 N N . MET A 1 375 ? 120.033 128.578 151.949 1.00 5.95 375 MET A N 1
ATOM 2794 C CA . MET A 1 375 ? 118.747 127.999 151.570 1.00 6.62 375 MET A CA 1
ATOM 2795 C C . MET A 1 375 ? 117.846 129.030 150.895 1.00 5.90 375 MET A C 1
ATOM 2796 O O . MET A 1 375 ? 117.177 128.722 149.899 1.00 7.29 375 MET A O 1
ATOM 2801 N N . ARG A 1 376 ? 117.815 130.259 151.414 1.00 6.85 376 ARG A N 1
ATOM 2802 C CA . ARG A 1 376 ? 117.015 131.304 150.782 1.00 7.89 376 ARG A CA 1
ATOM 2803 C C . ARG A 1 376 ? 117.561 131.675 149.409 1.00 3.59 376 ARG A C 1
ATOM 2804 O O . ARG A 1 376 ? 116.782 131.957 148.492 1.00 6.62 376 ARG A O 1
ATOM 2812 N N . GLN A 1 377 ? 118.885 131.688 149.247 1.00 6.39 377 GLN A N 1
ATOM 2813 C CA . GLN A 1 377 ? 119.460 131.912 147.927 1.00 5.89 377 GLN A CA 1
ATOM 2814 C C . GLN A 1 377 ? 119.011 130.837 146.947 1.00 1.58 377 GLN A C 1
ATOM 2815 O O . GLN A 1 377 ? 118.656 131.138 145.802 1.00 6.23 377 GLN A O 1
ATOM 2821 N N . LEU A 1 378 ? 119.027 129.574 147.377 1.00 3.46 378 LEU A N 1
ATOM 2822 C CA . LEU A 1 378 ? 118.523 128.507 146.519 1.00 9.56 378 LEU A CA 1
ATOM 2823 C C . LEU A 1 378 ? 117.066 128.742 146.147 1.00 5.99 378 LEU A C 1
ATOM 2824 O O . LEU A 1 378 ? 116.685 128.605 144.979 1.00 1.32 378 LEU A O 1
ATOM 2829 N N . ARG A 1 379 ? 116.232 129.089 147.126 1.00 3.55 379 ARG A N 1
ATOM 2830 C CA . ARG A 1 379 ? 114.807 129.242 146.858 1.00 4.06 379 ARG A CA 1
ATOM 2831 C C . ARG A 1 379 ? 114.489 130.455 145.991 1.00 8.83 379 ARG A C 1
ATOM 2832 O O . ARG A 1 379 ? 113.472 130.442 145.289 1.00 5.38 379 ARG A O 1
ATOM 2840 N N . TYR A 1 380 ? 115.322 131.495 146.016 1.00 4.16 380 TYR A N 1
ATOM 2841 C CA . TYR A 1 380 ? 115.093 132.687 145.205 1.00 7.65 380 TYR A CA 1
ATOM 2842 C C . TYR A 1 380 ? 115.713 132.588 143.816 1.00 0.44 380 TYR A C 1
ATOM 2843 O O . TYR A 1 380 ? 115.009 132.736 142.814 1.00 1.85 380 TYR A O 1
ATOM 2852 N N . GLU A 1 381 ? 117.021 132.352 143.734 1.00 5.34 381 GLU A N 1
ATOM 2853 C CA . GLU A 1 381 ? 117.747 132.377 142.469 1.00 9.55 381 GLU A CA 1
ATOM 2854 C C . GLU A 1 381 ? 117.849 131.011 141.805 1.00 10.60 381 GLU A C 1
ATOM 2855 O O . GLU A 1 381 ? 117.785 130.922 140.576 1.00 12.17 381 GLU A O 1
ATOM 2861 N N . GLY A 1 382 ? 118.011 129.948 142.585 1.00 4.64 382 GLY A N 1
ATOM 2862 C CA . GLY A 1 382 ? 118.140 128.612 142.046 1.00 5.59 382 GLY A CA 1
ATOM 2863 C C . GLY A 1 382 ? 119.557 128.121 141.853 1.00 2.91 382 GLY A C 1
ATOM 2864 O O . GLY A 1 382 ? 119.752 127.106 141.176 1.00 1.71 382 GLY A O 1
ATOM 2865 N N . TRP A 1 383 ? 120.550 128.802 142.421 1.00 6.71 383 TRP A N 1
ATOM 2866 C CA . TRP A 1 383 ? 121.942 128.409 142.279 1.00 5.19 383 TRP A CA 1
ATOM 2867 C C . TRP A 1 383 ? 122.682 128.712 143.573 1.00 2.00 383 TRP A C 1
ATOM 2868 O O . TRP A 1 383 ? 122.346 129.657 144.290 1.00 5.78 383 TRP A O 1
ATOM 2879 N N . MET A 1 384 ? 123.694 127.898 143.866 1.00 10.81 384 MET A N 1
ATOM 2880 C CA . MET A 1 384 ? 124.467 128.046 145.089 1.00 6.35 384 MET A CA 1
ATOM 2881 C C . MET A 1 384 ? 125.890 127.566 144.843 1.00 8.81 384 MET A C 1
ATOM 2882 O O . MET A 1 384 ? 126.140 126.746 143.956 1.00 4.18 384 MET A O 1
ATOM 2887 N N . HIS A 1 385 ? 126.819 128.091 145.638 1.00 1.36 385 HIS A N 1
ATOM 2888 C CA . HIS A 1 385 ? 128.210 127.672 145.568 1.00 2.69 385 HIS A CA 1
ATOM 2889 C C . HIS A 1 385 ? 128.396 126.299 146.215 1.00 0.61 385 HIS A C 1
ATOM 2890 O O . HIS A 1 385 ? 127.617 125.868 147.068 1.00 0.44 385 HIS A O 1
ATOM 2897 N N . HIS A 1 386 ? 129.463 125.616 145.792 1.00 5.89 386 HIS A N 1
ATOM 2898 C CA . HIS A 1 386 ? 129.742 124.260 146.258 1.00 5.96 386 HIS A CA 1
ATOM 2899 C C . HIS A 1 386 ? 129.824 124.184 147.781 1.00 6.64 386 HIS A C 1
ATOM 2900 O O . HIS A 1 386 ? 129.292 123.246 148.395 1.00 5.90 386 HIS A O 1
ATOM 2907 N N . VAL A 1 387 ? 130.496 125.152 148.406 1.00 2.96 387 VAL A N 1
ATOM 2908 C CA . VAL A 1 387 ? 130.695 125.112 149.853 1.00 4.01 387 VAL A CA 1
ATOM 2909 C C . VAL A 1 387 ? 129.357 125.155 150.581 1.00 1.69 387 VAL A C 1
ATOM 2910 O O . VAL A 1 387 ? 129.152 124.445 151.573 1.00 3.24 387 VAL A O 1
ATOM 2914 N N . GLY A 1 388 ? 128.425 125.980 150.102 1.00 9.23 388 GLY A N 1
ATOM 2915 C CA . GLY A 1 388 ? 127.113 126.036 150.723 1.00 1.87 388 GLY A CA 1
ATOM 2916 C C . GLY A 1 388 ? 126.346 124.732 150.608 1.00 2.14 388 GLY A C 1
ATOM 2917 O O . GLY A 1 388 ? 125.689 124.300 151.560 1.00 8.62 388 GLY A O 1
ATOM 2918 N N . ARG A 1 389 ? 126.398 124.098 149.434 1.00 6.93 389 ARG A N 1
ATOM 2919 C CA . ARG A 1 389 ? 125.725 122.816 149.259 1.00 4.62 389 ARG A CA 1
ATOM 2920 C C . ARG A 1 389 ? 126.294 121.768 150.203 1.00 1.65 389 ARG A C 1
ATOM 2921 O O . ARG A 1 389 ? 125.542 121.027 150.850 1.00 5.50 389 ARG A O 1
ATOM 2929 N N . HIS A 1 390 ? 127.623 121.689 150.293 1.00 0.10 390 HIS A N 1
ATOM 2930 C CA . HIS A 1 390 ? 128.237 120.752 151.227 1.00 5.43 390 HIS A CA 1
ATOM 2931 C C . HIS A 1 390 ? 127.809 121.044 152.660 1.00 5.78 390 HIS A C 1
ATOM 2932 O O . HIS A 1 390 ? 127.468 120.125 153.416 1.00 6.52 390 HIS A O 1
ATOM 2939 N N . ALA A 1 391 ? 127.813 122.322 153.047 1.00 0.50 391 ALA A N 1
ATOM 2940 C CA . ALA A 1 391 ? 127.447 122.689 154.409 1.00 6.72 391 ALA A CA 1
ATOM 2941 C C . ALA A 1 391 ? 126.022 122.265 154.738 1.00 0.31 391 ALA A C 1
ATOM 2942 O O . ALA A 1 391 ? 125.776 121.650 155.782 1.00 0.08 391 ALA A O 1
ATOM 2944 N N . VAL A 1 392 ? 125.067 122.587 153.863 1.00 9.57 392 VAL A N 1
ATOM 2945 C CA . VAL A 1 392 ? 123.676 122.249 154.147 1.00 0.55 392 VAL A CA 1
ATOM 2946 C C . VAL A 1 392 ? 123.436 120.745 154.117 1.00 0.65 392 VAL A C 1
ATOM 2947 O O . VAL A 1 392 ? 122.677 120.231 154.952 1.00 8.49 392 VAL A O 1
ATOM 2951 N N . ALA A 1 393 ? 124.072 120.014 153.196 1.00 8.49 393 ALA A N 1
ATOM 2952 C CA . ALA A 1 393 ? 123.919 118.564 153.185 1.00 1.21 393 ALA A CA 1
ATOM 2953 C C . ALA A 1 393 ? 124.451 117.940 154.470 1.00 8.43 393 ALA A C 1
ATOM 2954 O O . ALA A 1 393 ? 123.791 117.079 155.069 1.00 4.04 393 ALA A O 1
ATOM 2956 N N . CYS A 1 394 ? 125.639 118.361 154.915 1.00 1.48 394 CYS A N 1
ATOM 2957 C CA . CYS A 1 394 ? 126.184 117.824 156.156 1.00 1.34 394 CYS A CA 1
ATOM 2958 C C . CYS A 1 394 ? 125.325 118.200 157.355 1.00 3.57 394 CYS A C 1
ATOM 2959 O O . CYS A 1 394 ? 125.138 117.380 158.261 1.00 0.83 394 CYS A O 1
ATOM 2962 N N . PHE A 1 395 ? 124.795 119.425 157.384 1.00 4.69 395 PHE A N 1
ATOM 2963 C CA . PHE A 1 395 ? 123.916 119.819 158.479 1.00 5.49 395 PHE A CA 1
ATOM 2964 C C . PHE A 1 395 ? 122.669 118.947 158.525 1.00 0.25 395 PHE A C 1
ATOM 2965 O O . PHE A 1 395 ? 122.227 118.541 159.606 1.00 5.31 395 PHE A O 1
ATOM 2973 N N . LEU A 1 396 ? 122.087 118.646 157.363 1.00 4.57 396 LEU A N 1
ATOM 2974 C CA . LEU A 1 396 ? 120.870 117.843 157.348 1.00 1.35 396 LEU A CA 1
ATOM 2975 C C . LEU A 1 396 ? 121.132 116.391 157.731 1.00 5.43 396 LEU A C 1
ATOM 2976 O O . LEU A 1 396 ? 120.393 115.826 158.544 1.00 4.30 396 LEU A O 1
ATOM 2981 N N . THR A 1 397 ? 122.168 115.765 157.167 1.00 5.63 397 THR A N 1
ATOM 2982 C CA . THR A 1 397 ? 122.269 114.309 157.249 1.00 8.76 397 THR A CA 1
ATOM 2983 C C . THR A 1 397 ? 123.095 113.822 158.438 1.00 2.76 397 THR A C 1
ATOM 2984 O O . THR A 1 397 ? 122.555 113.202 159.358 1.00 9.96 397 THR A O 1
ATOM 2988 N N . ARG A 1 398 ? 124.396 114.100 158.443 1.00 11.63 398 ARG A N 1
ATOM 2989 C CA . ARG A 1 398 ? 125.302 113.497 159.413 1.00 2.01 398 ARG A CA 1
ATOM 2990 C C . ARG A 1 398 ? 125.876 114.496 160.405 1.00 5.63 398 ARG A C 1
ATOM 2991 O O . ARG A 1 398 ? 126.675 114.105 161.261 1.00 9.25 398 ARG A O 1
ATOM 2999 N N . GLY A 1 399 ? 125.496 115.766 160.319 1.00 8.99 399 GLY A N 1
ATOM 3000 C CA . GLY A 1 399 ? 126.016 116.759 161.234 1.00 12.31 399 GLY A CA 1
ATOM 3001 C C . GLY A 1 399 ? 125.220 116.903 162.514 1.00 7.98 399 GLY A C 1
ATOM 3002 O O . GLY A 1 399 ? 125.754 116.672 163.603 1.00 14.67 399 GLY A O 1
ATOM 3003 N N . ASP A 1 400 ? 123.946 117.277 162.405 1.00 23.70 400 ASP A N 1
ATOM 3004 C CA . ASP A 1 400 ? 123.163 117.625 163.587 1.00 22.09 400 ASP A CA 1
ATOM 3005 C C . ASP A 1 400 ? 121.809 116.934 163.667 1.00 22.29 400 ASP A C 1
ATOM 3006 O O . ASP A 1 400 ? 121.401 116.534 164.758 1.00 21.13 400 ASP A O 1
ATOM 3011 N N . LEU A 1 401 ? 121.105 116.778 162.546 1.00 8.06 401 LEU A N 1
ATOM 3012 C CA . LEU A 1 401 ? 119.700 116.383 162.580 1.00 8.24 401 LEU A CA 1
ATOM 3013 C C . LEU A 1 401 ? 119.467 114.894 162.375 1.00 5.56 401 LEU A C 1
ATOM 3014 O O . LEU A 1 401 ? 118.507 114.354 162.932 1.00 8.83 401 LEU A O 1
ATOM 3019 N N . TRP A 1 402 ? 120.306 114.217 161.591 1.00 13.18 402 TRP A N 1
ATOM 3020 C CA . TRP A 1 402 ? 120.176 112.777 161.358 1.00 12.25 402 TRP A CA 1
ATOM 3021 C C . TRP A 1 402 ? 118.897 112.459 160.575 1.00 5.98 402 TRP A C 1
ATOM 3022 O O . TRP A 1 402 ? 118.098 111.611 160.969 1.00 6.40 402 TRP A O 1
ATOM 3033 N N . ILE A 1 403 ? 118.719 113.149 159.449 1.00 8.76 403 ILE A N 1
ATOM 3034 C CA . ILE A 1 403 ? 117.586 112.942 158.555 1.00 6.33 403 ILE A CA 1
ATOM 3035 C C . ILE A 1 403 ? 118.115 112.472 157.206 1.00 8.25 403 ILE A C 1
ATOM 3036 O O . ILE A 1 403 ? 119.220 112.833 156.789 1.00 10.70 403 ILE A O 1
ATOM 3041 N N . SER A 1 404 ? 117.314 111.655 156.525 1.00 4.36 404 SER A N 1
ATOM 3042 C CA . SER A 1 404 ? 117.769 110.979 155.318 1.00 8.21 404 SER A CA 1
ATOM 3043 C C . SER A 1 404 ? 118.066 111.968 154.195 1.00 7.83 404 SER A C 1
ATOM 3044 O O . SER A 1 404 ? 117.460 113.038 154.096 1.00 8.54 404 SER A O 1
ATOM 3047 N N . TRP A 1 405 ? 119.016 111.586 153.338 1.00 4.78 405 TRP A N 1
ATOM 3048 C CA . TRP A 1 405 ? 119.367 112.393 152.175 1.00 2.84 405 TRP A CA 1
ATOM 3049 C C . TRP A 1 405 ? 118.300 112.349 151.090 1.00 2.57 405 TRP A C 1
ATOM 3050 O O . TRP A 1 405 ? 118.250 113.255 150.251 1.00 5.60 405 TRP A O 1
ATOM 3061 N N . VAL A 1 406 ? 117.449 111.322 151.086 1.00 3.80 406 VAL A N 1
ATOM 3062 C CA . VAL A 1 406 ? 116.388 111.237 150.089 1.00 7.87 406 VAL A CA 1
ATOM 3063 C C . VAL A 1 406 ? 115.406 112.389 150.256 1.00 12.27 406 VAL A C 1
ATOM 3064 O O . VAL A 1 406 ? 114.891 112.932 149.272 1.00 5.95 406 VAL A O 1
ATOM 3068 N N . ASP A 1 407 ? 115.126 112.775 151.501 1.00 13.70 407 ASP A N 1
ATOM 3069 C CA . ASP A 1 407 ? 114.192 113.868 151.748 1.00 19.51 407 ASP A CA 1
ATOM 3070 C C . ASP A 1 407 ? 114.744 115.198 151.247 1.00 21.42 407 ASP A C 1
ATOM 3071 O O . ASP A 1 407 ? 114.005 116.006 150.675 1.00 13.64 407 ASP A O 1
ATOM 3076 N N . GLY A 1 408 ? 116.039 115.447 151.458 1.00 1.87 408 GLY A N 1
ATOM 3077 C CA . GLY A 1 408 ? 116.645 116.687 151.008 1.00 0.48 408 GLY A CA 1
ATOM 3078 C C . GLY A 1 408 ? 116.963 116.734 149.531 1.00 4.33 408 GLY A C 1
ATOM 3079 O O . GLY A 1 408 ? 117.077 117.826 148.967 1.00 0.78 408 GLY A O 1
ATOM 3080 N N . LEU A 1 409 ? 117.120 115.573 148.894 1.00 3.13 409 LEU A N 1
ATOM 3081 C CA . LEU A 1 409 ? 117.362 115.534 147.457 1.00 7.80 409 LEU A CA 1
ATOM 3082 C C . LEU A 1 409 ? 116.176 116.072 146.667 1.00 0.36 409 LEU A C 1
ATOM 3083 O O . LEU A 1 409 ? 116.354 116.604 145.564 1.00 9.03 409 LEU A O 1
ATOM 3088 N N . GLU A 1 410 ? 114.963 115.938 147.206 1.00 14.48 410 GLU A N 1
ATOM 3089 C CA . GLU A 1 410 ? 113.776 116.409 146.500 1.00 20.81 410 GLU A CA 1
ATOM 3090 C C . GLU A 1 410 ? 113.794 117.923 146.328 1.00 11.95 410 GLU A C 1
ATOM 3091 O O . GLU A 1 410 ? 113.427 118.440 145.266 1.00 12.78 410 GLU A O 1
ATOM 3097 N N . ALA A 1 411 ? 114.211 118.654 147.364 1.00 3.43 411 ALA A N 1
ATOM 3098 C CA . ALA A 1 411 ? 114.284 120.107 147.262 1.00 5.31 411 ALA A CA 1
ATOM 3099 C C . ALA A 1 411 ? 115.254 120.537 146.169 1.00 5.49 411 ALA A C 1
ATOM 3100 O O . ALA A 1 411 ? 114.965 121.458 145.394 1.00 3.67 411 ALA A O 1
ATOM 3102 N N . PHE A 1 412 ? 116.417 119.888 146.098 1.00 2.61 412 PHE A N 1
ATOM 3103 C CA . PHE A 1 412 ? 117.382 120.206 145.052 1.00 0.38 412 PHE A CA 1
ATOM 3104 C C . PHE A 1 412 ? 116.834 119.860 143.673 1.00 9.74 412 PHE A C 1
ATOM 3105 O O . PHE A 1 412 ? 116.996 120.636 142.725 1.00 5.57 412 PHE A O 1
ATOM 3113 N N . TYR A 1 413 ? 116.181 118.703 143.538 1.00 1.95 413 TYR A N 1
ATOM 3114 C CA . TYR A 1 413 ? 115.524 118.380 142.277 1.00 5.40 413 TYR A CA 1
ATOM 3115 C C . TYR A 1 413 ? 114.513 119.444 141.877 1.00 6.11 413 TYR A C 1
ATOM 3116 O O . TYR A 1 413 ? 114.385 119.750 140.687 1.00 4.73 413 TYR A O 1
ATOM 3125 N N . LYS A 1 414 ? 113.795 120.008 142.843 1.00 2.56 414 LYS A N 1
ATOM 3126 C CA . LYS A 1 414 ? 112.738 120.973 142.573 1.00 9.54 414 LYS A CA 1
ATOM 3127 C C . LYS A 1 414 ? 113.242 122.371 142.240 1.00 10.45 414 LYS A C 1
ATOM 3128 O O . LYS A 1 414 ? 112.662 123.026 141.368 1.00 5.90 414 LYS A O 1
ATOM 3134 N N . TYR A 1 415 ? 114.299 122.854 142.898 1.00 6.15 415 TYR A N 1
ATOM 3135 C CA . TYR A 1 415 ? 114.694 124.253 142.774 1.00 1.33 415 TYR A CA 1
ATOM 3136 C C . TYR A 1 415 ? 115.952 124.496 141.952 1.00 1.80 415 TYR A C 1
ATOM 3137 O O . TYR A 1 415 ? 116.067 125.559 141.341 1.00 4.97 415 TYR A O 1
ATOM 3146 N N . MET A 1 416 ? 116.896 123.558 141.916 1.00 4.84 416 MET A N 1
ATOM 3147 C CA . MET A 1 416 ? 118.168 123.817 141.252 1.00 10.60 416 MET A CA 1
ATOM 3148 C C . MET A 1 416 ? 117.989 123.989 139.748 1.00 10.50 416 MET A C 1
ATOM 3149 O O . MET A 1 416 ? 117.103 123.389 139.135 1.00 10.65 416 MET A O 1
ATOM 3154 N N . LEU A 1 417 ? 118.849 124.823 139.157 1.00 7.39 417 LEU A N 1
ATOM 3155 C CA . LEU A 1 417 ? 118.895 124.983 137.710 1.00 1.93 417 LEU A CA 1
ATOM 3156 C C . LEU A 1 417 ? 119.620 123.840 137.014 1.00 5.97 417 LEU A C 1
ATOM 3157 O O . LEU A 1 417 ? 119.380 123.605 135.825 1.00 8.02 417 LEU A O 1
ATOM 3162 N N . ASP A 1 418 ? 120.503 123.137 137.718 1.00 20.26 418 ASP A N 1
ATOM 3163 C CA . ASP A 1 418 ? 121.290 122.039 137.168 1.00 18.95 418 ASP A CA 1
ATOM 3164 C C . ASP A 1 418 ? 121.093 120.778 137.998 1.00 21.09 418 ASP A C 1
ATOM 3165 O O . ASP A 1 418 ? 122.046 120.108 138.398 1.00 22.17 418 ASP A O 1
ATOM 3170 N N . GLY A 1 419 ? 119.837 120.439 138.268 1.00 1.80 419 GLY A N 1
ATOM 3171 C CA . GLY A 1 419 ? 119.530 119.280 139.082 1.00 0.71 419 GLY A CA 1
ATOM 3172 C C . GLY A 1 419 ? 119.588 117.977 138.313 1.00 7.16 419 GLY A C 1
ATOM 3173 O O . GLY A 1 419 ? 118.565 117.311 138.133 1.00 0.19 419 GLY A O 1
ATOM 3174 N N . ASP A 1 420 ? 120.781 117.602 137.858 1.00 5.80 420 ASP A N 1
ATOM 3175 C CA . ASP A 1 420 ? 120.943 116.346 137.141 1.00 8.09 420 ASP A CA 1
ATOM 3176 C C . ASP A 1 420 ? 120.500 115.178 138.013 1.00 6.87 420 ASP A C 1
ATOM 3177 O O . ASP A 1 420 ? 120.761 115.144 139.218 1.00 12.62 420 ASP A O 1
ATOM 3182 N N . TRP A 1 421 ? 119.831 114.210 137.387 1.00 6.96 421 TRP A N 1
ATOM 3183 C CA . TRP A 1 421 ? 119.247 113.102 138.135 1.00 3.48 421 TRP A CA 1
ATOM 3184 C C . TRP A 1 421 ? 120.314 112.289 138.858 1.00 3.48 421 TRP A C 1
ATOM 3185 O O . TRP A 1 421 ? 120.106 111.855 139.997 1.00 0.76 421 TRP A O 1
ATOM 3196 N N . SER A 1 422 ? 121.463 112.074 138.219 1.00 5.01 422 SER A N 1
ATOM 3197 C CA . SER A 1 422 ? 122.489 111.200 138.774 1.00 4.57 422 SER A CA 1
ATOM 3198 C C . SER A 1 422 ? 123.555 111.952 139.566 1.00 6.21 422 SER A C 1
ATOM 3199 O O . SER A 1 422 ? 123.995 111.468 140.613 1.00 7.60 422 SER A O 1
ATOM 3202 N N . VAL A 1 423 ? 123.985 113.122 139.089 1.00 3.01 423 VAL A N 1
ATOM 3203 C CA . VAL A 1 423 ? 125.089 113.829 139.733 1.00 6.35 423 VAL A CA 1
ATOM 3204 C C . VAL A 1 423 ? 124.703 114.272 141.140 1.00 5.50 423 VAL A C 1
ATOM 3205 O O . VAL A 1 423 ? 125.491 114.139 142.086 1.00 8.41 423 VAL A O 1
ATOM 3209 N N . CYS A 1 424 ? 123.496 114.815 141.301 1.00 2.06 424 CYS A N 1
ATOM 3210 C CA . CYS A 1 424 ? 123.069 115.302 142.608 1.00 6.40 424 CYS A CA 1
ATOM 3211 C C . CYS A 1 424 ? 122.956 114.164 143.617 1.00 2.74 424 CYS A C 1
ATOM 3212 O O . CYS A 1 424 ? 123.444 114.277 144.749 1.00 7.48 424 CYS A O 1
ATOM 3215 N N . ALA A 1 425 ? 122.314 113.060 143.226 1.00 9.50 425 ALA A N 1
ATOM 3216 C CA . ALA A 1 425 ? 122.227 111.902 144.106 1.00 2.87 425 ALA A CA 1
ATOM 3217 C C . ALA A 1 425 ? 123.604 111.345 144.441 1.00 2.47 425 ALA A C 1
ATOM 3218 O O . ALA A 1 425 ? 123.851 110.944 145.587 1.00 3.82 425 ALA A O 1
ATOM 3220 N N . GLY A 1 426 ? 124.510 111.304 143.462 1.00 6.43 426 GLY A N 1
ATOM 3221 C CA . GLY A 1 426 ? 125.852 110.827 143.735 1.00 4.71 426 GLY A CA 1
ATOM 3222 C C . GLY A 1 426 ? 126.585 111.692 144.739 1.00 4.02 426 GLY A C 1
ATOM 3223 O O . GLY A 1 426 ? 127.258 111.183 145.634 1.00 8.96 426 GLY A O 1
ATOM 3224 N N . ASN A 1 427 ? 126.467 113.013 144.605 1.00 3.07 427 ASN A N 1
ATOM 3225 C CA . ASN A 1 427 ? 127.096 113.908 145.572 1.00 9.39 427 ASN A CA 1
ATOM 3226 C C . ASN A 1 427 ? 126.485 113.752 146.960 1.00 4.52 427 ASN A C 1
ATOM 3227 O O . ASN A 1 427 ? 127.200 113.796 147.969 1.00 1.79 427 ASN A O 1
ATOM 3232 N N . TRP A 1 428 ? 125.162 113.588 147.038 1.00 0.42 428 TRP A N 1
ATOM 3233 C CA . TRP A 1 428 ? 124.530 113.375 148.337 1.00 5.48 428 TRP A CA 1
ATOM 3234 C C . TRP A 1 428 ? 125.045 112.102 149.000 1.00 5.95 428 TRP A C 1
ATOM 3235 O O . TRP A 1 428 ? 125.393 112.109 150.188 1.00 2.87 428 TRP A O 1
ATOM 3246 N N . MET A 1 429 ? 125.102 110.998 148.251 1.00 10.93 429 MET A N 1
ATOM 3247 C CA . MET A 1 429 ? 125.631 109.748 148.786 1.00 10.43 429 MET A CA 1
ATOM 3248 C C . MET A 1 429 ? 127.130 109.801 149.056 1.00 12.24 429 MET A C 1
ATOM 3249 O O . MET A 1 429 ? 127.629 109.002 149.854 1.00 8.11 429 MET A O 1
ATOM 3254 N N . TRP A 1 430 ? 127.858 110.691 148.386 1.00 0.65 430 TRP A N 1
ATOM 3255 C CA . TRP A 1 430 ? 129.276 110.876 148.663 1.00 3.28 430 TRP A CA 1
ATOM 3256 C C . TRP A 1 430 ? 129.489 111.618 149.976 1.00 5.65 430 TRP A C 1
ATOM 3257 O O . TRP A 1 430 ? 130.338 111.228 150.783 1.00 2.40 430 TRP A O 1
ATOM 3268 N N . VAL A 1 431 ? 128.723 112.685 150.203 1.00 5.50 431 VAL A N 1
ATOM 3269 C CA . VAL A 1 431 ? 128.869 113.469 151.424 1.00 4.96 431 VAL A CA 1
ATOM 3270 C C . VAL A 1 431 ? 128.359 112.689 152.629 1.00 2.79 431 VAL A C 1
ATOM 3271 O O . VAL A 1 431 ? 129.026 112.620 153.668 1.00 1.66 431 VAL A O 1
ATOM 3275 N N . SER A 1 432 ? 127.178 112.093 152.514 1.00 11.26 432 SER A N 1
ATOM 3276 C CA . SER A 1 432 ? 126.641 111.257 153.575 1.00 3.55 432 SER A CA 1
ATOM 3277 C C . SER A 1 432 ? 126.922 109.786 153.283 1.00 2.29 432 SER A C 1
ATOM 3278 O O . SER A 1 432 ? 127.414 109.417 152.217 1.00 11.47 432 SER A O 1
ATOM 3281 N N . SER A 1 433 ? 126.621 108.940 154.264 1.00 7.09 433 SER A N 1
ATOM 3282 C CA . SER A 1 433 ? 126.653 107.485 154.154 1.00 6.50 433 SER A CA 1
ATOM 3283 C C . SER A 1 433 ? 128.063 106.919 154.039 1.00 7.32 433 SER A C 1
ATOM 3284 O O . SER A 1 433 ? 128.214 105.694 153.975 1.00 7.46 433 SER A O 1
ATOM 3287 N N . SER A 1 434 ? 129.099 107.758 154.006 1.00 14.23 434 SER A N 1
ATOM 3288 C CA . SER A 1 434 ? 130.483 107.285 154.006 1.00 10.18 434 SER A CA 1
ATOM 3289 C C . SER A 1 434 ? 130.904 107.060 155.456 1.00 10.88 434 SER A C 1
ATOM 3290 O O . SER A 1 434 ? 131.509 107.912 156.110 1.00 11.05 434 SER A O 1
ATOM 3293 N N . ALA A 1 435 ? 130.572 105.871 155.961 1.00 9.58 435 ALA A N 1
ATOM 3294 C CA . ALA A 1 435 ? 130.711 105.599 157.387 1.00 12.70 435 ALA A CA 1
ATOM 3295 C C . ALA A 1 435 ? 132.169 105.593 157.829 1.00 15.21 435 ALA A C 1
ATOM 3296 O O . ALA A 1 435 ? 132.499 106.117 158.898 1.00 8.63 435 ALA A O 1
ATOM 3298 N N . PHE A 1 436 ? 133.054 105.009 157.028 1.00 13.90 436 PHE A N 1
ATOM 3299 C CA . PHE A 1 436 ? 134.428 104.763 157.444 1.00 15.47 436 PHE A CA 1
ATOM 3300 C C . PHE A 1 436 ? 135.353 105.952 157.214 1.00 14.46 436 PHE A C 1
ATOM 3301 O O . PHE A 1 436 ? 136.552 105.844 157.491 1.00 13.91 436 PHE A O 1
ATOM 3309 N N . GLU A 1 437 ? 134.836 107.075 156.723 1.00 49.48 437 GLU A N 1
ATOM 3310 C CA . GLU A 1 437 ? 135.617 108.295 156.549 1.00 55.02 437 GLU A CA 1
ATOM 3311 C C . GLU A 1 437 ? 135.386 109.187 157.763 1.00 49.09 437 GLU A C 1
ATOM 3312 O O . GLU A 1 437 ? 134.306 109.766 157.919 1.00 55.22 437 GLU A O 1
ATOM 3318 N N . ASN A 1 438 ? 136.401 109.300 158.619 1.00 31.68 438 ASN A N 1
ATOM 3319 C CA . ASN A 1 438 ? 136.288 110.052 159.861 1.00 36.54 438 ASN A CA 1
ATOM 3320 C C . ASN A 1 438 ? 136.614 111.532 159.706 1.00 41.00 438 ASN A C 1
ATOM 3321 O O . ASN A 1 438 ? 136.392 112.298 160.649 1.00 31.71 438 ASN A O 1
ATOM 3326 N N . CYS A 1 439 ? 137.135 111.953 158.552 1.00 61.74 439 CYS A N 1
ATOM 3327 C CA . CYS A 1 439 ? 137.432 113.368 158.356 1.00 60.32 439 CYS A CA 1
ATOM 3328 C C . CYS A 1 439 ? 136.162 114.192 158.197 1.00 54.55 439 CYS A C 1
ATOM 3329 O O . CYS A 1 439 ? 136.157 115.387 158.511 1.00 54.87 439 CYS A O 1
ATOM 3332 N N . LEU A 1 440 ? 135.083 113.579 157.715 1.00 20.41 440 LEU A N 1
ATOM 3333 C CA . LEU A 1 440 ? 133.810 114.266 157.542 1.00 21.04 440 LEU A CA 1
ATOM 3334 C C . LEU A 1 440 ? 132.975 114.301 158.814 1.00 19.24 440 LEU A C 1
ATOM 3335 O O . LEU A 1 440 ? 131.896 114.904 158.808 1.00 20.54 440 LEU A O 1
ATOM 3340 N N . GLN A 1 441 ? 133.437 113.677 159.895 1.00 20.87 441 GLN A N 1
ATOM 3341 C CA . GLN A 1 441 ? 132.690 113.608 161.142 1.00 20.35 441 GLN A CA 1
ATOM 3342 C C . GLN A 1 441 ? 133.212 114.577 162.197 1.00 20.03 441 GLN A C 1
ATOM 3343 O O . GLN A 1 441 ? 132.822 114.472 163.364 1.00 18.92 441 GLN A O 1
ATOM 3349 N N . CYS A 1 442 ? 134.082 115.507 161.822 1.00 20.16 442 CYS A N 1
ATOM 3350 C CA . CYS A 1 442 ? 134.644 116.443 162.789 1.00 16.03 442 CYS A CA 1
ATOM 3351 C C . CYS A 1 442 ? 133.647 117.561 163.078 1.00 15.71 442 CYS A C 1
ATOM 3352 O O . CYS A 1 442 ? 133.169 118.211 162.144 1.00 23.72 442 CYS A O 1
ATOM 3355 N N . PRO A 1 443 ? 133.315 117.820 164.348 1.00 25.01 443 PRO A N 1
ATOM 3356 C CA . PRO A 1 443 ? 132.331 118.868 164.652 1.00 27.37 443 PRO A CA 1
ATOM 3357 C C . PRO A 1 443 ? 132.883 120.284 164.637 1.00 25.76 443 PRO A C 1
ATOM 3358 O O . PRO A 1 443 ? 132.088 121.233 164.610 1.00 26.88 443 PRO A O 1
ATOM 3362 N N . GLN A 1 444 ? 134.202 120.464 164.664 1.00 29.13 444 GLN A N 1
ATOM 3363 C CA . GLN A 1 444 ? 134.787 121.799 164.668 1.00 36.98 444 GLN A CA 1
ATOM 3364 C C . GLN A 1 444 ? 134.949 122.361 163.260 1.00 29.15 444 GLN A C 1
ATOM 3365 O O . GLN A 1 444 ? 134.537 123.493 162.990 1.00 30.52 444 GLN A O 1
ATOM 3371 N N . CYS A 1 445 ? 135.551 121.588 162.357 1.00 38.45 445 CYS A N 1
ATOM 3372 C CA . CYS A 1 445 ? 135.792 122.078 161.005 1.00 39.36 445 CYS A CA 1
ATOM 3373 C C . CYS A 1 445 ? 134.484 122.291 160.254 1.00 41.72 445 CYS A C 1
ATOM 3374 O O . CYS A 1 445 ? 134.295 123.320 159.596 1.00 42.00 445 CYS A O 1
ATOM 3377 N N . PHE A 1 446 ? 133.570 121.327 160.336 1.00 19.82 446 PHE A N 1
ATOM 3378 C CA . PHE A 1 446 ? 132.264 121.443 159.692 1.00 13.70 446 PHE A CA 1
ATOM 3379 C C . PHE A 1 446 ? 131.221 121.871 160.723 1.00 18.58 446 PHE A C 1
ATOM 3380 O O . PHE A 1 446 ? 130.326 121.120 161.112 1.00 17.68 446 PHE A O 1
ATOM 3388 N N . SER A 1 447 ? 131.363 123.115 161.166 1.00 20.00 447 SER A N 1
ATOM 3389 C CA . SER A 1 447 ? 130.434 123.725 162.097 1.00 10.89 447 SER A CA 1
ATOM 3390 C C . SER A 1 447 ? 129.660 124.842 161.410 1.00 17.15 447 SER A C 1
ATOM 3391 O O . SER A 1 447 ? 130.217 125.548 160.563 1.00 14.08 447 SER A O 1
ATOM 3394 N N . PRO A 1 448 ? 128.382 125.032 161.748 1.00 12.56 448 PRO A N 1
ATOM 3395 C CA . PRO A 1 448 ? 127.610 126.104 161.101 1.00 11.78 448 PRO A CA 1
ATOM 3396 C C . PRO A 1 448 ? 127.992 127.502 161.553 1.00 6.37 448 PRO A C 1
ATOM 3397 O O . PRO A 1 448 ? 127.316 128.462 161.164 1.00 9.71 448 PRO A O 1
ATOM 3401 N N . VAL A 1 449 ? 129.043 127.653 162.357 1.00 6.77 449 VAL A N 1
ATOM 3402 C CA . VAL A 1 449 ? 129.500 128.964 162.804 1.00 10.02 449 VAL A CA 1
ATOM 3403 C C . VAL A 1 449 ? 130.907 129.215 162.276 1.00 12.60 449 VAL A C 1
ATOM 3404 O O . VAL A 1 449 ? 131.154 130.208 161.583 1.00 10.61 449 VAL A O 1
ATOM 3408 N N . LEU A 1 450 ? 131.836 128.313 162.600 1.00 9.81 450 LEU A N 1
ATOM 3409 C CA . LEU A 1 450 ? 133.230 128.507 162.212 1.00 11.09 450 LEU A CA 1
ATOM 3410 C C . LEU A 1 450 ? 133.409 128.416 160.701 1.00 5.20 450 LEU A C 1
ATOM 3411 O O . LEU A 1 450 ? 134.168 129.195 160.113 1.00 5.49 450 LEU A O 1
ATOM 3416 N N . TYR A 1 451 ? 132.729 127.466 160.056 1.00 7.67 451 TYR A N 1
ATOM 3417 C CA . TYR A 1 451 ? 132.815 127.348 158.605 1.00 7.91 451 TYR A CA 1
ATOM 3418 C C . TYR A 1 451 ? 132.289 128.600 157.915 1.00 8.81 451 TYR A C 1
ATOM 3419 O O . TYR A 1 451 ? 132.894 129.083 156.948 1.00 7.14 451 TYR A O 1
ATOM 3428 N N . GLY A 1 452 ? 131.172 129.142 158.402 1.00 4.18 452 GLY A N 1
ATOM 3429 C CA . GLY A 1 452 ? 130.659 130.382 157.847 1.00 0.95 452 GLY A CA 1
ATOM 3430 C C . GLY A 1 452 ? 131.590 131.556 158.072 1.00 3.15 452 GLY A C 1
ATOM 3431 O O . GLY A 1 452 ? 131.770 132.392 157.185 1.00 3.13 452 GLY A O 1
ATOM 3432 N N . MET A 1 453 ? 132.184 131.647 159.264 1.00 12.38 453 MET A N 1
ATOM 3433 C CA . MET A 1 453 ? 133.177 132.689 159.506 1.00 15.98 453 MET A CA 1
ATOM 3434 C C . MET A 1 453 ? 134.330 132.579 158.519 1.00 9.99 453 MET A C 1
ATOM 3435 O O . MET A 1 453 ? 134.793 133.587 157.975 1.00 12.90 453 MET A O 1
ATOM 3440 N N . ARG A 1 454 ? 134.807 131.358 158.281 1.00 8.43 454 ARG A N 1
ATOM 3441 C CA . ARG A 1 454 ? 135.925 131.158 157.368 1.00 10.32 454 ARG A CA 1
ATOM 3442 C C . ARG A 1 454 ? 135.560 131.556 155.943 1.00 16.21 454 ARG A C 1
ATOM 3443 O O . ARG A 1 454 ? 136.355 132.201 155.249 1.00 14.50 454 ARG A O 1
ATOM 3451 N N . MET A 1 455 ? 134.365 131.183 155.487 1.00 14.92 455 MET A N 1
ATOM 3452 C CA . MET A 1 455 ? 133.988 131.404 154.096 1.00 8.81 455 MET A CA 1
ATOM 3453 C C . MET A 1 455 ? 133.336 132.756 153.837 1.00 11.91 455 MET A C 1
ATOM 3454 O O . MET A 1 455 ? 133.098 133.094 152.673 1.00 15.15 455 MET A O 1
ATOM 3459 N N . ASP A 1 456 ? 133.047 133.538 154.874 1.00 17.87 456 ASP A N 1
ATOM 3460 C CA . ASP A 1 456 ? 132.425 134.854 154.729 1.00 20.09 456 ASP A CA 1
ATOM 3461 C C . ASP A 1 456 ? 132.936 135.765 155.838 1.00 13.08 456 ASP A C 1
ATOM 3462 O O . ASP A 1 456 ? 132.188 136.147 156.745 1.00 14.58 456 ASP A O 1
ATOM 3467 N N . PRO A 1 457 ? 134.219 136.138 155.792 1.00 21.78 457 PRO A N 1
ATOM 3468 C CA . PRO A 1 457 ? 134.782 136.961 156.874 1.00 21.03 457 PRO A CA 1
ATOM 3469 C C . PRO A 1 457 ? 134.101 138.306 157.045 1.00 15.91 457 PRO A C 1
ATOM 3470 O O . PRO A 1 457 ? 134.017 138.795 158.177 1.00 22.93 457 PRO A O 1
ATOM 3474 N N . THR A 1 458 ? 133.625 138.924 155.965 1.00 26.07 458 THR A N 1
ATOM 3475 C CA . THR A 1 458 ? 133.016 140.245 156.044 1.00 21.64 458 THR A CA 1
ATOM 3476 C C . THR A 1 458 ? 131.560 140.208 156.485 1.00 23.07 458 THR A C 1
ATOM 3477 O O . THR A 1 458 ? 131.138 141.068 157.266 1.00 24.76 458 THR A O 1
ATOM 3481 N N . GLY A 1 459 ? 130.783 139.240 156.005 1.00 11.61 459 GLY A N 1
ATOM 3482 C CA . GLY A 1 459 ? 129.381 139.143 156.356 1.00 10.46 459 GLY A CA 1
ATOM 3483 C C . GLY A 1 459 ? 128.424 139.777 155.374 1.00 11.44 459 GLY A C 1
ATOM 3484 O O . GLY A 1 459 ? 127.232 139.881 155.680 1.00 18.18 459 GLY A O 1
ATOM 3485 N N . GLU A 1 460 ? 128.902 140.202 154.203 1.00 45.68 460 GLU A N 1
ATOM 3486 C CA . GLU A 1 460 ? 128.016 140.834 153.231 1.00 54.13 460 GLU A CA 1
ATOM 3487 C C . GLU A 1 460 ? 127.041 139.825 152.637 1.00 52.19 460 GLU A C 1
ATOM 3488 O O . GLU A 1 460 ? 125.851 140.122 152.474 1.00 48.87 460 GLU A O 1
ATOM 3494 N N . PHE A 1 461 ? 127.528 138.628 152.307 1.00 1.61 461 PHE A N 1
ATOM 3495 C CA . PHE A 1 461 ? 126.658 137.585 151.773 1.00 1.69 461 PHE A CA 1
ATOM 3496 C C . PHE A 1 461 ? 125.567 137.215 152.769 1.00 6.62 461 PHE A C 1
ATOM 3497 O O . PHE A 1 461 ? 124.402 137.045 152.390 1.00 2.65 461 PHE A O 1
ATOM 3505 N N . THR A 1 462 ? 125.925 137.084 154.047 1.00 10.77 462 THR A N 1
ATOM 3506 C CA . THR A 1 462 ? 124.943 136.725 155.063 1.00 4.22 462 THR A CA 1
ATOM 3507 C C . THR A 1 462 ? 123.911 137.830 155.257 1.00 5.77 462 THR A C 1
ATOM 3508 O O . THR A 1 462 ? 122.717 137.551 155.409 1.00 4.60 462 THR A O 1
ATOM 3512 N N . ARG A 1 463 ? 124.350 139.090 155.259 1.00 10.74 463 ARG A N 1
ATOM 3513 C CA . ARG A 1 463 ? 123.432 140.206 155.440 1.00 7.90 463 ARG A CA 1
ATOM 3514 C C . ARG A 1 463 ? 122.558 140.459 154.219 1.00 9.96 463 ARG A C 1
ATOM 3515 O O . ARG A 1 463 ? 121.488 141.061 154.357 1.00 6.03 463 ARG A O 1
ATOM 3523 N N . ARG A 1 464 ? 122.990 140.031 153.032 1.00 9.80 464 ARG A N 1
ATOM 3524 C CA . ARG A 1 464 ? 122.176 140.234 151.839 1.00 7.58 464 ARG A CA 1
ATOM 3525 C C . ARG A 1 464 ? 120.892 139.413 151.889 1.00 6.76 464 ARG A C 1
ATOM 3526 O O . ARG A 1 464 ? 119.827 139.897 151.489 1.00 9.01 464 ARG A O 1
ATOM 3534 N N . TYR A 1 465 ? 120.968 138.172 152.372 1.00 2.14 465 TYR A N 1
ATOM 3535 C CA . TYR A 1 465 ? 119.825 137.270 152.370 1.00 4.68 465 TYR A CA 1
ATOM 3536 C C . TYR A 1 465 ? 119.151 137.135 153.729 1.00 1.98 465 TYR A C 1
ATOM 3537 O O . TYR A 1 465 ? 118.086 136.515 153.810 1.00 0.51 465 TYR A O 1
ATOM 3546 N N . VAL A 1 466 ? 119.729 137.698 154.786 1.00 7.17 466 VAL A N 1
ATOM 3547 C CA . VAL A 1 466 ? 119.079 137.750 156.094 1.00 12.47 466 VAL A CA 1
ATOM 3548 C C . VAL A 1 466 ? 119.067 139.204 156.550 1.00 11.06 466 VAL A C 1
ATOM 3549 O O . VAL A 1 466 ? 119.878 139.594 157.401 1.00 2.77 466 VAL A O 1
ATOM 3553 N N . PRO A 1 467 ? 118.172 140.038 156.015 1.00 14.33 467 PRO A N 1
ATOM 3554 C CA . PRO A 1 467 ? 118.195 141.466 156.368 1.00 10.10 467 PRO A CA 1
ATOM 3555 C C . PRO A 1 467 ? 117.905 141.745 157.831 1.00 15.36 467 PRO A C 1
ATOM 3556 O O . PRO A 1 467 ? 118.215 142.844 158.307 1.00 8.90 467 PRO A O 1
ATOM 3560 N N . GLN A 1 468 ? 117.316 140.796 158.560 1.00 15.59 468 GLN A N 1
ATOM 3561 C CA . GLN A 1 468 ? 117.007 141.025 159.966 1.00 19.87 468 GLN A CA 1
ATOM 3562 C C . GLN A 1 468 ? 118.255 141.315 160.786 1.00 20.77 468 GLN A C 1
ATOM 3563 O O . GLN A 1 468 ? 118.159 141.972 161.828 1.00 14.41 468 GLN A O 1
ATOM 3569 N N . LEU A 1 469 ? 119.419 140.848 160.337 1.00 7.32 469 LEU A N 1
ATOM 3570 C CA . LEU A 1 469 ? 120.679 141.017 161.049 1.00 10.40 469 LEU A CA 1
ATOM 3571 C C . LEU A 1 469 ? 121.577 142.050 160.373 1.00 8.30 469 LEU A C 1
ATOM 3572 O O . LEU A 1 469 ? 122.804 141.944 160.424 1.00 7.83 469 LEU A O 1
ATOM 3577 N N . LYS A 1 470 ? 120.974 143.054 159.734 1.00 33.12 470 LYS A N 1
ATOM 3578 C CA . LYS A 1 470 ? 121.756 144.035 158.988 1.00 31.87 470 LYS A CA 1
ATOM 3579 C C . LYS A 1 470 ? 122.604 144.899 159.914 1.00 29.59 470 LYS A C 1
ATOM 3580 O O . LYS A 1 470 ? 123.761 145.201 159.600 1.00 33.23 470 LYS A O 1
ATOM 3586 N N . ASN A 1 471 ? 122.049 145.312 161.052 1.00 24.33 471 ASN A N 1
ATOM 3587 C CA . ASN A 1 471 ? 122.737 146.194 161.984 1.00 26.85 471 ASN A CA 1
ATOM 3588 C C . ASN A 1 471 ? 123.427 145.439 163.115 1.00 31.04 471 ASN A C 1
ATOM 3589 O O . ASN A 1 471 ? 123.977 146.071 164.021 1.00 27.62 471 ASN A O 1
ATOM 3594 N N . MET A 1 472 ? 123.407 144.114 163.087 1.00 32.41 472 MET A N 1
ATOM 3595 C CA . MET A 1 472 ? 124.056 143.327 164.129 1.00 39.99 472 MET A CA 1
ATOM 3596 C C . MET A 1 472 ? 125.570 143.382 163.950 1.00 38.35 472 MET A C 1
ATOM 3597 O O . MET A 1 472 ? 126.058 143.230 162.826 1.00 37.99 472 MET A O 1
ATOM 3602 N N . PRO A 1 473 ? 126.342 143.601 165.017 1.00 21.68 473 PRO A N 1
ATOM 3603 C CA . PRO A 1 473 ? 127.800 143.618 164.868 1.00 15.81 473 PRO A CA 1
ATOM 3604 C C . PRO A 1 473 ? 128.336 142.290 164.357 1.00 20.10 473 PRO A C 1
ATOM 3605 O O . PRO A 1 473 ? 127.787 141.221 164.631 1.00 14.25 473 PRO A O 1
ATOM 3609 N N . LEU A 1 474 ? 129.435 142.374 163.605 1.00 11.85 474 LEU A N 1
ATOM 3610 C CA . LEU A 1 474 ? 130.051 141.185 163.028 1.00 11.13 474 LEU A CA 1
ATOM 3611 C C . LEU A 1 474 ? 130.486 140.186 164.090 1.00 19.56 474 LEU A C 1
ATOM 3612 O O . LEU A 1 474 ? 130.633 138.998 163.785 1.00 17.28 474 LEU A O 1
ATOM 3617 N N . LYS A 1 475 ? 130.701 140.639 165.325 1.00 33.80 475 LYS A N 1
ATOM 3618 C CA . LYS A 1 475 ? 131.123 139.729 166.384 1.00 30.50 475 LYS A CA 1
ATOM 3619 C C . LYS A 1 475 ? 130.037 138.707 166.703 1.00 34.21 475 LYS A C 1
ATOM 3620 O O . LYS A 1 475 ? 130.334 137.531 166.944 1.00 32.13 475 LYS A O 1
ATOM 3626 N N . TYR A 1 476 ? 128.773 139.135 166.713 1.00 28.34 476 TYR A N 1
ATOM 3627 C CA . TYR A 1 476 ? 127.649 138.266 167.043 1.00 27.29 476 TYR A CA 1
ATOM 3628 C C . TYR A 1 476 ? 126.793 137.926 165.827 1.00 25.73 476 TYR A C 1
ATOM 3629 O O . TYR A 1 476 ? 125.682 137.412 165.984 1.00 33.07 476 TYR A O 1
ATOM 3638 N N . LEU A 1 477 ? 127.284 138.200 164.618 1.00 14.10 477 LEU A N 1
ATOM 3639 C CA . LEU A 1 477 ? 126.473 137.968 163.427 1.00 15.49 477 LEU A CA 1
ATOM 3640 C C . LEU A 1 477 ? 126.135 136.492 163.266 1.00 13.02 477 LEU A C 1
ATOM 3641 O O . LEU A 1 477 ? 125.001 136.143 162.915 1.00 14.82 477 LEU A O 1
ATOM 3646 N N . PHE A 1 478 ? 127.101 135.612 163.509 1.00 6.03 478 PHE A N 1
ATOM 3647 C CA . PHE A 1 478 ? 126.894 134.177 163.385 1.00 6.39 478 PHE A CA 1
ATOM 3648 C C . PHE A 1 478 ? 126.440 133.524 164.686 1.00 5.18 478 PHE A C 1
ATOM 3649 O O . PHE A 1 478 ? 126.187 132.315 164.696 1.00 13.34 478 PHE A O 1
ATOM 3657 N N . GLN A 1 479 ? 126.333 134.283 165.776 1.00 14.62 479 GLN A N 1
ATOM 3658 C CA . GLN A 1 479 ? 125.841 133.775 167.058 1.00 10.37 479 GLN A CA 1
ATOM 3659 C C . GLN A 1 479 ? 124.902 134.801 167.675 1.00 17.32 479 GLN A C 1
ATOM 3660 O O . GLN A 1 479 ? 125.189 135.375 168.732 1.00 16.05 479 GLN A O 1
ATOM 3666 N N . PRO A 1 480 ? 123.753 135.050 167.044 1.00 5.68 480 PRO A N 1
ATOM 3667 C CA . PRO A 1 480 ? 122.863 136.110 167.544 1.00 10.01 480 PRO A CA 1
ATOM 3668 C C . PRO A 1 480 ? 122.323 135.857 168.940 1.00 5.69 480 PRO A C 1
ATOM 3669 O O . PRO A 1 480 ? 121.918 136.814 169.611 1.00 7.72 480 PRO A O 1
ATOM 3673 N N . TRP A 1 481 ? 122.299 134.607 169.401 1.00 2.90 481 TRP A N 1
ATOM 3674 C CA . TRP A 1 481 ? 121.715 134.287 170.697 1.00 10.90 481 TRP A CA 1
ATOM 3675 C C . TRP A 1 481 ? 122.677 134.504 171.859 1.00 3.31 481 TRP A C 1
ATOM 3676 O O . TRP A 1 481 ? 122.241 134.459 173.014 1.00 4.41 481 TRP A O 1
ATOM 3687 N N . LYS A 1 482 ? 123.958 134.741 171.589 1.00 23.81 482 LYS A N 1
ATOM 3688 C CA . LYS A 1 482 ? 124.938 135.009 172.632 1.00 20.98 482 LYS A CA 1
ATOM 3689 C C . LYS A 1 482 ? 125.132 136.497 172.893 1.00 19.83 482 LYS A C 1
ATOM 3690 O O . LYS A 1 482 ? 125.988 136.861 173.706 1.00 24.58 482 LYS A O 1
ATOM 3696 N N . ALA A 1 483 ? 124.366 137.358 172.229 1.00 30.20 483 ALA A N 1
ATOM 3697 C CA . ALA A 1 483 ? 124.493 138.793 172.408 1.00 27.21 483 ALA A CA 1
ATOM 3698 C C . ALA A 1 483 ? 123.667 139.266 173.605 1.00 32.41 483 ALA A C 1
ATOM 3699 O O . ALA A 1 483 ? 122.627 138.680 173.920 1.00 26.97 483 ALA A O 1
ATOM 3701 N N . PRO A 1 484 ? 124.107 140.318 174.293 1.00 32.83 484 PRO A N 1
ATOM 3702 C CA . PRO A 1 484 ? 123.290 140.881 175.372 1.00 32.13 484 PRO A CA 1
ATOM 3703 C C . PRO A 1 484 ? 122.024 141.535 174.841 1.00 26.28 484 PRO A C 1
ATOM 3704 O O . PRO A 1 484 ? 121.830 141.708 173.636 1.00 30.94 484 PRO A O 1
ATOM 3708 N N . LYS A 1 485 ? 121.150 141.908 175.779 1.00 63.08 485 LYS A N 1
ATOM 3709 C CA . LYS A 1 485 ? 119.863 142.484 175.404 1.00 68.72 485 LYS A CA 1
ATOM 3710 C C . LYS A 1 485 ? 120.013 143.891 174.838 1.00 64.73 485 LYS A C 1
ATOM 3711 O O . LYS A 1 485 ? 119.263 144.276 173.934 1.00 68.09 485 LYS A O 1
ATOM 3717 N N . GLU A 1 486 ? 120.959 144.675 175.358 1.00 67.32 486 GLU A N 1
ATOM 3718 C CA . GLU A 1 486 ? 121.158 146.025 174.840 1.00 70.14 486 GLU A CA 1
ATOM 3719 C C . GLU A 1 486 ? 121.594 145.994 173.382 1.00 71.52 486 GLU A C 1
ATOM 3720 O O . GLU A 1 486 ? 121.133 146.805 172.570 1.00 72.67 486 GLU A O 1
ATOM 3726 N N . VAL A 1 487 ? 122.487 145.068 173.033 1.00 31.32 487 VAL A N 1
ATOM 3727 C CA . VAL A 1 487 ? 122.918 144.942 171.646 1.00 27.66 487 VAL A CA 1
ATOM 3728 C C . VAL A 1 487 ? 121.738 144.576 170.757 1.00 32.64 487 VAL A C 1
ATOM 3729 O O . VAL A 1 487 ? 121.584 145.113 169.653 1.00 29.54 487 VAL A O 1
ATOM 3733 N N . GLN A 1 488 ? 120.890 143.655 171.218 1.00 34.46 488 GLN A N 1
ATOM 3734 C CA . GLN A 1 488 ? 119.714 143.277 170.444 1.00 33.70 488 GLN A CA 1
ATOM 3735 C C . GLN A 1 488 ? 118.785 144.465 170.237 1.00 31.04 488 GLN A C 1
ATOM 3736 O O . GLN A 1 488 ? 118.281 144.683 169.129 1.00 31.89 488 GLN A O 1
ATOM 3742 N N . GLU A 1 489 ? 118.542 145.241 171.293 1.00 63.75 489 GLU A N 1
ATOM 3743 C CA . GLU A 1 489 ? 117.656 146.395 171.176 1.00 59.65 489 GLU A CA 1
ATOM 3744 C C . GLU A 1 489 ? 118.223 147.427 170.209 1.00 67.56 489 GLU A C 1
ATOM 3745 O O . GLU A 1 489 ? 117.499 147.965 169.364 1.00 63.38 489 GLU A O 1
ATOM 3751 N N . LYS A 1 490 ? 119.521 147.719 170.318 1.00 41.75 490 LYS A N 1
ATOM 3752 C CA . LYS A 1 490 ? 120.137 148.677 169.405 1.00 44.82 490 LYS A CA 1
ATOM 3753 C C . LYS A 1 490 ? 120.064 148.191 167.963 1.00 37.59 490 LYS A C 1
ATOM 3754 O O . LYS A 1 490 ? 119.724 148.961 167.057 1.00 37.69 490 LYS A O 1
ATOM 3760 N N . ALA A 1 491 ? 120.379 146.916 167.729 1.00 26.23 491 ALA A N 1
ATOM 3761 C CA . ALA A 1 491 ? 120.347 146.362 166.383 1.00 27.08 491 ALA A CA 1
ATOM 3762 C C . ALA A 1 491 ? 118.932 146.157 165.861 1.00 32.33 491 ALA A C 1
ATOM 3763 O O . ALA A 1 491 ? 118.767 145.861 164.673 1.00 25.29 491 ALA A O 1
ATOM 3765 N N . GLY A 1 492 ? 117.920 146.307 166.707 1.00 32.40 492 GLY A N 1
ATOM 3766 C CA . GLY A 1 492 ? 116.549 146.093 166.281 1.00 36.00 492 GLY A CA 1
ATOM 3767 C C . GLY A 1 492 ? 116.241 144.655 165.927 1.00 30.07 492 GLY A C 1
ATOM 3768 O O . GLY A 1 492 ? 115.507 144.403 164.963 1.00 31.80 492 GLY A O 1
ATOM 3769 N N . CYS A 1 493 ? 116.785 143.701 166.684 1.00 58.08 493 CYS A N 1
ATOM 3770 C CA . CYS A 1 493 ? 116.522 142.285 166.437 1.00 55.61 493 CYS A CA 1
ATOM 3771 C C . CYS A 1 493 ? 116.510 141.570 167.783 1.00 53.51 493 CYS A C 1
ATOM 3772 O O . CYS A 1 493 ? 117.568 141.212 168.308 1.00 53.45 493 CYS A O 1
ATOM 3775 N N . VAL A 1 494 ? 115.316 141.364 168.327 1.00 44.32 494 VAL A N 1
ATOM 3776 C CA . VAL A 1 494 ? 115.136 140.578 169.540 1.00 46.24 494 VAL A CA 1
ATOM 3777 C C . VAL A 1 494 ? 115.012 139.115 169.138 1.00 49.33 494 VAL A C 1
ATOM 3778 O O . VAL A 1 494 ? 114.088 138.739 168.408 1.00 43.85 494 VAL A O 1
ATOM 3782 N N . ILE A 1 495 ? 115.946 138.290 169.607 1.00 14.13 495 ILE A N 1
ATOM 3783 C CA . ILE A 1 495 ? 115.936 136.875 169.262 1.00 18.91 495 ILE A CA 1
ATOM 3784 C C . ILE A 1 495 ? 114.728 136.211 169.906 1.00 19.38 495 ILE A C 1
ATOM 3785 O O . ILE A 1 495 ? 114.487 136.353 171.112 1.00 18.71 495 ILE A O 1
ATOM 3790 N N . GLY A 1 496 ? 113.962 135.479 169.100 1.00 44.36 496 GLY A N 1
ATOM 3791 C CA . GLY A 1 496 ? 112.739 134.839 169.531 1.00 38.86 496 GLY A CA 1
ATOM 3792 C C . GLY A 1 496 ? 111.484 135.460 168.959 1.00 42.82 496 GLY A C 1
ATOM 3793 O O . GLY A 1 496 ? 110.453 134.780 168.881 1.00 42.05 496 GLY A O 1
ATOM 3794 N N . GLU A 1 497 ? 111.539 136.729 168.557 1.00 63.33 497 GLU A N 1
ATOM 3795 C CA . GLU A 1 497 ? 110.404 137.411 167.948 1.00 60.28 497 GLU A CA 1
ATOM 3796 C C . GLU A 1 497 ? 110.705 137.883 166.535 1.00 67.65 497 GLU A C 1
ATOM 3797 O O . GLU A 1 497 ? 109.903 137.648 165.624 1.00 68.24 497 GLU A O 1
ATOM 3803 N N . ASP A 1 498 ? 111.842 138.545 166.326 1.00 52.40 498 ASP A N 1
ATOM 3804 C CA . ASP A 1 498 ? 112.223 139.016 165.001 1.00 55.39 498 ASP A CA 1
ATOM 3805 C C . ASP A 1 498 ? 113.058 138.000 164.235 1.00 53.63 498 ASP A C 1
ATOM 3806 O O . ASP A 1 498 ? 113.017 137.984 163.000 1.00 49.57 498 ASP A O 1
ATOM 3811 N N . TYR A 1 499 ? 113.815 137.154 164.939 1.00 11.59 499 TYR A N 1
ATOM 3812 C CA . TYR A 1 499 ? 114.634 136.127 164.323 1.00 9.99 499 TYR A CA 1
ATOM 3813 C C . TYR A 1 499 ? 114.503 134.883 165.197 1.00 13.27 499 TYR A C 1
ATOM 3814 O O . TYR A 1 499 ? 114.594 134.988 166.433 1.00 12.93 499 TYR A O 1
ATOM 3823 N N . PRO A 1 500 ? 114.285 133.707 164.610 1.00 15.01 500 PRO A N 1
ATOM 3824 C CA . PRO A 1 500 ? 114.039 132.516 165.428 1.00 9.06 500 PRO A CA 1
ATOM 3825 C C . PRO A 1 500 ? 115.256 132.100 166.240 1.00 11.69 500 PRO A C 1
ATOM 3826 O O . PRO A 1 500 ? 116.404 132.358 165.871 1.00 11.32 500 PRO A O 1
ATOM 3830 N N . SER A 1 501 ? 114.980 131.447 167.366 1.00 17.34 501 SER A N 1
ATOM 3831 C CA . SER A 1 501 ? 116.027 130.887 168.198 1.00 20.76 501 SER A CA 1
ATOM 3832 C C . SER A 1 501 ? 116.581 129.612 167.563 1.00 22.15 501 SER A C 1
ATOM 3833 O O . SER A 1 501 ? 115.920 128.985 166.733 1.00 18.70 501 SER A O 1
ATOM 3836 N N . PRO A 1 502 ? 117.796 129.209 167.937 1.00 6.32 502 PRO A N 1
ATOM 3837 C CA . PRO A 1 502 ? 118.384 128.010 167.328 1.00 10.69 502 PRO A CA 1
ATOM 3838 C C . PRO A 1 502 ? 117.540 126.772 167.596 1.00 6.13 502 PRO A C 1
ATOM 3839 O O . PRO A 1 502 ? 116.958 126.610 168.670 1.00 2.24 502 PRO A O 1
ATOM 3843 N N . MET A 1 503 ? 117.480 125.896 166.596 1.00 13.31 503 MET A N 1
ATOM 3844 C CA . MET A 1 503 ? 116.637 124.710 166.641 1.00 5.86 503 MET A CA 1
ATOM 3845 C C . MET A 1 503 ? 117.306 123.514 167.306 1.00 12.94 503 MET A C 1
ATOM 3846 O O . MET A 1 503 ? 116.634 122.504 167.540 1.00 6.62 503 MET A O 1
ATOM 3851 N N . VAL A 1 504 ? 118.598 123.595 167.619 1.00 25.53 504 VAL A N 1
ATOM 3852 C CA . VAL A 1 504 ? 119.306 122.466 168.211 1.00 24.65 504 VAL A CA 1
ATOM 3853 C C . VAL A 1 504 ? 120.634 122.940 168.785 1.00 24.17 504 VAL A C 1
ATOM 3854 O O . VAL A 1 504 ? 121.196 123.945 168.333 1.00 20.88 504 VAL A O 1
ATOM 3858 N N . ASP A 1 505 ? 121.139 122.225 169.788 1.00 58.38 505 ASP A N 1
ATOM 3859 C CA . ASP A 1 505 ? 122.454 122.493 170.355 1.00 65.55 505 ASP A CA 1
ATOM 3860 C C . ASP A 1 505 ? 123.483 121.631 169.633 1.00 63.56 505 ASP A C 1
ATOM 3861 O O . ASP A 1 505 ? 123.401 120.398 169.666 1.00 57.91 505 ASP A O 1
ATOM 3866 N N . HIS A 1 506 ? 124.450 122.282 168.986 1.00 36.55 506 HIS A N 1
ATOM 3867 C CA . HIS A 1 506 ? 125.394 121.564 168.136 1.00 36.18 506 HIS A CA 1
ATOM 3868 C C . HIS A 1 506 ? 126.232 120.578 168.941 1.00 30.19 506 HIS A C 1
ATOM 3869 O O . HIS A 1 506 ? 126.473 119.447 168.498 1.00 35.39 506 HIS A O 1
ATOM 3876 N N . LYS A 1 507 ? 126.678 120.986 170.129 1.00 41.57 507 LYS A N 1
ATOM 3877 C CA . LYS A 1 507 ? 127.558 120.140 170.929 1.00 37.61 507 LYS A CA 1
ATOM 3878 C C . LYS A 1 507 ? 126.888 118.815 171.275 1.00 44.76 507 LYS A C 1
ATOM 3879 O O . LYS A 1 507 ? 127.509 117.751 171.187 1.00 38.05 507 LYS A O 1
ATOM 3885 N N . GLU A 1 508 ? 125.617 118.862 171.677 1.00 38.20 508 GLU A N 1
ATOM 3886 C CA . GLU A 1 508 ? 124.914 117.643 172.060 1.00 40.87 508 GLU A CA 1
ATOM 3887 C C . GLU A 1 508 ? 124.546 116.797 170.847 1.00 39.71 508 GLU A C 1
ATOM 3888 O O . GLU A 1 508 ? 124.659 115.567 170.888 1.00 43.87 508 GLU A O 1
ATOM 3894 N N . ALA A 1 509 ? 124.096 117.435 169.766 1.00 24.87 509 ALA A N 1
ATOM 3895 C CA . ALA A 1 509 ? 123.693 116.693 168.576 1.00 23.19 509 ALA A CA 1
ATOM 3896 C C . ALA A 1 509 ? 124.872 115.958 167.951 1.00 29.35 509 ALA A C 1
ATOM 3897 O O . ALA A 1 509 ? 124.737 114.803 167.521 1.00 26.60 509 ALA A O 1
ATOM 3899 N N . SER A 1 510 ? 126.031 116.616 167.884 1.00 24.11 510 SER A N 1
ATOM 3900 C CA . SER A 1 510 ? 127.202 116.014 167.261 1.00 29.34 510 SER A CA 1
ATOM 3901 C C . SER A 1 510 ? 127.639 114.731 167.955 1.00 20.51 510 SER A C 1
ATOM 3902 O O . SER A 1 510 ? 127.969 113.756 167.273 1.00 23.66 510 SER A O 1
ATOM 3905 N N . SER A 1 511 ? 127.652 114.710 169.288 1.00 22.63 511 SER A N 1
ATOM 3906 C CA . SER A 1 511 ? 128.085 113.523 170.015 1.00 25.19 511 SER A CA 1
ATOM 3907 C C . SER A 1 511 ? 127.166 112.335 169.758 1.00 19.97 511 SER A C 1
ATOM 3908 O O . SER A 1 511 ? 127.642 111.217 169.520 1.00 19.87 511 SER A O 1
ATOM 3911 N N . LYS A 1 512 ? 125.850 112.551 169.800 1.00 17.30 512 LYS A N 1
ATOM 3912 C CA . LYS A 1 512 ? 124.926 111.450 169.556 1.00 16.75 512 LYS A CA 1
ATOM 3913 C C . LYS A 1 512 ? 125.002 110.970 168.112 1.00 24.36 512 LYS A C 1
ATOM 3914 O O . LYS A 1 512 ? 124.905 109.764 167.858 1.00 22.30 512 LYS A O 1
ATOM 3920 N N . CYS A 1 513 ? 125.188 111.885 167.157 1.00 19.15 513 CYS A N 1
ATOM 3921 C CA . CYS A 1 513 ? 125.347 111.459 165.770 1.00 23.68 513 CYS A CA 1
ATOM 3922 C C . CYS A 1 513 ? 126.622 110.643 165.588 1.00 22.43 513 CYS A C 1
ATOM 3923 O O . CYS A 1 513 ? 126.627 109.635 164.868 1.00 20.86 513 CYS A O 1
ATOM 3926 N N . ARG A 1 514 ? 127.712 111.060 166.237 1.00 52.47 514 ARG A N 1
ATOM 3927 C CA . ARG A 1 514 ? 128.953 110.297 166.175 1.00 46.21 514 ARG A CA 1
ATOM 3928 C C . ARG A 1 514 ? 128.776 108.904 166.767 1.00 47.26 514 ARG A C 1
ATOM 3929 O O . ARG A 1 514 ? 129.263 107.917 166.204 1.00 53.74 514 ARG A O 1
ATOM 3937 N N . ARG A 1 515 ? 128.086 108.803 167.904 1.00 33.90 515 ARG A N 1
ATOM 3938 C CA . ARG A 1 515 ? 127.830 107.493 168.496 1.00 30.22 515 ARG A CA 1
ATOM 3939 C C . ARG A 1 515 ? 126.993 106.618 167.569 1.00 34.24 515 ARG A C 1
ATOM 3940 O O . ARG A 1 515 ? 127.279 105.424 167.399 1.00 33.93 515 ARG A O 1
ATOM 3948 N N . MET A 1 516 ? 125.953 107.191 166.962 1.00 25.06 516 MET A N 1
ATOM 3949 C CA . MET A 1 516 ? 125.104 106.408 166.071 1.00 27.93 516 MET A CA 1
ATOM 3950 C C . MET A 1 516 ? 125.883 105.910 164.860 1.00 21.88 516 MET A C 1
ATOM 3951 O O . MET A 1 516 ? 125.701 104.765 164.432 1.00 18.44 516 MET A O 1
ATOM 3956 N N . MET A 1 517 ? 126.752 106.748 164.290 1.00 22.29 517 MET A N 1
ATOM 3957 C CA . MET A 1 517 ? 127.564 106.296 163.164 1.00 26.13 517 MET A CA 1
ATOM 3958 C C . MET A 1 517 ? 128.614 105.272 163.583 1.00 22.37 517 MET A C 1
ATOM 3959 O O . MET A 1 517 ? 128.937 104.371 162.798 1.00 24.14 517 MET A O 1
ATOM 3964 N N . GLU A 1 518 ? 129.159 105.390 164.795 1.00 29.55 518 GLU A N 1
ATOM 3965 C CA . GLU A 1 518 ? 130.063 104.363 165.296 1.00 30.43 518 GLU A CA 1
ATOM 3966 C C . GLU A 1 518 ? 129.352 103.024 165.426 1.00 30.77 518 GLU A C 1
ATOM 3967 O O . GLU A 1 518 ? 129.952 101.975 165.166 1.00 35.45 518 GLU A O 1
ATOM 3973 N N . ASP A 1 519 ? 128.081 103.039 165.827 1.00 50.61 519 ASP A N 1
ATOM 3974 C CA . ASP A 1 519 ? 127.309 101.799 165.843 1.00 52.09 519 ASP A CA 1
ATOM 3975 C C . ASP A 1 519 ? 127.154 101.213 164.443 1.00 50.03 519 ASP A C 1
ATOM 3976 O O . ASP A 1 519 ? 127.244 99.990 164.270 1.00 53.25 519 ASP A O 1
ATOM 3981 N N . VAL A 1 520 ? 126.917 102.059 163.437 1.00 33.69 520 VAL A N 1
ATOM 3982 C CA . VAL A 1 520 ? 126.832 101.573 162.062 1.00 30.41 520 VAL A CA 1
ATOM 3983 C C . VAL A 1 520 ? 128.143 100.918 161.654 1.00 36.05 520 VAL A C 1
ATOM 3984 O O . VAL A 1 520 ? 128.156 99.835 161.057 1.00 36.76 520 VAL A O 1
ATOM 3988 N N . LYS A 1 521 ? 129.266 101.568 161.965 1.00 15.70 521 LYS A N 1
ATOM 3989 C CA . LYS A 1 521 ? 130.566 100.981 161.652 1.00 21.28 521 LYS A CA 1
ATOM 3990 C C . LYS A 1 521 ? 130.763 99.646 162.357 1.00 19.82 521 LYS A C 1
ATOM 3991 O O . LYS A 1 521 ? 131.270 98.696 161.750 1.00 19.11 521 LYS A O 1
ATOM 3997 N N . SER A 1 522 ? 130.376 99.551 163.630 1.00 41.44 522 SER A N 1
ATOM 3998 C CA . SER A 1 522 ? 130.513 98.292 164.354 1.00 44.48 522 SER A CA 1
ATOM 3999 C C . SER A 1 522 ? 129.696 97.192 163.690 1.00 36.49 522 SER A C 1
ATOM 4000 O O . SER A 1 522 ? 130.163 96.057 163.542 1.00 40.40 522 SER A O 1
ATOM 4003 N N . ILE A 1 523 ? 128.466 97.511 163.286 1.00 55.46 523 ILE A N 1
ATOM 4004 C CA . ILE A 1 523 ? 127.632 96.519 162.613 1.00 50.05 523 ILE A CA 1
ATOM 4005 C C . ILE A 1 523 ? 128.267 96.090 161.296 1.00 54.81 523 ILE A C 1
ATOM 4006 O O . ILE A 1 523 ? 128.281 94.901 160.957 1.00 55.94 523 ILE A O 1
ATOM 4011 N N . ILE A 1 524 ? 128.797 97.043 160.534 1.00 48.92 524 ILE A N 1
ATOM 4012 C CA . ILE A 1 524 ? 129.415 96.737 159.230 1.00 44.08 524 ILE A CA 1
ATOM 4013 C C . ILE A 1 524 ? 130.908 96.588 159.497 1.00 43.71 524 ILE A C 1
ATOM 4014 O O . ILE A 1 524 ? 131.687 97.544 159.478 1.00 44.56 524 ILE A O 1
ATOM 4019 N N . LYS A 1 525 ? 131.321 95.344 159.743 1.00 57.69 525 LYS A N 1
ATOM 4020 C CA . LYS A 1 525 ? 132.693 95.085 160.168 1.00 62.62 525 LYS A CA 1
ATOM 4021 C C . LYS A 1 525 ? 133.691 95.389 159.056 1.00 57.71 525 LYS A C 1
ATOM 4022 O O . LYS A 1 525 ? 134.672 96.110 159.272 1.00 61.48 525 LYS A O 1
ATOM 4028 N N . ASP A 1 526 ? 133.458 94.857 157.865 1.00 59.01 526 ASP A N 1
ATOM 4029 C CA . ASP A 1 526 ? 134.445 94.948 156.793 1.00 55.62 526 ASP A CA 1
ATOM 4030 C C . ASP A 1 526 ? 134.584 96.390 156.319 1.00 61.05 526 ASP A C 1
ATOM 4031 O O . ASP A 1 526 ? 133.582 97.000 155.927 1.00 54.52 526 ASP A O 1
ATOM 4036 N N . PRO A 1 527 ? 135.783 96.982 156.349 1.00 34.14 527 PRO A N 1
ATOM 4037 C CA . PRO A 1 527 ? 135.948 98.320 155.759 1.00 32.72 527 PRO A CA 1
ATOM 4038 C C . PRO A 1 527 ? 136.049 98.312 154.245 1.00 35.32 527 PRO A C 1
ATOM 4039 O O . PRO A 1 527 ? 135.906 99.376 153.629 1.00 36.34 527 PRO A O 1
ATOM 4043 N N . GLU A 1 528 ? 136.289 97.157 153.625 1.00 57.82 528 GLU A N 1
ATOM 4044 C CA . GLU A 1 528 ? 136.504 97.067 152.188 1.00 65.06 528 GLU A CA 1
ATOM 4045 C C . GLU A 1 528 ? 135.238 96.700 151.422 1.00 66.01 528 GLU A C 1
ATOM 4046 O O . GLU A 1 528 ? 135.325 96.049 150.375 1.00 57.59 528 GLU A O 1
ATOM 4052 N N . VAL A 1 529 ? 134.065 97.099 151.918 1.00 33.05 529 VAL A N 1
ATOM 4053 C CA . VAL A 1 529 ? 132.832 96.810 151.202 1.00 35.71 529 VAL A CA 1
ATOM 4054 C C . VAL A 1 529 ? 132.756 97.684 149.954 1.00 34.75 529 VAL A C 1
ATOM 4055 O O . VAL A 1 529 ? 133.359 98.762 149.880 1.00 37.80 529 VAL A O 1
ATOM 4059 N N . TRP A 1 530 ? 132.006 97.210 148.962 1.00 24.98 530 TRP A N 1
ATOM 4060 C CA . TRP A 1 530 ? 131.852 97.923 147.700 1.00 30.51 530 TRP A CA 1
ATOM 4061 C C . TRP A 1 530 ? 130.760 98.976 147.853 1.00 29.70 530 TRP A C 1
ATOM 4062 O O . TRP A 1 530 ? 129.570 98.648 147.884 1.00 30.97 530 TRP A O 1
ATOM 4073 N N . HIS A 1 531 ? 131.162 100.240 147.955 1.00 17.94 531 HIS A N 1
ATOM 4074 C CA . HIS A 1 531 ? 130.214 101.337 148.082 1.00 16.48 531 HIS A CA 1
ATOM 4075 C C . HIS A 1 531 ? 130.912 102.632 147.699 1.00 16.39 531 HIS A C 1
ATOM 4076 O O . HIS A 1 531 ? 132.142 102.725 147.715 1.00 18.54 531 HIS A O 1
ATOM 4083 N N . CYS A 1 532 ? 130.106 103.631 147.350 1.00 32.89 532 CYS A N 1
ATOM 4084 C CA . CYS A 1 532 ? 130.630 104.942 146.989 1.00 32.57 532 CYS A CA 1
ATOM 4085 C C . CYS A 1 532 ? 131.262 105.599 148.209 1.00 26.33 532 CYS A C 1
ATOM 4086 O O . CYS A 1 532 ? 130.609 105.756 149.246 1.00 33.69 532 CYS A O 1
ATOM 4089 N N . THR A 1 533 ? 132.526 105.991 148.088 1.00 10.33 533 THR A N 1
ATOM 4090 C CA . THR A 1 533 ? 133.266 106.540 149.214 1.00 13.12 533 THR A CA 1
ATOM 4091 C C . THR A 1 533 ? 134.424 107.369 148.677 1.00 5.29 533 THR A C 1
ATOM 4092 O O . THR A 1 533 ? 134.856 107.169 147.536 1.00 6.46 533 THR A O 1
ATOM 4096 N N . PRO A 1 534 ? 134.940 108.308 149.468 1.00 7.90 534 PRO A N 1
ATOM 4097 C CA . PRO A 1 534 ? 136.165 109.010 149.076 1.00 2.74 534 PRO A CA 1
ATOM 4098 C C . PRO A 1 534 ? 137.375 108.090 149.108 1.00 2.72 534 PRO A C 1
ATOM 4099 O O . PRO A 1 534 ? 137.386 107.042 149.756 1.00 4.05 534 PRO A O 1
ATOM 4103 N N . SER A 1 535 ? 138.414 108.510 148.386 1.00 8.67 535 SER A N 1
ATOM 4104 C CA . SER A 1 535 ? 139.631 107.713 148.282 1.00 14.80 535 SER A CA 1
ATOM 4105 C C . SER A 1 535 ? 140.507 107.877 149.520 1.00 8.93 535 SER A C 1
ATOM 4106 O O . SER A 1 535 ? 140.867 106.894 150.175 1.00 16.97 535 SER A O 1
ATOM 4109 N N . ASP A 1 536 ? 140.862 109.118 149.852 1.00 36.44 536 ASP A N 1
ATOM 4110 C CA . ASP A 1 536 ? 141.738 109.404 150.977 1.00 35.88 536 ASP A CA 1
ATOM 4111 C C . ASP A 1 536 ? 141.280 110.694 151.647 1.00 28.89 536 ASP A C 1
ATOM 4112 O O . ASP A 1 536 ? 140.275 111.299 151.261 1.00 35.36 536 ASP A O 1
ATOM 4117 N N . THR A 1 537 ? 142.031 111.111 152.670 1.00 21.82 537 THR A N 1
ATOM 4118 C CA . THR A 1 537 ? 141.670 112.307 153.425 1.00 31.57 537 THR A CA 1
ATOM 4119 C C . THR A 1 537 ? 141.963 113.576 152.635 1.00 22.22 537 THR A C 1
ATOM 4120 O O . THR A 1 537 ? 141.182 114.534 152.679 1.00 22.80 537 THR A O 1
ATOM 4124 N N . ASN A 1 538 ? 143.087 113.608 151.915 1.00 18.91 538 ASN A N 1
ATOM 4125 C CA . ASN A 1 538 ? 143.413 114.765 151.092 1.00 19.91 538 ASN A CA 1
ATOM 4126 C C . ASN A 1 538 ? 142.339 115.048 150.053 1.00 18.83 538 ASN A C 1
ATOM 4127 O O . ASN A 1 538 ? 142.054 116.218 149.772 1.00 23.74 538 ASN A O 1
ATOM 4132 N N . GLU A 1 539 ? 141.738 114.003 149.482 1.00 14.41 539 GLU A N 1
ATOM 4133 C CA . GLU A 1 539 ? 140.634 114.195 148.553 1.00 15.41 539 GLU A CA 1
ATOM 4134 C C . GLU A 1 539 ? 139.473 114.923 149.216 1.00 9.49 539 GLU A C 1
ATOM 4135 O O . GLU A 1 539 ? 138.908 115.847 148.626 1.00 13.95 539 GLU A O 1
ATOM 4141 N N . VAL A 1 540 ? 139.120 114.540 150.445 1.00 6.74 540 VAL A N 1
ATOM 4142 C CA . VAL A 1 540 ? 138.057 115.229 151.172 1.00 9.35 540 VAL A CA 1
ATOM 4143 C C . VAL A 1 540 ? 138.436 116.680 151.440 1.00 14.97 540 VAL A C 1
ATOM 4144 O O . VAL A 1 540 ? 137.632 117.598 151.228 1.00 14.18 540 VAL A O 1
ATOM 4148 N N . ARG A 1 541 ? 139.659 116.913 151.922 1.00 7.36 541 ARG A N 1
ATOM 4149 C CA . ARG A 1 541 ? 140.068 118.274 152.257 1.00 5.72 541 ARG A CA 1
ATOM 4150 C C . ARG A 1 541 ? 140.017 119.178 151.032 1.00 7.62 541 ARG A C 1
ATOM 4151 O O . ARG A 1 541 ? 139.592 120.335 151.124 1.00 6.76 541 ARG A O 1
ATOM 4159 N N . LYS A 1 542 ? 140.448 118.671 149.876 1.00 4.13 542 LYS A N 1
ATOM 4160 C CA . LYS A 1 542 ? 140.374 119.466 148.655 1.00 9.59 542 LYS A CA 1
ATOM 4161 C C . LYS A 1 542 ? 138.932 119.630 148.187 1.00 3.40 542 LYS A C 1
ATOM 4162 O O . LYS A 1 542 ? 138.558 120.687 147.665 1.00 6.83 542 LYS A O 1
ATOM 4168 N N . PHE A 1 543 ? 138.109 118.595 148.367 1.00 7.69 543 PHE A N 1
ATOM 4169 C CA . PHE A 1 543 ? 136.697 118.675 148.015 1.00 4.15 543 PHE A CA 1
ATOM 4170 C C . PHE A 1 543 ? 135.988 119.767 148.800 1.00 5.00 543 PHE A C 1
ATOM 4171 O O . PHE A 1 543 ? 135.077 120.417 148.276 1.00 0.87 543 PHE A O 1
ATOM 4179 N N . CYS A 1 544 ? 136.391 119.984 150.050 1.00 2.72 544 CYS A N 1
ATOM 4180 C CA . CYS A 1 544 ? 135.734 120.936 150.934 1.00 3.16 544 CYS A CA 1
ATOM 4181 C C . CYS A 1 544 ? 136.487 122.256 151.062 1.00 2.35 544 CYS A C 1
ATOM 4182 O O . CYS A 1 544 ? 136.137 123.075 151.918 1.00 2.56 544 CYS A O 1
ATOM 4185 N N . TRP A 1 545 ? 137.507 122.486 150.234 1.00 14.82 545 TRP A N 1
ATOM 4186 C CA . TRP A 1 545 ? 138.237 123.755 150.208 1.00 7.09 545 TRP A CA 1
ATOM 4187 C C . TRP A 1 545 ? 138.905 124.045 151.552 1.00 13.21 545 TRP A C 1
ATOM 4188 O O . TRP A 1 545 ? 138.757 125.126 152.125 1.00 8.66 545 TRP A O 1
ATOM 4199 N N . LEU A 1 546 ? 139.658 123.074 152.050 1.00 5.78 546 LEU A N 1
ATOM 4200 C CA . LEU A 1 546 ? 140.377 123.192 153.307 1.00 10.98 546 LEU A CA 1
ATOM 4201 C C . LEU A 1 546 ? 141.825 122.771 153.118 1.00 12.55 546 LEU A C 1
ATOM 4202 O O . LEU A 1 546 ? 142.141 121.990 152.214 1.00 10.47 546 LEU A O 1
ATOM 4207 N N . PRO A 1 547 ? 142.735 123.275 153.951 1.00 28.81 547 PRO A N 1
ATOM 4208 C CA . PRO A 1 547 ? 144.144 122.887 153.828 1.00 31.72 547 PRO A CA 1
ATOM 4209 C C . PRO A 1 547 ? 144.364 121.411 154.123 1.00 28.24 547 PRO A C 1
ATOM 4210 O O . PRO A 1 547 ? 143.613 120.768 154.859 1.00 23.95 547 PRO A O 1
ATOM 4214 N N . GLU A 1 548 ? 145.431 120.879 153.527 1.00 49.59 548 GLU A N 1
ATOM 4215 C CA . GLU A 1 548 ? 145.808 119.480 153.703 1.00 53.62 548 GLU A CA 1
ATOM 4216 C C . GLU A 1 548 ? 146.602 119.275 154.990 1.00 54.95 548 GLU A C 1
ATOM 4217 O O . GLU A 1 548 ? 146.178 118.533 155.882 1.00 54.46 548 GLU A O 1
ATOM 4223 N N . HIS A 1 549 ? 147.756 119.926 155.094 1.00 86.79 549 HIS A N 1
ATOM 4224 C CA . HIS A 1 549 ? 148.628 119.772 156.246 1.00 86.10 549 HIS A CA 1
ATOM 4225 C C . HIS A 1 549 ? 148.086 120.551 157.441 1.00 84.66 549 HIS A C 1
ATOM 4226 O O . HIS A 1 549 ? 147.214 121.415 157.315 1.00 91.09 549 HIS A O 1
ATOM 4233 N N . MET A 1 550 ? 148.619 120.228 158.616 1.00 96.61 550 MET A N 1
ATOM 4234 C CA . MET A 1 550 ? 148.196 120.889 159.841 1.00 87.56 550 MET A CA 1
ATOM 4235 C C . MET A 1 550 ? 148.612 122.357 159.825 1.00 88.28 550 MET A C 1
ATOM 4236 O O . MET A 1 550 ? 149.668 122.722 159.303 1.00 93.15 550 MET A O 1
ATOM 4241 N N . THR A 1 551 ? 147.763 123.202 160.408 1.00 56.10 551 THR A N 1
ATOM 4242 C CA . THR A 1 551 ? 148.005 124.635 160.454 1.00 53.56 551 THR A CA 1
ATOM 4243 C C . THR A 1 551 ? 147.655 125.164 161.837 1.00 54.92 551 THR A C 1
ATOM 4244 O O . THR A 1 551 ? 146.986 124.499 162.631 1.00 55.51 551 THR A O 1
ATOM 4248 N N . ALA A 1 552 ? 148.125 126.382 162.116 1.00 48.54 552 ALA A N 1
ATOM 4249 C CA . ALA A 1 552 ? 147.866 127.013 163.404 1.00 50.79 552 ALA A CA 1
ATOM 4250 C C . ALA A 1 552 ? 146.409 127.419 163.575 1.00 50.37 552 ALA A C 1
ATOM 4251 O O . ALA A 1 552 ? 145.988 127.705 164.700 1.00 50.09 552 ALA A O 1
ATOM 4253 N N . ASP A 1 553 ? 145.633 127.452 162.493 1.00 67.83 553 ASP A N 1
ATOM 4254 C CA . ASP A 1 553 ? 144.224 127.826 162.530 1.00 69.32 553 ASP A CA 1
ATOM 4255 C C . ASP A 1 553 ? 143.325 126.614 162.302 1.00 63.61 553 ASP A C 1
ATOM 4256 O O . ASP A 1 553 ? 142.302 126.697 161.621 1.00 64.25 553 ASP A O 1
ATOM 4261 N N . GLN A 1 554 ? 143.705 125.473 162.875 1.00 58.34 554 GLN A N 1
ATOM 4262 C CA . GLN A 1 554 ? 142.955 124.229 162.731 1.00 55.37 554 GLN A CA 1
ATOM 4263 C C . GLN A 1 554 ? 142.365 123.835 164.078 1.00 54.85 554 GLN A C 1
ATOM 4264 O O . GLN A 1 554 ? 143.100 123.370 164.963 1.00 55.41 554 GLN A O 1
ATOM 4270 N N . PRO A 1 555 ? 141.055 123.997 164.294 1.00 52.36 555 PRO A N 1
ATOM 4271 C CA . PRO A 1 555 ? 140.450 123.586 165.569 1.00 44.72 555 PRO A CA 1
ATOM 4272 C C . PRO A 1 555 ? 140.231 122.083 165.606 1.00 46.46 555 PRO A C 1
ATOM 4273 O O . PRO A 1 555 ? 139.348 121.550 164.925 1.00 50.09 555 PRO A O 1
ATOM 4277 N N . CYS A 1 556 ? 141.037 121.391 166.404 1.00 73.75 556 CYS A N 1
ATOM 4278 C CA . CYS A 1 556 ? 140.963 119.939 166.503 1.00 74.61 556 CYS A CA 1
ATOM 4279 C C . CYS A 1 556 ? 141.158 119.290 165.135 1.00 74.49 556 CYS A C 1
ATOM 4280 O O . CYS A 1 556 ? 140.216 119.167 164.354 1.00 80.36 556 CYS A O 1
ATOM 4283 N N . GLU B 1 31 ? 158.595 163.940 98.86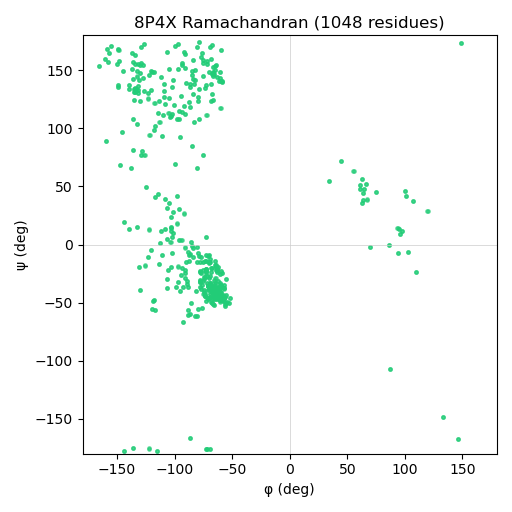4 1.00 72.13 31 GLU B N 1
ATOM 4284 C CA . GLU B 1 31 ? 159.773 164.780 98.690 1.00 75.16 31 GLU B CA 1
ATOM 4285 C C . GLU B 1 31 ? 160.289 165.255 100.044 1.00 67.96 31 GLU B C 1
ATOM 4286 O O . GLU B 1 31 ? 160.540 166.443 100.242 1.00 70.98 31 GLU B O 1
ATOM 4292 N N . HIS B 1 32 ? 160.441 164.317 100.975 1.00 43.99 32 HIS B N 1
ATOM 4293 C CA . HIS B 1 32 ? 160.915 164.614 102.316 1.00 41.46 32 HIS B CA 1
ATOM 4294 C C . HIS B 1 32 ? 161.704 163.437 102.867 1.00 42.87 32 HIS B C 1
ATOM 4295 O O . HIS B 1 32 ? 161.555 162.298 102.418 1.00 38.69 32 HIS B O 1
ATOM 4302 N N . VAL B 1 33 ? 162.548 163.733 103.848 1.00 26.48 33 VAL B N 1
ATOM 4303 C CA . VAL B 1 33 ? 163.268 162.732 104.625 1.00 22.23 33 VAL B CA 1
ATOM 4304 C C . VAL B 1 33 ? 162.874 162.966 106.077 1.00 23.82 33 VAL B C 1
ATOM 4305 O O . VAL B 1 33 ? 163.463 163.804 106.766 1.00 20.06 33 VAL B O 1
ATOM 4309 N N . SER B 1 34 ? 161.868 162.234 106.543 1.00 13.40 34 SER B N 1
ATOM 4310 C CA . SER B 1 34 ? 161.267 162.485 107.842 1.00 11.83 34 SER B CA 1
ATOM 4311 C C . SER B 1 34 ? 161.951 161.670 108.931 1.00 10.72 34 SER B C 1
ATOM 4312 O O . SER B 1 34 ? 162.500 160.594 108.681 1.00 17.31 34 SER B O 1
ATOM 4315 N N . LEU B 1 35 ? 161.911 162.203 110.150 1.00 12.76 35 LEU B N 1
ATOM 4316 C CA . LEU B 1 35 ? 162.463 161.526 111.317 1.00 6.78 35 LEU B CA 1
ATOM 4317 C C . LEU B 1 35 ? 161.475 161.645 112.466 1.00 9.90 35 LEU B C 1
ATOM 4318 O O . LEU B 1 35 ? 161.080 162.756 112.833 1.00 12.70 35 LEU B O 1
ATOM 4323 N N . HIS B 1 36 ? 161.079 160.506 113.027 1.00 7.50 36 HIS B N 1
ATOM 4324 C CA . HIS B 1 36 ? 160.218 160.465 114.200 1.00 7.26 36 HIS B CA 1
ATOM 4325 C C . HIS B 1 36 ? 161.046 160.104 115.424 1.00 8.83 36 HIS B C 1
ATOM 4326 O O . HIS B 1 36 ? 161.751 159.089 115.428 1.00 6.23 36 HIS B O 1
ATOM 4333 N N . TRP B 1 37 ? 160.954 160.935 116.456 1.00 2.88 37 TRP B N 1
ATOM 4334 C CA . TRP B 1 37 ? 161.730 160.781 117.677 1.00 9.54 37 TRP B CA 1
ATOM 4335 C C . TRP B 1 37 ? 160.851 160.147 118.750 1.00 6.25 37 TRP B C 1
ATOM 4336 O O . TRP B 1 37 ? 159.817 160.711 119.124 1.00 0.54 37 TRP B O 1
ATOM 4347 N N . PHE B 1 38 ? 161.264 158.980 119.240 1.00 2.40 38 PHE B N 1
ATOM 4348 C CA . PHE B 1 38 ? 160.530 158.252 120.270 1.00 1.36 38 PHE B CA 1
ATOM 4349 C C . PHE B 1 38 ? 161.082 158.629 121.641 1.00 1.42 38 PHE B C 1
ATOM 4350 O O . PHE B 1 38 ? 162.238 158.329 121.956 1.00 1.44 38 PHE B O 1
ATOM 4358 N N . ARG B 1 39 ? 160.259 159.290 122.449 1.00 14.19 39 ARG B N 1
ATOM 4359 C CA . ARG B 1 39 ? 160.573 159.578 123.843 1.00 12.28 39 ARG B CA 1
ATOM 4360 C C . ARG B 1 39 ? 159.555 158.963 124.786 1.00 8.08 39 ARG B C 1
ATOM 4361 O O . ARG B 1 39 ? 159.924 158.203 125.688 1.00 7.32 39 ARG B O 1
ATOM 4369 N N . HIS B 1 40 ? 158.277 159.274 124.596 1.00 36.95 40 HIS B N 1
ATOM 4370 C CA . HIS B 1 40 ? 157.161 158.530 125.155 1.00 30.23 40 HIS B CA 1
ATOM 4371 C C . HIS B 1 40 ? 156.284 158.079 123.993 1.00 28.84 40 HIS B C 1
ATOM 4372 O O . HIS B 1 40 ? 156.618 158.286 122.823 1.00 29.36 40 HIS B O 1
ATOM 4379 N N . GLY B 1 41 ? 155.155 157.457 124.309 1.00 15.54 41 GLY B N 1
ATOM 4380 C CA . GLY B 1 41 ? 154.261 156.991 123.270 1.00 11.34 41 GLY B CA 1
ATOM 4381 C C . GLY B 1 41 ? 154.881 155.904 122.420 1.00 16.77 41 GLY B C 1
ATOM 4382 O O . GLY B 1 41 ? 154.831 155.958 121.188 1.00 9.91 41 GLY B O 1
ATOM 4383 N N . LEU B 1 42 ? 155.477 154.910 123.075 1.00 10.23 42 LEU B N 1
ATOM 4384 C CA . LEU B 1 42 ? 156.138 153.800 122.392 1.00 9.08 42 LEU B CA 1
ATOM 4385 C C . LEU B 1 42 ? 155.070 152.854 121.850 1.00 13.08 42 LEU B C 1
ATOM 4386 O O . LEU B 1 42 ? 154.796 151.785 122.398 1.00 6.46 42 LEU B O 1
ATOM 4391 N N . ARG B 1 43 ? 154.458 153.263 120.742 1.00 4.96 43 ARG B N 1
ATOM 4392 C CA . ARG B 1 43 ? 153.398 152.481 120.122 1.00 4.41 43 ARG B CA 1
ATOM 4393 C C . ARG B 1 43 ? 153.269 152.901 118.666 1.00 8.18 43 ARG B C 1
ATOM 4394 O O . ARG B 1 43 ? 153.835 153.909 118.235 1.00 8.11 43 ARG B O 1
ATOM 4402 N N . LEU B 1 44 ? 152.511 152.105 117.909 1.00 9.13 44 LEU B N 1
ATOM 4403 C CA . LEU B 1 44 ? 152.201 152.414 116.522 1.00 9.99 44 LEU B CA 1
ATOM 4404 C C . LEU B 1 44 ? 150.730 152.714 116.278 1.00 12.52 44 LEU B C 1
ATOM 4405 O O . LEU B 1 44 ? 150.402 153.287 115.235 1.00 7.39 44 LEU B O 1
ATOM 4410 N N . HIS B 1 45 ? 149.844 152.352 117.203 1.00 9.18 45 HIS B N 1
ATOM 4411 C CA . HIS B 1 45 ? 148.422 152.634 117.063 1.00 -0.00 45 HIS B CA 1
ATOM 4412 C C . HIS B 1 45 ? 148.082 153.983 117.684 1.00 9.76 45 HIS B C 1
ATOM 4413 O O . HIS B 1 45 ? 148.592 154.338 118.750 1.00 3.76 45 HIS B O 1
ATOM 4420 N N . ASP B 1 46 ? 147.220 154.732 117.001 1.00 8.93 46 ASP B N 1
ATOM 4421 C CA . ASP B 1 46 ? 146.774 156.049 117.448 1.00 6.73 46 ASP B CA 1
ATOM 4422 C C . ASP B 1 46 ? 147.969 156.971 117.695 1.00 6.05 46 ASP B C 1
ATOM 4423 O O . ASP B 1 46 ? 148.230 157.421 118.812 1.00 6.33 46 ASP B O 1
ATOM 4428 N N . ASN B 1 47 ? 148.699 157.247 116.615 1.00 3.43 47 ASN B N 1
ATOM 4429 C CA . ASN B 1 47 ? 149.911 158.065 116.653 1.00 7.97 47 ASN B CA 1
ATOM 4430 C C . ASN B 1 47 ? 149.886 159.035 115.478 1.00 8.80 47 ASN B C 1
ATOM 4431 O O . ASN B 1 47 ? 150.510 158.787 114.439 1.00 9.03 47 ASN B O 1
ATOM 4436 N N . PRO B 1 48 ? 149.166 160.154 115.608 1.00 9.55 48 PRO B N 1
ATOM 4437 C CA . PRO B 1 48 ? 149.070 161.092 114.474 1.00 8.52 48 PRO B CA 1
ATOM 4438 C C . PRO B 1 48 ? 150.407 161.652 114.020 1.00 7.29 48 PRO B C 1
ATOM 4439 O O . PRO B 1 48 ? 150.612 161.857 112.816 1.00 4.54 48 PRO B O 1
ATOM 4443 N N . ALA B 1 49 ? 151.322 161.921 114.953 1.00 14.46 49 ALA B N 1
ATOM 4444 C CA . ALA B 1 49 ? 152.629 162.444 114.569 1.00 13.26 49 ALA B CA 1
ATOM 4445 C C . ALA B 1 49 ? 153.370 161.463 113.669 1.00 16.93 49 ALA B C 1
ATOM 4446 O O . ALA B 1 49 ? 154.018 161.868 112.698 1.00 14.13 49 ALA B O 1
ATOM 4448 N N . LEU B 1 50 ? 153.290 160.168 113.980 1.00 9.85 50 LEU B N 1
ATOM 4449 C CA . LEU B 1 50 ? 153.890 159.159 113.115 1.00 4.65 50 LEU B CA 1
ATOM 4450 C C . LEU B 1 50 ? 153.210 159.129 111.752 1.00 5.05 50 LEU B C 1
ATOM 4451 O O . LEU B 1 50 ? 153.878 159.002 110.719 1.00 11.08 50 LEU B O 1
ATOM 4456 N N . LEU B 1 51 ? 151.881 159.241 111.729 1.00 6.77 51 LEU B N 1
ATOM 4457 C CA . LEU B 1 51 ? 151.160 159.241 110.462 1.00 9.79 51 LEU B CA 1
ATOM 4458 C C . LEU B 1 51 ? 151.557 160.425 109.592 1.00 15.28 51 LEU B C 1
ATOM 4459 O O . LEU B 1 51 ? 151.539 160.324 108.361 1.00 15.00 51 LEU B O 1
ATOM 4464 N N . LYS B 1 52 ? 151.906 161.554 110.207 1.00 23.32 52 LYS B N 1
ATOM 4465 C CA . LYS B 1 52 ? 152.295 162.729 109.440 1.00 20.45 52 LYS B CA 1
ATOM 4466 C C . LYS B 1 52 ? 153.691 162.608 108.843 1.00 24.97 52 LYS B C 1
ATOM 4467 O O . LYS B 1 52 ? 153.993 163.300 107.865 1.00 21.46 52 LYS B O 1
ATOM 4473 N N . SER B 1 53 ? 154.541 161.747 109.395 1.00 21.63 53 SER B N 1
ATOM 4474 C CA . SER B 1 53 ? 155.896 161.565 108.897 1.00 19.93 53 SER B CA 1
ATOM 4475 C C . SER B 1 53 ? 155.977 160.571 107.746 1.00 19.91 53 SER B C 1
ATOM 4476 O O . SER B 1 53 ? 157.071 160.345 107.219 1.00 14.89 53 SER B O 1
ATOM 4479 N N . LEU B 1 54 ? 154.852 159.975 107.343 1.00 16.25 54 LEU B N 1
ATOM 4480 C CA . LEU B 1 54 ? 154.830 159.008 106.257 1.00 12.25 54 LEU B CA 1
ATOM 4481 C C . LEU B 1 54 ? 154.229 159.549 104.969 1.00 16.76 54 LEU B C 1
ATOM 4482 O O . LEU B 1 54 ? 154.512 158.999 103.900 1.00 13.80 54 LEU B O 1
ATOM 4487 N N . GLU B 1 55 ? 153.417 160.600 105.038 1.00 49.64 55 GLU B N 1
ATOM 4488 C CA . GLU B 1 55 ? 152.796 161.163 103.847 1.00 50.09 55 GLU B CA 1
ATOM 4489 C C . GLU B 1 55 ? 153.753 162.131 103.164 1.00 48.24 55 GLU B C 1
ATOM 4490 O O . GLU B 1 55 ? 154.309 163.028 103.805 1.00 51.71 55 GLU B O 1
ATOM 4496 N N . GLY B 1 56 ? 153.940 161.950 101.861 1.00 37.97 56 GLY B N 1
ATOM 4497 C CA . GLY B 1 56 ? 154.880 162.778 101.123 1.00 37.37 56 GLY B CA 1
ATOM 4498 C C . GLY B 1 56 ? 156.310 162.611 101.586 1.00 37.85 56 GLY B C 1
ATOM 4499 O O . GLY B 1 56 ? 157.062 163.592 101.640 1.00 41.77 56 GLY B O 1
ATOM 4500 N N . ALA B 1 57 ? 156.705 161.384 101.916 1.00 26.28 57 ALA B N 1
ATOM 4501 C CA . ALA B 1 57 ? 158.032 161.089 102.437 1.00 29.80 57 ALA B CA 1
ATOM 4502 C C . ALA B 1 57 ? 158.727 160.098 101.517 1.00 26.86 57 ALA B C 1
ATOM 4503 O O . ALA B 1 57 ? 158.132 159.093 101.116 1.00 26.84 57 ALA B O 1
ATOM 4505 N N . LYS B 1 58 ? 159.983 160.388 101.185 1.00 31.97 58 LYS B N 1
ATOM 4506 C CA . LYS B 1 58 ? 160.800 159.483 100.389 1.00 25.49 58 LYS B CA 1
ATOM 4507 C C . LYS B 1 58 ? 161.548 158.483 101.260 1.00 30.42 58 LYS B C 1
ATOM 4508 O O . LYS B 1 58 ? 161.706 157.321 100.870 1.00 24.34 58 LYS B O 1
ATOM 4514 N N . GLU B 1 59 ? 162.007 158.913 102.434 1.00 24.04 59 GLU B N 1
ATOM 4515 C CA . GLU B 1 59 ? 162.711 158.049 103.368 1.00 30.98 59 GLU B CA 1
ATOM 4516 C C . GLU B 1 59 ? 162.162 158.284 104.767 1.00 24.32 59 GLU B C 1
ATOM 4517 O O . GLU B 1 59 ? 161.621 159.350 105.065 1.00 25.49 59 GLU B O 1
ATOM 4523 N N . PHE B 1 60 ? 162.304 157.274 105.621 1.00 7.57 60 PHE B N 1
ATOM 4524 C CA . PHE B 1 60 ? 161.792 157.328 106.982 1.00 14.43 60 PHE B CA 1
ATOM 4525 C C . PHE B 1 60 ? 162.793 156.700 107.938 1.00 16.17 60 PHE B C 1
ATOM 4526 O O . PHE B 1 60 ? 163.371 155.650 107.644 1.00 7.53 60 PHE B O 1
ATOM 4534 N N . TYR B 1 61 ? 162.989 157.350 109.084 1.00 9.31 61 TYR B N 1
ATOM 4535 C CA . TYR B 1 61 ? 163.873 156.866 110.133 1.00 9.36 61 TYR B CA 1
ATOM 4536 C C . TYR B 1 61 ? 163.160 156.929 111.475 1.00 8.44 61 TYR B C 1
ATOM 4537 O O . TYR B 1 61 ? 162.489 157.917 111.786 1.00 9.20 61 TYR B O 1
ATOM 4546 N N . ALA B 1 62 ? 163.307 155.869 112.265 1.00 5.19 62 ALA B N 1
ATOM 4547 C CA . ALA B 1 62 ? 162.801 155.807 113.630 1.00 1.74 62 ALA B CA 1
ATOM 4548 C C . ALA B 1 62 ? 163.976 155.853 114.597 1.00 5.70 62 ALA B C 1
ATOM 4549 O O . ALA B 1 62 ? 164.953 155.118 114.424 1.00 1.02 62 ALA B O 1
ATOM 4551 N N . LEU B 1 63 ? 163.880 156.710 115.614 1.00 5.85 63 LEU B N 1
ATOM 4552 C CA . LEU B 1 63 ? 165.013 157.007 116.478 1.00 5.57 63 LEU B CA 1
ATOM 4553 C C . LEU B 1 63 ? 164.600 157.025 117.943 1.00 9.44 63 LEU B C 1
ATOM 4554 O O . LEU B 1 63 ? 163.505 157.477 118.288 1.00 8.67 63 LEU B O 1
ATOM 4559 N N . PHE B 1 64 ? 165.494 156.526 118.797 1.00 0.10 64 PHE B N 1
ATOM 4560 C CA . PHE B 1 64 ? 165.406 156.676 120.244 1.00 6.77 64 PHE B CA 1
ATOM 4561 C C . PHE B 1 64 ? 166.786 157.065 120.753 1.00 2.39 64 PHE B C 1
ATOM 4562 O O . PHE B 1 64 ? 167.782 156.437 120.383 1.00 9.03 64 PHE B O 1
ATOM 4570 N N . ILE B 1 65 ? 166.849 158.099 121.587 1.00 13.49 65 ILE B N 1
ATOM 4571 C CA . ILE B 1 65 ? 168.108 158.629 122.099 1.00 11.11 65 ILE B CA 1
ATOM 4572 C C . ILE B 1 65 ? 168.218 158.281 123.576 1.00 15.77 65 ILE B C 1
ATOM 4573 O O . ILE B 1 65 ? 167.305 158.568 124.359 1.00 13.07 65 ILE B O 1
ATOM 4578 N N . TRP B 1 66 ? 169.337 157.665 123.953 1.00 28.67 66 TRP B N 1
ATOM 4579 C CA . TRP B 1 66 ? 169.629 157.318 125.339 1.00 25.21 66 TRP B CA 1
ATOM 4580 C C . TRP B 1 66 ? 170.540 158.398 125.913 1.00 29.01 66 TRP B C 1
ATOM 4581 O O . TRP B 1 66 ? 171.722 158.470 125.562 1.00 24.47 66 TRP B O 1
ATOM 4592 N N . ASP B 1 67 ? 169.991 159.236 126.795 1.00 46.88 67 ASP B N 1
ATOM 4593 C CA . ASP B 1 67 ? 170.714 160.385 127.322 1.00 52.18 67 ASP B CA 1
ATOM 4594 C C . ASP B 1 67 ? 170.883 160.380 128.835 1.00 48.19 67 ASP B C 1
ATOM 4595 O O . ASP B 1 67 ? 171.557 161.272 129.361 1.00 53.07 67 ASP B O 1
ATOM 4600 N N . GLY B 1 68 ? 170.299 159.419 129.548 1.00 31.81 68 GLY B N 1
ATOM 4601 C CA . GLY B 1 68 ? 170.441 159.346 130.986 1.00 37.64 68 GLY B CA 1
ATOM 4602 C C . GLY B 1 68 ? 169.348 160.023 131.784 1.00 32.23 68 GLY B C 1
ATOM 4603 O O . GLY B 1 68 ? 169.336 159.895 133.015 1.00 36.78 68 GLY B O 1
ATOM 4604 N N . GLU B 1 69 ? 168.436 160.744 131.130 1.00 41.85 69 GLU B N 1
ATOM 4605 C CA . GLU B 1 69 ? 167.314 161.383 131.800 1.00 40.74 69 GLU B CA 1
ATOM 4606 C C . GLU B 1 69 ? 165.960 161.014 131.217 1.00 40.33 69 GLU B C 1
ATOM 4607 O O . GLU B 1 69 ? 164.945 161.207 131.894 1.00 37.31 69 GLU B O 1
ATOM 4613 N N . VAL B 1 70 ? 165.915 160.485 129.995 1.00 24.99 70 VAL B N 1
ATOM 4614 C CA . VAL B 1 70 ? 164.647 160.209 129.333 1.00 26.60 70 VAL B CA 1
ATOM 4615 C C . VAL B 1 70 ? 163.969 159.008 129.979 1.00 26.23 70 VAL B C 1
ATOM 4616 O O . VAL B 1 70 ? 164.610 157.994 130.284 1.00 22.61 70 VAL B O 1
ATOM 4620 N N . ALA B 1 71 ? 162.657 159.122 130.188 1.00 21.73 71 ALA B N 1
ATOM 4621 C CA . ALA B 1 71 ? 161.833 158.029 130.705 1.00 15.75 71 ALA B CA 1
ATOM 4622 C C . ALA B 1 71 ? 162.246 157.609 132.113 1.00 19.14 71 ALA B C 1
ATOM 4623 O O . ALA B 1 71 ? 162.189 156.427 132.460 1.00 21.26 71 ALA B O 1
ATOM 4625 N N . GLY B 1 72 ? 162.659 158.570 132.937 1.00 20.91 72 GLY B N 1
ATOM 4626 C CA . GLY B 1 72 ? 162.981 158.294 134.323 1.00 12.49 72 GLY B CA 1
ATOM 4627 C C . GLY B 1 72 ? 164.111 157.302 134.497 1.00 20.89 72 GLY B C 1
ATOM 4628 O O . GLY B 1 72 ? 164.003 156.355 135.282 1.00 17.88 72 GLY B O 1
ATOM 4629 N N . THR B 1 73 ? 165.204 157.510 133.767 1.00 39.57 73 THR B N 1
ATOM 4630 C CA . THR B 1 73 ? 166.342 156.604 133.807 1.00 32.47 73 THR B CA 1
ATOM 4631 C C . THR B 1 73 ? 167.405 157.020 134.815 1.00 29.73 73 THR B C 1
ATOM 4632 O O . THR B 1 73 ? 168.213 156.178 135.226 1.00 39.03 73 THR B O 1
ATOM 4636 N N . LYS B 1 74 ? 167.421 158.287 135.231 1.00 40.39 74 LYS B N 1
ATOM 4637 C CA . LYS B 1 74 ? 168.441 158.746 136.169 1.00 33.45 74 LYS B CA 1
ATOM 4638 C C . LYS B 1 74 ? 168.276 158.091 137.537 1.00 41.16 74 LYS B C 1
ATOM 4639 O O . LYS B 1 74 ? 169.235 157.541 138.091 1.00 42.38 74 LYS B O 1
ATOM 4645 N N . LEU B 1 75 ? 167.069 158.135 138.095 1.00 22.69 75 LEU B N 1
ATOM 4646 C CA . LEU B 1 75 ? 166.763 157.541 139.396 1.00 21.17 75 LEU B CA 1
ATOM 4647 C C . LEU B 1 75 ? 165.843 156.349 139.152 1.00 24.29 75 LEU B C 1
ATOM 4648 O O . LEU B 1 75 ? 164.620 156.501 139.084 1.00 26.79 75 LEU B O 1
ATOM 4653 N N . VAL B 1 76 ? 166.436 155.161 139.026 1.00 13.55 76 VAL B N 1
ATOM 4654 C CA . VAL B 1 76 ? 165.719 153.974 138.578 1.00 10.31 76 VAL B CA 1
ATOM 4655 C C . VAL B 1 76 ? 166.338 152.746 139.231 1.00 16.85 76 VAL B C 1
ATOM 4656 O O . VAL B 1 76 ? 167.408 152.813 139.840 1.00 10.88 76 VAL B O 1
ATOM 4660 N N . SER B 1 77 ? 165.648 151.614 139.107 1.00 29.37 77 SER B N 1
ATOM 4661 C CA . SER B 1 77 ? 166.110 150.341 139.638 1.00 25.16 77 SER B CA 1
ATOM 4662 C C . SER B 1 77 ? 165.881 149.245 138.599 1.00 23.32 77 SER B C 1
ATOM 4663 O O . SER B 1 77 ? 165.461 149.502 137.468 1.00 28.79 77 SER B O 1
ATOM 4666 N N . TYR B 1 78 ? 166.165 148.008 139.004 1.00 20.37 78 TYR B N 1
ATOM 4667 C CA . TYR B 1 78 ? 166.129 146.881 138.076 1.00 17.52 78 TYR B CA 1
ATOM 4668 C C . TYR B 1 78 ? 164.737 146.593 137.517 1.00 18.59 78 TYR B C 1
ATOM 4669 O O . TYR B 1 78 ? 164.621 146.394 136.291 1.00 15.43 78 TYR B O 1
ATOM 4678 N N . PRO B 1 79 ? 163.667 146.557 138.321 1.00 7.18 79 PRO B N 1
ATOM 4679 C CA . PRO B 1 79 ? 162.351 146.198 137.759 1.00 5.51 79 PRO B CA 1
ATOM 4680 C C . PRO B 1 79 ? 161.905 147.078 136.602 1.00 7.16 79 PRO B C 1
ATOM 4681 O O . PRO B 1 79 ? 161.554 146.555 135.538 1.00 12.85 79 PRO B O 1
ATOM 4685 N N . ARG B 1 80 ? 161.894 148.401 136.776 1.00 5.68 80 ARG B N 1
ATOM 4686 C CA . ARG B 1 80 ? 161.417 149.281 135.716 1.00 9.35 80 ARG B CA 1
ATOM 4687 C C . ARG B 1 80 ? 162.361 149.325 134.520 1.00 5.06 80 ARG B C 1
ATOM 4688 O O . ARG B 1 80 ? 161.902 149.542 133.391 1.00 10.46 80 ARG B O 1
ATOM 4696 N N . MET B 1 81 ? 163.662 149.124 134.736 1.00 23.36 81 MET B N 1
ATOM 4697 C CA . MET B 1 81 ? 164.582 148.992 133.613 1.00 21.39 81 MET B CA 1
ATOM 4698 C C . MET B 1 81 ? 164.224 147.792 132.748 1.00 27.11 81 MET B C 1
ATOM 4699 O O . MET B 1 81 ? 164.229 147.885 131.512 1.00 26.93 81 MET B O 1
ATOM 4704 N N . LYS B 1 82 ? 163.923 146.653 133.376 1.00 8.43 82 LYS B N 1
ATOM 4705 C CA . LYS B 1 82 ? 163.457 145.504 132.607 1.00 12.08 82 LYS B CA 1
ATOM 4706 C C . LYS B 1 82 ? 162.224 145.851 131.782 1.00 15.69 82 LYS B C 1
ATOM 4707 O O . LYS B 1 82 ? 162.135 145.493 130.602 1.00 8.78 82 LYS B O 1
ATOM 4713 N N . PHE B 1 83 ? 161.257 146.536 132.395 1.00 7.19 83 PHE B N 1
ATOM 4714 C CA . PHE B 1 83 ? 160.027 146.897 131.698 1.00 6.81 83 PHE B CA 1
ATOM 4715 C C . PHE B 1 83 ? 160.317 147.773 130.484 1.00 3.78 83 PHE B C 1
ATOM 4716 O O . PHE B 1 83 ? 159.789 147.532 129.389 1.00 1.51 83 PHE B O 1
ATOM 4724 N N . LEU B 1 84 ? 161.161 148.792 130.659 1.00 2.85 84 LEU B N 1
ATOM 4725 C CA . LEU B 1 84 ? 161.488 149.691 129.556 1.00 5.21 84 LEU B CA 1
ATOM 4726 C C . LEU B 1 84 ? 162.189 148.949 128.423 1.00 2.98 84 LEU B C 1
ATOM 4727 O O . LEU B 1 84 ? 161.872 149.152 127.242 1.00 9.40 84 LEU B O 1
ATOM 4732 N N . LEU B 1 85 ? 163.157 148.093 128.760 1.00 17.92 85 LEU B N 1
ATOM 4733 C CA . LEU B 1 85 ? 163.863 147.353 127.720 1.00 11.77 85 LEU B CA 1
ATOM 4734 C C . LEU B 1 85 ? 162.931 146.407 126.976 1.00 15.87 85 LEU B C 1
ATOM 4735 O O . LEU B 1 85 ? 163.030 146.275 125.750 1.00 13.65 85 LEU B O 1
ATOM 4740 N N . GLU B 1 86 ? 162.023 145.741 127.693 1.00 17.61 86 GLU B N 1
ATOM 4741 C CA . GLU B 1 86 ? 161.039 144.894 127.030 1.00 16.55 86 GLU B CA 1
ATOM 4742 C C . GLU B 1 86 ? 160.155 145.697 126.085 1.00 12.31 86 GLU B C 1
ATOM 4743 O O . GLU B 1 86 ? 159.861 145.240 124.975 1.00 14.88 86 GLU B O 1
ATOM 4749 N N . CYS B 1 87 ? 159.721 146.888 126.504 1.00 7.94 87 CYS B N 1
ATOM 4750 C CA . CYS B 1 87 ? 158.903 147.719 125.627 1.00 6.54 87 CYS B CA 1
ATOM 4751 C C . CYS B 1 87 ? 159.661 148.108 124.362 1.00 4.57 87 CYS B C 1
ATOM 4752 O O . CYS B 1 87 ? 159.108 148.053 123.255 1.00 8.03 87 CYS B O 1
ATOM 4755 N N . LEU B 1 88 ? 160.926 148.508 124.503 1.00 21.11 88 LEU B N 1
ATOM 4756 C CA . LEU B 1 88 ? 161.708 148.882 123.327 1.00 14.78 88 LEU B CA 1
ATOM 4757 C C . LEU B 1 88 ? 161.910 147.695 122.392 1.00 14.17 88 LEU B C 1
ATOM 4758 O O . LEU B 1 88 ? 161.835 147.840 121.163 1.00 17.33 88 LEU B O 1
ATOM 4763 N N . LYS B 1 89 ? 162.181 146.514 122.951 1.00 14.28 89 LYS B N 1
ATOM 4764 C CA . LYS B 1 89 ? 162.341 145.327 122.117 1.00 16.65 89 LYS B CA 1
ATOM 4765 C C . LYS B 1 89 ? 161.050 144.993 121.382 1.00 21.00 89 LYS B C 1
ATOM 4766 O O . LYS B 1 89 ? 161.076 144.612 120.205 1.00 19.41 89 LYS B O 1
ATOM 4772 N N . ASP B 1 90 ? 159.908 145.117 122.062 1.00 15.30 90 ASP B N 1
ATOM 4773 C CA . ASP B 1 90 ? 158.627 144.893 121.401 1.00 14.81 90 ASP B CA 1
ATOM 4774 C C . ASP B 1 90 ? 158.426 145.875 120.255 1.00 22.57 90 ASP B C 1
ATOM 4775 O O . ASP B 1 90 ? 157.943 145.500 119.180 1.00 16.24 90 ASP B O 1
ATOM 4780 N N . LEU B 1 91 ? 158.782 147.142 120.469 1.00 9.27 91 LEU B N 1
ATOM 4781 C CA . LEU B 1 91 ? 158.640 148.137 119.411 1.00 7.38 91 LEU B CA 1
ATOM 4782 C C . LEU B 1 91 ? 159.504 147.789 118.203 1.00 9.53 91 LEU B C 1
ATOM 4783 O O . LEU B 1 91 ? 159.047 147.874 117.054 1.00 13.73 91 LEU B O 1
ATOM 4788 N N . ASP B 1 92 ? 160.758 147.400 118.440 1.00 15.49 92 ASP B N 1
ATOM 4789 C CA . ASP B 1 92 ? 161.631 147.030 117.329 1.00 18.86 92 ASP B CA 1
ATOM 4790 C C . ASP B 1 92 ? 161.105 145.801 116.596 1.00 16.55 92 ASP B C 1
ATOM 4791 O O . ASP B 1 92 ? 161.149 145.741 115.361 1.00 11.58 92 ASP B O 1
ATOM 4796 N N . ASP B 1 93 ? 160.613 144.805 117.336 1.00 43.92 93 ASP B N 1
ATOM 4797 C CA . ASP B 1 93 ? 160.044 143.627 116.692 1.00 39.98 93 ASP B CA 1
ATOM 4798 C C . ASP B 1 93 ? 158.832 143.985 115.843 1.00 35.60 93 ASP B C 1
ATOM 4799 O O . ASP B 1 93 ? 158.668 143.452 114.740 1.00 44.17 93 ASP B O 1
ATOM 4804 N N . SER B 1 94 ? 157.970 144.874 116.340 1.00 20.69 94 SER B N 1
ATOM 4805 C CA . SER B 1 94 ? 156.828 145.312 115.546 1.00 24.60 94 SER B CA 1
ATOM 4806 C C . SER B 1 94 ? 157.271 146.029 114.279 1.00 21.12 94 SER B C 1
ATOM 4807 O O . SER B 1 94 ? 156.695 145.805 113.209 1.00 27.60 94 SER B O 1
ATOM 4810 N N . LEU B 1 95 ? 158.282 146.893 114.375 1.00 21.15 95 LEU B N 1
ATOM 4811 C CA . LEU B 1 95 ? 158.793 147.568 113.188 1.00 14.86 95 LEU B CA 1
ATOM 4812 C C . LEU B 1 95 ? 159.423 146.609 112.186 1.00 20.39 95 LEU B C 1
ATOM 4813 O O . LEU B 1 95 ? 159.348 146.862 110.980 1.00 15.76 95 LEU B O 1
ATOM 4818 N N . LYS B 1 96 ? 160.045 145.524 112.651 1.00 28.21 96 LYS B N 1
ATOM 4819 C CA . LYS B 1 96 ? 160.684 144.588 111.729 1.00 25.38 96 LYS B CA 1
ATOM 4820 C C . LYS B 1 96 ? 159.694 143.924 110.780 1.00 25.85 96 LYS B C 1
ATOM 4821 O O . LYS B 1 96 ? 160.101 143.466 109.707 1.00 31.62 96 LYS B O 1
ATOM 4827 N N . LYS B 1 97 ? 158.412 143.852 111.144 1.00 40.34 97 LYS B N 1
ATOM 4828 C CA . LYS B 1 97 ? 157.432 143.225 110.263 1.00 40.64 97 LYS B CA 1
ATOM 4829 C C . LYS B 1 97 ? 157.292 143.992 108.954 1.00 47.47 97 LYS B C 1
ATOM 4830 O O . LYS B 1 97 ? 157.270 143.392 107.873 1.00 45.04 97 LYS B O 1
ATOM 4836 N N . HIS B 1 98 ? 157.195 145.319 109.031 1.00 38.71 98 HIS B N 1
ATOM 4837 C CA . HIS B 1 98 ? 157.006 146.146 107.848 1.00 33.12 98 HIS B CA 1
ATOM 4838 C C . HIS B 1 98 ? 158.295 146.391 107.076 1.00 31.14 98 HIS B C 1
ATOM 4839 O O . HIS B 1 98 ? 158.241 146.974 105.988 1.00 37.12 98 HIS B O 1
ATOM 4846 N N . GLY B 1 99 ? 159.441 145.971 107.605 1.00 22.50 99 GLY B N 1
ATOM 4847 C CA . GLY B 1 99 ? 160.703 146.131 106.911 1.00 21.98 99 GLY B CA 1
ATOM 4848 C C . GLY B 1 99 ? 161.532 147.295 107.412 1.00 23.31 99 GLY B C 1
ATOM 4849 O O . GLY B 1 99 ? 162.133 148.020 106.614 1.00 20.07 99 GLY B O 1
ATOM 4850 N N . GLY B 1 100 ? 161.580 147.484 108.731 1.00 23.30 100 GLY B N 1
ATOM 4851 C CA . GLY B 1 100 ? 162.355 148.562 109.310 1.00 24.41 100 GLY B CA 1
ATOM 4852 C C . GLY B 1 100 ? 162.890 148.187 110.673 1.00 18.18 100 GLY B C 1
ATOM 4853 O O . GLY B 1 100 ? 162.480 147.196 111.280 1.00 27.17 100 GLY B O 1
ATOM 4854 N N . ARG B 1 101 ? 163.822 149.008 111.152 1.00 9.14 101 ARG B N 1
ATOM 4855 C CA . ARG B 1 101 ? 164.475 148.811 112.436 1.00 13.16 101 ARG B CA 1
ATOM 4856 C C . ARG B 1 101 ? 164.351 150.079 113.269 1.00 12.80 101 ARG B C 1
ATOM 4857 O O . ARG B 1 101 ? 163.890 151.121 112.796 1.00 15.07 101 ARG B O 1
ATOM 4865 N N . LEU B 1 102 ? 164.771 149.976 114.527 1.00 6.27 102 LEU B N 1
ATOM 4866 C CA . LEU B 1 102 ? 164.791 151.095 115.460 1.00 12.54 102 LEU B CA 1
ATOM 4867 C C . LEU B 1 102 ? 166.238 151.426 115.795 1.00 10.32 102 LEU B C 1
ATOM 4868 O O . LEU B 1 102 ? 166.984 150.559 116.262 1.00 11.22 102 LEU B O 1
ATOM 4873 N N . TYR B 1 103 ? 166.630 152.674 115.555 1.00 1.30 103 TYR B N 1
ATOM 4874 C CA . TYR B 1 103 ? 167.969 153.147 115.876 1.00 4.95 103 TYR B CA 1
ATOM 4875 C C . TYR B 1 103 ? 168.020 153.621 117.321 1.00 3.05 103 TYR B C 1
ATOM 4876 O O . TYR B 1 103 ? 167.118 154.328 117.781 1.00 4.71 103 TYR B O 1
ATOM 4885 N N . VAL B 1 104 ? 169.074 153.229 118.032 1.00 7.68 104 VAL B N 1
ATOM 4886 C CA . VAL B 1 104 ? 169.334 153.686 119.391 1.00 10.00 104 VAL B CA 1
ATOM 4887 C C . VAL B 1 104 ? 170.717 154.321 119.414 1.00 9.07 104 VAL B C 1
ATOM 4888 O O . VAL B 1 104 ? 171.701 153.693 119.008 1.00 15.62 104 VAL B O 1
ATOM 4892 N N . VAL B 1 105 ? 170.787 155.563 119.887 1.00 15.53 105 VAL B N 1
ATOM 4893 C CA . VAL B 1 105 ? 172.027 156.327 119.932 1.00 16.20 105 VAL B CA 1
ATOM 4894 C C . VAL B 1 105 ? 172.226 156.847 121.347 1.00 17.19 105 VAL B C 1
ATOM 4895 O O . VAL B 1 105 ? 171.261 157.218 122.025 1.00 19.39 105 VAL B O 1
ATOM 4899 N N . LYS B 1 106 ? 173.479 156.873 121.790 1.00 51.49 106 LYS B N 1
ATOM 4900 C CA . LYS B 1 106 ? 173.845 157.306 123.132 1.00 48.43 106 LYS B CA 1
ATOM 4901 C C . LYS B 1 106 ? 174.539 158.658 123.039 1.00 45.69 106 LYS B C 1
ATOM 4902 O O . LYS B 1 106 ? 175.566 158.786 122.365 1.00 42.60 106 LYS B O 1
ATOM 4908 N N . GLY B 1 107 ? 173.978 159.660 123.711 1.00 27.27 107 GLY B N 1
ATOM 4909 C CA . GLY B 1 107 ? 174.563 160.978 123.737 1.00 22.01 107 GLY B CA 1
ATOM 4910 C C . GLY B 1 107 ? 173.529 162.079 123.860 1.00 21.28 107 GLY B C 1
ATOM 4911 O O . GLY B 1 107 ? 172.319 161.837 123.815 1.00 28.47 107 GLY B O 1
ATOM 4912 N N . PRO B 1 108 ? 173.992 163.318 124.027 1.00 34.62 108 PRO B N 1
ATOM 4913 C CA . PRO B 1 108 ? 173.056 164.442 124.141 1.00 34.77 108 PRO B CA 1
ATOM 4914 C C . PRO B 1 108 ? 172.239 164.634 122.872 1.00 31.66 108 PRO B C 1
ATOM 4915 O O . PRO B 1 108 ? 172.723 164.447 121.752 1.00 29.06 108 PRO B O 1
ATOM 4919 N N . SER B 1 109 ? 170.978 165.024 123.067 1.00 21.90 109 SER B N 1
ATOM 4920 C CA . SER B 1 109 ? 170.071 165.205 121.941 1.00 26.29 109 SER B CA 1
ATOM 4921 C C . SER B 1 109 ? 170.505 166.353 121.038 1.00 25.02 109 SER B C 1
ATOM 4922 O O . SER B 1 109 ? 170.452 166.227 119.810 1.00 25.60 109 SER B O 1
ATOM 4925 N N . ASP B 1 110 ? 170.934 167.472 121.620 1.00 54.79 110 ASP B N 1
ATOM 4926 C CA . ASP B 1 110 ? 171.280 168.649 120.834 1.00 54.10 110 ASP B CA 1
ATOM 4927 C C . ASP B 1 110 ? 172.469 168.422 119.907 1.00 48.44 110 ASP B C 1
ATOM 4928 O O . ASP B 1 110 ? 172.636 169.185 118.950 1.00 52.77 110 ASP B O 1
ATOM 4933 N N . VAL B 1 111 ? 173.293 167.406 120.162 1.00 35.54 111 VAL B N 1
ATOM 4934 C CA . VAL B 1 111 ? 174.354 167.032 119.242 1.00 39.09 111 VAL B CA 1
ATOM 4935 C C . VAL B 1 111 ? 173.963 165.849 118.361 1.00 33.43 111 VAL B C 1
ATOM 4936 O O . VAL B 1 111 ? 174.342 165.820 117.184 1.00 33.43 111 VAL B O 1
ATOM 4940 N N . VAL B 1 112 ? 173.223 164.874 118.893 1.00 23.81 112 VAL B N 1
ATOM 4941 C CA . VAL B 1 112 ? 172.829 163.723 118.087 1.00 21.76 112 VAL B CA 1
ATOM 4942 C C . VAL B 1 112 ? 171.940 164.157 116.929 1.00 23.35 112 VAL B C 1
ATOM 4943 O O . VAL B 1 112 ? 172.107 163.694 115.793 1.00 25.65 112 VAL B O 1
ATOM 4947 N N . ILE B 1 113 ? 170.979 165.044 117.194 1.00 27.84 113 ILE B N 1
ATOM 4948 C CA . ILE B 1 113 ? 170.071 165.494 116.143 1.00 25.85 113 ILE B CA 1
ATOM 4949 C C . ILE B 1 113 ? 170.854 166.180 115.031 1.00 28.02 113 ILE B C 1
ATOM 4950 O O . ILE B 1 113 ? 170.616 165.941 113.842 1.00 27.83 113 ILE B O 1
ATOM 4955 N N . LYS B 1 114 ? 171.799 167.045 115.401 1.00 43.21 114 LYS B N 1
ATOM 4956 C CA . LYS B 1 114 ? 172.579 167.764 114.399 1.00 45.93 114 LYS B CA 1
ATOM 4957 C C . LYS B 1 114 ? 173.455 166.813 113.592 1.00 48.51 114 LYS B C 1
ATOM 4958 O O . LYS B 1 114 ? 173.561 166.942 112.364 1.00 50.84 114 LYS B O 1
ATOM 4964 N N . GLN B 1 115 ? 174.094 165.852 114.264 1.00 58.93 115 GLN B N 1
ATOM 4965 C CA . GLN B 1 115 ? 174.888 164.858 113.550 1.00 50.16 115 GLN B CA 1
ATOM 4966 C C . GLN B 1 115 ? 174.038 164.106 112.536 1.00 57.63 115 GLN B C 1
ATOM 4967 O O . GLN B 1 115 ? 174.436 163.945 111.375 1.00 56.07 115 GLN B O 1
ATOM 4973 N N . LEU B 1 116 ? 172.861 163.637 112.954 1.00 30.73 116 LEU B N 1
ATOM 4974 C CA . LEU B 1 116 ? 172.012 162.875 112.047 1.00 26.02 116 LEU B CA 1
ATOM 4975 C C . LEU B 1 116 ? 171.486 163.738 110.909 1.00 25.85 116 LEU B C 1
ATOM 4976 O O . LEU B 1 116 ? 171.338 163.251 109.784 1.00 32.05 116 LEU B O 1
ATOM 4981 N N . ILE B 1 117 ? 171.195 165.011 111.175 1.00 23.43 117 ILE B N 1
ATOM 4982 C CA . ILE B 1 117 ? 170.750 165.903 110.110 1.00 27.27 117 ILE B CA 1
ATOM 4983 C C . ILE B 1 117 ? 171.850 166.083 109.074 1.00 28.59 117 ILE B C 1
ATOM 4984 O O . ILE B 1 117 ? 171.595 166.044 107.865 1.00 21.04 117 ILE B O 1
ATOM 4989 N N . GLU B 1 118 ? 173.089 166.283 109.525 1.00 84.51 118 GLU B N 1
ATOM 4990 C CA . GLU B 1 118 ? 174.181 166.494 108.580 1.00 90.97 118 GLU B CA 1
ATOM 4991 C C . GLU B 1 118 ? 174.566 165.209 107.857 1.00 91.91 118 GLU B C 1
ATOM 4992 O O . GLU B 1 118 ? 175.106 165.267 106.746 1.00 91.84 118 GLU B O 1
ATOM 4998 N N . GLU B 1 119 ? 174.300 164.047 108.456 1.00 66.87 119 GLU B N 1
ATOM 4999 C CA . GLU B 1 119 ? 174.670 162.788 107.817 1.00 64.39 119 GLU B CA 1
ATOM 5000 C C . GLU B 1 119 ? 173.587 162.307 106.854 1.00 60.18 119 GLU B C 1
ATOM 5001 O O . GLU B 1 119 ? 173.834 162.145 105.655 1.00 61.52 119 GLU B O 1
ATOM 5007 N N . TRP B 1 120 ? 172.379 162.072 107.367 1.00 14.79 120 TRP B N 1
ATOM 5008 C CA . TRP B 1 120 ? 171.309 161.507 106.551 1.00 18.26 120 TRP B CA 1
ATOM 5009 C C . TRP B 1 120 ? 170.743 162.519 105.561 1.00 19.47 120 TRP B C 1
ATOM 5010 O O . TRP B 1 120 ? 170.484 162.176 104.403 1.00 9.73 120 TRP B O 1
ATOM 5021 N N . GLY B 1 121 ? 170.539 163.760 105.995 1.00 15.13 121 GLY B N 1
ATOM 5022 C CA . GLY B 1 121 ? 169.919 164.765 105.153 1.00 7.60 121 GLY B CA 1
ATOM 5023 C C . GLY B 1 121 ? 168.452 164.955 105.474 1.00 15.08 121 GLY B C 1
ATOM 5024 O O . GLY B 1 121 ? 167.609 165.007 104.574 1.00 15.10 121 GLY B O 1
ATOM 5025 N N . VAL B 1 122 ? 168.140 165.061 106.760 1.00 11.86 122 VAL B N 1
ATOM 5026 C CA . VAL B 1 122 ? 166.760 165.140 107.224 1.00 14.43 122 VAL B CA 1
ATOM 5027 C C . VAL B 1 122 ? 166.200 166.528 106.949 1.00 11.86 122 VAL B C 1
ATOM 5028 O O . VAL B 1 122 ? 166.916 167.534 107.024 1.00 19.48 122 VAL B O 1
ATOM 5032 N N . THR B 1 123 ? 164.905 166.581 106.627 1.00 27.49 123 THR B N 1
ATOM 5033 C CA . THR B 1 123 ? 164.206 167.831 106.374 1.00 21.98 123 THR B CA 1
ATOM 5034 C C . THR B 1 123 ? 162.990 168.046 107.266 1.00 23.33 123 THR B C 1
ATOM 5035 O O . THR B 1 123 ? 162.443 169.154 107.268 1.00 21.82 123 THR B O 1
ATOM 5039 N N . ARG B 1 124 ? 162.550 167.034 108.012 1.00 18.50 124 ARG B N 1
ATOM 5040 C CA . ARG B 1 124 ? 161.375 167.160 108.860 1.00 17.52 124 ARG B CA 1
ATOM 5041 C C . ARG B 1 124 ? 161.529 166.266 110.082 1.00 13.37 124 ARG B C 1
ATOM 5042 O O . ARG B 1 124 ? 161.942 165.109 109.966 1.00 13.70 124 ARG B O 1
ATOM 5050 N N . VAL B 1 125 ? 161.193 166.813 111.248 1.00 12.13 125 VAL B N 1
ATOM 5051 C CA . VAL B 1 125 ? 161.229 166.091 112.513 1.00 11.66 125 VAL B CA 1
ATOM 5052 C C . VAL B 1 125 ? 159.846 166.152 113.142 1.00 6.44 125 VAL B C 1
ATOM 5053 O O . VAL B 1 125 ? 159.253 167.231 113.257 1.00 3.33 125 VAL B O 1
ATOM 5057 N N . THR B 1 126 ? 159.334 164.993 113.549 1.00 13.77 126 THR B N 1
ATOM 5058 C CA . THR B 1 126 ? 158.035 164.891 114.196 1.00 10.54 126 THR B CA 1
ATOM 5059 C C . THR B 1 126 ? 158.195 164.244 115.564 1.00 13.73 126 THR B C 1
ATOM 5060 O O . THR B 1 126 ? 159.045 163.372 115.760 1.00 8.30 126 THR B O 1
ATOM 5064 N N . CYS B 1 127 ? 157.371 164.684 116.511 1.00 25.16 127 CYS B N 1
ATOM 5065 C CA . CYS B 1 127 ? 157.451 164.166 117.870 1.00 23.19 127 CYS B CA 1
ATOM 5066 C C . CYS B 1 127 ? 156.103 164.333 118.556 1.00 24.17 127 CYS B C 1
ATOM 5067 O O . CYS B 1 127 ? 155.188 164.974 118.035 1.00 18.59 127 CYS B O 1
ATOM 5070 N N . GLU B 1 128 ? 155.997 163.732 119.736 1.00 21.56 128 GLU B N 1
ATOM 5071 C CA . GLU B 1 128 ? 154.869 163.909 120.636 1.00 22.10 128 GLU B CA 1
ATOM 5072 C C . GLU B 1 128 ? 155.277 164.803 121.803 1.00 22.22 128 GLU B C 1
ATOM 5073 O O . GLU B 1 128 ? 156.442 164.850 122.203 1.00 19.90 128 GLU B O 1
ATOM 5079 N N . ILE B 1 129 ? 154.300 165.520 122.344 1.00 13.74 129 ILE B N 1
ATOM 5080 C CA . ILE B 1 129 ? 154.545 166.532 123.365 1.00 15.55 129 ILE B CA 1
ATOM 5081 C C . ILE B 1 129 ? 154.654 165.872 124.732 1.00 17.41 129 ILE B C 1
ATOM 5082 O O . ILE B 1 129 ? 153.925 164.924 125.046 1.00 10.81 129 ILE B O 1
ATOM 5087 N N . ASP B 1 130 ? 155.576 166.383 125.551 1.00 39.63 130 ASP B N 1
ATOM 5088 C CA . ASP B 1 130 ? 155.672 166.011 126.954 1.00 40.45 130 ASP B CA 1
ATOM 5089 C C . ASP B 1 130 ? 155.102 167.148 127.785 1.00 37.77 130 ASP B C 1
ATOM 5090 O O . ASP B 1 130 ? 155.728 168.216 127.862 1.00 36.95 130 ASP B O 1
ATOM 5095 N N . PRO B 1 131 ? 153.938 166.984 128.422 1.00 21.23 131 PRO B N 1
ATOM 5096 C CA . PRO B 1 131 ? 153.289 168.140 129.057 1.00 24.64 131 PRO B CA 1
ATOM 5097 C C . PRO B 1 131 ? 153.971 168.619 130.326 1.00 27.48 131 PRO B C 1
ATOM 5098 O O . PRO B 1 131 ? 153.766 169.776 130.713 1.00 26.48 131 PRO B O 1
ATOM 5102 N N . GLU B 1 132 ? 154.769 167.785 130.983 1.00 18.59 132 GLU B N 1
ATOM 5103 C CA . GLU B 1 132 ? 155.373 168.182 132.242 1.00 20.58 132 GLU B CA 1
ATOM 5104 C C . GLU B 1 132 ? 156.384 169.309 132.024 1.00 21.81 132 GLU B C 1
ATOM 5105 O O . GLU B 1 132 ? 157.027 169.384 130.974 1.00 21.24 132 GLU B O 1
ATOM 5111 N N . PRO B 1 133 ? 156.537 170.208 133.003 1.00 21.34 133 PRO B N 1
ATOM 5112 C CA . PRO B 1 133 ? 157.432 171.361 132.814 1.00 20.58 133 PRO B CA 1
ATOM 5113 C C . PRO B 1 133 ? 158.913 171.019 132.855 1.00 26.75 133 PRO B C 1
ATOM 5114 O O . PRO B 1 133 ? 159.728 171.861 132.457 1.00 27.05 133 PRO B O 1
ATOM 5118 N N . ILE B 1 134 ? 159.293 169.828 133.323 1.00 19.74 134 ILE B N 1
ATOM 5119 C CA . ILE B 1 134 ? 160.710 169.473 133.399 1.00 16.22 134 ILE B CA 1
ATOM 5120 C C . ILE B 1 134 ? 161.290 169.046 132.062 1.00 19.91 134 ILE B C 1
ATOM 5121 O O . ILE B 1 134 ? 162.514 168.898 131.952 1.00 21.34 134 ILE B O 1
ATOM 5126 N N . TRP B 1 135 ? 160.456 168.842 131.046 1.00 29.44 135 TRP B N 1
ATOM 5127 C CA . TRP B 1 135 ? 160.909 168.427 129.727 1.00 34.32 135 TRP B CA 1
ATOM 5128 C C . TRP B 1 135 ? 160.935 169.574 128.723 1.00 34.43 135 TRP B C 1
ATOM 5129 O O . TRP B 1 135 ? 161.189 169.338 127.538 1.00 34.93 135 TRP B O 1
ATOM 5140 N N . GLN B 1 136 ? 160.687 170.803 129.165 1.00 49.24 136 GLN B N 1
ATOM 5141 C CA . GLN B 1 136 ? 160.556 171.933 128.254 1.00 48.09 136 GLN B CA 1
ATOM 5142 C C . GLN B 1 136 ? 161.910 172.412 127.738 1.00 53.95 136 GLN B C 1
ATOM 5143 O O . GLN B 1 136 ? 162.102 172.495 126.518 1.00 44.37 136 GLN B O 1
ATOM 5149 N N . PRO B 1 137 ? 162.872 172.738 128.607 1.00 34.93 137 PRO B N 1
ATOM 5150 C CA . PRO B 1 137 ? 164.159 173.242 128.099 1.00 41.39 137 PRO B CA 1
ATOM 5151 C C . PRO B 1 137 ? 164.866 172.272 127.170 1.00 35.74 137 PRO B C 1
ATOM 5152 O O . PRO B 1 137 ? 165.672 172.710 126.340 1.00 34.35 137 PRO B O 1
ATOM 5156 N N . ARG B 1 138 ? 164.596 170.971 127.281 1.00 31.28 138 ARG B N 1
ATOM 5157 C CA . ARG B 1 138 ? 165.155 170.015 126.332 1.00 24.45 138 ARG B CA 1
ATOM 5158 C C . ARG B 1 138 ? 164.633 170.275 124.925 1.00 27.66 138 ARG B C 1
ATOM 5159 O O . ARG B 1 138 ? 165.401 170.278 123.956 1.00 25.60 138 ARG B O 1
ATOM 5167 N N . ASP B 1 139 ? 163.324 170.493 124.795 1.00 43.08 139 ASP B N 1
ATOM 5168 C CA . ASP B 1 139 ? 162.720 170.662 123.480 1.00 51.36 139 ASP B CA 1
ATOM 5169 C C . ASP B 1 139 ? 163.025 172.026 122.877 1.00 50.45 139 ASP B C 1
ATOM 5170 O O . ASP B 1 139 ? 163.334 172.115 121.683 1.00 48.57 139 ASP B O 1
ATOM 5175 N N . LYS B 1 140 ? 162.955 173.089 123.679 1.00 59.21 140 LYS B N 1
ATOM 5176 C CA . LYS B 1 140 ? 163.214 174.431 123.174 1.00 56.11 140 LYS B CA 1
ATOM 5177 C C . LYS B 1 140 ? 164.576 174.546 122.503 1.00 57.20 140 LYS B C 1
ATOM 5178 O O . LYS B 1 140 ? 164.735 175.363 121.590 1.00 53.23 140 LYS B O 1
ATOM 5184 N N . ALA B 1 141 ? 165.556 173.751 122.930 1.00 36.25 141 ALA B N 1
ATOM 5185 C CA . ALA B 1 141 ? 166.867 173.781 122.295 1.00 34.81 141 ALA B CA 1
ATOM 5186 C C . ALA B 1 141 ? 166.838 173.186 120.894 1.00 35.41 141 ALA B C 1
ATOM 5187 O O . ALA B 1 141 ? 167.515 173.698 119.996 1.00 39.83 141 ALA B O 1
ATOM 5189 N N . VAL B 1 142 ? 166.073 172.113 120.688 1.00 36.26 142 VAL B N 1
ATOM 5190 C CA . VAL B 1 142 ? 166.036 171.474 119.378 1.00 34.06 142 VAL B CA 1
ATOM 5191 C C . VAL B 1 142 ? 165.360 172.380 118.358 1.00 37.82 142 VAL B C 1
ATOM 5192 O O . VAL B 1 142 ? 165.898 172.620 117.269 1.00 32.61 142 VAL B O 1
ATOM 5196 N N . LYS B 1 143 ? 164.181 172.910 118.694 1.00 57.34 143 LYS B N 1
ATOM 5197 C CA . LYS B 1 143 ? 163.443 173.733 117.742 1.00 61.84 143 LYS B CA 1
ATOM 5198 C C . LYS B 1 143 ? 164.314 174.852 117.187 1.00 57.23 143 LYS B C 1
ATOM 5199 O O . LYS B 1 143 ? 164.403 175.030 115.966 1.00 62.09 143 LYS B O 1
ATOM 5205 N N . ASP B 1 144 ? 164.977 175.605 118.067 1.00 56.85 144 ASP B N 1
ATOM 5206 C CA . ASP B 1 144 ? 165.845 176.684 117.608 1.00 52.23 144 ASP B CA 1
ATOM 5207 C C . ASP B 1 144 ? 166.831 176.183 116.561 1.00 53.33 144 ASP B C 1
ATOM 5208 O O . ASP B 1 144 ? 167.008 176.813 115.512 1.00 61.08 144 ASP B O 1
ATOM 5213 N N . LEU B 1 145 ? 167.470 175.041 116.821 1.00 55.19 145 LEU B N 1
ATOM 5214 C CA . LEU B 1 145 ? 168.381 174.470 115.837 1.00 57.54 145 LEU B CA 1
ATOM 5215 C C . LEU B 1 145 ? 167.680 174.263 114.502 1.00 57.79 145 LEU B C 1
ATOM 5216 O O . LEU B 1 145 ? 168.171 174.706 113.456 1.00 60.55 145 LEU B O 1
ATOM 5221 N N . CYS B 1 146 ? 166.514 173.613 114.519 1.00 39.35 146 CYS B N 1
ATOM 5222 C CA . CYS B 1 146 ? 165.795 173.364 113.277 1.00 42.06 146 CYS B CA 1
ATOM 5223 C C . CYS B 1 146 ? 165.397 174.663 112.589 1.00 44.68 146 CYS B C 1
ATOM 5224 O O . CYS B 1 146 ? 165.112 174.664 111.387 1.00 37.22 146 CYS B O 1
ATOM 5227 N N . ALA B 1 147 ? 165.373 175.775 113.328 1.00 48.78 147 ALA B N 1
ATOM 5228 C CA . ALA B 1 147 ? 165.004 177.049 112.722 1.00 42.69 147 ALA B CA 1
ATOM 5229 C C . ALA B 1 147 ? 166.149 177.619 111.894 1.00 47.84 147 ALA B C 1
ATOM 5230 O O . ALA B 1 147 ? 165.921 178.410 110.971 1.00 40.68 147 ALA B O 1
ATOM 5232 N N . THR B 1 148 ? 167.386 177.231 112.206 1.00 58.69 148 THR B N 1
ATOM 5233 C CA . THR B 1 148 ? 168.559 177.753 111.518 1.00 56.22 148 THR B CA 1
ATOM 5234 C C . THR B 1 148 ? 169.134 176.772 110.501 1.00 55.42 148 THR B C 1
ATOM 5235 O O . THR B 1 148 ? 170.275 176.952 110.059 1.00 55.80 148 THR B O 1
ATOM 5239 N N . LYS B 1 149 ? 168.375 175.739 110.124 1.00 62.68 149 LYS B N 1
ATOM 5240 C CA . LYS B 1 149 ? 168.834 174.795 109.114 1.00 61.02 149 LYS B CA 1
ATOM 5241 C C . LYS B 1 149 ? 167.726 174.382 108.152 1.00 58.68 149 LYS B C 1
ATOM 5242 O O . LYS B 1 149 ? 167.908 173.413 107.405 1.00 60.81 149 LYS B O 1
ATOM 5248 N N . GLY B 1 150 ? 166.592 175.078 108.141 1.00 41.08 150 GLY B N 1
ATOM 5249 C CA . GLY B 1 150 ? 165.514 174.738 107.233 1.00 43.06 150 GLY B CA 1
ATOM 5250 C C . GLY B 1 150 ? 164.912 173.371 107.463 1.00 40.58 150 GLY B C 1
ATOM 5251 O O . GLY B 1 150 ? 164.674 172.637 106.499 1.00 38.96 150 GLY B O 1
ATOM 5252 N N . VAL B 1 151 ? 164.653 173.010 108.716 1.00 21.59 151 VAL B N 1
ATOM 5253 C CA . VAL B 1 151 ? 164.101 171.709 109.076 1.00 28.25 151 VAL B CA 1
ATOM 5254 C C . VAL B 1 151 ? 162.745 171.942 109.728 1.00 28.54 151 VAL B C 1
ATOM 5255 O O . VAL B 1 151 ? 162.647 172.650 110.738 1.00 26.73 151 VAL B O 1
ATOM 5259 N N . LYS B 1 152 ? 161.703 171.354 109.149 1.00 27.63 152 LYS B N 1
ATOM 5260 C CA . LYS B 1 152 ? 160.363 171.489 109.695 1.00 27.61 152 LYS B CA 1
ATOM 5261 C C . LYS B 1 152 ? 160.239 170.727 111.012 1.00 24.76 152 LYS B C 1
ATOM 5262 O O . LYS B 1 152 ? 160.875 169.693 111.228 1.00 28.38 152 LYS B O 1
ATOM 5268 N N . TRP B 1 153 ? 159.398 171.257 111.898 1.00 20.83 153 TRP B N 1
ATOM 5269 C CA . TRP B 1 153 ? 159.158 170.683 113.214 1.00 19.13 153 TRP B CA 1
ATOM 5270 C C . TRP B 1 153 ? 157.663 170.487 113.412 1.00 26.93 153 TRP B C 1
ATOM 5271 O O . TRP B 1 153 ? 156.871 171.396 113.148 1.00 22.77 153 TRP B O 1
ATOM 5282 N N . PHE B 1 154 ? 157.277 169.296 113.871 1.00 13.58 154 PHE B N 1
ATOM 5283 C CA . PHE B 1 154 ? 155.872 168.975 114.086 1.00 11.37 154 PHE B CA 1
ATOM 5284 C C . PHE B 1 154 ? 155.699 168.283 115.429 1.00 10.00 154 PHE B C 1
ATOM 5285 O O . PHE B 1 154 ? 156.456 167.366 115.764 1.00 11.32 154 PHE B O 1
ATOM 5293 N N . ASP B 1 155 ? 154.704 168.731 116.194 1.00 21.70 155 ASP B N 1
ATOM 5294 C CA . ASP B 1 155 ? 154.375 168.141 117.482 1.00 23.30 155 ASP B CA 1
ATOM 5295 C C . ASP B 1 155 ? 152.864 168.006 117.598 1.00 20.46 155 ASP B C 1
ATOM 5296 O O . ASP B 1 155 ? 152.108 168.782 117.009 1.00 17.61 155 ASP B O 1
ATOM 5301 N N . TYR B 1 156 ? 152.432 167.006 118.363 1.00 12.99 156 TYR B N 1
ATOM 5302 C CA . TYR B 1 156 ? 151.017 166.708 118.526 1.00 13.99 156 TYR B CA 1
ATOM 5303 C C . TYR B 1 156 ? 150.801 166.117 119.911 1.00 15.49 156 TYR B C 1
ATOM 5304 O O . TYR B 1 156 ? 151.583 165.276 120.360 1.00 14.75 156 TYR B O 1
ATOM 5313 N N . ASN B 1 157 ? 149.739 166.560 120.581 1.00 23.82 157 ASN B N 1
ATOM 5314 C CA . ASN B 1 157 ? 149.418 166.098 121.927 1.00 30.26 157 ASN B CA 1
ATOM 5315 C C . ASN B 1 157 ? 148.495 164.889 121.832 1.00 25.81 157 ASN B C 1
ATOM 5316 O O . ASN B 1 157 ? 147.339 165.009 121.415 1.00 27.63 157 ASN B O 1
ATOM 5321 N N . SER B 1 158 ? 149.009 163.721 122.227 1.00 20.75 158 SER B N 1
ATOM 5322 C CA . SER B 1 158 ? 148.229 162.490 122.261 1.00 24.47 158 SER B CA 1
ATOM 5323 C C . SER B 1 158 ? 148.412 161.748 123.580 1.00 22.92 158 SER B C 1
ATOM 5324 O O . SER B 1 158 ? 148.054 160.571 123.678 1.00 19.64 158 SER B O 1
ATOM 5327 N N . HIS B 1 159 ? 148.958 162.417 124.596 1.00 8.28 159 HIS B N 1
ATOM 5328 C CA . HIS B 1 159 ? 149.207 161.805 125.892 1.00 7.61 159 HIS B CA 1
ATOM 5329 C C . HIS B 1 159 ? 148.108 162.081 126.907 1.00 10.46 159 HIS B C 1
ATOM 5330 O O . HIS B 1 159 ? 148.008 161.351 127.899 1.00 15.56 159 HIS B O 1
ATOM 5337 N N . LEU B 1 160 ? 147.285 163.103 126.683 1.00 11.60 160 LEU B N 1
ATOM 5338 C CA . LEU B 1 160 ? 146.225 163.490 127.601 1.00 6.86 160 LEU B CA 1
ATOM 5339 C C . LEU B 1 160 ? 144.911 163.612 126.842 1.00 6.84 160 LEU B C 1
ATOM 5340 O O . LEU B 1 160 ? 144.869 163.582 125.609 1.00 12.60 160 LEU B O 1
ATOM 5345 N N . LEU B 1 161 ? 143.825 163.752 127.602 1.00 10.31 161 LEU B N 1
ATOM 5346 C CA . LEU B 1 161 ? 142.497 163.931 127.029 1.00 10.02 161 LEU B CA 1
ATOM 5347 C C . LEU B 1 161 ? 142.153 165.394 126.782 1.00 8.37 161 LEU B C 1
ATOM 5348 O O . LEU B 1 161 ? 141.412 165.696 125.839 1.00 7.21 161 LEU B O 1
ATOM 5353 N N . TRP B 1 162 ? 142.669 166.307 127.604 1.00 15.37 162 TRP B N 1
ATOM 5354 C CA . TRP B 1 162 ? 142.426 167.734 127.452 1.00 11.14 162 TRP B CA 1
ATOM 5355 C C . TRP B 1 162 ? 143.740 168.496 127.545 1.00 13.03 162 TRP B C 1
ATOM 5356 O O . TRP B 1 162 ? 144.709 168.027 128.148 1.00 14.29 162 TRP B O 1
ATOM 5367 N N . ASP B 1 163 ? 143.761 169.677 126.936 1.00 28.03 163 ASP B N 1
ATOM 5368 C CA . ASP B 1 163 ? 144.943 170.531 126.962 1.00 33.18 163 ASP B CA 1
ATOM 5369 C C . ASP B 1 163 ? 145.013 171.275 128.292 1.00 30.81 163 ASP B C 1
ATOM 5370 O O . ASP B 1 163 ? 144.062 171.981 128.642 1.00 33.64 163 ASP B O 1
ATOM 5375 N N . PRO B 1 164 ? 146.104 171.152 129.055 1.00 23.05 164 PRO B N 1
ATOM 5376 C CA . PRO B 1 164 ? 146.167 171.854 130.348 1.00 19.23 164 PRO B CA 1
ATOM 5377 C C . PRO B 1 164 ? 145.979 173.358 130.248 1.00 25.19 164 PRO B C 1
ATOM 5378 O O . PRO B 1 164 ? 145.343 173.952 131.129 1.00 20.45 164 PRO B O 1
ATOM 5382 N N . LYS B 1 165 ? 146.516 173.996 129.206 1.00 38.15 165 LYS B N 1
ATOM 5383 C CA . LYS B 1 165 ? 146.400 175.446 129.090 1.00 33.18 165 LYS B CA 1
ATOM 5384 C C . LYS B 1 165 ? 144.950 175.887 128.943 1.00 38.43 165 LYS B C 1
ATOM 5385 O O . LYS B 1 165 ? 144.548 176.892 129.539 1.00 35.81 165 LYS B O 1
ATOM 5391 N N . ALA B 1 166 ? 144.155 175.161 128.156 1.00 18.48 166 ALA B N 1
ATOM 5392 C CA . ALA B 1 166 ? 142.748 175.514 128.001 1.00 21.73 166 ALA B CA 1
ATOM 5393 C C . ALA B 1 166 ? 142.000 175.392 129.322 1.00 22.49 166 ALA B C 1
ATOM 5394 O O . ALA B 1 166 ? 141.189 176.260 129.666 1.00 26.77 166 ALA B O 1
ATOM 5396 N N . VAL B 1 167 ? 142.258 174.322 130.076 1.00 15.43 167 VAL B N 1
ATOM 5397 C CA . VAL B 1 167 ? 141.601 174.149 131.367 1.00 12.64 167 VAL B CA 1
ATOM 5398 C C . VAL B 1 167 ? 141.996 175.269 132.319 1.00 19.29 167 VAL B C 1
ATOM 5399 O O . VAL B 1 167 ? 141.155 175.809 133.047 1.00 21.30 167 VAL B O 1
ATOM 5403 N N . CYS B 1 168 ? 143.279 175.634 132.336 1.00 40.58 168 CYS B N 1
ATOM 5404 C CA . CYS B 1 168 ? 143.727 176.705 133.218 1.00 40.96 168 CYS B CA 1
ATOM 5405 C C . CYS B 1 168 ? 143.097 178.039 132.834 1.00 43.97 168 CYS B C 1
ATOM 5406 O O . CYS B 1 168 ? 142.707 178.824 133.706 1.00 45.37 168 CYS B O 1
ATOM 5409 N N . ASP B 1 169 ? 142.986 178.314 131.532 1.00 49.70 169 ASP B N 1
ATOM 5410 C CA . ASP B 1 169 ? 142.384 179.570 131.093 1.00 47.72 169 ASP B CA 1
ATOM 5411 C C . ASP B 1 169 ? 140.890 179.603 131.388 1.00 48.76 169 ASP B C 1
ATOM 5412 O O . ASP B 1 169 ? 140.330 180.671 131.663 1.00 46.79 169 ASP B O 1
ATOM 5417 N N . ALA B 1 170 ? 140.223 178.448 131.325 1.00 30.25 170 ALA B N 1
ATOM 5418 C CA . ALA B 1 170 ? 138.795 178.395 131.609 1.00 32.16 170 ALA B CA 1
ATOM 5419 C C . ALA B 1 170 ? 138.476 178.675 133.073 1.00 28.09 170 ALA B C 1
ATOM 5420 O O . ALA B 1 170 ? 137.337 179.037 133.384 1.00 25.16 170 ALA B O 1
ATOM 5422 N N . ASN B 1 171 ? 139.448 178.516 133.971 1.00 36.54 171 ASN B N 1
ATOM 5423 C CA . ASN B 1 171 ? 139.234 178.757 135.393 1.00 38.80 171 ASN B CA 1
ATOM 5424 C C . ASN B 1 171 ? 140.066 179.949 135.848 1.00 39.85 171 ASN B C 1
ATOM 5425 O O . ASN B 1 171 ? 140.701 179.910 136.907 1.00 40.74 171 ASN B O 1
ATOM 5430 N N . GLY B 1 172 ? 140.070 181.005 135.055 1.00 39.57 172 GLY B N 1
ATOM 5431 C CA . GLY B 1 172 ? 140.865 182.195 135.359 1.00 39.60 172 GLY B CA 1
ATOM 5432 C C . GLY B 1 172 ? 142.291 182.071 134.817 1.00 42.43 172 GLY B C 1
ATOM 5433 O O . GLY B 1 172 ? 142.504 182.159 133.613 1.00 34.50 172 GLY B O 1
ATOM 5434 N N . GLY B 1 173 ? 143.246 181.871 135.719 1.00 38.77 173 GLY B N 1
ATOM 5435 C CA . GLY B 1 173 ? 144.625 181.670 135.325 1.00 39.31 173 GLY B CA 1
ATOM 5436 C C . GLY B 1 173 ? 145.354 180.683 136.211 1.00 36.63 173 GLY B C 1
ATOM 5437 O O . GLY B 1 173 ? 146.588 180.659 136.235 1.00 35.64 173 GLY B O 1
ATOM 5438 N N . ARG B 1 174 ? 144.606 179.861 136.940 1.00 33.63 174 ARG B N 1
ATOM 5439 C CA . ARG B 1 174 ? 145.178 178.905 137.872 1.00 31.41 174 ARG B CA 1
ATOM 5440 C C . ARG B 1 174 ? 144.541 177.537 137.677 1.00 36.72 174 ARG B C 1
ATOM 5441 O O . ARG B 1 174 ? 143.372 177.443 137.292 1.00 34.42 174 ARG B O 1
ATOM 5449 N N . PRO B 1 175 ? 145.286 176.459 137.932 1.00 18.27 175 PRO B N 1
ATOM 5450 C CA . PRO B 1 175 ? 144.695 175.129 137.815 1.00 12.93 175 PRO B CA 1
ATOM 5451 C C . PRO B 1 175 ? 143.607 174.924 138.853 1.00 22.60 175 PRO B C 1
ATOM 5452 O O . PRO B 1 175 ? 143.691 175.458 139.973 1.00 18.76 175 PRO B O 1
ATOM 5456 N N . PRO B 1 176 ? 142.563 174.162 138.529 1.00 19.79 176 PRO B N 1
ATOM 5457 C CA . PRO B 1 176 ? 141.579 173.802 139.556 1.00 13.17 176 PRO B CA 1
ATOM 5458 C C . PRO B 1 176 ? 142.223 173.002 140.679 1.00 19.72 176 PRO B C 1
ATOM 5459 O O . PRO B 1 176 ? 143.080 172.146 140.447 1.00 17.26 176 PRO B O 1
ATOM 5463 N N . HIS B 1 177 ? 141.794 173.286 141.905 1.00 11.01 177 HIS B N 1
ATOM 5464 C CA . HIS B 1 177 ? 142.336 172.643 143.094 1.00 15.01 177 HIS B CA 1
ATOM 5465 C C . HIS B 1 177 ? 141.411 171.577 143.665 1.00 16.11 177 HIS B C 1
ATOM 5466 O O . HIS B 1 177 ? 141.741 170.977 144.692 1.00 16.27 177 HIS B O 1
ATOM 5473 N N . THR B 1 178 ? 140.274 171.323 143.024 1.00 6.48 178 THR B N 1
ATOM 5474 C CA . THR B 1 178 ? 139.298 170.353 143.496 1.00 12.50 178 THR B CA 1
ATOM 5475 C C . THR B 1 178 ? 138.869 169.466 142.336 1.00 7.21 178 THR B C 1
ATOM 5476 O O . THR B 1 178 ? 138.780 169.922 141.193 1.00 8.75 178 THR B O 1
ATOM 5480 N N . TYR B 1 179 ? 138.620 168.190 142.638 1.00 9.31 179 TYR B N 1
ATOM 5481 C CA . TYR B 1 179 ? 138.225 167.236 141.606 1.00 2.78 179 TYR B CA 1
ATOM 5482 C C . TYR B 1 179 ? 136.856 167.578 141.027 1.00 6.14 179 TYR B C 1
ATOM 5483 O O . TYR B 1 179 ? 136.648 167.494 139.810 1.00 6.65 179 TYR B O 1
ATOM 5492 N N . LYS B 1 180 ? 135.909 167.972 141.882 1.00 12.52 180 LYS B N 1
ATOM 5493 C CA . LYS B 1 180 ? 134.592 168.371 141.396 1.00 11.93 180 LYS B CA 1
ATOM 5494 C C . LYS B 1 180 ? 134.678 169.599 140.496 1.00 15.80 180 LYS B C 1
ATOM 5495 O O . LYS B 1 180 ? 134.002 169.670 139.462 1.00 18.34 180 LYS B O 1
ATOM 5501 N N . LEU B 1 181 ? 135.494 170.583 140.878 1.00 13.18 181 LEU B N 1
ATOM 5502 C CA . LEU B 1 181 ? 135.673 171.761 140.036 1.00 11.06 181 LEU B CA 1
ATOM 5503 C C . LEU B 1 181 ? 136.314 171.391 138.705 1.00 5.76 181 LEU B C 1
ATOM 5504 O O . LEU B 1 181 ? 135.949 171.938 137.657 1.00 6.68 181 LEU B O 1
ATOM 5509 N N . PHE B 1 182 ? 137.279 170.470 138.726 1.00 7.40 182 PHE B N 1
ATOM 5510 C CA . PHE B 1 182 ? 137.901 170.023 137.485 1.00 4.62 182 PHE B CA 1
ATOM 5511 C C . PHE B 1 182 ? 136.881 169.356 136.571 1.00 8.69 182 PHE B C 1
ATOM 5512 O O . PHE B 1 182 ? 136.856 169.616 135.361 1.00 6.60 182 PHE B O 1
ATOM 5520 N N . CYS B 1 183 ? 136.031 168.494 137.131 1.00 7.08 183 CYS B N 1
ATOM 5521 C CA . CYS B 1 183 ? 134.986 167.867 136.330 1.00 4.86 183 CYS B CA 1
ATOM 5522 C C . CYS B 1 183 ? 134.034 168.910 135.758 1.00 6.99 183 CYS B C 1
ATOM 5523 O O . CYS B 1 183 ? 133.654 168.839 134.583 1.00 3.95 183 CYS B O 1
ATOM 5526 N N . GLN B 1 184 ? 133.633 169.886 136.576 1.00 14.26 184 GLN B N 1
ATOM 5527 C CA . GLN B 1 184 ? 132.744 170.936 136.088 1.00 20.45 184 GLN B CA 1
ATOM 5528 C C . GLN B 1 184 ? 133.374 171.701 134.933 1.00 15.86 184 GLN B C 1
ATOM 5529 O O . GLN B 1 184 ? 132.709 171.989 133.932 1.00 18.01 184 GLN B O 1
ATOM 5535 N N . VAL B 1 185 ? 134.656 172.047 135.057 1.00 15.05 185 VAL B N 1
ATOM 5536 C CA . VAL B 1 185 ? 135.324 172.807 134.004 1.00 12.80 185 VAL B CA 1
ATOM 5537 C C . VAL B 1 185 ? 135.429 171.979 132.731 1.00 12.87 185 VAL B C 1
ATOM 5538 O O . VAL B 1 185 ? 135.175 172.478 131.628 1.00 18.96 185 VAL B O 1
ATOM 5542 N N . THR B 1 186 ? 135.802 170.703 132.856 1.00 11.12 186 THR B N 1
ATOM 5543 C CA . THR B 1 186 ? 135.989 169.874 131.671 1.00 9.98 186 THR B CA 1
ATOM 5544 C C . THR B 1 186 ? 134.674 169.486 131.008 1.00 11.79 186 THR B C 1
ATOM 5545 O O . THR B 1 186 ? 134.673 169.157 129.818 1.00 14.54 186 THR B O 1
ATOM 5549 N N . ASP B 1 187 ? 133.559 169.509 131.739 1.00 28.87 187 ASP B N 1
ATOM 5550 C CA . ASP B 1 187 ? 132.271 169.200 131.133 1.00 31.90 187 ASP B CA 1
ATOM 5551 C C . ASP B 1 187 ? 131.796 170.274 130.164 1.00 29.87 187 ASP B C 1
ATOM 5552 O O . ASP B 1 187 ? 130.805 170.052 129.460 1.00 33.34 187 ASP B O 1
ATOM 5557 N N . LEU B 1 188 ? 132.468 171.426 130.110 1.00 23.12 188 LEU B N 1
ATOM 5558 C CA . LEU B 1 188 ? 132.106 172.495 129.191 1.00 27.82 188 LEU B CA 1
ATOM 5559 C C . LEU B 1 188 ? 133.021 172.594 127.981 1.00 31.22 188 LEU B C 1
ATOM 5560 O O . LEU B 1 188 ? 132.626 173.200 126.981 1.00 27.71 188 LEU B O 1
ATOM 5565 N N . LEU B 1 189 ? 134.224 172.023 128.046 1.00 24.55 189 LEU B N 1
ATOM 5566 C CA . LEU B 1 189 ? 135.138 172.081 126.912 1.00 23.17 189 LEU B CA 1
ATOM 5567 C C . LEU B 1 189 ? 134.726 171.131 125.797 1.00 23.88 189 LEU B C 1
ATOM 5568 O O . LEU B 1 189 ? 134.974 171.419 124.621 1.00 16.56 189 LEU B O 1
ATOM 5573 N N . GLY B 1 190 ? 134.105 170.006 126.140 1.00 23.62 190 GLY B N 1
ATOM 5574 C CA . GLY B 1 190 ? 133.676 169.041 125.149 1.00 23.41 190 GLY B CA 1
ATOM 5575 C C . GLY B 1 190 ? 134.059 167.624 125.515 1.00 24.78 190 GLY B C 1
ATOM 5576 O O . GLY B 1 190 ? 134.128 167.280 126.699 1.00 27.87 190 GLY B O 1
ATOM 5577 N N . LYS B 1 191 ? 134.312 166.794 124.509 1.00 40.85 191 LYS B N 1
ATOM 5578 C CA . LYS B 1 191 ? 134.714 165.414 124.709 1.00 44.20 191 LYS B CA 1
ATOM 5579 C C . LYS B 1 191 ? 135.984 165.125 123.924 1.00 44.44 191 LYS B C 1
ATOM 5580 O O . LYS B 1 191 ? 136.263 165.790 122.922 1.00 39.25 191 LYS B O 1
ATOM 5586 N N . PRO B 1 192 ? 136.772 164.143 124.357 1.00 22.25 192 PRO B N 1
ATOM 5587 C CA . PRO B 1 192 ? 137.985 163.789 123.614 1.00 17.80 192 PRO B CA 1
ATOM 5588 C C . PRO B 1 192 ? 137.663 163.353 122.193 1.00 18.76 192 PRO B C 1
ATOM 5589 O O . PRO B 1 192 ? 136.514 163.094 121.829 1.00 15.74 192 PRO B O 1
ATOM 5593 N N . GLU B 1 193 ? 138.710 163.276 121.379 1.00 35.19 193 GLU B N 1
ATOM 5594 C CA . GLU B 1 193 ? 138.580 162.859 119.993 1.00 36.05 193 GLU B CA 1
ATOM 5595 C C . GLU B 1 193 ? 138.814 161.360 119.863 1.00 38.91 193 GLU B C 1
ATOM 5596 O O . GLU B 1 193 ? 139.501 160.743 120.682 1.00 34.66 193 GLU B O 1
ATOM 5602 N N . THR B 1 194 ? 138.232 160.778 118.818 1.00 20.97 194 THR B N 1
ATOM 5603 C CA . THR B 1 194 ? 138.329 159.347 118.603 1.00 25.56 194 THR B CA 1
ATOM 5604 C C . THR B 1 194 ? 139.739 158.962 118.155 1.00 19.94 194 THR B C 1
ATOM 5605 O O . THR B 1 194 ? 140.484 159.791 117.629 1.00 17.99 194 THR B O 1
ATOM 5609 N N . PRO B 1 195 ? 140.126 157.701 118.354 1.00 9.13 195 PRO B N 1
ATOM 5610 C CA . PRO B 1 195 ? 141.467 157.274 117.941 1.00 14.53 195 PRO B CA 1
ATOM 5611 C C . PRO B 1 195 ? 141.651 157.350 116.433 1.00 12.79 195 PRO B C 1
ATOM 5612 O O . PRO B 1 195 ? 140.693 157.279 115.661 1.00 9.85 195 PRO B O 1
ATOM 5616 N N . HIS B 1 196 ? 142.909 157.498 116.021 1.00 20.51 196 HIS B N 1
ATOM 5617 C CA . HIS B 1 196 ? 143.280 157.577 114.618 1.00 22.39 196 HIS B CA 1
ATOM 5618 C C . HIS B 1 196 ? 143.593 156.194 114.063 1.00 15.77 196 HIS B C 1
ATOM 5619 O O . HIS B 1 196 ? 143.810 155.241 114.817 1.00 22.90 196 HIS B O 1
ATOM 5626 N N . PRO B 1 197 ? 143.623 156.049 112.732 1.00 38.65 197 PRO B N 1
ATOM 5627 C CA . PRO B 1 197 ? 143.917 154.736 112.139 1.00 30.71 197 PRO B CA 1
ATOM 5628 C C . PRO B 1 197 ? 145.355 154.287 112.347 1.00 31.74 197 PRO B C 1
ATOM 5629 O O . PRO B 1 197 ? 146.140 154.961 113.021 1.00 36.94 197 PRO B O 1
ATOM 5633 N N . ASP B 1 198 ? 145.703 153.141 111.764 1.00 35.63 198 ASP B N 1
ATOM 5634 C CA . ASP B 1 198 ? 147.045 152.588 111.832 1.00 37.91 198 ASP B CA 1
ATOM 5635 C C . ASP B 1 198 ? 147.867 153.025 110.626 1.00 31.88 198 ASP B C 1
ATOM 5636 O O . ASP B 1 198 ? 147.318 153.354 109.570 1.00 37.74 198 ASP B O 1
ATOM 5641 N N . PRO B 1 199 ? 149.190 153.039 110.750 1.00 24.91 199 PRO B N 1
ATOM 5642 C CA . PRO B 1 199 ? 150.038 153.542 109.666 1.00 25.30 199 PRO B CA 1
ATOM 5643 C C . PRO B 1 199 ? 150.252 152.508 108.567 1.00 17.29 199 PRO B C 1
ATOM 5644 O O . PRO B 1 199 ? 149.907 151.333 108.693 1.00 17.78 199 PRO B O 1
ATOM 5648 N N . ASP B 1 200 ? 150.840 152.982 107.469 1.00 47.71 200 ASP B N 1
ATOM 5649 C CA . ASP B 1 200 ? 151.184 152.143 106.330 1.00 50.36 200 ASP B CA 1
ATOM 5650 C C . ASP B 1 200 ? 152.588 152.499 105.870 1.00 55.43 200 ASP B C 1
ATOM 5651 O O . ASP B 1 200 ? 152.905 153.680 105.699 1.00 48.74 200 ASP B O 1
ATOM 5656 N N . PHE B 1 201 ? 153.424 151.481 105.671 1.00 26.08 201 PHE B N 1
ATOM 5657 C CA . PHE B 1 201 ? 154.809 151.666 105.260 1.00 27.76 201 PHE B CA 1
ATOM 5658 C C . PHE B 1 201 ? 155.074 151.159 103.848 1.00 28.81 201 PHE B C 1
ATOM 5659 O O . PHE B 1 201 ? 156.238 151.046 103.449 1.00 32.82 201 PHE B O 1
ATOM 5667 N N . SER B 1 202 ? 154.027 150.849 103.082 1.00 60.49 202 SER B N 1
ATOM 5668 C CA . SER B 1 202 ? 154.224 150.212 101.784 1.00 55.51 202 SER B CA 1
ATOM 5669 C C . SER B 1 202 ? 154.893 151.152 100.789 1.00 63.11 202 SER B C 1
ATOM 5670 O O . SER B 1 202 ? 155.774 150.732 100.029 1.00 62.78 202 SER B O 1
ATOM 5673 N N . HIS B 1 203 ? 154.493 152.423 100.774 1.00 78.24 203 HIS B N 1
ATOM 5674 C CA . HIS B 1 203 ? 154.961 153.379 99.780 1.00 75.47 203 HIS B CA 1
ATOM 5675 C C . HIS B 1 203 ? 156.052 154.299 100.313 1.00 83.26 203 HIS B C 1
ATOM 5676 O O . HIS B 1 203 ? 156.187 155.430 99.833 1.00 81.73 203 HIS B O 1
ATOM 5683 N N . VAL B 1 204 ? 156.835 153.843 101.287 1.00 32.50 204 VAL B N 1
ATOM 5684 C CA . VAL B 1 204 ? 157.912 154.631 101.872 1.00 26.06 204 VAL B CA 1
ATOM 5685 C C . VAL B 1 204 ? 159.146 153.749 101.983 1.00 28.99 204 VAL B C 1
ATOM 5686 O O . VAL B 1 204 ? 159.055 152.595 102.417 1.00 33.16 204 VAL B O 1
ATOM 5690 N N . GLN B 1 205 ? 160.292 154.289 101.582 1.00 36.84 205 GLN B N 1
ATOM 5691 C CA . GLN B 1 205 ? 161.552 153.571 101.697 1.00 39.21 205 GLN B CA 1
ATOM 5692 C C . GLN B 1 205 ? 162.125 153.728 103.100 1.00 45.43 205 GLN B C 1
ATOM 5693 O O . GLN B 1 205 ? 162.100 154.817 103.680 1.00 37.57 205 GLN B O 1
ATOM 5699 N N . MET B 1 206 ? 162.647 152.630 103.641 1.00 22.95 206 MET B N 1
ATOM 5700 C CA . MET B 1 206 ? 163.133 152.567 105.018 1.00 28.60 206 MET B CA 1
ATOM 5701 C C . MET B 1 206 ? 164.546 152.001 104.995 1.00 25.93 206 MET B C 1
ATOM 5702 O O . MET B 1 206 ? 164.755 150.809 105.261 1.00 24.36 206 MET B O 1
ATOM 5707 N N . PRO B 1 207 ? 165.544 152.827 104.686 1.00 32.13 207 PRO B N 1
ATOM 5708 C CA . PRO B 1 207 ? 166.903 152.302 104.523 1.00 28.88 207 PRO B CA 1
ATOM 5709 C C . PRO B 1 207 ? 167.482 151.795 105.833 1.00 29.36 207 PRO B C 1
ATOM 5710 O O . PRO B 1 207 ? 167.208 152.324 106.913 1.00 28.07 207 PRO B O 1
ATOM 5714 N N . VAL B 1 208 ? 168.298 150.750 105.720 1.00 35.06 208 VAL B N 1
ATOM 5715 C CA . VAL B 1 208 ? 168.954 150.124 106.860 1.00 34.40 208 VAL B CA 1
ATOM 5716 C C . VAL B 1 208 ? 170.429 149.950 106.528 1.00 26.63 208 VAL B C 1
ATOM 5717 O O . VAL B 1 208 ? 170.780 149.481 105.439 1.00 35.75 208 VAL B O 1
ATOM 5721 N N . SER B 1 209 ? 171.289 150.331 107.464 1.00 39.33 209 SER B N 1
ATOM 5722 C CA . SER B 1 209 ? 172.728 150.273 107.268 1.00 39.45 209 SER B CA 1
ATOM 5723 C C . SER B 1 209 ? 173.270 148.881 107.577 1.00 40.62 209 SER B C 1
ATOM 5724 O O . SER B 1 209 ? 172.649 148.082 108.282 1.00 33.58 209 SER B O 1
ATOM 5727 N N . ASP B 1 210 ? 174.449 148.603 107.031 1.00 73.20 210 ASP B N 1
ATOM 5728 C CA . ASP B 1 210 ? 175.169 147.385 107.361 1.00 69.10 210 ASP B CA 1
ATOM 5729 C C . ASP B 1 210 ? 175.664 147.448 108.806 1.00 69.60 210 ASP B C 1
ATOM 5730 O O . ASP B 1 210 ? 175.616 148.495 109.460 1.00 71.96 210 ASP B O 1
ATOM 5735 N N . ASP B 1 211 ? 176.150 146.307 109.298 1.00 75.41 211 ASP B N 1
ATOM 5736 C CA . ASP B 1 211 ? 176.608 146.155 110.684 1.00 74.24 211 ASP B CA 1
ATOM 5737 C C . ASP B 1 211 ? 175.764 147.004 111.631 1.00 73.75 211 ASP B C 1
ATOM 5738 O O . ASP B 1 211 ? 176.263 147.831 112.396 1.00 76.54 211 ASP B O 1
ATOM 5743 N N . PHE B 1 212 ? 174.451 146.786 111.555 1.00 17.73 212 PHE B N 1
ATOM 5744 C CA . PHE B 1 212 ? 173.513 147.552 112.366 1.00 14.84 212 PHE B CA 1
ATOM 5745 C C . PHE B 1 212 ? 173.571 147.134 113.831 1.00 13.14 212 PHE B C 1
ATOM 5746 O O . PHE B 1 212 ? 173.671 147.984 114.722 1.00 13.10 212 PHE B O 1
ATOM 5754 N N . ASP B 1 213 ? 173.524 145.828 114.099 1.00 53.75 213 ASP B N 1
ATOM 5755 C CA . ASP B 1 213 ? 173.476 145.335 115.470 1.00 56.28 213 ASP B CA 1
ATOM 5756 C C . ASP B 1 213 ? 174.739 145.649 116.257 1.00 59.27 213 ASP B C 1
ATOM 5757 O O . ASP B 1 213 ? 174.723 145.533 117.487 1.00 58.70 213 ASP B O 1
ATOM 5762 N N . ASP B 1 214 ? 175.823 146.041 115.590 1.00 88.22 214 ASP B N 1
ATOM 5763 C CA . ASP B 1 214 ? 177.076 146.331 116.271 1.00 85.32 214 ASP B CA 1
ATOM 5764 C C . ASP B 1 214 ? 177.207 147.788 116.688 1.00 89.58 214 ASP B C 1
ATOM 5765 O O . ASP B 1 214 ? 177.985 148.086 117.600 1.00 87.36 214 ASP B O 1
ATOM 5770 N N . LYS B 1 215 ? 176.471 148.696 116.052 1.00 64.47 215 LYS B N 1
ATOM 5771 C CA . LYS B 1 215 ? 176.558 150.122 116.343 1.00 60.14 215 LYS B CA 1
ATOM 5772 C C . LYS B 1 215 ? 175.257 150.715 116.858 1.00 57.74 215 LYS B C 1
ATOM 5773 O O . LYS B 1 215 ? 175.273 151.431 117.862 1.00 62.24 215 LYS B O 1
ATOM 5779 N N . PHE B 1 216 ? 174.127 150.438 116.208 1.00 23.89 216 PHE B N 1
ATOM 5780 C CA . PHE B 1 216 ? 172.846 151.020 116.589 1.00 21.64 216 PHE B CA 1
ATOM 5781 C C . PHE B 1 216 ? 171.966 150.038 117.354 1.00 19.22 216 PHE B C 1
ATOM 5782 O O . PHE B 1 216 ? 170.742 150.193 117.373 1.00 22.59 216 PHE B O 1
ATOM 5790 N N . GLY B 1 217 ? 172.565 149.033 117.987 1.00 24.06 217 GLY B N 1
ATOM 5791 C CA . GLY B 1 217 ? 171.800 148.050 118.721 1.00 24.43 217 GLY B CA 1
ATOM 5792 C C . GLY B 1 217 ? 171.357 148.536 120.089 1.00 23.05 217 GLY B C 1
ATOM 5793 O O . GLY B 1 217 ? 171.726 149.613 120.558 1.00 25.01 217 GLY B O 1
ATOM 5794 N N . LEU B 1 218 ? 170.547 147.704 120.739 1.00 27.70 218 LEU B N 1
ATOM 5795 C CA . LEU B 1 218 ? 169.951 148.028 122.029 1.00 22.25 218 LEU B CA 1
ATOM 5796 C C . LEU B 1 218 ? 170.897 147.644 123.165 1.00 27.61 218 LEU B C 1
ATOM 5797 O O . LEU B 1 218 ? 171.520 146.580 123.118 1.00 20.03 218 LEU B O 1
ATOM 5802 N N . PRO B 1 219 ? 171.032 148.480 124.204 1.00 34.11 219 PRO B N 1
ATOM 5803 C CA . PRO B 1 219 ? 171.953 148.146 125.297 1.00 40.91 219 PRO B CA 1
ATOM 5804 C C . PRO B 1 219 ? 171.441 147.012 126.171 1.00 38.08 219 PRO B C 1
ATOM 5805 O O . PRO B 1 219 ? 170.395 146.421 125.886 1.00 38.05 219 PRO B O 1
ATOM 5809 N N . THR B 1 220 ? 172.177 146.700 127.236 1.00 49.03 220 THR B N 1
ATOM 5810 C CA . THR B 1 220 ? 171.803 145.646 128.166 1.00 46.18 220 THR B CA 1
ATOM 5811 C C . THR B 1 220 ? 172.006 146.131 129.595 1.00 43.31 220 THR B C 1
ATOM 5812 O O . THR B 1 220 ? 172.790 147.046 129.860 1.00 48.56 220 THR B O 1
ATOM 5816 N N . LEU B 1 221 ? 171.281 145.500 130.521 1.00 34.17 221 LEU B N 1
ATOM 5817 C CA . LEU B 1 221 ? 171.374 145.869 131.929 1.00 41.28 221 LEU B CA 1
ATOM 5818 C C . LEU B 1 221 ? 172.755 145.596 132.507 1.00 33.90 221 LEU B C 1
ATOM 5819 O O . LEU B 1 221 ? 173.098 146.148 133.558 1.00 40.55 221 LEU B O 1
ATOM 5824 N N . LYS B 1 222 ? 173.551 144.761 131.840 1.00 66.73 222 LYS B N 1
ATOM 5825 C CA . LYS B 1 222 ? 174.841 144.358 132.386 1.00 69.03 222 LYS B CA 1
ATOM 5826 C C . LYS B 1 222 ? 175.835 145.514 132.366 1.00 71.51 222 LYS B C 1
ATOM 5827 O O . LYS B 1 222 ? 176.659 145.646 133.279 1.00 65.77 222 LYS B O 1
ATOM 5833 N N . GLU B 1 223 ? 175.775 146.359 131.335 1.00 89.38 223 GLU B N 1
ATOM 5834 C CA . GLU B 1 223 ? 176.694 147.487 131.234 1.00 84.26 223 GLU B CA 1
ATOM 5835 C C . GLU B 1 223 ? 176.155 148.734 131.924 1.00 87.30 223 GLU B C 1
ATOM 5836 O O . GLU B 1 223 ? 176.935 149.514 132.480 1.00 84.57 223 GLU B O 1
ATOM 5842 N N . LEU B 1 224 ? 174.836 148.940 131.901 1.00 49.01 224 LEU B N 1
ATOM 5843 C CA . LEU B 1 224 ? 174.259 150.133 132.509 1.00 52.71 224 LEU B CA 1
ATOM 5844 C C . LEU B 1 224 ? 174.498 150.188 134.011 1.00 58.05 224 LEU B C 1
ATOM 5845 O O . LEU B 1 224 ? 174.426 151.273 134.599 1.00 57.12 224 LEU B O 1
ATOM 5850 N N . GLY B 1 225 ? 174.780 149.054 134.642 1.00 50.49 225 GLY B N 1
ATOM 5851 C CA . GLY B 1 225 ? 175.050 149.011 136.062 1.00 49.45 225 GLY B CA 1
ATOM 5852 C C . GLY B 1 225 ? 173.881 148.624 136.939 1.00 46.49 225 GLY B C 1
ATOM 5853 O O . GLY B 1 225 ? 173.977 148.773 138.162 1.00 54.15 225 GLY B O 1
ATOM 5854 N N . CYS B 1 226 ? 172.785 148.136 136.362 1.00 63.52 226 CYS B N 1
ATOM 5855 C CA . CYS B 1 226 ? 171.611 147.716 137.119 1.00 71.28 226 CYS B CA 1
ATOM 5856 C C . CYS B 1 226 ? 171.604 146.194 137.194 1.00 68.15 226 CYS B C 1
ATOM 5857 O O . CYS B 1 226 ? 171.382 145.518 136.184 1.00 62.91 226 CYS B O 1
ATOM 5860 N N . GLU B 1 227 ? 171.845 145.666 138.384 1.00 59.85 227 GLU B N 1
ATOM 5861 C CA . GLU B 1 227 ? 171.801 144.241 138.665 1.00 67.70 227 GLU B CA 1
ATOM 5862 C C . GLU B 1 227 ? 170.928 144.010 139.886 1.00 69.34 227 GLU B C 1
ATOM 5863 O O . GLU B 1 227 ? 170.741 144.917 140.705 1.00 66.99 227 GLU B O 1
ATOM 5869 N N . PRO B 1 228 ? 170.371 142.810 140.037 1.00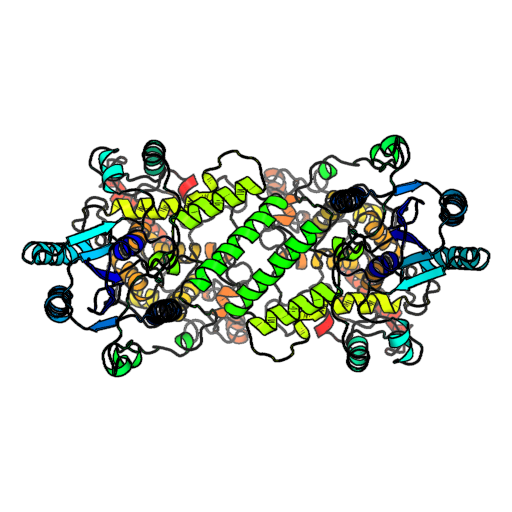 45.78 228 PRO B N 1
ATOM 5870 C CA . PRO B 1 228 ? 169.490 142.554 141.182 1.00 40.16 228 PRO B CA 1
ATOM 5871 C C . PRO B 1 228 ? 170.210 142.774 142.503 1.00 41.32 228 PRO B C 1
ATOM 5872 O O . PRO B 1 228 ? 171.375 142.405 142.670 1.00 43.59 228 PRO B O 1
ATOM 5876 N N . GLU B 1 229 ? 169.497 143.382 143.450 1.00 70.20 229 GLU B N 1
ATOM 5877 C CA . GLU B 1 229 ? 170.038 143.637 144.776 1.00 64.68 229 GLU B CA 1
ATOM 5878 C C . GLU B 1 229 ? 169.774 142.502 145.753 1.00 62.71 229 GLU B C 1
ATOM 5879 O O . GLU B 1 229 ? 170.406 142.458 146.815 1.00 67.18 229 GLU B O 1
ATOM 5885 N N . CYS B 1 230 ? 168.864 141.590 145.424 1.00 49.21 230 CYS B N 1
ATOM 5886 C CA . CYS B 1 230 ? 168.517 140.492 146.313 1.00 49.56 230 CYS B CA 1
ATOM 5887 C C . CYS B 1 230 ? 167.940 139.360 145.477 1.00 48.83 230 CYS B C 1
ATOM 5888 O O . CYS B 1 230 ? 167.575 139.542 144.314 1.00 51.07 230 CYS B O 1
ATOM 5891 N N . GLU B 1 231 ? 167.867 138.176 146.089 1.00 78.46 231 GLU B N 1
ATOM 5892 C CA . GLU B 1 231 ? 167.325 137.013 145.398 1.00 78.11 231 GLU B CA 1
ATOM 5893 C C . GLU B 1 231 ? 165.835 137.145 145.112 1.00 80.09 231 GLU B C 1
ATOM 5894 O O . GLU B 1 231 ? 165.324 136.447 144.230 1.00 74.31 231 GLU B O 1
ATOM 5900 N N . GLU B 1 232 ? 165.125 138.014 145.835 1.00 35.06 232 GLU B N 1
ATOM 5901 C CA . GLU B 1 232 ? 163.695 138.169 145.593 1.00 38.84 232 GLU B CA 1
ATOM 5902 C C . GLU B 1 232 ? 163.420 138.926 144.301 1.00 32.32 232 GLU B C 1
ATOM 5903 O O . GLU B 1 232 ? 162.371 138.724 143.680 1.00 33.78 232 GLU B O 1
ATOM 5909 N N . GLN B 1 233 ? 164.334 139.807 143.888 1.00 16.33 233 GLN B N 1
ATOM 5910 C CA . GLN B 1 233 ? 164.172 140.497 142.613 1.00 23.99 233 GLN B CA 1
ATOM 5911 C C . GLN B 1 233 ? 164.344 139.540 141.442 1.00 18.36 233 GLN B C 1
ATOM 5912 O O . GLN B 1 233 ? 163.642 139.653 140.431 1.00 20.46 233 GLN B O 1
ATOM 5918 N N . GLU B 1 234 ? 165.280 138.596 141.558 1.00 63.51 234 GLU B N 1
ATOM 5919 C CA . GLU B 1 234 ? 165.525 137.656 140.469 1.00 59.58 234 GLU B CA 1
ATOM 5920 C C . GLU B 1 234 ? 164.304 136.786 140.199 1.00 62.50 234 GLU B C 1
ATOM 5921 O O . GLU B 1 234 ? 163.953 136.540 139.039 1.00 64.17 234 GLU B O 1
ATOM 5927 N N . LYS B 1 235 ? 163.646 136.309 141.254 1.00 50.92 235 LYS B N 1
ATOM 5928 C CA . LYS B 1 235 ? 162.524 135.377 141.143 1.00 50.73 235 LYS B CA 1
ATOM 5929 C C . LYS B 1 235 ? 161.348 135.906 141.951 1.00 46.36 235 LYS B C 1
ATOM 5930 O O . LYS B 1 235 ? 161.067 135.420 143.055 1.00 43.97 235 LYS B O 1
ATOM 5936 N N . PRO B 1 236 ? 160.637 136.901 141.432 1.00 18.34 236 PRO B N 1
ATOM 5937 C CA . PRO B 1 236 ? 159.460 137.418 142.134 1.00 17.44 236 PRO B CA 1
ATOM 5938 C C . PRO B 1 236 ? 158.252 136.506 141.978 1.00 15.86 236 PRO B C 1
ATOM 5939 O O . PRO B 1 236 ? 158.178 135.661 141.084 1.00 17.75 236 PRO B O 1
ATOM 5943 N N . PHE B 1 237 ? 157.291 136.697 142.884 1.00 7.06 237 PHE B N 1
ATOM 5944 C CA . PHE B 1 237 ? 156.073 135.896 142.858 1.00 15.20 237 PHE B CA 1
ATOM 5945 C C . PHE B 1 237 ? 155.205 136.249 141.656 1.00 14.61 237 PHE B C 1
ATOM 5946 O O . PHE B 1 237 ? 154.708 135.357 140.958 1.00 14.60 237 PHE B O 1
ATOM 5954 N N . ASN B 1 238 ? 155.013 137.540 141.398 1.00 10.99 238 ASN B N 1
ATOM 5955 C CA . ASN B 1 238 ? 154.242 138.022 140.262 1.00 16.70 238 ASN B CA 1
ATOM 5956 C C . ASN B 1 238 ? 155.182 138.497 139.165 1.00 18.83 238 ASN B C 1
ATOM 5957 O O . ASN B 1 238 ? 156.161 139.200 139.433 1.00 9.20 238 ASN B O 1
ATOM 5962 N N . LYS B 1 239 ? 154.875 138.115 137.929 1.00 11.66 239 LYS B N 1
ATOM 5963 C CA . LYS B 1 239 ? 155.708 138.414 136.774 1.00 10.21 239 LYS B CA 1
ATOM 5964 C C . LYS B 1 239 ? 155.030 139.451 135.891 1.00 15.74 239 LYS B C 1
ATOM 5965 O O . LYS B 1 239 ? 153.818 139.391 135.662 1.00 15.98 239 LYS B O 1
ATOM 5971 N N . TRP B 1 240 ? 155.822 140.401 135.399 1.00 7.51 240 TRP B N 1
ATOM 5972 C CA . TRP B 1 240 ? 155.344 141.486 134.557 1.00 0.98 240 TRP B CA 1
ATOM 5973 C C . TRP B 1 240 ? 156.038 141.437 133.203 1.00 3.60 240 TRP B C 1
ATOM 5974 O O . TRP B 1 240 ? 157.194 141.019 133.094 1.00 5.63 240 TRP B O 1
ATOM 5985 N N . GLN B 1 241 ? 155.317 141.866 132.168 1.00 2.71 241 GLN B N 1
ATOM 5986 C CA . GLN B 1 241 ? 155.851 141.947 130.815 1.00 5.05 241 GLN B CA 1
ATOM 5987 C C . GLN B 1 241 ? 155.474 143.291 130.212 1.00 9.43 241 GLN B C 1
ATOM 5988 O O . GLN B 1 241 ? 154.318 143.714 130.308 1.00 11.48 241 GLN B O 1
ATOM 5994 N N . GLY B 1 242 ? 156.449 143.957 129.594 1.00 14.18 242 GLY B N 1
ATOM 5995 C CA . GLY B 1 242 ? 156.219 145.216 128.925 1.00 9.52 242 GLY B CA 1
ATOM 5996 C C . GLY B 1 242 ? 156.001 145.048 127.433 1.00 12.17 242 GLY B C 1
ATOM 5997 O O . GLY B 1 242 ? 156.514 144.122 126.809 1.00 9.97 242 GLY B O 1
ATOM 5998 N N . GLY B 1 243 ? 155.228 145.958 126.866 1.00 10.24 243 GLY B N 1
ATOM 5999 C CA . GLY B 1 243 ? 154.951 145.964 125.442 1.00 7.34 243 GLY B CA 1
ATOM 6000 C C . GLY B 1 243 ? 153.550 146.458 125.133 1.00 3.10 243 GLY B C 1
ATOM 6001 O O . GLY B 1 243 ? 152.848 147.008 125.980 1.00 7.48 243 GLY B O 1
ATOM 6002 N N . GLU B 1 244 ? 153.137 146.244 123.881 1.00 27.00 244 GLU B N 1
ATOM 6003 C CA . GLU B 1 244 ? 151.849 146.745 123.410 1.00 20.05 244 GLU B CA 1
ATOM 6004 C C . GLU B 1 244 ? 150.839 145.613 123.252 1.00 28.11 244 GLU B C 1
ATOM 6005 O O . GLU B 1 244 ? 149.648 145.784 123.546 1.00 28.57 244 GLU B O 1
ATOM 6011 N N . THR B 1 245 ? 151.299 144.447 122.792 1.00 36.39 245 THR B N 1
ATOM 6012 C CA . THR B 1 245 ? 150.412 143.298 122.641 1.00 39.51 245 THR B CA 1
ATOM 6013 C C . THR B 1 245 ? 149.788 142.904 123.974 1.00 36.32 245 THR B C 1
ATOM 6014 O O . THR B 1 245 ? 148.581 142.638 124.051 1.00 43.42 245 THR B O 1
ATOM 6018 N N . GLY B 1 246 ? 150.598 142.848 125.032 1.00 18.75 246 GLY B N 1
ATOM 6019 C CA . GLY B 1 246 ? 150.065 142.564 126.350 1.00 17.14 246 GLY B CA 1
ATOM 6020 C C . GLY B 1 246 ? 149.063 143.597 126.818 1.00 19.60 246 GLY B C 1
ATOM 6021 O O . GLY B 1 246 ? 148.057 143.250 127.442 1.00 15.12 246 GLY B O 1
ATOM 6022 N N . ALA B 1 247 ? 149.321 144.874 126.531 1.00 15.99 247 ALA B N 1
ATOM 6023 C CA . ALA B 1 247 ? 148.369 145.920 126.885 1.00 20.91 247 ALA B CA 1
ATOM 6024 C C . ALA B 1 247 ? 147.029 145.699 126.194 1.00 14.47 247 ALA B C 1
ATOM 6025 O O . ALA B 1 247 ? 145.969 145.813 126.822 1.00 15.29 247 ALA B O 1
ATOM 6027 N N . LEU B 1 248 ? 147.057 145.376 124.900 1.00 27.88 248 LEU B N 1
ATOM 6028 C CA . LEU B 1 248 ? 145.814 145.149 124.170 1.00 29.79 248 LEU B CA 1
ATOM 6029 C C . LEU B 1 248 ? 145.073 143.918 124.682 1.00 21.91 248 LEU B C 1
ATOM 6030 O O . LEU B 1 248 ? 143.839 143.937 124.797 1.00 22.51 248 LEU B O 1
ATOM 6035 N N . GLU B 1 249 ? 145.801 142.844 124.998 1.00 55.93 249 GLU B N 1
ATOM 6036 C CA . GLU B 1 249 ? 145.165 141.663 125.576 1.00 55.45 249 GLU B CA 1
ATOM 6037 C C . GLU B 1 249 ? 144.523 141.978 126.924 1.00 53.91 249 GLU B C 1
ATOM 6038 O O . GLU B 1 249 ? 143.397 141.540 127.203 1.00 54.83 249 GLU B O 1
ATOM 6044 N N . LEU B 1 250 ? 145.226 142.729 127.775 1.00 12.73 250 LEU B N 1
ATOM 6045 C CA . LEU B 1 250 ? 144.661 143.121 129.060 1.00 18.96 250 LEU B CA 1
ATOM 6046 C C . LEU B 1 250 ? 143.403 143.959 128.874 1.00 12.96 250 LEU B C 1
ATOM 6047 O O . LEU B 1 250 ? 142.426 143.800 129.616 1.00 18.05 250 LEU B O 1
ATOM 6052 N N . LEU B 1 251 ? 143.411 144.863 127.893 1.00 18.06 251 LEU B N 1
ATOM 6053 C CA . LEU B 1 251 ? 142.225 145.670 127.627 1.00 20.49 251 LEU B CA 1
ATOM 6054 C C . LEU B 1 251 ? 141.052 144.802 127.190 1.00 18.10 251 LEU B C 1
ATOM 6055 O O . LEU B 1 251 ? 139.915 145.009 127.635 1.00 16.35 251 LEU B O 1
ATOM 6060 N N . GLU B 1 252 ? 141.304 143.826 126.316 1.00 23.94 252 GLU B N 1
ATOM 6061 C CA . GLU B 1 252 ? 140.233 142.930 125.884 1.00 22.28 252 GLU B CA 1
ATOM 6062 C C . GLU B 1 252 ? 139.650 142.160 127.066 1.00 23.80 252 GLU B C 1
ATOM 6063 O O . GLU B 1 252 ? 138.421 142.032 127.203 1.00 24.53 252 GLU B O 1
ATOM 6069 N N . THR B 1 253 ? 140.523 141.628 127.926 1.00 12.06 253 THR B N 1
ATOM 6070 C CA . THR B 1 253 ? 140.055 140.895 129.098 1.00 15.00 253 THR B CA 1
ATOM 6071 C C . THR B 1 253 ? 139.225 141.785 130.015 1.00 13.06 253 THR B C 1
ATOM 6072 O O . THR B 1 253 ? 138.157 141.370 130.488 1.00 6.67 253 THR B O 1
ATOM 6076 N N . ARG B 1 254 ? 139.696 143.010 130.263 1.00 5.77 254 ARG B N 1
ATOM 6077 C CA . ARG B 1 254 ? 138.938 143.959 131.070 1.00 7.47 254 ARG B CA 1
ATOM 6078 C C . ARG B 1 254 ? 137.557 144.204 130.478 1.00 8.20 254 ARG B C 1
ATOM 6079 O O . ARG B 1 254 ? 136.555 144.200 131.202 1.00 14.20 254 ARG B O 1
ATOM 6087 N N . LEU B 1 255 ? 137.481 144.415 129.162 1.00 11.45 255 LEU B N 1
ATOM 6088 C CA . LEU B 1 255 ? 136.201 144.748 128.545 1.00 13.44 255 LEU B CA 1
ATOM 6089 C C . LEU B 1 255 ? 135.212 143.597 128.663 1.00 11.56 255 LEU B C 1
ATOM 6090 O O . LEU B 1 255 ? 134.039 143.808 128.998 1.00 12.85 255 LEU B O 1
ATOM 6095 N N . MET B 1 256 ? 135.659 142.370 128.394 1.00 17.73 256 MET B N 1
ATOM 6096 C CA . MET B 1 256 ? 134.731 141.247 128.470 1.00 23.50 256 MET B CA 1
ATOM 6097 C C . MET B 1 256 ? 134.326 140.923 129.906 1.00 20.33 256 MET B C 1
ATOM 6098 O O . MET B 1 256 ? 133.178 140.516 130.138 1.00 24.16 256 MET B O 1
ATOM 6103 N N . ILE B 1 257 ? 135.230 141.090 130.875 1.00 4.13 257 ILE B N 1
ATOM 6104 C CA . ILE B 1 257 ? 134.825 140.944 132.267 1.00 4.22 257 ILE B CA 1
ATOM 6105 C C . ILE B 1 257 ? 133.692 141.907 132.600 1.00 6.65 257 ILE B C 1
ATOM 6106 O O . ILE B 1 257 ? 132.692 141.519 133.221 1.00 9.18 257 ILE B O 1
ATOM 6111 N N . GLU B 1 258 ? 133.825 143.171 132.197 1.00 19.95 258 GLU B N 1
ATOM 6112 C CA . GLU B 1 258 ? 132.784 144.156 132.459 1.00 20.50 258 GLU B CA 1
ATOM 6113 C C . GLU B 1 258 ? 131.488 143.809 131.739 1.00 20.40 258 GLU B C 1
ATOM 6114 O O . GLU B 1 258 ? 130.402 144.015 132.285 1.00 19.05 258 GLU B O 1
ATOM 6120 N N . ARG B 1 259 ? 131.578 143.303 130.509 1.00 29.75 259 ARG B N 1
ATOM 6121 C CA . ARG B 1 259 ? 130.374 142.902 129.786 1.00 29.45 259 ARG B CA 1
ATOM 6122 C C . ARG B 1 259 ? 129.624 141.809 130.539 1.00 24.70 259 ARG B C 1
ATOM 6123 O O . ARG B 1 259 ? 128.399 141.881 130.719 1.00 23.24 259 ARG B O 1
ATOM 6131 N N . THR B 1 260 ? 130.349 140.783 130.987 1.00 11.48 260 THR B N 1
ATOM 6132 C CA . THR B 1 260 ? 129.712 139.715 131.748 1.00 5.81 260 THR B CA 1
ATOM 6133 C C . THR B 1 260 ? 129.107 140.237 133.047 1.00 7.12 260 THR B C 1
ATOM 6134 O O . THR B 1 260 ? 127.987 139.852 133.407 1.00 9.76 260 THR B O 1
ATOM 6138 N N . ALA B 1 261 ? 129.817 141.121 133.753 1.00 5.83 261 ALA B N 1
ATOM 6139 C CA . ALA B 1 261 ? 129.267 141.703 134.974 1.00 6.72 261 ALA B CA 1
ATOM 6140 C C . ALA B 1 261 ? 127.997 142.503 134.700 1.00 4.60 261 ALA B C 1
ATOM 6141 O O . ALA B 1 261 ? 127.032 142.417 135.466 1.00 7.41 261 ALA B O 1
ATOM 6143 N N . TYR B 1 262 ? 127.979 143.290 133.621 1.00 12.10 262 TYR B N 1
ATOM 6144 C CA . TYR B 1 262 ? 126.772 144.032 133.268 1.00 12.69 262 TYR B CA 1
ATOM 6145 C C . TYR B 1 262 ? 125.611 143.086 133.008 1.00 8.05 262 TYR B C 1
ATOM 6146 O O . TYR B 1 262 ? 124.486 143.331 133.459 1.00 12.52 262 TYR B O 1
ATOM 6155 N N . LYS B 1 263 ? 125.860 142.001 132.271 1.00 19.29 263 LYS B N 1
ATOM 6156 C CA . LYS B 1 263 ? 124.796 141.033 132.024 1.00 13.26 263 LYS B CA 1
ATOM 6157 C C . LYS B 1 263 ? 124.286 140.428 133.326 1.00 12.32 263 LYS B C 1
ATOM 6158 O O . LYS B 1 263 ? 123.080 140.209 133.486 1.00 11.82 263 LYS B O 1
ATOM 6164 N N . ALA B 1 264 ? 125.188 140.148 134.269 1.00 8.55 264 ALA B N 1
ATOM 6165 C CA . ALA B 1 264 ? 124.768 139.597 135.553 1.00 7.30 264 ALA B CA 1
ATOM 6166 C C . ALA B 1 264 ? 123.935 140.579 136.369 1.00 2.87 264 ALA B C 1
ATOM 6167 O O . ALA B 1 264 ? 123.071 140.146 137.138 1.00 2.53 264 ALA B O 1
ATOM 6169 N N . GLY B 1 265 ? 124.176 141.877 136.229 1.00 10.07 265 GLY B N 1
ATOM 6170 C CA . GLY B 1 265 ? 123.423 142.884 136.939 1.00 16.98 265 GLY B CA 1
ATOM 6171 C C . GLY B 1 265 ? 124.228 143.775 137.859 1.00 13.27 265 GLY B C 1
ATOM 6172 O O . GLY B 1 265 ? 123.678 144.263 138.852 1.00 8.30 265 GLY B O 1
ATOM 6173 N N . TYR B 1 266 ? 125.504 144.007 137.563 1.00 15.51 266 TYR B N 1
ATOM 6174 C CA . TYR B 1 266 ? 126.395 144.810 138.398 1.00 14.70 266 TYR B CA 1
ATOM 6175 C C . TYR B 1 266 ? 126.859 146.019 137.587 1.00 13.48 266 TYR B C 1
ATOM 6176 O O . TYR B 1 266 ? 127.786 145.920 136.781 1.00 8.18 266 TYR B O 1
ATOM 6185 N N . ILE B 1 267 ? 126.213 147.161 137.808 1.00 24.96 267 ILE B N 1
ATOM 6186 C CA . ILE B 1 267 ? 126.562 148.418 137.154 1.00 22.46 267 ILE B CA 1
ATOM 6187 C C . ILE B 1 267 ? 127.068 149.368 138.232 1.00 23.17 267 ILE B C 1
ATOM 6188 O O . ILE B 1 267 ? 126.304 149.793 139.107 1.00 16.96 267 ILE B O 1
ATOM 6193 N N . MET B 1 268 ? 128.357 149.707 138.162 1.00 42.40 268 MET B N 1
ATOM 6194 C CA . MET B 1 268 ? 129.017 150.585 139.123 1.00 43.48 268 MET B CA 1
ATOM 6195 C C . MET B 1 268 ? 128.624 150.227 140.552 1.00 41.55 268 MET B C 1
ATOM 6196 O O . MET B 1 268 ? 127.875 150.974 141.194 1.00 39.49 268 MET B O 1
ATOM 6201 N N . PRO B 1 269 ? 129.101 149.106 141.082 1.00 32.54 269 PRO B N 1
ATOM 6202 C CA . PRO B 1 269 ? 128.804 148.746 142.468 1.00 32.07 269 PRO B CA 1
ATOM 6203 C C . PRO B 1 269 ? 129.870 149.260 143.430 1.00 26.97 269 PRO B C 1
ATOM 6204 O O . PRO B 1 269 ? 130.966 149.663 143.035 1.00 32.73 269 PRO B O 1
ATOM 6208 N N . ASN B 1 270 ? 129.521 149.238 144.713 1.00 75.14 270 ASN B N 1
ATOM 6209 C CA . ASN B 1 270 ? 130.450 149.674 145.747 1.00 75.37 270 ASN B CA 1
ATOM 6210 C C . ASN B 1 270 ? 131.620 148.705 145.859 1.00 76.12 270 ASN B C 1
ATOM 6211 O O . ASN B 1 270 ? 131.445 147.484 145.818 1.00 69.77 270 ASN B O 1
ATOM 6216 N N . GLN B 1 271 ? 132.820 149.259 146.006 1.00 38.69 271 GLN B N 1
ATOM 6217 C CA . GLN B 1 271 ? 134.053 148.487 146.106 1.00 42.04 271 GLN B CA 1
ATOM 6218 C C . GLN B 1 271 ? 134.521 148.497 147.556 1.00 37.85 271 GLN B C 1
ATOM 6219 O O . GLN B 1 271 ? 134.913 149.545 148.080 1.00 42.79 271 GLN B O 1
ATOM 6225 N N . TYR B 1 272 ? 134.490 147.328 148.195 1.00 29.27 272 TYR B N 1
ATOM 6226 C CA . TYR B 1 272 ? 134.907 147.190 149.586 1.00 26.32 272 TYR B CA 1
ATOM 6227 C C . TYR B 1 272 ? 135.884 146.052 149.837 1.00 30.01 272 TYR B C 1
ATOM 6228 O O . TYR B 1 272 ? 136.568 146.079 150.867 1.00 27.64 272 TYR B O 1
ATOM 6237 N N . ILE B 1 273 ? 135.982 145.068 148.953 1.00 29.67 273 ILE B N 1
ATOM 6238 C CA . ILE B 1 273 ? 136.824 143.898 149.151 1.00 31.10 273 ILE B CA 1
ATOM 6239 C C . ILE B 1 273 ? 137.888 143.883 148.060 1.00 29.49 273 ILE B C 1
ATOM 6240 O O . ILE B 1 273 ? 137.616 143.516 146.917 1.00 36.10 273 ILE B O 1
ATOM 6245 N N . PRO B 1 274 ? 139.119 144.280 148.374 1.00 19.70 274 PRO B N 1
ATOM 6246 C CA . PRO B 1 274 ? 140.196 144.173 147.388 1.00 18.88 274 PRO B CA 1
ATOM 6247 C C . PRO B 1 274 ? 140.787 142.774 147.338 1.00 16.61 274 PRO B C 1
ATOM 6248 O O . PRO B 1 274 ? 140.810 142.041 148.328 1.00 17.76 274 PRO B O 1
ATOM 6252 N N . ASP B 1 275 ? 141.271 142.411 146.153 1.00 43.09 275 ASP B N 1
ATOM 6253 C CA . ASP B 1 275 ? 141.893 141.113 145.917 1.00 43.23 275 ASP B CA 1
ATOM 6254 C C . ASP B 1 275 ? 143.404 141.306 145.885 1.00 45.12 275 ASP B C 1
ATOM 6255 O O . ASP B 1 275 ? 143.937 141.936 144.965 1.00 45.28 275 ASP B O 1
ATOM 6260 N N . LEU B 1 276 ? 144.093 140.759 146.887 1.00 8.46 276 LEU B N 1
ATOM 6261 C CA . LEU B 1 276 ? 145.529 140.935 147.031 1.00 12.69 276 LEU B CA 1
ATOM 6262 C C . LEU B 1 276 ? 146.327 139.664 146.786 1.00 9.48 276 LEU B C 1
ATOM 6263 O O . LEU B 1 276 ? 147.559 139.735 146.713 1.00 8.97 276 LEU B O 1
ATOM 6268 N N . VAL B 1 277 ? 145.671 138.512 146.656 1.00 22.31 277 VAL B N 1
ATOM 6269 C CA . VAL B 1 277 ? 146.353 137.235 146.475 1.00 22.64 277 VAL B CA 1
ATOM 6270 C C . VAL B 1 277 ? 146.231 136.706 145.058 1.00 20.63 277 VAL B C 1
ATOM 6271 O O . VAL B 1 277 ? 146.695 135.589 144.787 1.00 15.91 277 VAL B O 1
ATOM 6275 N N . GLY B 1 278 ? 145.628 137.463 144.146 1.00 10.44 278 GLY B N 1
ATOM 6276 C CA . GLY B 1 278 ? 145.512 137.053 142.768 1.00 8.75 278 GLY B CA 1
ATOM 6277 C C . GLY B 1 278 ? 146.272 137.963 141.824 1.00 3.54 278 GLY B C 1
ATOM 6278 O O . GLY B 1 278 ? 146.944 138.911 142.241 1.00 12.97 278 GLY B O 1
ATOM 6279 N N . PRO B 1 279 ? 146.184 137.681 140.528 1.00 10.74 279 PRO B N 1
ATOM 6280 C CA . PRO B 1 279 ? 146.867 138.513 139.530 1.00 2.32 279 PRO B CA 1
ATOM 6281 C C . PRO B 1 279 ? 146.380 139.951 139.587 1.00 5.20 279 PRO B C 1
ATOM 6282 O O . PRO B 1 279 ? 145.180 140.199 139.775 1.00 3.71 279 PRO B O 1
ATOM 6286 N N . PRO B 1 280 ? 147.280 140.935 139.427 1.00 6.53 280 PRO B N 1
ATOM 6287 C CA . PRO B 1 280 ? 146.846 142.340 139.462 1.00 4.95 280 PRO B CA 1
ATOM 6288 C C . PRO B 1 280 ? 145.931 142.728 138.311 1.00 6.33 280 PRO B C 1
ATOM 6289 O O . PRO B 1 280 ? 144.855 143.292 138.534 1.00 11.72 280 PRO B O 1
ATOM 6293 N N . ARG B 1 281 ? 146.350 142.443 137.078 1.00 15.79 281 ARG B N 1
ATOM 6294 C CA . ARG B 1 281 ? 145.602 142.833 135.883 1.00 20.58 281 ARG B CA 1
ATOM 6295 C C . ARG B 1 281 ? 145.494 144.354 135.783 1.00 21.69 281 ARG B C 1
ATOM 6296 O O . ARG B 1 281 ? 144.402 144.920 135.705 1.00 17.71 281 ARG B O 1
ATOM 6304 N N . SER B 1 282 ? 146.647 145.018 135.780 1.00 6.28 282 SER B N 1
ATOM 6305 C CA . SER B 1 282 ? 146.729 146.472 135.783 1.00 15.14 282 SER B CA 1
ATOM 6306 C C . SER B 1 282 ? 147.472 146.955 134.546 1.00 9.74 282 SER B C 1
ATOM 6307 O O . SER B 1 282 ? 148.356 146.262 134.031 1.00 9.73 282 SER B O 1
ATOM 6310 N N . MET B 1 283 ? 147.107 148.147 134.073 1.00 24.40 283 MET B N 1
ATOM 6311 C CA . MET B 1 283 ? 147.711 148.751 132.892 1.00 26.10 283 MET B CA 1
ATOM 6312 C C . MET B 1 283 ? 148.330 150.117 133.172 1.00 25.00 283 MET B C 1
ATOM 6313 O O . MET B 1 283 ? 148.657 150.839 132.225 1.00 27.42 283 MET B O 1
ATOM 6318 N N . SER B 1 284 ? 148.498 150.492 134.439 1.00 1.75 284 SER B N 1
ATOM 6319 C CA . SER B 1 284 ? 149.083 151.796 134.747 1.00 8.31 284 SER B CA 1
ATOM 6320 C C . SER B 1 284 ? 150.524 151.922 134.266 1.00 8.06 284 SER B C 1
ATOM 6321 O O . SER B 1 284 ? 150.881 152.988 133.730 1.00 10.06 284 SER B O 1
ATOM 6324 N N . PRO B 1 285 ? 151.396 150.921 134.424 1.00 0.37 285 PRO B N 1
ATOM 6325 C CA . PRO B 1 285 ? 152.748 151.052 133.857 1.00 0.99 285 PRO B CA 1
ATOM 6326 C C . PRO B 1 285 ? 152.751 151.241 132.352 1.00 3.91 285 PRO B C 1
ATOM 6327 O O . PRO B 1 285 ? 153.607 151.964 131.829 1.00 6.26 285 PRO B O 1
ATOM 6331 N N . HIS B 1 286 ? 151.820 150.606 131.638 1.00 0.18 286 HIS B N 1
ATOM 6332 C CA . HIS B 1 286 ? 151.740 150.791 130.194 1.00 3.28 286 HIS B CA 1
ATOM 6333 C C . HIS B 1 286 ? 151.255 152.188 129.834 1.00 2.83 286 HIS B C 1
ATOM 6334 O O . HIS B 1 286 ? 151.725 152.772 128.852 1.00 4.87 286 HIS B O 1
ATOM 6341 N N . LEU B 1 287 ? 150.310 152.732 130.603 1.00 2.25 287 LEU B N 1
ATOM 6342 C CA . LEU B 1 287 ? 149.873 154.104 130.380 1.00 9.02 287 LEU B CA 1
ATOM 6343 C C . LEU B 1 287 ? 150.988 155.102 130.657 1.00 4.11 287 LEU B C 1
ATOM 6344 O O . LEU B 1 287 ? 151.073 156.135 129.984 1.00 4.76 287 LEU B O 1
ATOM 6349 N N . ARG B 1 288 ? 151.845 154.821 131.641 1.00 12.82 288 ARG B N 1
ATOM 6350 C CA . ARG B 1 288 ? 152.924 155.749 131.965 1.00 5.92 288 ARG B CA 1
ATOM 6351 C C . ARG B 1 288 ? 153.869 155.933 130.783 1.00 14.61 288 ARG B C 1
ATOM 6352 O O . ARG B 1 288 ? 154.264 157.059 130.459 1.00 11.93 288 ARG B O 1
ATOM 6360 N N . PHE B 1 289 ? 154.246 154.838 130.125 1.00 3.61 289 PHE B N 1
ATOM 6361 C CA . PHE B 1 289 ? 155.204 154.889 129.029 1.00 3.73 289 PHE B CA 1
ATOM 6362 C C . PHE B 1 289 ? 154.562 155.148 127.673 1.00 6.05 289 PHE B C 1
ATOM 6363 O O . PHE B 1 289 ? 155.279 155.473 126.721 1.00 4.58 289 PHE B O 1
ATOM 6371 N N . GLY B 1 290 ? 153.245 155.016 127.557 1.00 7.71 290 GLY B N 1
ATOM 6372 C CA . GLY B 1 290 ? 152.562 155.280 126.310 1.00 4.02 290 GLY B CA 1
ATOM 6373 C C . GLY B 1 290 ? 152.345 154.077 125.424 1.00 4.62 290 GLY B C 1
ATOM 6374 O O . GLY B 1 290 ? 152.029 154.251 124.242 1.00 4.53 290 GLY B O 1
ATOM 6375 N N . ALA B 1 291 ? 152.510 152.864 125.949 1.00 8.74 291 ALA B N 1
ATOM 6376 C CA . ALA B 1 291 ? 152.256 151.669 125.156 1.00 7.21 291 ALA B CA 1
ATOM 6377 C C . ALA B 1 291 ? 150.770 151.440 124.918 1.00 5.95 291 ALA B C 1
ATOM 6378 O O . ALA B 1 291 ? 150.412 150.623 124.063 1.00 7.43 291 ALA B O 1
ATOM 6380 N N . LEU B 1 292 ? 149.903 152.133 125.652 1.00 8.27 292 LEU B N 1
ATOM 6381 C CA . LEU B 1 292 ? 148.465 152.085 125.442 1.00 11.85 292 LEU B CA 1
ATOM 6382 C C . LEU B 1 292 ? 147.925 153.505 125.393 1.00 4.29 292 LEU B C 1
ATOM 6383 O O . LEU B 1 292 ? 148.376 154.375 126.143 1.00 8.87 292 LEU B O 1
ATOM 6388 N N . SER B 1 293 ? 146.965 153.734 124.502 1.00 9.44 293 SER B N 1
ATOM 6389 C CA . SER B 1 293 ? 146.363 155.049 124.351 1.00 1.00 293 SER B CA 1
ATOM 6390 C C . SER B 1 293 ? 145.245 155.251 125.366 1.00 3.66 293 SER B C 1
ATOM 6391 O O . SER B 1 293 ? 144.488 154.327 125.675 1.00 2.43 293 SER B O 1
ATOM 6394 N N . ILE B 1 294 ? 145.150 156.475 125.886 1.00 3.96 294 ILE B N 1
ATOM 6395 C CA . ILE B 1 294 ? 144.107 156.803 126.850 1.00 2.10 294 ILE B CA 1
ATOM 6396 C C . ILE B 1 294 ? 142.766 157.028 126.150 1.00 1.01 294 ILE B C 1
ATOM 6397 O O . ILE B 1 294 ? 141.714 156.642 126.676 1.00 3.22 294 ILE B O 1
ATOM 6402 N N . ARG B 1 295 ? 142.781 157.632 124.958 1.00 22.56 295 ARG B N 1
ATOM 6403 C CA . ARG B 1 295 ? 141.548 157.842 124.204 1.00 18.77 295 ARG B CA 1
ATOM 6404 C C . ARG B 1 295 ? 140.904 156.518 123.813 1.00 22.56 295 ARG B C 1
ATOM 6405 O O . ARG B 1 295 ? 139.675 156.373 123.865 1.00 15.87 295 ARG B O 1
ATOM 6413 N N . LYS B 1 296 ? 141.719 155.548 123.399 1.00 1.33 296 LYS B N 1
ATOM 6414 C CA . LYS B 1 296 ? 141.196 154.243 123.017 1.00 7.62 296 LYS B CA 1
ATOM 6415 C C . LYS B 1 296 ? 140.484 153.570 124.182 1.00 9.67 296 LYS B C 1
ATOM 6416 O O . LYS B 1 296 ? 139.376 153.049 124.022 1.00 11.16 296 LYS B O 1
ATOM 6422 N N . PHE B 1 297 ? 141.108 153.567 125.361 1.00 5.06 297 PHE B N 1
ATOM 6423 C CA . PHE B 1 297 ? 140.468 153.016 126.551 1.00 6.94 297 PHE B CA 1
ATOM 6424 C C . PHE B 1 297 ? 139.172 153.755 126.866 1.00 7.91 297 PHE B C 1
ATOM 6425 O O . PHE B 1 297 ? 138.127 153.133 127.118 1.00 12.49 297 PHE B O 1
ATOM 6433 N N . TYR B 1 298 ? 139.228 155.089 126.849 1.00 7.04 298 TYR B N 1
ATOM 6434 C CA . TYR B 1 298 ? 138.060 155.907 127.152 1.00 5.32 298 TYR B CA 1
ATOM 6435 C C . TYR B 1 298 ? 136.876 155.528 126.272 1.00 4.66 298 TYR B C 1
ATOM 6436 O O . TYR B 1 298 ? 135.765 155.312 126.767 1.00 6.45 298 TYR B O 1
ATOM 6445 N N . TRP B 1 299 ? 137.096 155.439 124.961 1.00 1.24 299 TRP B N 1
ATOM 6446 C CA . TRP B 1 299 ? 135.986 155.175 124.052 1.00 3.02 299 TRP B CA 1
ATOM 6447 C C . TRP B 1 299 ? 135.577 153.706 124.036 1.00 4.17 299 TRP B C 1
ATOM 6448 O O . TRP B 1 299 ? 134.391 153.403 123.851 1.00 5.10 299 TRP B O 1
ATOM 6459 N N . ASP B 1 300 ? 136.525 152.786 124.223 1.00 15.98 300 ASP B N 1
ATOM 6460 C CA . ASP B 1 300 ? 136.175 151.375 124.288 1.00 18.23 300 ASP B CA 1
ATOM 6461 C C . ASP B 1 300 ? 135.263 151.080 125.469 1.00 8.84 300 ASP B C 1
ATOM 6462 O O . ASP B 1 300 ? 134.308 150.309 125.327 1.00 16.95 300 ASP B O 1
ATOM 6467 N N . LEU B 1 301 ? 135.532 151.676 126.634 1.00 6.74 301 LEU B N 1
ATOM 6468 C CA . LEU B 1 301 ? 134.641 151.465 127.772 1.00 7.49 301 LEU B CA 1
ATOM 6469 C C . LEU B 1 301 ? 133.204 151.856 127.436 1.00 9.37 301 LEU B C 1
ATOM 6470 O O . LEU B 1 301 ? 132.268 151.073 127.656 1.00 4.73 301 LEU B O 1
ATOM 6475 N N . HIS B 1 302 ? 133.011 153.061 126.897 1.00 5.01 302 HIS B N 1
ATOM 6476 C CA . HIS B 1 302 ? 131.663 153.552 126.639 1.00 5.32 302 HIS B CA 1
ATOM 6477 C C . HIS B 1 302 ? 130.973 152.751 125.543 1.00 6.85 302 HIS B C 1
ATOM 6478 O O . HIS B 1 302 ? 129.774 152.465 125.641 1.00 4.58 302 HIS B O 1
ATOM 6485 N N . ASN B 1 303 ? 131.704 152.381 124.490 1.00 12.11 303 ASN B N 1
ATOM 6486 C CA . ASN B 1 303 ? 131.088 151.594 123.428 1.00 9.49 303 ASN B CA 1
ATOM 6487 C C . ASN B 1 303 ? 130.711 150.201 123.919 1.00 3.78 303 ASN B C 1
ATOM 6488 O O . ASN B 1 303 ? 129.649 149.676 123.559 1.00 5.37 303 ASN B O 1
ATOM 6493 N N . ASN B 1 304 ? 131.562 149.586 124.745 1.00 14.94 304 ASN B N 1
ATOM 6494 C CA . ASN B 1 304 ? 131.216 148.303 125.344 1.00 10.18 304 ASN B CA 1
ATOM 6495 C C . ASN B 1 304 ? 129.955 148.418 126.188 1.00 8.84 304 ASN B C 1
ATOM 6496 O O . ASN B 1 304 ? 129.076 147.550 126.125 1.00 16.19 304 ASN B O 1
ATOM 6501 N N . TYR B 1 305 ? 129.845 149.483 126.985 1.00 18.23 305 TYR B N 1
ATOM 6502 C CA . TYR B 1 305 ? 128.635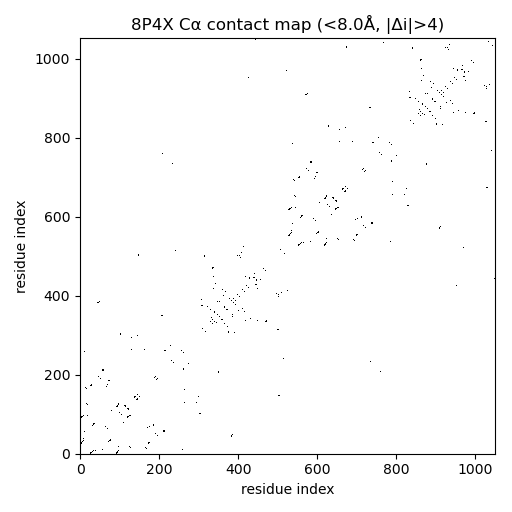 149.667 127.782 1.00 13.47 305 TYR B CA 1
ATOM 6503 C C . TYR B 1 305 ? 127.406 149.838 126.896 1.00 15.14 305 TYR B C 1
ATOM 6504 O O . TYR B 1 305 ? 126.352 149.249 127.165 1.00 19.01 305 TYR B O 1
ATOM 6513 N N . ALA B 1 306 ? 127.518 150.640 125.836 1.00 20.90 306 ALA B N 1
ATOM 6514 C CA . ALA B 1 306 ? 126.358 150.924 124.997 1.00 26.60 306 ALA B CA 1
ATOM 6515 C C . ALA B 1 306 ? 125.911 149.704 124.203 1.00 23.36 306 ALA B C 1
ATOM 6516 O O . ALA B 1 306 ? 124.714 149.544 123.945 1.00 27.89 306 ALA B O 1
ATOM 6518 N N . GLU B 1 307 ? 126.846 148.842 123.794 1.00 55.68 307 GLU B N 1
ATOM 6519 C CA . GLU B 1 307 ? 126.459 147.663 123.024 1.00 59.23 307 GLU B CA 1
ATOM 6520 C C . GLU B 1 307 ? 125.535 146.754 123.825 1.00 56.04 307 GLU B C 1
ATOM 6521 O O . GLU B 1 307 ? 124.560 146.217 123.285 1.00 62.21 307 GLU B O 1
ATOM 6527 N N . VAL B 1 308 ? 125.822 146.567 125.111 1.00 43.86 308 VAL B N 1
ATOM 6528 C CA . VAL B 1 308 ? 125.015 145.672 125.937 1.00 39.05 308 VAL B CA 1
ATOM 6529 C C . VAL B 1 308 ? 123.740 146.367 126.394 1.00 38.98 308 VAL B C 1
ATOM 6530 O O . VAL B 1 308 ? 122.626 145.936 126.075 1.00 35.50 308 VAL B O 1
ATOM 6534 N N . CYS B 1 309 ? 123.886 147.450 127.148 1.00 62.33 309 CYS B N 1
ATOM 6535 C CA . CYS B 1 309 ? 122.753 148.176 127.697 1.00 58.51 309 CYS B CA 1
ATOM 6536 C C . CYS B 1 309 ? 122.259 149.203 126.679 1.00 55.37 309 CYS B C 1
ATOM 6537 O O . CYS B 1 309 ? 122.625 149.172 125.502 1.00 55.95 309 CYS B O 1
ATOM 6540 N N . GLY B 1 310 ? 121.414 150.126 127.126 1.00 44.66 310 GLY B N 1
ATOM 6541 C CA . GLY B 1 310 ? 120.836 151.114 126.238 1.00 47.77 310 GLY B CA 1
ATOM 6542 C C . GLY B 1 310 ? 121.821 152.178 125.802 1.00 41.69 310 GLY B C 1
ATOM 6543 O O . GLY B 1 310 ? 123.008 152.113 126.136 1.00 45.18 310 GLY B O 1
ATOM 6544 N N . GLY B 1 311 ? 121.335 153.166 125.055 1.00 42.97 311 GLY B N 1
ATOM 6545 C CA . GLY B 1 311 ? 122.184 154.215 124.529 1.00 47.14 311 GLY B CA 1
ATOM 6546 C C . GLY B 1 311 ? 122.162 155.485 125.353 1.00 46.06 311 GLY B C 1
ATOM 6547 O O . GLY B 1 311 ? 122.120 156.588 124.801 1.00 50.93 311 GLY B O 1
ATOM 6548 N N . GLU B 1 312 ? 122.188 155.345 126.674 1.00 67.65 312 GLU B N 1
ATOM 6549 C CA . GLU B 1 312 ? 122.233 156.481 127.584 1.00 68.45 312 GLU B CA 1
ATOM 6550 C C . GLU B 1 312 ? 123.656 156.674 128.090 1.00 70.00 312 GLU B C 1
ATOM 6551 O O . GLU B 1 312 ? 124.371 155.703 128.352 1.00 65.30 312 GLU B O 1
ATOM 6557 N N . TRP B 1 313 ? 124.064 157.934 128.219 1.00 41.40 313 TRP B N 1
ATOM 6558 C CA . TRP B 1 313 ? 125.421 158.253 128.636 1.00 41.71 313 TRP B CA 1
ATOM 6559 C C . TRP B 1 313 ? 125.562 158.101 130.145 1.00 45.28 313 TRP B C 1
ATOM 6560 O O . TRP B 1 313 ? 124.717 158.577 130.910 1.00 40.47 313 TRP B O 1
ATOM 6571 N N . LEU B 1 314 ? 126.635 157.436 130.569 1.00 18.53 314 LEU B N 1
ATOM 6572 C CA . LEU B 1 314 ? 126.945 157.235 131.984 1.00 16.67 314 LEU B CA 1
ATOM 6573 C C . LEU B 1 314 ? 128.415 157.589 132.191 1.00 20.49 314 LEU B C 1
ATOM 6574 O O . LEU B 1 314 ? 129.304 156.807 131.841 1.00 25.16 314 LEU B O 1
ATOM 6579 N N . GLY B 1 315 ? 128.668 158.765 132.765 1.00 25.64 315 GLY B N 1
ATOM 6580 C CA . GLY B 1 315 ? 130.026 159.248 132.934 1.00 20.12 315 GLY B CA 1
ATOM 6581 C C . GLY B 1 315 ? 130.806 158.613 134.062 1.00 28.72 315 GLY B C 1
ATOM 6582 O O . GLY B 1 315 ? 132.020 158.822 134.148 1.00 26.23 315 GLY B O 1
ATOM 6583 N N . ALA B 1 316 ? 130.145 157.844 134.928 1.00 16.62 316 ALA B N 1
ATOM 6584 C CA . ALA B 1 316 ? 130.835 157.214 136.046 1.00 18.08 316 ALA B CA 1
ATOM 6585 C C . ALA B 1 316 ? 131.784 156.109 135.602 1.00 23.06 316 ALA B C 1
ATOM 6586 O O . ALA B 1 316 ? 132.625 155.678 136.397 1.00 22.41 316 ALA B O 1
ATOM 6588 N N . LEU B 1 317 ? 131.667 155.638 134.359 1.00 17.91 317 LEU B N 1
ATOM 6589 C CA . LEU B 1 317 ? 132.519 154.546 133.900 1.00 15.88 317 LEU B CA 1
ATOM 6590 C C . LEU B 1 317 ? 133.981 154.966 133.849 1.00 11.22 317 LEU B C 1
ATOM 6591 O O . LEU B 1 317 ? 134.870 154.198 134.236 1.00 10.47 317 LEU B O 1
ATOM 6596 N N . THR B 1 318 ? 134.251 156.180 133.375 1.00 8.23 318 THR B N 1
ATOM 6597 C CA . THR B 1 318 ? 135.611 156.679 133.178 1.00 7.52 318 THR B CA 1
ATOM 6598 C C . THR B 1 318 ? 136.010 157.687 134.249 1.00 13.24 318 THR B C 1
ATOM 6599 O O . THR B 1 318 ? 136.738 158.644 133.977 1.00 13.24 318 THR B O 1
ATOM 6603 N N . ALA B 1 319 ? 135.550 157.483 135.484 1.00 4.28 319 ALA B N 1
ATOM 6604 C CA . ALA B 1 319 ? 135.857 158.422 136.557 1.00 8.13 319 ALA B CA 1
ATOM 6605 C C . ALA B 1 319 ? 137.298 158.293 137.035 1.00 7.61 319 ALA B C 1
ATOM 6606 O O . ALA B 1 319 ? 137.885 159.277 137.495 1.00 9.59 319 ALA B O 1
ATOM 6608 N N . GLN B 1 320 ? 137.878 157.094 136.947 1.00 2.90 320 GLN B N 1
ATOM 6609 C CA . GLN B 1 320 ? 139.251 156.901 137.399 1.00 4.40 320 GLN B CA 1
ATOM 6610 C C . GLN B 1 320 ? 140.251 157.550 136.452 1.00 1.06 320 GLN B C 1
ATOM 6611 O O . GLN B 1 320 ? 141.306 158.023 136.890 1.00 8.77 320 GLN B O 1
ATOM 6617 N N . LEU B 1 321 ? 139.944 157.580 135.155 1.00 0.06 321 LEU B N 1
ATOM 6618 C CA . LEU B 1 321 ? 140.835 158.192 134.179 1.00 0.76 321 LEU B CA 1
ATOM 6619 C C . LEU B 1 321 ? 140.876 159.710 134.285 1.00 2.00 321 LEU B C 1
ATOM 6620 O O . LEU B 1 321 ? 141.720 160.333 133.634 1.00 4.54 321 LEU B O 1
ATOM 6625 N N . VAL B 1 322 ? 139.993 160.316 135.079 1.00 2.79 322 VAL B N 1
ATOM 6626 C CA . VAL B 1 322 ? 139.975 161.767 135.218 1.00 2.02 322 VAL B CA 1
ATOM 6627 C C . VAL B 1 322 ? 140.855 162.261 136.364 1.00 3.58 322 VAL B C 1
ATOM 6628 O O . VAL B 1 322 ? 141.310 163.412 136.327 1.00 4.68 322 VAL B O 1
ATOM 6632 N N . TRP B 1 323 ? 141.115 161.425 137.373 1.00 6.46 323 TRP B N 1
ATOM 6633 C CA . TRP B 1 323 ? 142.075 161.791 138.412 1.00 5.64 323 TRP B CA 1
ATOM 6634 C C . TRP B 1 323 ? 143.466 161.996 137.823 1.00 1.54 323 TRP B C 1
ATOM 6635 O O . TRP B 1 323 ? 144.204 162.900 138.236 1.00 7.42 323 TRP B O 1
ATOM 6646 N N . ARG B 1 324 ? 143.843 161.148 136.864 1.00 3.60 324 ARG B N 1
ATOM 6647 C CA . ARG B 1 324 ? 145.132 161.282 136.197 1.00 5.00 324 ARG B CA 1
ATOM 6648 C C . ARG B 1 324 ? 145.277 162.649 135.536 1.00 0.59 324 ARG B C 1
ATOM 6649 O O . ARG B 1 324 ? 146.291 163.333 135.721 1.00 1.12 324 ARG B O 1
ATOM 6657 N N . GLU B 1 325 ? 144.266 163.070 134.773 1.00 1.06 325 GLU B N 1
ATOM 6658 C CA . GLU B 1 325 ? 144.295 164.386 134.146 1.00 6.89 325 GLU B CA 1
ATOM 6659 C C . GLU B 1 325 ? 144.241 165.510 135.171 1.00 7.49 325 GLU B C 1
ATOM 6660 O O . GLU B 1 325 ? 144.899 166.539 134.982 1.00 5.58 325 GLU B O 1
ATOM 6666 N N . TYR B 1 326 ? 143.465 165.338 136.242 1.00 8.59 326 TYR B N 1
ATOM 6667 C CA . TYR B 1 326 ? 143.393 166.340 137.298 1.00 0.30 326 TYR B CA 1
ATOM 6668 C C . TYR B 1 326 ? 144.754 166.585 137.934 1.00 1.33 326 TYR B C 1
ATOM 6669 O O . TYR B 1 326 ? 145.109 167.737 138.207 1.00 4.05 326 TYR B O 1
ATOM 6678 N N . PHE B 1 327 ? 145.528 165.529 138.169 1.00 4.48 327 PHE B N 1
ATOM 6679 C CA . PHE B 1 327 ? 146.865 165.694 138.726 1.00 1.99 327 PHE B CA 1
ATOM 6680 C C . PHE B 1 327 ? 147.889 166.153 137.694 1.00 3.36 327 PHE B C 1
ATOM 6681 O O . PHE B 1 327 ? 148.842 166.852 138.055 1.00 2.82 327 PHE B O 1
ATOM 6689 N N . TYR B 1 328 ? 147.725 165.782 136.422 1.00 4.17 328 TYR B N 1
ATOM 6690 C CA . TYR B 1 328 ? 148.637 166.266 135.387 1.00 0.84 328 TYR B CA 1
ATOM 6691 C C . TYR B 1 328 ? 148.492 167.769 135.175 1.00 3.53 328 TYR B C 1
ATOM 6692 O O . TYR B 1 328 ? 149.489 168.496 135.109 1.00 1.09 328 TYR B O 1
ATOM 6701 N N . CYS B 1 329 ? 147.255 168.255 135.053 1.00 21.75 329 CYS B N 1
ATOM 6702 C CA . CYS B 1 329 ? 147.033 169.663 134.743 1.00 27.33 329 CYS B CA 1
ATOM 6703 C C . CYS B 1 329 ? 147.388 170.587 135.901 1.00 24.10 329 CYS B C 1
ATOM 6704 O O . CYS B 1 329 ? 147.534 171.795 135.687 1.00 23.22 329 CYS B O 1
ATOM 6707 N N . MET B 1 330 ? 147.529 170.058 137.115 1.00 16.99 330 MET B N 1
ATOM 6708 C CA . MET B 1 330 ? 147.869 170.886 138.265 1.00 24.66 330 MET B CA 1
ATOM 6709 C C . MET B 1 330 ? 149.326 171.329 138.264 1.00 23.60 330 MET B C 1
ATOM 6710 O O . MET B 1 330 ? 149.638 172.383 138.829 1.00 20.47 330 MET B O 1
ATOM 6715 N N . SER B 1 331 ? 150.217 170.555 137.654 1.00 13.02 331 SER B N 1
ATOM 6716 C CA . SER B 1 331 ? 151.633 170.882 137.592 1.00 8.91 331 SER B CA 1
ATOM 6717 C C . SER B 1 331 ? 151.968 171.889 136.500 1.00 11.78 331 SER B C 1
ATOM 6718 O O . SER B 1 331 ? 153.133 172.281 136.379 1.00 7.83 331 SER B O 1
ATOM 6721 N N . TYR B 1 332 ? 150.987 172.316 135.712 1.00 18.36 332 TYR B N 1
ATOM 6722 C CA . TYR B 1 332 ? 151.246 173.240 134.617 1.00 21.84 332 TYR B CA 1
ATOM 6723 C C . TYR B 1 332 ? 151.835 174.541 135.145 1.00 24.96 332 TYR B C 1
ATOM 6724 O O . TYR B 1 332 ? 151.188 175.264 135.909 1.00 19.67 332 TYR B O 1
ATOM 6733 N N . GLY B 1 333 ? 153.066 174.837 134.735 1.00 29.68 333 GLY B N 1
ATOM 6734 C CA . GLY B 1 333 ? 153.732 176.060 135.132 1.00 33.04 333 GLY B CA 1
ATOM 6735 C C . GLY B 1 333 ? 154.252 176.090 136.550 1.00 34.14 333 GLY B C 1
ATOM 6736 O O . GLY B 1 333 ? 154.061 177.098 137.239 1.00 27.21 333 GLY B O 1
ATOM 6737 N N . ASN B 1 334 ? 154.907 175.026 137.011 1.00 14.29 334 ASN B N 1
ATOM 6738 C CA . ASN B 1 334 ? 155.438 174.965 138.372 1.00 17.57 334 ASN B CA 1
ATOM 6739 C C . ASN B 1 334 ? 156.533 173.910 138.434 1.00 11.63 334 ASN B C 1
ATOM 6740 O O . ASN B 1 334 ? 156.271 172.736 138.723 1.00 19.81 334 ASN B O 1
ATOM 6745 N N . PRO B 1 335 ? 157.783 174.292 138.157 1.00 15.29 335 PRO B N 1
ATOM 6746 C CA . PRO B 1 335 ? 158.882 173.320 138.261 1.00 12.37 335 PRO B CA 1
ATOM 6747 C C . PRO B 1 335 ? 159.107 172.797 139.667 1.00 18.09 335 PRO B C 1
ATOM 6748 O O . PRO B 1 335 ? 159.702 171.723 139.823 1.00 14.24 335 PRO B O 1
ATOM 6752 N N . SER B 1 336 ? 158.665 173.521 140.697 1.00 23.93 336 SER B N 1
ATOM 6753 C CA . SER B 1 336 ? 158.839 173.106 142.084 1.00 26.59 336 SER B CA 1
ATOM 6754 C C . SER B 1 336 ? 157.658 172.299 142.607 1.00 24.01 336 SER B C 1
ATOM 6755 O O . SER B 1 336 ? 157.402 172.293 143.817 1.00 24.59 336 SER B O 1
ATOM 6758 N N . PHE B 1 337 ? 156.933 171.615 141.723 1.00 2.50 337 PHE B N 1
ATOM 6759 C CA . PHE B 1 337 ? 155.785 170.813 142.121 1.00 5.49 337 PHE B CA 1
ATOM 6760 C C . PHE B 1 337 ? 156.177 169.580 142.923 1.00 10.57 337 PHE B C 1
ATOM 6761 O O . PHE B 1 337 ? 155.300 168.951 143.525 1.00 2.84 337 PHE B O 1
ATOM 6769 N N . ASP B 1 338 ? 157.460 169.226 142.956 1.00 10.98 338 ASP B N 1
ATOM 6770 C CA . ASP B 1 338 ? 157.945 168.070 143.697 1.00 17.43 338 ASP B CA 1
ATOM 6771 C C . ASP B 1 338 ? 158.624 168.452 145.007 1.00 13.52 338 ASP B C 1
ATOM 6772 O O . ASP B 1 338 ? 159.302 167.614 145.608 1.00 15.77 338 ASP B O 1
ATOM 6777 N N . LYS B 1 339 ? 158.456 169.692 145.461 1.00 20.94 339 LYS B N 1
ATOM 6778 C CA . LYS B 1 339 ? 159.069 170.174 146.688 1.00 22.71 339 LYS B CA 1
ATOM 6779 C C . LYS B 1 339 ? 158.036 170.937 147.506 1.00 24.29 339 LYS B C 1
ATOM 6780 O O . LYS B 1 339 ? 156.984 171.336 147.002 1.00 16.42 339 LYS B O 1
ATOM 6786 N N . MET B 1 340 ? 158.350 171.131 148.786 1.00 22.20 340 MET B N 1
ATOM 6787 C CA . MET B 1 340 ? 157.469 171.867 149.683 1.00 27.28 340 MET B CA 1
ATOM 6788 C C . MET B 1 340 ? 157.836 173.340 149.781 1.00 24.84 340 MET B C 1
ATOM 6789 O O . MET B 1 340 ? 156.968 174.168 150.078 1.00 27.02 340 MET B O 1
ATOM 6794 N N . GLU B 1 341 ? 159.097 173.684 149.539 1.00 55.77 341 GLU B N 1
ATOM 6795 C CA . GLU B 1 341 ? 159.551 175.067 149.587 1.00 57.40 341 GLU B CA 1
ATOM 6796 C C . GLU B 1 341 ? 159.495 175.667 148.188 1.00 51.30 341 GLU B C 1
ATOM 6797 O O . GLU B 1 341 ? 160.044 175.097 147.239 1.00 52.60 341 GLU B O 1
ATOM 6803 N N . GLY B 1 342 ? 158.837 176.817 148.067 1.00 42.47 342 GLY B N 1
ATOM 6804 C CA . GLY B 1 342 ? 158.672 177.476 146.790 1.00 40.17 342 GLY B CA 1
ATOM 6805 C C . GLY B 1 342 ? 157.481 177.017 145.980 1.00 42.38 342 GLY B C 1
ATOM 6806 O O . GLY B 1 342 ? 157.263 177.543 144.881 1.00 36.32 342 GLY B O 1
ATOM 6807 N N . ASN B 1 343 ? 156.705 176.057 146.480 1.00 13.29 343 ASN B N 1
ATOM 6808 C CA . ASN B 1 343 ? 155.537 175.563 145.770 1.00 17.06 343 ASN B CA 1
ATOM 6809 C C . ASN B 1 343 ? 154.303 176.288 146.285 1.00 14.51 343 ASN B C 1
ATOM 6810 O O . ASN B 1 343 ? 153.948 176.121 147.462 1.00 22.62 343 ASN B O 1
ATOM 6815 N N . PRO B 1 344 ? 153.621 177.096 145.467 1.00 19.05 344 PRO B N 1
ATOM 6816 C CA . PRO B 1 344 ? 152.504 177.897 145.994 1.00 26.20 344 PRO B CA 1
ATOM 6817 C C . PRO B 1 344 ? 151.236 177.106 146.267 1.00 25.33 344 PRO B C 1
ATOM 6818 O O . PRO B 1 344 ? 150.351 177.625 146.959 1.00 25.36 344 PRO B O 1
ATOM 6822 N N . ILE B 1 345 ? 151.111 175.884 145.758 1.00 19.74 345 ILE B N 1
ATOM 6823 C CA . ILE B 1 345 ? 149.892 175.104 145.920 1.00 12.33 345 ILE B CA 1
ATOM 6824 C C . ILE B 1 345 ? 150.016 174.100 147.069 1.00 16.61 345 ILE B C 1
ATOM 6825 O O . ILE B 1 345 ? 149.234 173.156 147.151 1.00 17.47 345 ILE B O 1
ATOM 6830 N N . CYS B 1 346 ? 150.978 174.299 147.966 1.00 36.42 346 CYS B N 1
ATOM 6831 C CA . CYS B 1 346 ? 151.158 173.437 149.124 1.00 31.72 346 CYS B CA 1
ATOM 6832 C C . CYS B 1 346 ? 151.270 174.283 150.384 1.00 31.46 346 CYS B C 1
ATOM 6833 O O . CYS B 1 346 ? 151.786 175.404 150.356 1.00 31.48 346 CYS B O 1
ATOM 6836 N N . LEU B 1 347 ? 150.775 173.736 151.489 1.00 14.98 347 LEU B N 1
ATOM 6837 C CA . LEU B 1 347 ? 150.880 174.381 152.788 1.00 15.66 347 LEU B CA 1
ATOM 6838 C C . LEU B 1 347 ? 152.220 174.053 153.435 1.00 16.99 347 LEU B C 1
ATOM 6839 O O . LEU B 1 347 ? 152.757 172.953 153.277 1.00 15.60 347 LEU B O 1
ATOM 6844 N N . GLN B 1 348 ? 152.755 175.023 154.171 1.00 19.94 348 GLN B N 1
ATOM 6845 C CA . GLN B 1 348 ? 154.026 174.863 154.865 1.00 22.60 348 GLN B CA 1
ATOM 6846 C C . GLN B 1 348 ? 153.774 174.263 156.243 1.00 14.92 348 GLN B C 1
ATOM 6847 O O . GLN B 1 348 ? 153.021 174.826 157.044 1.00 20.41 348 GLN B O 1
ATOM 6853 N N . ILE B 1 349 ? 154.406 173.125 156.515 1.00 8.19 349 ILE B N 1
ATOM 6854 C CA . ILE B 1 349 ? 154.193 172.389 157.758 1.00 14.44 349 ILE B CA 1
ATOM 6855 C C . ILE B 1 349 ? 155.548 172.025 158.355 1.00 9.67 349 ILE B C 1
ATOM 6856 O O . ILE B 1 349 ? 156.407 171.489 157.640 1.00 6.44 349 ILE B O 1
ATOM 6861 N N . PRO B 1 350 ? 155.799 172.296 159.644 1.00 18.66 350 PRO B N 1
ATOM 6862 C CA . PRO B 1 350 ? 157.075 171.877 160.241 1.00 23.66 350 PRO B CA 1
ATOM 6863 C C . PRO B 1 350 ? 157.150 170.374 160.456 1.00 19.21 350 PRO B C 1
ATOM 6864 O O . PRO B 1 350 ? 156.441 169.828 161.307 1.00 28.01 350 PRO B O 1
ATOM 6868 N N . TRP B 1 351 ? 158.003 169.699 159.696 1.00 2.50 351 TRP B N 1
ATOM 6869 C CA . TRP B 1 351 ? 158.219 168.269 159.840 1.00 0.00 351 TRP B CA 1
ATOM 6870 C C . TRP B 1 351 ? 159.487 168.003 160.644 1.00 2.67 351 TRP B C 1
ATOM 6871 O O . TRP B 1 351 ? 160.275 168.905 160.936 1.00 3.48 351 TRP B O 1
ATOM 6882 N N . TYR B 1 352 ? 159.673 166.738 161.003 1.00 24.38 352 TYR B N 1
ATOM 6883 C CA . TYR B 1 352 ? 160.872 166.270 161.681 1.00 28.56 352 TYR B CA 1
ATOM 6884 C C . TYR B 1 352 ? 161.737 165.461 160.721 1.00 28.30 352 TYR B C 1
ATOM 6885 O O . TYR B 1 352 ? 161.298 165.051 159.644 1.00 27.74 352 TYR B O 1
ATOM 6894 N N . LYS B 1 353 ? 162.986 165.240 161.127 1.00 44.26 353 LYS B N 1
ATOM 6895 C CA . LYS B 1 353 ? 163.941 164.475 160.327 1.00 45.86 353 LYS B CA 1
ATOM 6896 C C . LYS B 1 353 ? 164.692 163.512 161.236 1.00 48.75 353 LYS B C 1
ATOM 6897 O O . LYS B 1 353 ? 165.525 163.934 162.043 1.00 44.66 353 LYS B O 1
ATOM 6903 N N . ASP B 1 354 ? 164.388 162.220 161.109 1.00 63.93 354 ASP B N 1
ATOM 6904 C CA . ASP B 1 354 ? 165.127 161.155 161.777 1.00 59.49 354 ASP B CA 1
ATOM 6905 C C . ASP B 1 354 ? 165.485 160.107 160.733 1.00 60.34 354 ASP B C 1
ATOM 6906 O O . ASP B 1 354 ? 164.599 159.580 160.052 1.00 62.20 354 ASP B O 1
ATOM 6911 N N . GLU B 1 355 ? 166.781 159.814 160.600 1.00 76.48 355 GLU B N 1
ATOM 6912 C CA . GLU B 1 355 ? 167.231 158.891 159.562 1.00 74.49 355 GLU B CA 1
ATOM 6913 C C . GLU B 1 355 ? 166.948 157.437 159.918 1.00 75.69 355 GLU B C 1
ATOM 6914 O O . GLU B 1 355 ? 166.650 156.634 159.028 1.00 80.15 355 GLU B O 1
ATOM 6920 N N . GLU B 1 356 ? 167.040 157.074 161.198 1.00 68.10 356 GLU B N 1
ATOM 6921 C CA . GLU B 1 356 ? 166.804 155.687 161.586 1.00 67.73 356 GLU B CA 1
ATOM 6922 C C . GLU B 1 356 ? 165.377 155.260 161.266 1.00 67.01 356 GLU B C 1
ATOM 6923 O O . GLU B 1 356 ? 165.154 154.180 160.703 1.00 62.61 356 GLU B O 1
ATOM 6929 N N . ALA B 1 357 ? 164.397 156.095 161.616 1.00 10.31 357 ALA B N 1
ATOM 6930 C CA . ALA B 1 357 ? 163.005 155.765 161.336 1.00 9.76 357 ALA B CA 1
ATOM 6931 C C . ALA B 1 357 ? 162.753 155.653 159.839 1.00 17.02 357 ALA B C 1
ATOM 6932 O O . ALA B 1 357 ? 162.051 154.741 159.388 1.00 14.97 357 ALA B O 1
ATOM 6934 N N . LEU B 1 358 ? 163.314 156.575 159.055 1.00 13.69 358 LEU B N 1
ATOM 6935 C CA . LEU B 1 358 ? 163.132 156.534 157.609 1.00 10.18 358 LEU B CA 1
ATOM 6936 C C . LEU B 1 358 ? 163.751 155.278 157.007 1.00 17.89 358 LEU B C 1
ATOM 6937 O O . LEU B 1 358 ? 163.163 154.654 156.117 1.00 18.52 358 LEU B O 1
ATOM 6942 N N . GLU B 1 359 ? 164.937 154.892 157.481 1.00 30.80 359 GLU B N 1
ATOM 6943 C CA . GLU B 1 359 ? 165.572 153.677 156.981 1.00 33.87 359 GLU B CA 1
ATOM 6944 C C . GLU B 1 359 ? 164.763 152.439 157.343 1.00 34.02 359 GLU B C 1
ATOM 6945 O O . GLU B 1 359 ? 164.618 151.526 156.522 1.00 34.52 359 GLU B O 1
ATOM 6951 N N . LYS B 1 360 ? 164.232 152.384 158.566 1.00 8.92 360 LYS B N 1
ATOM 6952 C CA . LYS B 1 360 ? 163.374 151.264 158.940 1.00 6.37 360 LYS B CA 1
ATOM 6953 C C . LYS B 1 360 ? 162.127 151.211 158.068 1.00 9.79 360 LYS B C 1
ATOM 6954 O O . LYS B 1 360 ? 161.706 150.132 157.638 1.00 8.43 360 LYS B O 1
ATOM 6960 N N . TRP B 1 361 ? 161.518 152.368 157.802 1.00 5.75 361 TRP B N 1
ATOM 6961 C CA . TRP B 1 361 ? 160.331 152.406 156.956 1.00 6.98 361 TRP B CA 1
ATOM 6962 C C . TRP B 1 361 ? 160.646 151.928 155.543 1.00 4.90 361 TRP B C 1
ATOM 6963 O O . TRP B 1 361 ? 159.857 151.194 154.937 1.00 0.72 361 TRP B O 1
ATOM 6974 N N . LYS B 1 362 ? 161.795 152.333 155.002 1.00 12.24 362 LYS B N 1
ATOM 6975 C CA . LYS B 1 362 ? 162.156 151.941 153.643 1.00 12.35 362 LYS B CA 1
ATOM 6976 C C . LYS B 1 362 ? 162.477 150.453 153.557 1.00 8.86 362 LYS B C 1
ATOM 6977 O O . LYS B 1 362 ? 162.028 149.764 152.634 1.00 11.99 362 LYS B O 1
ATOM 6983 N N . GLN B 1 363 ? 163.259 149.936 154.507 1.00 6.18 363 GLN B N 1
ATOM 6984 C CA . GLN B 1 363 ? 163.649 148.531 154.455 1.00 4.47 363 GLN B CA 1
ATOM 6985 C C . GLN B 1 363 ? 162.474 147.610 154.758 1.00 8.04 363 GLN B C 1
ATOM 6986 O O . GLN B 1 363 ? 162.330 146.555 154.129 1.00 9.40 363 GLN B O 1
ATOM 6992 N N . GLY B 1 364 ? 161.631 147.984 155.715 1.00 9.16 364 GLY B N 1
ATOM 6993 C CA . GLY B 1 364 ? 160.521 147.144 156.117 1.00 6.13 364 GLY B CA 1
ATOM 6994 C C . GLY B 1 364 ? 160.751 146.496 157.466 1.00 6.93 364 GLY B C 1
ATOM 6995 O O . GLY B 1 364 ? 160.382 145.338 157.678 1.00 9.57 364 GLY B O 1
ATOM 6996 N N . GLN B 1 365 ? 161.368 147.237 158.383 1.00 8.80 365 GLN B N 1
ATOM 6997 C CA . GLN B 1 365 ? 161.665 146.773 159.732 1.00 12.81 365 GLN B CA 1
ATOM 6998 C C . GLN B 1 365 ? 160.929 147.617 160.765 1.00 5.67 365 GLN B C 1
ATOM 6999 O O . GLN B 1 365 ? 161.471 147.963 161.816 1.00 11.31 365 GLN B O 1
ATOM 7005 N N . THR B 1 366 ? 159.674 147.959 160.471 1.00 8.97 366 THR B N 1
ATOM 7006 C CA . THR B 1 366 ? 158.910 148.838 161.347 1.00 7.81 366 THR B CA 1
ATOM 7007 C C . THR B 1 366 ? 158.379 148.114 162.577 1.00 8.99 366 THR B C 1
ATOM 7008 O O . THR B 1 366 ? 158.251 148.728 163.642 1.00 9.30 366 THR B O 1
ATOM 7012 N N . GLY B 1 367 ? 158.066 146.827 162.457 1.00 6.82 367 GLY B N 1
ATOM 7013 C CA . GLY B 1 367 ? 157.432 146.085 163.523 1.00 0.48 367 GLY B CA 1
ATOM 7014 C C . GLY B 1 367 ? 155.951 145.847 163.335 1.00 1.59 367 GLY B C 1
ATOM 7015 O O . GLY B 1 367 ? 155.350 145.132 164.144 1.00 5.13 367 GLY B O 1
ATOM 7016 N N . PHE B 1 368 ? 155.345 146.430 162.303 1.00 5.44 368 PHE B N 1
ATOM 7017 C CA . PHE B 1 368 ? 153.944 146.197 161.976 1.00 2.14 368 PHE B CA 1
ATOM 7018 C C . PHE B 1 368 ? 153.863 145.385 160.690 1.00 0.01 368 PHE B C 1
ATOM 7019 O O . PHE B 1 368 ? 154.215 145.904 159.619 1.00 2.97 368 PHE B O 1
ATOM 7027 N N . PRO B 1 369 ? 153.413 144.126 160.732 1.00 9.74 369 PRO B N 1
ATOM 7028 C CA . PRO B 1 369 ? 153.484 143.285 159.522 1.00 7.51 369 PRO B CA 1
ATOM 7029 C C . PRO B 1 369 ? 152.772 143.864 158.312 1.00 3.81 369 PRO B C 1
ATOM 7030 O O . PRO B 1 369 ? 153.233 143.669 157.180 1.00 4.34 369 PRO B O 1
ATOM 7034 N N . TRP B 1 370 ? 151.654 144.563 158.513 1.00 5.70 370 TRP B N 1
ATOM 7035 C CA . TRP B 1 370 ? 150.904 145.107 157.385 1.00 6.45 370 TRP B CA 1
ATOM 7036 C C . TRP B 1 370 ? 151.741 146.101 156.586 1.00 8.11 370 TRP B C 1
ATOM 7037 O O . TRP B 1 370 ? 151.697 146.110 155.351 1.00 2.01 370 TRP B O 1
ATOM 7048 N N . ILE B 1 371 ? 152.512 146.945 157.273 1.00 0.42 371 ILE B N 1
ATOM 7049 C CA . ILE B 1 371 ? 153.352 147.924 156.590 1.00 2.63 371 ILE B CA 1
ATOM 7050 C C . ILE B 1 371 ? 154.551 147.242 155.940 1.00 0.17 371 ILE B C 1
ATOM 7051 O O . ILE B 1 371 ? 154.914 147.542 154.792 1.00 2.60 371 ILE B O 1
ATOM 7056 N N . ASP B 1 372 ? 155.190 146.324 156.670 1.00 6.68 372 ASP B N 1
ATOM 7057 C CA . ASP B 1 372 ? 156.388 145.662 156.170 1.00 8.35 372 ASP B CA 1
ATOM 7058 C C . ASP B 1 372 ? 156.096 144.852 154.915 1.00 9.64 372 ASP B C 1
ATOM 7059 O O . ASP B 1 372 ? 156.897 144.842 153.975 1.00 1.26 372 ASP B O 1
ATOM 7064 N N . ALA B 1 373 ? 154.960 144.154 154.887 1.00 6.47 373 ALA B N 1
ATOM 7065 C CA . ALA B 1 373 ? 154.618 143.356 153.715 1.00 9.44 373 ALA B CA 1
ATOM 7066 C C . ALA B 1 373 ? 154.497 144.227 152.472 1.00 6.29 373 ALA B C 1
ATOM 7067 O O . ALA B 1 373 ? 155.034 143.888 151.412 1.00 8.72 373 ALA B O 1
ATOM 7069 N N . CYS B 1 374 ? 153.806 145.362 152.587 1.00 1.16 374 CYS B N 1
ATOM 7070 C CA . CYS B 1 374 ? 153.641 146.254 151.445 1.00 5.61 374 CYS B CA 1
ATOM 7071 C C . CYS B 1 374 ? 154.974 146.846 151.001 1.00 6.70 374 CYS B C 1
ATOM 7072 O O . CYS B 1 374 ? 155.255 146.924 149.797 1.00 2.61 374 CYS B O 1
ATOM 7075 N N . MET B 1 375 ? 155.809 147.271 151.951 1.00 5.95 375 MET B N 1
ATOM 7076 C CA . MET B 1 375 ? 157.095 147.851 151.572 1.00 6.62 375 MET B CA 1
ATOM 7077 C C . MET B 1 375 ? 157.996 146.820 150.897 1.00 5.90 375 MET B C 1
ATOM 7078 O O . MET B 1 375 ? 158.665 147.127 149.901 1.00 7.29 375 MET B O 1
ATOM 7083 N N . ARG B 1 376 ? 158.028 145.590 151.416 1.00 6.85 376 ARG B N 1
ATOM 7084 C CA . ARG B 1 376 ? 158.828 144.546 150.784 1.00 7.89 376 ARG B CA 1
ATOM 7085 C C . ARG B 1 376 ? 158.282 144.174 149.412 1.00 3.59 376 ARG B C 1
ATOM 7086 O O . ARG B 1 376 ? 159.061 143.893 148.494 1.00 6.62 376 ARG B O 1
ATOM 7094 N N . GLN B 1 377 ? 156.958 144.161 149.249 1.00 6.39 377 GLN B N 1
ATOM 7095 C CA . GLN B 1 377 ? 156.383 143.937 147.929 1.00 5.89 377 GLN B CA 1
ATOM 7096 C C . GLN B 1 377 ? 156.831 145.011 146.950 1.00 1.58 377 GLN B C 1
ATOM 7097 O O . GLN B 1 377 ? 157.187 144.710 145.805 1.00 6.23 377 GLN B O 1
ATOM 7103 N N . LEU B 1 378 ? 156.815 146.275 147.379 1.00 3.46 378 LEU B N 1
ATOM 7104 C CA . LEU B 1 378 ? 157.319 147.341 146.521 1.00 9.56 378 LEU B CA 1
ATOM 7105 C C . LEU B 1 378 ? 158.777 147.106 146.149 1.00 5.99 378 LEU B C 1
ATOM 7106 O O . LEU B 1 378 ? 159.157 147.243 144.980 1.00 1.32 378 LEU B O 1
ATOM 7111 N N . ARG B 1 379 ? 159.611 146.760 147.128 1.00 3.55 379 ARG B N 1
ATOM 7112 C CA . ARG B 1 379 ? 161.035 146.607 146.860 1.00 4.06 379 ARG B CA 1
ATOM 7113 C C . ARG B 1 379 ? 161.354 145.395 145.993 1.00 8.83 379 ARG B C 1
ATOM 7114 O O . ARG B 1 379 ? 162.371 145.408 145.291 1.00 5.38 379 ARG B O 1
ATOM 7122 N N . TYR B 1 380 ? 160.521 144.354 146.019 1.00 4.16 380 TYR B N 1
ATOM 7123 C CA . TYR B 1 380 ? 160.751 143.162 145.208 1.00 7.65 380 TYR B CA 1
ATOM 7124 C C . TYR B 1 380 ? 160.130 143.261 143.819 1.00 0.44 380 TYR B C 1
ATOM 7125 O O . TYR B 1 380 ? 160.834 143.113 142.816 1.00 1.85 380 TYR B O 1
ATOM 7134 N N . GLU B 1 381 ? 158.822 143.496 143.736 1.00 5.34 381 GLU B N 1
ATOM 7135 C CA . GLU B 1 381 ? 158.097 143.471 142.471 1.00 9.55 381 GLU B CA 1
ATOM 7136 C C . GLU B 1 381 ? 157.994 144.836 141.808 1.00 10.60 381 GLU B C 1
ATOM 7137 O O . GLU B 1 381 ? 158.057 144.926 140.578 1.00 12.17 381 GLU B O 1
ATOM 7143 N N . GLY B 1 382 ? 157.832 145.900 142.587 1.00 4.64 382 GLY B N 1
ATOM 7144 C CA . GLY B 1 382 ? 157.702 147.236 142.048 1.00 5.59 382 GLY B CA 1
ATOM 7145 C C . GLY B 1 382 ? 156.285 147.726 141.855 1.00 2.91 382 GLY B C 1
ATOM 7146 O O . GLY B 1 382 ? 156.090 148.741 141.177 1.00 1.71 382 GLY B O 1
ATOM 7147 N N . TRP B 1 383 ? 155.292 147.045 142.423 1.00 6.71 383 TRP B N 1
ATOM 7148 C CA . TRP B 1 383 ? 153.900 147.438 142.281 1.00 5.19 383 TRP B CA 1
ATOM 7149 C C . TRP B 1 383 ? 153.160 147.135 143.575 1.00 2.00 383 TRP B C 1
ATOM 7150 O O . TRP B 1 383 ? 153.497 146.190 144.293 1.00 5.78 383 TRP B O 1
ATOM 7161 N N . MET B 1 384 ? 152.148 147.949 143.868 1.00 10.81 384 MET B N 1
ATOM 7162 C CA . MET B 1 384 ? 151.375 147.800 145.091 1.00 6.35 384 MET B CA 1
ATOM 7163 C C . MET B 1 384 ? 149.952 148.280 144.845 1.00 8.81 384 MET B C 1
ATOM 7164 O O . MET B 1 384 ? 149.701 149.100 143.958 1.00 4.18 384 MET B O 1
ATOM 7169 N N . HIS B 1 385 ? 149.023 147.755 145.640 1.00 1.36 385 HIS B N 1
ATOM 7170 C CA . HIS B 1 385 ? 147.632 148.174 145.570 1.00 2.69 385 HIS B CA 1
ATOM 7171 C C . HIS B 1 385 ? 147.446 149.547 146.217 1.00 0.61 385 HIS B C 1
ATOM 7172 O O . HIS B 1 385 ? 148.225 149.978 147.070 1.00 0.44 385 HIS B O 1
ATOM 7179 N N . HIS B 1 386 ? 146.379 150.230 145.794 1.00 5.89 386 HIS B N 1
ATOM 7180 C CA . HIS B 1 386 ? 146.099 151.586 146.260 1.00 5.96 386 HIS B CA 1
ATOM 7181 C C . HIS B 1 386 ? 146.018 151.662 147.783 1.00 6.64 386 HIS B C 1
ATOM 7182 O O . HIS B 1 386 ? 146.548 152.600 148.396 1.00 5.90 386 HIS B O 1
ATOM 7189 N N . VAL B 1 387 ? 145.345 150.693 148.408 1.00 2.96 387 VAL B N 1
ATOM 7190 C CA . VAL B 1 387 ? 145.147 150.734 149.854 1.00 4.01 387 VAL B CA 1
ATOM 7191 C C . VAL B 1 387 ? 146.484 150.691 150.583 1.00 1.69 387 VAL B C 1
ATOM 7192 O O . VAL B 1 387 ? 146.690 151.402 151.575 1.00 3.24 387 VAL B O 1
ATOM 7196 N N . GLY B 1 388 ? 147.416 149.867 150.104 1.00 9.23 388 GLY B N 1
ATOM 7197 C CA . GLY B 1 388 ? 148.729 149.811 150.725 1.00 1.87 388 GLY B CA 1
ATOM 7198 C C . GLY B 1 388 ? 149.495 151.115 150.609 1.00 2.14 388 GLY B C 1
ATOM 7199 O O . GLY B 1 388 ? 150.152 151.547 151.562 1.00 8.62 388 GLY B O 1
ATOM 7200 N N . ARG B 1 389 ? 149.443 151.749 149.436 1.00 6.93 389 ARG B N 1
ATOM 7201 C CA . ARG B 1 389 ? 150.116 153.031 149.260 1.00 4.62 389 ARG B CA 1
ATOM 7202 C C . ARG B 1 389 ? 149.546 154.079 150.204 1.00 1.65 389 ARG B C 1
ATOM 7203 O O . ARG B 1 389 ? 150.298 154.820 150.851 1.00 5.50 389 ARG B O 1
ATOM 7211 N N . HIS B 1 390 ? 148.217 154.158 150.294 1.00 0.10 390 HIS B N 1
ATOM 7212 C CA . HIS B 1 390 ? 147.603 155.095 151.228 1.00 5.43 390 HIS B CA 1
ATOM 7213 C C . HIS B 1 390 ? 148.031 154.803 152.661 1.00 5.78 390 HIS B C 1
ATOM 7214 O O . HIS B 1 390 ? 148.372 155.723 153.417 1.00 6.52 390 HIS B O 1
ATOM 7221 N N . ALA B 1 391 ? 148.028 153.525 153.048 1.00 0.50 391 ALA B N 1
ATOM 7222 C CA . ALA B 1 391 ? 148.394 153.159 154.411 1.00 6.72 391 ALA B CA 1
ATOM 7223 C C . ALA B 1 391 ? 149.819 153.583 154.739 1.00 0.31 391 ALA B C 1
ATOM 7224 O O . ALA B 1 391 ? 150.065 154.198 155.783 1.00 0.08 391 ALA B O 1
ATOM 7226 N N . VAL B 1 392 ? 150.773 153.261 153.864 1.00 9.57 392 VAL B N 1
ATOM 7227 C CA . VAL B 1 392 ? 152.165 153.599 154.148 1.00 0.55 392 VAL B CA 1
ATOM 7228 C C . VAL B 1 392 ? 152.404 155.104 154.118 1.00 0.65 392 VAL B C 1
ATOM 7229 O O . VAL B 1 392 ? 153.163 155.618 154.952 1.00 8.49 392 VAL B O 1
ATOM 7233 N N . ALA B 1 393 ? 151.768 155.834 153.197 1.00 8.49 393 ALA B N 1
ATOM 7234 C CA . ALA B 1 393 ? 151.920 157.284 153.186 1.00 1.21 393 ALA B CA 1
ATOM 7235 C C . ALA B 1 393 ? 151.389 157.908 154.471 1.00 8.43 393 ALA B C 1
ATOM 7236 O O . ALA B 1 393 ? 152.049 158.770 155.069 1.00 4.04 393 ALA B O 1
ATOM 7238 N N . CYS B 1 394 ? 150.201 157.488 154.915 1.00 1.48 394 CYS B N 1
ATOM 7239 C CA . CYS B 1 394 ? 149.655 158.024 156.157 1.00 1.34 394 CYS B CA 1
ATOM 7240 C C . CYS B 1 394 ? 150.515 157.649 157.356 1.00 3.57 394 CYS B C 1
ATOM 7241 O O . CYS B 1 394 ? 150.701 158.469 158.261 1.00 0.83 394 CYS B O 1
ATOM 7244 N N . PHE B 1 395 ? 151.045 156.424 157.385 1.00 4.69 395 PHE B N 1
ATOM 7245 C CA . PHE B 1 395 ? 151.924 156.030 158.480 1.00 5.49 395 PHE B CA 1
ATOM 7246 C C . PHE B 1 395 ? 153.171 156.902 158.526 1.00 0.25 395 PHE B C 1
ATOM 7247 O O . PHE B 1 395 ? 153.613 157.309 159.606 1.00 5.31 395 PHE B O 1
ATOM 7255 N N . LEU B 1 396 ? 153.753 157.204 157.364 1.00 4.57 396 LEU B N 1
ATOM 7256 C CA . LEU B 1 396 ? 154.970 158.007 157.348 1.00 1.35 396 LEU B CA 1
ATOM 7257 C C . LEU B 1 396 ? 154.707 159.459 157.731 1.00 5.43 396 LEU B C 1
ATOM 7258 O O . LEU B 1 396 ? 155.446 160.024 158.544 1.00 4.30 396 LEU B O 1
ATOM 7263 N N . THR B 1 397 ? 153.671 160.085 157.166 1.00 5.63 397 THR B N 1
ATOM 7264 C CA . THR B 1 397 ? 153.570 161.541 157.249 1.00 8.76 397 THR B CA 1
ATOM 7265 C C . THR B 1 397 ? 152.744 162.027 158.438 1.00 2.76 397 THR B C 1
ATOM 7266 O O . THR B 1 397 ? 153.284 162.648 159.357 1.00 9.96 397 THR B O 1
ATOM 7270 N N . ARG B 1 398 ? 151.443 161.750 158.443 1.00 11.63 398 ARG B N 1
ATOM 7271 C CA . ARG B 1 398 ? 150.537 162.352 159.412 1.00 2.01 398 ARG B CA 1
ATOM 7272 C C . ARG B 1 398 ? 149.963 161.353 160.404 1.00 5.63 398 ARG B C 1
ATOM 7273 O O . ARG B 1 398 ? 149.164 161.744 161.260 1.00 9.25 398 ARG B O 1
ATOM 7281 N N . GLY B 1 399 ? 150.343 160.083 160.319 1.00 8.99 399 GLY B N 1
ATOM 7282 C CA . GLY B 1 399 ? 149.824 159.091 161.234 1.00 12.31 399 GLY B CA 1
ATOM 7283 C C . GLY B 1 399 ? 150.620 158.947 162.514 1.00 7.98 399 GLY B C 1
ATOM 7284 O O . GLY B 1 399 ? 150.086 159.178 163.603 1.00 14.67 399 GLY B O 1
ATOM 7285 N N . ASP B 1 400 ? 151.894 158.573 162.405 1.00 23.70 400 ASP B N 1
ATOM 7286 C CA . ASP B 1 400 ? 152.677 158.226 163.587 1.00 22.09 400 ASP B CA 1
ATOM 7287 C C . ASP B 1 400 ? 154.031 158.916 163.666 1.00 22.29 400 ASP B C 1
ATOM 7288 O O . ASP B 1 400 ? 154.439 159.317 164.758 1.00 21.13 400 ASP B O 1
ATOM 7293 N N . LEU B 1 401 ? 154.735 159.073 162.546 1.00 8.06 401 LEU B N 1
ATOM 7294 C CA . LEU B 1 401 ? 156.139 159.468 162.579 1.00 8.24 401 LEU B CA 1
ATOM 7295 C C . LEU B 1 401 ? 156.372 160.958 162.375 1.00 5.56 401 LEU B C 1
ATOM 7296 O O . LEU B 1 401 ? 157.332 161.498 162.932 1.00 8.83 401 LEU B O 1
ATOM 7301 N N . TRP B 1 402 ? 155.533 161.634 161.591 1.00 13.18 402 TRP B N 1
ATOM 7302 C CA . TRP B 1 402 ? 155.663 163.074 161.357 1.00 12.25 402 TRP B CA 1
ATOM 7303 C C . TRP B 1 402 ? 156.941 163.392 160.574 1.00 5.98 402 TRP B C 1
ATOM 7304 O O . TRP B 1 402 ? 157.740 164.241 160.968 1.00 6.40 402 TRP B O 1
ATOM 7315 N N . ILE B 1 403 ? 157.120 162.702 159.449 1.00 8.76 403 ILE B N 1
ATOM 7316 C CA . ILE B 1 403 ? 158.252 162.909 158.555 1.00 6.33 403 ILE B CA 1
ATOM 7317 C C . ILE B 1 403 ? 157.723 163.379 157.205 1.00 8.25 403 ILE B C 1
ATOM 7318 O O . ILE B 1 403 ? 156.619 163.017 156.788 1.00 10.70 403 ILE B O 1
ATOM 7323 N N . SER B 1 404 ? 158.524 164.196 156.524 1.00 4.36 404 SER B N 1
ATOM 7324 C CA . SER B 1 404 ? 158.068 164.871 155.316 1.00 8.21 404 SER B CA 1
ATOM 7325 C C . SER B 1 404 ? 157.772 163.882 154.194 1.00 7.83 404 SER B C 1
ATOM 7326 O O . SER B 1 404 ? 158.378 162.812 154.095 1.00 8.54 404 SER B O 1
ATOM 7329 N N . TRP B 1 405 ? 156.822 164.264 153.337 1.00 4.78 405 TRP B N 1
ATOM 7330 C CA . TRP B 1 405 ? 156.471 163.456 152.174 1.00 2.84 405 TRP B CA 1
ATOM 7331 C C . TRP B 1 405 ? 157.538 163.501 151.089 1.00 2.57 405 TRP B C 1
ATOM 7332 O O . TRP B 1 405 ? 157.588 162.594 150.250 1.00 5.60 405 TRP B O 1
ATOM 7343 N N . VAL B 1 406 ? 158.388 164.528 151.085 1.00 3.80 406 VAL B N 1
ATOM 7344 C CA . VAL B 1 406 ? 159.450 164.613 150.088 1.00 7.87 406 VAL B CA 1
ATOM 7345 C C . VAL B 1 406 ? 160.432 163.461 150.255 1.00 12.27 406 VAL B C 1
ATOM 7346 O O . VAL B 1 406 ? 160.947 162.918 149.271 1.00 5.95 406 VAL B O 1
ATOM 7350 N N . ASP B 1 407 ? 160.712 163.075 151.500 1.00 13.70 407 ASP B N 1
ATOM 7351 C CA . ASP B 1 407 ? 161.646 161.983 151.747 1.00 19.51 407 ASP B CA 1
ATOM 7352 C C . ASP B 1 407 ? 161.094 160.653 151.246 1.00 21.42 407 ASP B C 1
ATOM 7353 O O . ASP B 1 407 ? 161.834 159.844 150.675 1.00 13.64 407 ASP B O 1
ATOM 7358 N N . GLY B 1 408 ? 159.800 160.403 151.458 1.00 1.87 408 GLY B N 1
ATOM 7359 C CA . GLY B 1 408 ? 159.194 159.162 151.008 1.00 0.48 408 GLY B CA 1
ATOM 7360 C C . GLY B 1 408 ? 158.876 159.115 149.530 1.00 4.33 408 GLY B C 1
ATOM 7361 O O . GLY B 1 408 ? 158.763 158.023 148.967 1.00 0.78 408 GLY B O 1
ATOM 7362 N N . LEU B 1 409 ? 158.719 160.276 148.894 1.00 3.13 409 LEU B N 1
ATOM 7363 C CA . LEU B 1 409 ? 158.476 160.315 147.457 1.00 7.80 409 LEU B CA 1
ATOM 7364 C C . LEU B 1 409 ? 159.663 159.777 146.666 1.00 0.36 409 LEU B C 1
ATOM 7365 O O . LEU B 1 409 ? 159.485 159.245 145.563 1.00 9.03 409 LEU B O 1
ATOM 7370 N N . GLU B 1 410 ? 160.876 159.912 147.206 1.00 14.48 410 GLU B N 1
ATOM 7371 C CA . GLU B 1 410 ? 162.063 159.441 146.500 1.00 20.81 410 GLU B CA 1
ATOM 7372 C C . GLU B 1 410 ? 162.046 157.926 146.328 1.00 11.95 410 GLU B C 1
ATOM 7373 O O . GLU B 1 410 ? 162.413 157.410 145.266 1.00 12.78 410 GLU B O 1
ATOM 7379 N N . ALA B 1 411 ? 161.629 157.196 147.364 1.00 3.43 411 ALA B N 1
ATOM 7380 C CA . ALA B 1 411 ? 161.556 155.743 147.262 1.00 5.31 411 ALA B CA 1
ATOM 7381 C C . ALA B 1 411 ? 160.586 155.312 146.169 1.00 5.49 411 ALA B C 1
ATOM 7382 O O . ALA B 1 411 ? 160.876 154.391 145.394 1.00 3.67 411 ALA B O 1
ATOM 7384 N N . PHE B 1 412 ? 159.422 155.961 146.098 1.00 2.61 412 PHE B N 1
ATOM 7385 C CA . PHE B 1 412 ? 158.458 155.643 145.052 1.00 0.38 412 PHE B CA 1
ATOM 7386 C C . PHE B 1 412 ? 159.006 155.988 143.674 1.00 9.74 412 PHE B C 1
ATOM 7387 O O . PHE B 1 412 ? 158.844 155.212 142.726 1.00 5.57 412 PHE B O 1
ATOM 7395 N N . TYR B 1 413 ? 159.658 157.145 143.538 1.00 1.95 413 TYR B N 1
ATOM 7396 C CA . TYR B 1 413 ? 160.316 157.468 142.277 1.00 5.40 413 TYR B CA 1
ATOM 7397 C C . TYR B 1 413 ? 161.326 156.404 141.878 1.00 6.11 413 TYR B C 1
ATOM 7398 O O . TYR B 1 413 ? 161.455 156.099 140.688 1.00 4.73 413 TYR B O 1
ATOM 7407 N N . LYS B 1 414 ? 162.045 155.841 142.844 1.00 2.56 414 LYS B N 1
ATOM 7408 C CA . LYS B 1 414 ? 163.102 154.876 142.574 1.00 9.54 414 LYS B CA 1
ATOM 7409 C C . LYS B 1 414 ? 162.598 153.478 142.241 1.00 10.45 414 LYS B C 1
ATOM 7410 O O . LYS B 1 414 ? 163.179 152.823 141.369 1.00 5.90 414 LYS B O 1
ATOM 7416 N N . TYR B 1 415 ? 161.542 152.995 142.899 1.00 6.15 415 TYR B N 1
ATOM 7417 C CA . TYR B 1 415 ? 161.147 151.596 142.775 1.00 1.33 415 TYR B CA 1
ATOM 7418 C C . TYR B 1 415 ? 159.889 151.353 141.953 1.00 1.80 415 TYR B C 1
ATOM 7419 O O . TYR B 1 415 ? 159.774 150.289 141.343 1.00 4.97 415 TYR B O 1
ATOM 7428 N N . MET B 1 416 ? 158.945 152.290 141.917 1.00 4.84 416 MET B N 1
ATOM 7429 C CA . MET B 1 416 ? 157.673 152.030 141.253 1.00 10.60 416 MET B CA 1
ATOM 7430 C C . MET B 1 416 ? 157.851 151.859 139.750 1.00 10.50 416 MET B C 1
ATOM 7431 O O . MET B 1 416 ? 158.738 152.458 139.136 1.00 10.65 416 MET B O 1
ATOM 7436 N N . LEU B 1 417 ? 156.992 151.024 139.158 1.00 7.39 417 LEU B N 1
ATOM 7437 C CA . LEU B 1 417 ? 156.946 150.863 137.711 1.00 1.93 417 LEU B CA 1
ATOM 7438 C C . LEU B 1 417 ? 156.221 152.007 137.015 1.00 5.97 417 LEU B C 1
ATOM 7439 O O . LEU B 1 417 ? 156.461 152.241 135.826 1.00 8.02 417 LEU B O 1
ATOM 7444 N N . ASP B 1 418 ? 155.338 152.710 137.719 1.00 20.26 418 ASP B N 1
ATOM 7445 C CA . ASP B 1 418 ? 154.550 153.807 137.169 1.00 18.95 418 ASP B CA 1
ATOM 7446 C C . ASP B 1 418 ? 154.747 155.068 137.998 1.00 21.09 418 ASP B C 1
ATOM 7447 O O . ASP B 1 418 ? 153.794 155.738 138.399 1.00 22.17 418 ASP B O 1
ATOM 7452 N N . GLY B 1 419 ? 156.003 155.407 138.268 1.00 1.80 419 GLY B N 1
ATOM 7453 C CA . GLY B 1 419 ? 156.309 156.567 139.082 1.00 0.71 419 GLY B CA 1
ATOM 7454 C C . GLY B 1 419 ? 156.251 157.870 138.314 1.00 7.16 419 GLY B C 1
ATOM 7455 O O . GLY B 1 419 ? 157.274 158.536 138.133 1.00 0.19 419 GLY B O 1
ATOM 7456 N N . ASP B 1 420 ? 155.058 158.245 137.858 1.00 5.80 420 ASP B N 1
ATOM 7457 C CA . ASP B 1 420 ? 154.895 159.501 137.141 1.00 8.09 420 ASP B CA 1
ATOM 7458 C C . ASP B 1 420 ? 155.338 160.668 138.013 1.00 6.87 420 ASP B C 1
ATOM 7459 O O . ASP B 1 420 ? 155.078 160.703 139.218 1.00 12.62 420 ASP B O 1
ATOM 7464 N N . TRP B 1 421 ? 156.008 161.637 137.386 1.00 6.96 421 TRP B N 1
ATOM 7465 C CA . TRP B 1 421 ? 156.591 162.745 138.134 1.00 3.48 421 TRP B CA 1
ATOM 7466 C C . TRP B 1 421 ? 155.523 163.558 138.858 1.00 3.48 421 TRP B C 1
ATOM 7467 O O . TRP B 1 421 ? 155.731 163.992 139.996 1.00 0.76 421 TRP B O 1
ATOM 7478 N N . SER B 1 422 ? 154.375 163.772 138.219 1.00 5.01 422 SER B N 1
ATOM 7479 C CA . SER B 1 422 ? 153.348 164.646 138.773 1.00 4.57 422 SER B CA 1
ATOM 7480 C C . SER B 1 422 ? 152.282 163.894 139.565 1.00 6.21 422 SER B C 1
ATOM 7481 O O . SER B 1 422 ? 151.843 164.378 140.612 1.00 7.60 422 SER B O 1
ATOM 7484 N N . VAL B 1 423 ? 151.853 162.724 139.088 1.00 3.01 423 VAL B N 1
ATOM 7485 C CA . VAL B 1 423 ? 150.749 162.016 139.732 1.00 6.35 423 VAL B CA 1
ATOM 7486 C C . VAL B 1 423 ? 151.135 161.574 141.140 1.00 5.50 423 VAL B C 1
ATOM 7487 O O . VAL B 1 423 ? 150.347 161.707 142.085 1.00 8.41 423 VAL B O 1
ATOM 7491 N N . CYS B 1 424 ? 152.342 161.031 141.301 1.00 2.06 424 CYS B N 1
ATOM 7492 C CA . CYS B 1 424 ? 152.769 160.545 142.608 1.00 6.40 424 CYS B CA 1
ATOM 7493 C C . CYS B 1 424 ? 152.883 161.683 143.617 1.00 2.74 424 CYS B C 1
ATOM 7494 O O . CYS B 1 424 ? 152.394 161.570 144.749 1.00 7.48 424 CYS B O 1
ATOM 7497 N N . ALA B 1 425 ? 153.524 162.787 143.225 1.00 9.50 425 ALA B N 1
ATOM 7498 C CA . ALA B 1 425 ? 153.611 163.946 144.105 1.00 2.87 425 ALA B CA 1
ATOM 7499 C C . ALA B 1 425 ? 152.234 164.502 144.440 1.00 2.47 425 ALA B C 1
ATOM 7500 O O . ALA B 1 425 ? 151.987 164.903 145.586 1.00 3.82 425 ALA B O 1
ATOM 7502 N N . GLY B 1 426 ? 151.327 164.543 143.461 1.00 6.43 426 GLY B N 1
ATOM 7503 C CA . GLY B 1 426 ? 149.985 165.019 143.734 1.00 4.71 426 GLY B CA 1
ATOM 7504 C C . GLY B 1 426 ? 149.252 164.154 144.738 1.00 4.02 426 GLY B C 1
ATOM 7505 O O . GLY B 1 426 ? 148.580 164.664 145.633 1.00 8.96 426 GLY B O 1
ATOM 7506 N N . ASN B 1 427 ? 149.371 162.833 144.604 1.00 3.07 427 ASN B N 1
ATOM 7507 C CA . ASN B 1 427 ? 148.742 161.938 145.572 1.00 9.39 427 ASN B CA 1
ATOM 7508 C C . ASN B 1 427 ? 149.354 162.095 146.960 1.00 4.52 427 ASN B C 1
ATOM 7509 O O . ASN B 1 427 ? 148.639 162.051 147.968 1.00 1.79 427 ASN B O 1
ATOM 7514 N N . TRP B 1 428 ? 150.677 162.259 147.037 1.00 0.42 428 TRP B N 1
ATOM 7515 C CA . TRP B 1 428 ? 151.308 162.473 148.337 1.00 5.48 428 TRP B CA 1
ATOM 7516 C C . TRP B 1 428 ? 150.793 163.745 149.000 1.00 5.95 428 TRP B C 1
ATOM 7517 O O . TRP B 1 428 ? 150.445 163.738 150.187 1.00 2.87 428 TRP B O 1
ATOM 7528 N N . MET B 1 429 ? 150.736 164.849 148.250 1.00 10.93 429 MET B N 1
ATOM 7529 C CA . MET B 1 429 ? 150.206 166.099 148.785 1.00 10.43 429 MET B CA 1
ATOM 7530 C C . MET B 1 429 ? 148.708 166.046 149.055 1.00 12.24 429 MET B C 1
ATOM 7531 O O . MET B 1 429 ? 148.209 166.844 149.853 1.00 8.11 429 MET B O 1
ATOM 7536 N N . TRP B 1 430 ? 147.979 165.156 148.385 1.00 0.65 430 TRP B N 1
ATOM 7537 C CA . TRP B 1 430 ? 146.561 164.970 148.662 1.00 3.28 430 TRP B CA 1
ATOM 7538 C C . TRP B 1 430 ? 146.349 164.228 149.975 1.00 5.65 430 TRP B C 1
ATOM 7539 O O . TRP B 1 430 ? 145.499 164.619 150.783 1.00 2.40 430 TRP B O 1
ATOM 7550 N N . VAL B 1 431 ? 147.115 163.162 150.202 1.00 5.50 431 VAL B N 1
ATOM 7551 C CA . VAL B 1 431 ? 146.970 162.378 151.424 1.00 4.96 431 VAL B CA 1
ATOM 7552 C C . VAL B 1 431 ? 147.479 163.158 152.628 1.00 2.79 431 VAL B C 1
ATOM 7553 O O . VAL B 1 431 ? 146.813 163.227 153.667 1.00 1.66 431 VAL B O 1
ATOM 7557 N N . SER B 1 432 ? 148.660 163.755 152.513 1.00 11.26 432 SER B N 1
ATOM 7558 C CA . SER B 1 432 ? 149.197 164.591 153.574 1.00 3.55 432 SER B CA 1
ATOM 7559 C C . SER B 1 432 ? 148.915 166.061 153.282 1.00 2.29 432 SER B C 1
ATOM 7560 O O . SER B 1 432 ? 148.424 166.430 152.216 1.00 11.47 432 SER B O 1
ATOM 7563 N N . SER B 1 433 ? 149.216 166.908 154.263 1.00 7.09 433 SER B N 1
ATOM 7564 C CA . SER B 1 433 ? 149.184 168.363 154.153 1.00 6.50 433 SER B CA 1
ATOM 7565 C C . SER B 1 433 ? 147.774 168.928 154.037 1.00 7.32 433 SER B C 1
ATOM 7566 O O . SER B 1 433 ? 147.622 170.154 153.973 1.00 7.46 433 SER B O 1
ATOM 7569 N N . SER B 1 434 ? 146.738 168.089 154.004 1.00 14.23 434 SER B N 1
ATOM 7570 C CA . SER B 1 434 ? 145.353 168.562 154.005 1.00 10.18 434 SER B CA 1
ATOM 7571 C C . SER B 1 434 ? 144.933 168.787 155.455 1.00 10.88 434 SER B C 1
ATOM 7572 O O . SER B 1 434 ? 144.328 167.935 156.108 1.00 11.05 434 SER B O 1
ATOM 7575 N N . ALA B 1 435 ? 145.264 169.976 155.959 1.00 9.58 435 ALA B N 1
ATOM 7576 C CA . ALA B 1 435 ? 145.126 170.248 157.385 1.00 12.70 435 ALA B CA 1
ATOM 7577 C C . ALA B 1 435 ? 143.668 170.254 157.827 1.00 15.21 435 ALA B C 1
ATOM 7578 O O . ALA B 1 435 ? 143.338 169.730 158.897 1.00 8.63 435 ALA B O 1
ATOM 7580 N N . PHE B 1 436 ? 142.783 170.838 157.026 1.00 13.90 436 PHE B N 1
ATOM 7581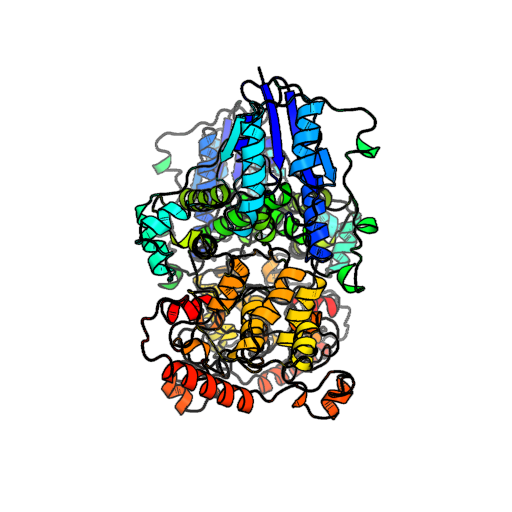 C CA . PHE B 1 436 ? 141.408 171.083 157.442 1.00 15.47 436 PHE B CA 1
ATOM 7582 C C . PHE B 1 436 ? 140.484 169.894 157.212 1.00 14.46 436 PHE B C 1
ATOM 7583 O O . PHE B 1 436 ? 139.285 170.002 157.489 1.00 13.91 436 PHE B O 1
ATOM 7591 N N . GLU B 1 437 ? 141.001 168.771 156.722 1.00 49.48 437 GLU B N 1
ATOM 7592 C CA . GLU B 1 437 ? 140.220 167.551 156.548 1.00 55.02 437 GLU B CA 1
ATOM 7593 C C . GLU B 1 437 ? 140.452 166.659 157.762 1.00 49.09 437 GLU B C 1
ATOM 7594 O O . GLU B 1 437 ? 141.532 166.080 157.919 1.00 55.22 437 GLU B O 1
ATOM 7600 N N . ASN B 1 438 ? 139.437 166.546 158.618 1.00 31.68 438 ASN B N 1
ATOM 7601 C CA . ASN B 1 438 ? 139.550 165.794 159.860 1.00 36.54 438 ASN B CA 1
ATOM 7602 C C . ASN B 1 438 ? 139.224 164.314 159.705 1.00 41.00 438 ASN B C 1
ATOM 7603 O O . ASN B 1 438 ? 139.446 163.548 160.648 1.00 31.71 438 ASN B O 1
ATOM 7608 N N . CYS B 1 439 ? 138.703 163.892 158.551 1.00 61.74 439 CYS B N 1
ATOM 7609 C CA . CYS B 1 439 ? 138.407 162.478 158.356 1.00 60.32 439 CYS B CA 1
ATOM 7610 C C . CYS B 1 439 ? 139.677 161.654 158.197 1.00 54.55 439 CYS B C 1
ATOM 7611 O O . CYS B 1 439 ? 139.682 160.459 158.511 1.00 54.87 439 CYS B O 1
ATOM 7614 N N . LEU B 1 440 ? 140.756 162.267 157.715 1.00 20.41 440 LEU B N 1
ATOM 7615 C CA . LEU B 1 440 ? 142.028 161.581 157.542 1.00 21.04 440 LEU B CA 1
ATOM 7616 C C . LEU B 1 440 ? 142.864 161.546 158.814 1.00 19.24 440 LEU B C 1
ATOM 7617 O O . LEU B 1 440 ? 143.943 160.944 158.808 1.00 20.54 440 LEU B O 1
ATOM 7622 N N . GLN B 1 441 ? 142.402 162.170 159.895 1.00 20.87 441 GLN B N 1
ATOM 7623 C CA . GLN B 1 441 ? 143.148 162.240 161.142 1.00 20.35 441 GLN B CA 1
ATOM 7624 C C . GLN B 1 441 ? 142.627 161.271 162.197 1.00 20.03 441 GLN B C 1
ATOM 7625 O O . GLN B 1 441 ? 143.017 161.376 163.364 1.00 18.92 441 GLN B O 1
ATOM 7631 N N . CYS B 1 442 ? 141.757 160.340 161.822 1.00 20.16 442 CYS B N 1
ATOM 7632 C CA . CYS B 1 442 ? 141.195 159.404 162.789 1.00 16.03 442 CYS B CA 1
ATOM 7633 C C . CYS B 1 442 ? 142.193 158.286 163.079 1.00 15.71 442 CYS B C 1
ATOM 7634 O O . CYS B 1 442 ? 142.671 157.636 162.144 1.00 23.72 442 CYS B O 1
ATOM 7637 N N . PRO B 1 443 ? 142.525 158.028 164.348 1.00 25.01 443 PRO B N 1
ATOM 7638 C CA . PRO B 1 443 ? 143.510 156.980 164.653 1.00 27.37 443 PRO B CA 1
ATOM 7639 C C . PRO B 1 443 ? 142.958 155.564 164.638 1.00 25.76 443 PRO B C 1
ATOM 7640 O O . PRO B 1 443 ? 143.752 154.615 164.611 1.00 26.88 443 PRO B O 1
ATOM 7644 N N . GLN B 1 444 ? 141.639 155.383 164.665 1.00 29.13 444 GLN B N 1
ATOM 7645 C CA . GLN B 1 444 ? 141.054 154.048 164.670 1.00 36.98 444 GLN B CA 1
ATOM 7646 C C . GLN B 1 444 ? 140.893 153.486 163.262 1.00 29.15 444 GLN B C 1
ATOM 7647 O O . GLN B 1 444 ? 141.304 152.354 162.992 1.00 30.52 444 GLN B O 1
ATOM 7653 N N . CYS B 1 445 ? 140.290 154.259 162.359 1.00 38.45 445 CYS B N 1
ATOM 7654 C CA . CYS B 1 445 ? 140.049 153.768 161.007 1.00 39.36 445 CYS B CA 1
ATOM 7655 C C . CYS B 1 445 ? 141.357 153.556 160.256 1.00 41.72 445 CYS B C 1
ATOM 7656 O O . CYS B 1 445 ? 141.546 152.527 159.597 1.00 42.00 445 CYS B O 1
ATOM 7659 N N . PHE B 1 446 ? 142.271 154.520 160.338 1.00 19.82 446 PHE B N 1
ATOM 7660 C CA . PHE B 1 446 ? 143.577 154.404 159.693 1.00 13.70 446 PHE B CA 1
ATOM 7661 C C . PHE B 1 446 ? 144.620 153.977 160.724 1.00 18.58 446 PHE B C 1
ATOM 7662 O O . PHE B 1 446 ? 145.514 154.728 161.113 1.00 17.68 446 PHE B O 1
ATOM 7670 N N . SER B 1 447 ? 144.479 152.733 161.167 1.00 20.00 447 SER B N 1
ATOM 7671 C CA . SER B 1 447 ? 145.407 152.124 162.098 1.00 10.89 447 SER B CA 1
ATOM 7672 C C . SER B 1 447 ? 146.182 151.006 161.412 1.00 17.15 447 SER B C 1
ATOM 7673 O O . SER B 1 447 ? 145.625 150.300 160.565 1.00 14.08 447 SER B O 1
ATOM 7676 N N . PRO B 1 448 ? 147.460 150.817 161.750 1.00 12.56 448 PRO B N 1
ATOM 7677 C CA . PRO B 1 448 ? 148.232 149.745 161.103 1.00 11.78 448 PRO B CA 1
ATOM 7678 C C . PRO B 1 448 ? 147.851 148.346 161.555 1.00 6.37 448 PRO B C 1
ATOM 7679 O O . PRO B 1 448 ? 148.526 147.386 161.166 1.00 9.71 448 PRO B O 1
ATOM 7683 N N . VAL B 1 449 ? 146.799 148.195 162.359 1.00 6.77 449 VAL B N 1
ATOM 7684 C CA . VAL B 1 449 ? 146.343 146.884 162.806 1.00 10.02 449 VAL B CA 1
ATOM 7685 C C . VAL B 1 449 ? 144.936 146.633 162.279 1.00 12.60 449 VAL B C 1
ATOM 7686 O O . VAL B 1 449 ? 144.689 145.640 161.586 1.00 10.61 449 VAL B O 1
ATOM 7690 N N . LEU B 1 450 ? 144.007 147.535 162.602 1.00 9.81 450 LEU B N 1
ATOM 7691 C CA . LEU B 1 450 ? 142.613 147.341 162.215 1.00 11.09 450 LEU B CA 1
ATOM 7692 C C . LEU B 1 450 ? 142.434 147.431 160.703 1.00 5.20 450 LEU B C 1
ATOM 7693 O O . LEU B 1 450 ? 141.675 146.651 160.115 1.00 5.49 450 LEU B O 1
ATOM 7698 N N . TYR B 1 451 ? 143.114 148.381 160.059 1.00 7.67 451 TYR B N 1
ATOM 7699 C CA . TYR B 1 451 ? 143.027 148.499 158.607 1.00 7.91 451 TYR B CA 1
ATOM 7700 C C . TYR B 1 451 ? 143.553 147.247 157.918 1.00 8.81 451 TYR B C 1
ATOM 7701 O O . TYR B 1 451 ? 142.948 146.763 156.951 1.00 7.14 451 TYR B O 1
ATOM 7710 N N . GLY B 1 452 ? 144.670 146.705 158.404 1.00 4.18 452 GLY B N 1
ATOM 7711 C CA . GLY B 1 452 ? 145.184 145.466 157.850 1.00 0.95 452 GLY B CA 1
ATOM 7712 C C . GLY B 1 452 ? 144.254 144.291 158.075 1.00 3.15 452 GLY B C 1
ATOM 7713 O O . GLY B 1 452 ? 144.074 143.455 157.188 1.00 3.13 452 GLY B O 1
ATOM 7714 N N . MET B 1 453 ? 143.659 144.200 159.267 1.00 12.38 453 MET B N 1
ATOM 7715 C CA . MET B 1 453 ? 142.667 143.158 159.509 1.00 15.98 453 MET B CA 1
ATOM 7716 C C . MET B 1 453 ? 141.514 143.268 158.522 1.00 9.99 453 MET B C 1
ATOM 7717 O O . MET B 1 453 ? 141.051 142.259 157.979 1.00 12.90 453 MET B O 1
ATOM 7722 N N . ARG B 1 454 ? 141.036 144.489 158.284 1.00 8.43 454 ARG B N 1
ATOM 7723 C CA . ARG B 1 454 ? 139.918 144.687 157.371 1.00 10.32 454 ARG B CA 1
ATOM 7724 C C . ARG B 1 454 ? 140.283 144.289 155.946 1.00 16.21 454 ARG B C 1
ATOM 7725 O O . ARG B 1 454 ? 139.489 143.644 155.252 1.00 14.50 454 ARG B O 1
ATOM 7733 N N . MET B 1 455 ? 141.479 144.663 155.490 1.00 14.92 455 MET B N 1
ATOM 7734 C CA . MET B 1 455 ? 141.855 144.442 154.099 1.00 8.81 455 MET B CA 1
ATOM 7735 C C . MET B 1 455 ? 142.507 143.090 153.840 1.00 11.91 455 MET B C 1
ATOM 7736 O O . MET B 1 455 ? 142.745 142.752 152.676 1.00 15.15 455 MET B O 1
ATOM 7741 N N . ASP B 1 456 ? 142.796 142.308 154.878 1.00 17.87 456 ASP B N 1
ATOM 7742 C CA . ASP B 1 456 ? 143.419 140.992 154.733 1.00 20.09 456 ASP B CA 1
ATOM 7743 C C . ASP B 1 456 ? 142.908 140.081 155.842 1.00 13.08 456 ASP B C 1
ATOM 7744 O O . ASP B 1 456 ? 143.657 139.700 156.749 1.00 14.58 456 ASP B O 1
ATOM 7749 N N . PRO B 1 457 ? 141.626 139.708 155.796 1.00 21.78 457 PRO B N 1
ATOM 7750 C CA . PRO B 1 457 ? 141.063 138.885 156.878 1.00 21.03 457 PRO B CA 1
ATOM 7751 C C . PRO B 1 457 ? 141.744 137.540 157.049 1.00 15.91 457 PRO B C 1
ATOM 7752 O O . PRO B 1 457 ? 141.828 137.051 158.182 1.00 22.93 457 PRO B O 1
ATOM 7756 N N . THR B 1 458 ? 142.220 136.922 155.970 1.00 26.07 458 THR B N 1
ATOM 7757 C CA . THR B 1 458 ? 142.829 135.601 156.049 1.00 21.64 458 THR B CA 1
ATOM 7758 C C . THR B 1 458 ? 144.286 135.639 156.489 1.00 23.07 458 THR B C 1
ATOM 7759 O O . THR B 1 458 ? 144.708 134.779 157.270 1.00 24.76 458 THR B O 1
ATOM 7763 N N . GLY B 1 459 ? 145.063 136.607 156.010 1.00 11.61 459 GLY B N 1
ATOM 7764 C CA . GLY B 1 459 ? 146.464 136.704 156.360 1.00 10.46 459 GLY B CA 1
ATOM 7765 C C . GLY B 1 459 ? 147.421 136.071 155.378 1.00 11.44 459 GLY B C 1
ATOM 7766 O O . GLY B 1 459 ? 148.614 135.967 155.684 1.00 18.18 459 GLY B O 1
ATOM 7767 N N . GLU B 1 460 ? 146.944 135.645 154.207 1.00 45.68 460 GLU B N 1
ATOM 7768 C CA . GLU B 1 460 ? 147.830 135.013 153.235 1.00 54.13 460 GLU B CA 1
ATOM 7769 C C . GLU B 1 460 ? 148.805 136.023 152.642 1.00 52.19 460 GLU B C 1
ATOM 7770 O O . GLU B 1 460 ? 149.994 135.725 152.478 1.00 48.87 460 GLU B O 1
ATOM 7776 N N . PHE B 1 461 ? 148.317 137.220 152.311 1.00 1.61 461 PHE B N 1
ATOM 7777 C CA . PHE B 1 461 ? 149.187 138.262 151.777 1.00 1.69 461 PHE B CA 1
ATOM 7778 C C . PHE B 1 461 ? 150.278 138.633 152.773 1.00 6.62 461 PHE B C 1
ATOM 7779 O O . PHE B 1 461 ? 151.442 138.803 152.394 1.00 2.65 461 PHE B O 1
ATOM 7787 N N . THR B 1 462 ? 149.920 138.764 154.051 1.00 10.77 462 THR B N 1
ATOM 7788 C CA . THR B 1 462 ? 150.902 139.124 155.067 1.00 4.22 462 THR B CA 1
ATOM 7789 C C . THR B 1 462 ? 151.934 138.018 155.261 1.00 5.77 462 THR B C 1
ATOM 7790 O O . THR B 1 462 ? 153.128 138.298 155.412 1.00 4.60 462 THR B O 1
ATOM 7794 N N . ARG B 1 463 ? 151.495 136.759 155.263 1.00 10.74 463 ARG B N 1
ATOM 7795 C CA . ARG B 1 463 ? 152.414 135.642 155.444 1.00 7.90 463 ARG B CA 1
ATOM 7796 C C . ARG B 1 463 ? 153.288 135.390 154.224 1.00 9.96 463 ARG B C 1
ATOM 7797 O O . ARG B 1 463 ? 154.358 134.788 154.361 1.00 6.03 463 ARG B O 1
ATOM 7805 N N . ARG B 1 464 ? 152.856 135.818 153.037 1.00 9.80 464 ARG B N 1
ATOM 7806 C CA . ARG B 1 464 ? 153.669 135.615 151.843 1.00 7.58 464 ARG B CA 1
ATOM 7807 C C . ARG B 1 464 ? 154.953 136.436 151.893 1.00 6.76 464 ARG B C 1
ATOM 7808 O O . ARG B 1 464 ? 156.018 135.952 151.493 1.00 9.01 464 ARG B O 1
ATOM 7816 N N . TYR B 1 465 ? 154.877 137.677 152.376 1.00 2.14 465 TYR B N 1
ATOM 7817 C CA . TYR B 1 465 ? 156.019 138.579 152.373 1.00 4.68 465 TYR B CA 1
ATOM 7818 C C . TYR B 1 465 ? 156.694 138.715 153.732 1.00 1.98 465 TYR B C 1
ATOM 7819 O O . TYR B 1 465 ? 157.759 139.335 153.813 1.00 0.51 465 TYR B O 1
ATOM 7828 N N . VAL B 1 466 ? 156.116 138.152 154.789 1.00 7.17 466 VAL B N 1
ATOM 7829 C CA . VAL B 1 466 ? 156.766 138.101 156.098 1.00 12.47 466 VAL B CA 1
ATOM 7830 C C . VAL B 1 466 ? 156.779 136.647 156.554 1.00 11.06 466 VAL B C 1
ATOM 7831 O O . VAL B 1 466 ? 155.967 136.257 157.405 1.00 2.77 466 VAL B O 1
ATOM 7835 N N . PRO B 1 467 ? 157.674 135.813 156.019 1.00 14.33 467 PRO B N 1
ATOM 7836 C CA . PRO B 1 467 ? 157.651 134.384 156.373 1.00 10.10 467 PRO B CA 1
ATOM 7837 C C . PRO B 1 467 ? 157.941 134.106 157.836 1.00 15.36 467 PRO B C 1
ATOM 7838 O O . PRO B 1 467 ? 157.631 133.007 158.311 1.00 8.90 467 PRO B O 1
ATOM 7842 N N . GLN B 1 468 ? 158.530 135.055 158.564 1.00 15.59 468 GLN B N 1
ATOM 7843 C CA . GLN B 1 468 ? 158.839 134.826 159.970 1.00 19.87 468 GLN B CA 1
ATOM 7844 C C . GLN B 1 468 ? 157.591 134.536 160.790 1.00 20.77 468 GLN B C 1
ATOM 7845 O O . GLN B 1 468 ? 157.687 133.879 161.832 1.00 14.41 468 GLN B O 1
ATOM 7851 N N . LEU B 1 469 ? 156.427 135.003 160.341 1.00 7.32 469 LEU B N 1
ATOM 7852 C CA . LEU B 1 469 ? 155.167 134.833 161.053 1.00 10.40 469 LEU B CA 1
ATOM 7853 C C . LEU B 1 469 ? 154.270 133.800 160.377 1.00 8.30 469 LEU B C 1
ATOM 7854 O O . LEU B 1 469 ? 153.043 133.906 160.428 1.00 7.83 469 LEU B O 1
ATOM 7859 N N . LYS B 1 470 ? 154.872 132.796 159.739 1.00 33.12 470 LYS B N 1
ATOM 7860 C CA . LYS B 1 470 ? 154.091 131.815 158.993 1.00 31.87 470 LYS B CA 1
ATOM 7861 C C . LYS B 1 470 ? 153.243 130.951 159.919 1.00 29.59 470 LYS B C 1
ATOM 7862 O O . LYS B 1 470 ? 152.086 130.648 159.605 1.00 33.23 470 LYS B O 1
ATOM 7868 N N . ASN B 1 471 ? 153.798 130.538 161.057 1.00 24.33 471 ASN B N 1
ATOM 7869 C CA . ASN B 1 471 ? 153.110 129.656 161.990 1.00 26.85 471 ASN B CA 1
ATOM 7870 C C . ASN B 1 471 ? 152.421 130.411 163.120 1.00 31.04 471 ASN B C 1
ATOM 7871 O O . ASN B 1 471 ? 151.871 129.779 164.027 1.00 27.62 471 ASN B O 1
ATOM 7876 N N . MET B 1 472 ? 152.440 131.736 163.092 1.00 32.41 472 MET B N 1
ATOM 7877 C CA . MET B 1 472 ? 151.791 132.523 164.134 1.00 39.99 472 MET B CA 1
ATOM 7878 C C . MET B 1 472 ? 150.277 132.468 163.955 1.00 38.35 472 MET B C 1
ATOM 7879 O O . MET B 1 472 ? 149.789 132.620 162.831 1.00 37.99 472 MET B O 1
ATOM 7884 N N . PRO B 1 473 ? 149.505 132.249 165.022 1.00 21.68 473 PRO B N 1
ATOM 7885 C CA . PRO B 1 473 ? 148.047 132.231 164.873 1.00 15.81 473 PRO B CA 1
ATOM 7886 C C . PRO B 1 473 ? 147.510 133.559 164.362 1.00 20.10 473 PRO B C 1
ATOM 7887 O O . PRO B 1 473 ? 148.059 134.628 164.636 1.00 14.25 473 PRO B O 1
ATOM 7891 N N . LEU B 1 474 ? 146.411 133.475 163.610 1.00 11.85 474 LEU B N 1
ATOM 7892 C CA . LEU B 1 474 ? 145.795 134.663 163.033 1.00 11.13 474 LEU B CA 1
ATOM 7893 C C . LEU B 1 474 ? 145.359 135.663 164.094 1.00 19.56 474 LEU B C 1
ATOM 7894 O O . LEU B 1 474 ? 145.213 136.851 163.789 1.00 17.28 474 LEU B O 1
ATOM 7899 N N . LYS B 1 475 ? 145.145 135.210 165.330 1.00 33.80 475 LYS B N 1
ATOM 7900 C CA . LYS B 1 475 ? 144.723 136.120 166.388 1.00 30.50 475 LYS B CA 1
ATOM 7901 C C . LYS B 1 475 ? 145.809 137.142 166.707 1.00 34.21 475 LYS B C 1
ATOM 7902 O O . LYS B 1 475 ? 145.511 138.318 166.948 1.00 32.13 475 LYS B O 1
ATOM 7908 N N . TYR B 1 476 ? 147.073 136.715 166.717 1.00 28.34 476 TYR B N 1
ATOM 7909 C CA . TYR B 1 476 ? 148.196 137.583 167.047 1.00 27.29 476 TYR B CA 1
ATOM 7910 C C . TYR B 1 476 ? 149.052 137.924 165.831 1.00 25.73 476 TYR B C 1
ATOM 7911 O O . TYR B 1 476 ? 150.163 138.438 165.988 1.00 33.07 476 TYR B O 1
ATOM 7920 N N . LEU B 1 477 ? 148.561 137.650 164.622 1.00 14.10 477 LEU B N 1
ATOM 7921 C CA . LEU B 1 477 ? 149.372 137.881 163.431 1.00 15.49 477 LEU B CA 1
ATOM 7922 C C . LEU B 1 477 ? 149.710 139.358 163.270 1.00 13.02 477 LEU B C 1
ATOM 7923 O O . LEU B 1 477 ? 150.843 139.707 162.919 1.00 14.82 477 LEU B O 1
ATOM 7928 N N . PHE B 1 478 ? 148.743 140.237 163.513 1.00 6.03 478 PHE B N 1
ATOM 7929 C CA . PHE B 1 478 ? 148.950 141.672 163.388 1.00 6.39 478 PHE B CA 1
ATOM 7930 C C . PHE B 1 478 ? 149.404 142.326 164.689 1.00 5.18 478 PHE B C 1
ATOM 7931 O O . PHE B 1 478 ? 149.657 143.534 164.699 1.00 13.34 478 PHE B O 1
ATOM 7939 N N . GLN B 1 479 ? 149.511 141.567 165.779 1.00 14.62 479 GLN B N 1
ATOM 7940 C CA . GLN B 1 479 ? 150.003 142.076 167.061 1.00 10.37 479 GLN B CA 1
ATOM 7941 C C . GLN B 1 479 ? 150.943 141.050 167.679 1.00 17.32 479 GLN B C 1
ATOM 7942 O O . GLN B 1 479 ? 150.656 140.475 168.735 1.00 16.05 479 GLN B O 1
ATOM 7948 N N . PRO B 1 480 ? 152.092 140.801 167.048 1.00 5.68 480 PRO B N 1
ATOM 7949 C CA . PRO B 1 480 ? 152.982 139.741 167.548 1.00 10.01 480 PRO B CA 1
ATOM 7950 C C . PRO B 1 480 ? 153.522 139.995 168.943 1.00 5.69 480 PRO B C 1
ATOM 7951 O O . PRO B 1 480 ? 153.927 139.038 169.614 1.00 7.72 480 PRO B O 1
ATOM 7955 N N . TRP B 1 481 ? 153.546 141.244 169.404 1.00 2.90 481 TRP B N 1
ATOM 7956 C CA . TRP B 1 481 ? 154.129 141.565 170.701 1.00 10.90 481 TRP B CA 1
ATOM 7957 C C . TRP B 1 481 ? 153.168 141.348 171.862 1.00 3.31 481 TRP B C 1
ATOM 7958 O O . TRP B 1 481 ? 153.603 141.394 173.017 1.00 4.41 481 TRP B O 1
ATOM 7969 N N . LYS B 1 482 ? 151.887 141.110 171.592 1.00 23.81 482 LYS B N 1
ATOM 7970 C CA . LYS B 1 482 ? 150.907 140.842 172.636 1.00 20.98 482 LYS B CA 1
ATOM 7971 C C . LYS B 1 482 ? 150.713 139.355 172.897 1.00 19.83 482 LYS B C 1
ATOM 7972 O O . LYS B 1 482 ? 149.857 138.990 173.710 1.00 24.58 482 LYS B O 1
ATOM 7978 N N . ALA B 1 483 ? 151.480 138.494 172.233 1.00 30.20 483 ALA B N 1
ATOM 7979 C CA . ALA B 1 483 ? 151.353 137.059 172.412 1.00 27.21 483 ALA B CA 1
ATOM 7980 C C . ALA B 1 483 ? 152.179 136.586 173.609 1.00 32.41 483 ALA B C 1
ATOM 7981 O O . ALA B 1 483 ? 153.218 137.172 173.923 1.00 26.97 483 ALA B O 1
ATOM 7983 N N . PRO B 1 484 ? 151.739 135.534 174.297 1.00 32.83 484 PRO B N 1
ATOM 7984 C CA . PRO B 1 484 ? 152.557 134.971 175.376 1.00 32.13 484 PRO B CA 1
ATOM 7985 C C . PRO B 1 484 ? 153.823 134.318 174.845 1.00 26.28 484 PRO B C 1
ATOM 7986 O O . PRO B 1 484 ? 154.016 134.145 173.640 1.00 30.94 484 PRO B O 1
ATOM 7990 N N . LYS B 1 485 ? 154.697 133.946 175.783 1.00 63.08 485 LYS B N 1
ATOM 7991 C CA . LYS B 1 485 ? 155.984 133.369 175.408 1.00 68.72 485 LYS B CA 1
ATOM 7992 C C . LYS B 1 485 ? 155.835 131.963 174.843 1.00 64.73 485 LYS B C 1
ATOM 7993 O O . LYS B 1 485 ? 156.584 131.577 173.938 1.00 68.09 485 LYS B O 1
ATOM 7999 N N . GLU B 1 486 ? 154.889 131.178 175.363 1.00 67.32 486 GLU B N 1
ATOM 8000 C CA . GLU B 1 486 ? 154.690 129.828 174.845 1.00 70.14 486 GLU B CA 1
ATOM 8001 C C . GLU B 1 486 ? 154.254 129.858 173.387 1.00 71.52 486 GLU B C 1
ATOM 8002 O O . GLU B 1 486 ? 154.715 129.048 172.575 1.00 72.67 486 GLU B O 1
ATOM 8008 N N . VAL B 1 487 ? 153.360 130.784 173.038 1.00 31.32 487 VAL B N 1
ATOM 8009 C CA . VAL B 1 487 ? 152.930 130.910 171.651 1.00 27.66 487 VAL B CA 1
ATOM 8010 C C . VAL B 1 487 ? 154.109 131.276 170.762 1.00 32.64 487 VAL B C 1
ATOM 8011 O O . VAL B 1 487 ? 154.264 130.739 169.659 1.00 29.54 487 VAL B O 1
ATOM 8015 N N . GLN B 1 488 ? 154.957 132.197 171.223 1.00 34.46 488 GLN B N 1
ATOM 8016 C CA . GLN B 1 488 ? 156.133 132.576 170.448 1.00 33.70 488 GLN B CA 1
ATOM 8017 C C . GLN B 1 488 ? 157.062 131.388 170.242 1.00 31.04 488 GLN B C 1
ATOM 8018 O O . GLN B 1 488 ? 157.567 131.170 169.134 1.00 31.89 488 GLN B O 1
ATOM 8024 N N . GLU B 1 489 ? 157.306 130.612 171.298 1.00 63.75 489 GLU B N 1
ATOM 8025 C CA . GLU B 1 489 ? 158.191 129.458 171.182 1.00 59.65 489 GLU B CA 1
ATOM 8026 C C . GLU B 1 489 ? 157.625 128.426 170.214 1.00 67.56 489 GLU B C 1
ATOM 8027 O O . GLU B 1 489 ? 158.350 127.888 169.369 1.00 63.38 489 GLU B O 1
ATOM 8033 N N . LYS B 1 490 ? 156.327 128.134 170.323 1.00 41.75 490 LYS B N 1
ATOM 8034 C CA . LYS B 1 490 ? 155.712 127.176 169.411 1.00 44.82 490 LYS B CA 1
ATOM 8035 C C . LYS B 1 490 ? 155.784 127.661 167.969 1.00 37.59 490 LYS B C 1
ATOM 8036 O O . LYS B 1 490 ? 156.125 126.891 167.063 1.00 37.69 490 LYS B O 1
ATOM 8042 N N . ALA B 1 491 ? 155.469 128.936 167.735 1.00 26.23 491 ALA B N 1
ATOM 8043 C CA . ALA B 1 491 ? 155.501 129.490 166.388 1.00 27.08 491 ALA B CA 1
ATOM 8044 C C . ALA B 1 491 ? 156.915 129.695 165.867 1.00 32.33 491 ALA B C 1
ATOM 8045 O O . ALA B 1 491 ? 157.081 129.991 164.679 1.00 25.29 491 ALA B O 1
ATOM 8047 N N . GLY B 1 492 ? 157.928 129.545 166.713 1.00 32.40 492 GLY B N 1
ATOM 8048 C CA . GLY B 1 492 ? 159.298 129.760 166.286 1.00 36.00 492 GLY B CA 1
ATOM 8049 C C . GLY B 1 492 ? 159.606 131.197 165.932 1.00 30.07 492 GLY B C 1
ATOM 8050 O O . GLY B 1 492 ? 160.340 131.450 164.968 1.00 31.80 492 GLY B O 1
ATOM 8051 N N . CYS B 1 493 ? 159.062 132.152 166.689 1.00 58.08 493 CYS B N 1
ATOM 8052 C CA . CYS B 1 493 ? 159.324 133.568 166.441 1.00 55.61 493 CYS B CA 1
ATOM 8053 C C . CYS B 1 493 ? 159.337 134.283 167.788 1.00 53.51 493 CYS B C 1
ATOM 8054 O O . CYS B 1 493 ? 158.279 134.641 168.313 1.00 53.45 493 CYS B O 1
ATOM 8057 N N . VAL B 1 494 ? 160.530 134.489 168.331 1.00 44.32 494 VAL B N 1
ATOM 8058 C CA . VAL B 1 494 ? 160.710 135.276 169.545 1.00 46.24 494 VAL B CA 1
ATOM 8059 C C . VAL B 1 494 ? 160.834 136.738 169.141 1.00 49.33 494 VAL B C 1
ATOM 8060 O O . VAL B 1 494 ? 161.757 137.114 168.411 1.00 43.85 494 VAL B O 1
ATOM 8064 N N . ILE B 1 495 ? 159.900 137.564 169.611 1.00 14.13 495 ILE B N 1
ATOM 8065 C CA . ILE B 1 495 ? 159.909 138.979 169.266 1.00 18.91 495 ILE B CA 1
ATOM 8066 C C . ILE B 1 495 ? 161.117 139.643 169.909 1.00 19.38 495 ILE B C 1
ATOM 8067 O O . ILE B 1 495 ? 161.358 139.501 171.115 1.00 18.71 495 ILE B O 1
ATOM 8072 N N . GLY B 1 496 ? 161.883 140.375 169.103 1.00 44.36 496 GLY B N 1
ATOM 8073 C CA . GLY B 1 496 ? 163.106 141.016 169.534 1.00 38.86 496 GLY B CA 1
ATOM 8074 C C . GLY B 1 496 ? 164.361 140.394 168.962 1.00 42.82 496 GLY B C 1
ATOM 8075 O O . GLY B 1 496 ? 165.392 141.075 168.884 1.00 42.05 496 GLY B O 1
ATOM 8076 N N . GLU B 1 497 ? 164.307 139.126 168.561 1.00 63.33 497 GLU B N 1
ATOM 8077 C CA . GLU B 1 497 ? 165.441 138.443 167.951 1.00 60.28 497 GLU B CA 1
ATOM 8078 C C . GLU B 1 497 ? 165.140 137.971 166.539 1.00 67.65 497 GLU B C 1
ATOM 8079 O O . GLU B 1 497 ? 165.942 138.207 165.627 1.00 68.24 497 GLU B O 1
ATOM 8085 N N . ASP B 1 498 ? 164.004 137.309 166.330 1.00 52.40 498 ASP B N 1
ATOM 8086 C CA . ASP B 1 498 ? 163.622 136.838 165.005 1.00 55.39 498 ASP B CA 1
ATOM 8087 C C . ASP B 1 498 ? 162.788 137.853 164.239 1.00 53.63 498 ASP B C 1
ATOM 8088 O O . ASP B 1 498 ? 162.828 137.869 163.003 1.00 49.57 498 ASP B O 1
ATOM 8093 N N . TYR B 1 499 ? 162.030 138.699 164.943 1.00 11.59 499 TYR B N 1
ATOM 8094 C CA . TYR B 1 499 ? 161.211 139.726 164.326 1.00 9.99 499 TYR B CA 1
ATOM 8095 C C . TYR B 1 499 ? 161.342 140.970 165.200 1.00 13.27 499 TYR B C 1
ATOM 8096 O O . TYR B 1 499 ? 161.251 140.865 166.436 1.00 12.93 499 TYR B O 1
ATOM 8105 N N . PRO B 1 500 ? 161.559 142.146 164.612 1.00 15.01 500 PRO B N 1
ATOM 8106 C CA . PRO B 1 500 ? 161.805 143.337 165.431 1.00 9.06 500 PRO B CA 1
ATOM 8107 C C . PRO B 1 500 ? 160.588 143.753 166.242 1.00 11.69 500 PRO B C 1
ATOM 8108 O O . PRO B 1 500 ? 159.440 143.495 165.874 1.00 11.32 500 PRO B O 1
ATOM 8112 N N . SER B 1 501 ? 160.863 144.407 167.368 1.00 17.34 501 SER B N 1
ATOM 8113 C CA . SER B 1 501 ? 159.816 144.966 168.200 1.00 20.76 501 SER B CA 1
ATOM 8114 C C . SER B 1 501 ? 159.262 146.240 167.565 1.00 22.15 501 SER B C 1
ATOM 8115 O O . SER B 1 501 ? 159.923 146.868 166.735 1.00 18.70 501 SER B O 1
ATOM 8118 N N . PRO B 1 502 ? 158.047 146.643 167.939 1.00 6.32 502 PRO B N 1
ATOM 8119 C CA . PRO B 1 502 ? 157.459 147.843 167.330 1.00 10.69 502 PRO B CA 1
ATOM 8120 C C . PRO B 1 502 ? 158.302 149.080 167.597 1.00 6.13 502 PRO B C 1
ATOM 8121 O O . PRO B 1 502 ? 158.885 149.243 168.671 1.00 2.24 502 PRO B O 1
ATOM 8125 N N . MET B 1 503 ? 158.362 149.957 166.597 1.00 13.31 503 MET B N 1
ATOM 8126 C CA . MET B 1 503 ? 159.205 151.143 166.642 1.00 5.86 503 MET B CA 1
ATOM 8127 C C . MET B 1 503 ? 158.535 152.338 167.307 1.00 12.94 503 MET B C 1
ATOM 8128 O O . MET B 1 503 ? 159.207 153.349 167.541 1.00 6.62 503 MET B O 1
ATOM 8133 N N . VAL B 1 504 ? 157.243 152.258 167.620 1.00 25.53 504 VAL B N 1
ATOM 8134 C CA . VAL B 1 504 ? 156.535 153.386 168.212 1.00 24.65 504 VAL B CA 1
ATOM 8135 C C . VAL B 1 504 ? 155.207 152.912 168.786 1.00 24.17 504 VAL B C 1
ATOM 8136 O O . VAL B 1 504 ? 154.646 151.907 168.335 1.00 20.88 504 VAL B O 1
ATOM 8140 N N . ASP B 1 505 ? 154.702 153.627 169.789 1.00 58.38 505 ASP B N 1
ATOM 8141 C CA . ASP B 1 505 ? 153.387 153.359 170.356 1.00 65.55 505 ASP B CA 1
ATOM 8142 C C . ASP B 1 505 ? 152.358 154.221 169.634 1.00 63.56 505 ASP B C 1
ATOM 8143 O O . ASP B 1 505 ? 152.440 155.453 169.666 1.00 57.91 505 ASP B O 1
ATOM 8148 N N . HIS B 1 506 ? 151.391 153.569 168.987 1.00 36.55 506 HIS B N 1
ATOM 8149 C CA . HIS B 1 506 ? 150.447 154.287 168.136 1.00 36.18 506 HIS B CA 1
ATOM 8150 C C . HIS B 1 506 ? 149.609 155.273 168.941 1.00 30.19 506 HIS B C 1
ATOM 8151 O O . HIS B 1 506 ? 149.368 156.404 168.499 1.00 35.39 506 HIS B O 1
ATOM 8158 N N . LYS B 1 507 ? 149.163 154.865 170.130 1.00 41.57 507 LYS B N 1
ATOM 8159 C CA . LYS B 1 507 ? 148.283 155.711 170.929 1.00 37.61 507 LYS B CA 1
ATOM 8160 C C . LYS B 1 507 ? 148.953 157.035 171.275 1.00 44.76 507 LYS B C 1
ATOM 8161 O O . LYS B 1 507 ? 148.331 158.100 171.187 1.00 38.05 507 LYS B O 1
ATOM 8167 N N . GLU B 1 508 ? 150.224 156.990 171.677 1.00 38.20 508 GLU B N 1
ATOM 8168 C CA . GLU B 1 508 ? 150.926 158.209 172.061 1.00 40.87 508 GLU B CA 1
ATOM 8169 C C . GLU B 1 508 ? 151.294 159.055 170.847 1.00 39.71 508 GLU B C 1
ATOM 8170 O O . GLU B 1 508 ? 151.181 160.284 170.888 1.00 43.87 508 GLU B O 1
ATOM 8176 N N . ALA B 1 509 ? 151.744 158.416 169.766 1.00 24.87 509 ALA B N 1
ATOM 8177 C CA . ALA B 1 509 ? 152.147 159.158 168.576 1.00 23.19 509 ALA B CA 1
ATOM 8178 C C . ALA B 1 509 ? 150.968 159.893 167.951 1.00 29.35 509 ALA B C 1
ATOM 8179 O O . ALA B 1 509 ? 151.102 161.048 167.521 1.00 26.60 509 ALA B O 1
ATOM 8181 N N . SER B 1 510 ? 149.808 159.235 167.884 1.00 24.11 510 SER B N 1
ATOM 8182 C CA . SER B 1 510 ? 148.637 159.836 167.261 1.00 29.34 510 SER B CA 1
ATOM 8183 C C . SER B 1 510 ? 148.201 161.119 167.955 1.00 20.51 510 SER B C 1
ATOM 8184 O O . SER B 1 510 ? 147.870 162.094 167.273 1.00 23.66 510 SER B O 1
ATOM 8187 N N . SER B 1 511 ? 148.187 161.140 169.288 1.00 22.63 511 SER B N 1
ATOM 8188 C CA . SER B 1 511 ? 147.754 162.327 170.015 1.00 25.19 511 SER B CA 1
ATOM 8189 C C . SER B 1 511 ? 148.673 163.516 169.757 1.00 19.97 511 SER B C 1
ATOM 8190 O O . SER B 1 511 ? 148.196 164.633 169.519 1.00 19.87 511 SER B O 1
ATOM 8193 N N . LYS B 1 512 ? 149.989 163.300 169.800 1.00 17.30 512 LYS B N 1
ATOM 8194 C CA . LYS B 1 512 ? 150.912 164.401 169.555 1.00 16.75 512 LYS B CA 1
ATOM 8195 C C . LYS B 1 512 ? 150.837 164.880 168.111 1.00 24.36 512 LYS B C 1
ATOM 8196 O O . LYS B 1 512 ? 150.933 166.087 167.857 1.00 22.30 512 LYS B O 1
ATOM 8202 N N . CYS B 1 513 ? 150.650 163.966 167.156 1.00 19.15 513 CYS B N 1
ATOM 8203 C CA . CYS B 1 513 ? 150.491 164.391 165.770 1.00 23.68 513 CYS B CA 1
ATOM 8204 C C . CYS B 1 513 ? 149.216 165.207 165.587 1.00 22.43 513 CYS B C 1
ATOM 8205 O O . CYS B 1 513 ? 149.210 166.214 164.866 1.00 20.86 513 CYS B O 1
ATOM 8208 N N . ARG B 1 514 ? 148.126 164.790 166.236 1.00 52.47 514 ARG B N 1
ATOM 8209 C CA . ARG B 1 514 ? 146.885 165.553 166.174 1.00 46.21 514 ARG B CA 1
ATOM 8210 C C . ARG B 1 514 ? 147.061 166.945 166.765 1.00 47.26 514 ARG B C 1
ATOM 8211 O O . ARG B 1 514 ? 146.575 167.932 166.203 1.00 53.74 514 ARG B O 1
ATOM 8219 N N . ARG B 1 515 ? 147.751 167.046 167.903 1.00 33.90 515 ARG B N 1
ATOM 8220 C CA . ARG B 1 515 ? 148.008 168.357 168.495 1.00 30.22 515 ARG B CA 1
ATOM 8221 C C . ARG B 1 515 ? 148.844 169.232 167.568 1.00 34.24 515 ARG B C 1
ATOM 8222 O O . ARG B 1 515 ? 148.557 170.426 167.397 1.00 33.93 515 ARG B O 1
ATOM 8230 N N . MET B 1 516 ? 149.885 168.660 166.961 1.00 25.06 516 MET B N 1
ATOM 8231 C CA . MET B 1 516 ? 150.733 169.442 166.069 1.00 27.93 516 MET B CA 1
ATOM 8232 C C . MET B 1 516 ? 149.954 169.940 164.858 1.00 21.88 516 MET B C 1
ATOM 8233 O O . MET B 1 516 ? 150.136 171.085 164.430 1.00 18.44 516 MET B O 1
ATOM 8238 N N . MET B 1 517 ? 149.085 169.102 164.288 1.00 22.29 517 MET B N 1
ATOM 8239 C CA . MET B 1 517 ? 148.273 169.553 163.162 1.00 26.13 517 MET B CA 1
ATOM 8240 C C . MET B 1 517 ? 147.222 170.577 163.581 1.00 22.37 517 MET B C 1
ATOM 8241 O O . MET B 1 517 ? 146.900 171.478 162.796 1.00 24.14 517 MET B O 1
ATOM 8246 N N . GLU B 1 518 ? 146.677 170.459 164.793 1.00 29.55 518 GLU B N 1
ATOM 8247 C CA . GLU B 1 518 ? 145.773 171.486 165.294 1.00 30.43 518 GLU B CA 1
ATOM 8248 C C . GLU B 1 518 ? 146.484 172.825 165.424 1.00 30.77 518 GLU B C 1
ATOM 8249 O O . GLU B 1 518 ? 145.884 173.874 165.164 1.00 35.45 518 GLU B O 1
ATOM 8255 N N . ASP B 1 519 ? 147.755 172.811 165.825 1.00 50.61 519 ASP B N 1
ATOM 8256 C CA . ASP B 1 519 ? 148.527 174.051 165.841 1.00 52.09 519 ASP B CA 1
ATOM 8257 C C . ASP B 1 519 ? 148.681 174.637 164.440 1.00 50.03 519 ASP B C 1
ATOM 8258 O O . ASP B 1 519 ? 148.591 175.859 164.267 1.00 53.25 519 ASP B O 1
ATOM 8263 N N . VAL B 1 520 ? 148.919 173.791 163.435 1.00 33.69 520 VAL B N 1
ATOM 8264 C CA . VAL B 1 520 ? 149.004 174.276 162.060 1.00 30.41 520 VAL B CA 1
ATOM 8265 C C . VAL B 1 520 ? 147.692 174.930 161.651 1.00 36.05 520 VAL B C 1
ATOM 8266 O O . VAL B 1 520 ? 147.679 176.014 161.054 1.00 36.76 520 VAL B O 1
ATOM 8270 N N . LYS B 1 521 ? 146.570 174.280 161.962 1.00 15.70 521 LYS B N 1
ATOM 8271 C CA . LYS B 1 521 ? 145.270 174.867 161.650 1.00 21.28 521 LYS B CA 1
ATOM 8272 C C . LYS B 1 521 ? 145.072 176.203 162.354 1.00 19.82 521 LYS B C 1
ATOM 8273 O O . LYS B 1 521 ? 144.565 177.152 161.747 1.00 19.11 521 LYS B O 1
ATOM 8279 N N . SER B 1 522 ? 145.459 176.297 163.627 1.00 41.44 522 SER B N 1
ATOM 8280 C CA . SER B 1 522 ? 145.321 177.557 164.351 1.00 44.48 522 SER B CA 1
ATOM 8281 C C . SER B 1 522 ? 146.138 178.657 163.687 1.00 36.49 522 SER B C 1
ATOM 8282 O O . SER B 1 522 ? 145.671 179.792 163.538 1.00 40.40 522 SER B O 1
ATOM 8285 N N . ILE B 1 523 ? 147.369 178.338 163.283 1.00 55.46 523 ILE B N 1
ATOM 8286 C CA . ILE B 1 523 ? 148.202 179.330 162.610 1.00 50.05 523 ILE B CA 1
ATOM 8287 C C . ILE B 1 523 ? 147.567 179.758 161.292 1.00 54.81 523 ILE B C 1
ATOM 8288 O O . ILE B 1 523 ? 147.552 180.947 160.953 1.00 55.94 523 ILE B O 1
ATOM 8293 N N . ILE B 1 524 ? 147.038 178.805 160.530 1.00 48.92 524 ILE B N 1
ATOM 8294 C CA . ILE B 1 524 ? 146.419 179.110 159.226 1.00 44.08 524 ILE B CA 1
ATOM 8295 C C . ILE B 1 524 ? 144.926 179.260 159.493 1.00 43.71 524 ILE B C 1
ATOM 8296 O O . ILE B 1 524 ? 144.147 178.304 159.475 1.00 44.56 524 ILE B O 1
ATOM 8301 N N . LYS B 1 525 ? 144.513 180.504 159.740 1.00 57.69 525 LYS B N 1
ATOM 8302 C CA . LYS B 1 525 ? 143.141 180.763 160.164 1.00 62.62 525 LYS B CA 1
ATOM 8303 C C . LYS B 1 525 ? 142.143 180.457 159.053 1.00 57.71 525 LYS B C 1
ATOM 8304 O O . LYS B 1 525 ? 141.162 179.737 159.269 1.00 61.48 525 LYS B O 1
ATOM 8310 N N . ASP B 1 526 ? 142.375 180.990 157.862 1.00 59.01 526 ASP B N 1
ATOM 8311 C CA . ASP B 1 526 ? 141.388 180.898 156.789 1.00 55.62 526 ASP B CA 1
ATOM 8312 C C . ASP B 1 526 ? 141.250 179.456 156.316 1.00 61.05 526 ASP B C 1
ATOM 8313 O O . ASP B 1 526 ? 142.252 178.846 155.923 1.00 54.52 526 ASP B O 1
ATOM 8318 N N . PRO B 1 527 ? 140.051 178.864 156.346 1.00 34.14 527 PRO B N 1
ATOM 8319 C CA . PRO B 1 527 ? 139.887 177.526 155.756 1.00 32.72 527 PRO B CA 1
ATOM 8320 C C . PRO B 1 527 ? 139.786 177.533 154.242 1.00 35.32 527 PRO B C 1
ATOM 8321 O O . PRO B 1 527 ? 139.928 176.469 153.626 1.00 36.34 527 PRO B O 1
ATOM 8325 N N . GLU B 1 528 ? 139.545 178.688 153.621 1.00 57.82 528 GLU B N 1
ATOM 8326 C CA . GLU B 1 528 ? 139.330 178.778 152.185 1.00 65.06 528 GLU B CA 1
ATOM 8327 C C . GLU B 1 528 ? 140.596 179.145 151.419 1.00 66.01 528 GLU B C 1
ATOM 8328 O O . GLU B 1 528 ? 140.509 179.795 150.371 1.00 57.59 528 GLU B O 1
ATOM 8334 N N . VAL B 1 529 ? 141.769 178.747 151.915 1.00 33.05 529 VAL B N 1
ATOM 8335 C CA . VAL B 1 529 ? 143.002 179.036 151.199 1.00 35.71 529 VAL B CA 1
ATOM 8336 C C . VAL B 1 529 ? 143.078 178.162 149.951 1.00 34.75 529 VAL B C 1
ATOM 8337 O O . VAL B 1 529 ? 142.475 177.084 149.877 1.00 37.80 529 VAL B O 1
ATOM 8341 N N . TRP B 1 530 ? 143.828 178.635 148.959 1.00 24.98 530 TRP B N 1
ATOM 8342 C CA . TRP B 1 530 ? 143.982 177.922 147.696 1.00 30.51 530 TRP B CA 1
ATOM 8343 C C . TRP B 1 530 ? 145.074 176.870 147.850 1.00 29.70 530 TRP B C 1
ATOM 8344 O O . TRP B 1 530 ? 146.265 177.198 147.881 1.00 30.97 530 TRP B O 1
ATOM 8355 N N . HIS B 1 531 ? 144.673 175.605 147.953 1.00 17.94 531 HIS B N 1
ATOM 8356 C CA . HIS B 1 531 ? 145.621 174.509 148.080 1.00 16.48 531 HIS B CA 1
ATOM 8357 C C . HIS B 1 531 ? 144.923 173.213 147.697 1.00 16.39 531 HIS B C 1
ATOM 8358 O O . HIS B 1 531 ? 143.694 173.120 147.713 1.00 18.54 531 HIS B O 1
ATOM 8365 N N . CYS B 1 532 ? 145.730 172.215 147.348 1.00 32.89 532 CYS B N 1
ATOM 8366 C CA . CYS B 1 532 ? 145.206 170.904 146.987 1.00 32.57 532 CYS B CA 1
ATOM 8367 C C . CYS B 1 532 ? 144.574 170.247 148.208 1.00 26.33 532 CYS B C 1
ATOM 8368 O O . CYS B 1 532 ? 145.227 170.090 149.244 1.00 33.69 532 CYS B O 1
ATOM 8371 N N . THR B 1 533 ? 143.310 169.854 148.087 1.00 10.33 533 THR B N 1
ATOM 8372 C CA . THR B 1 533 ? 142.570 169.305 149.212 1.00 13.12 533 THR B CA 1
ATOM 8373 C C . THR B 1 533 ? 141.413 168.476 148.676 1.00 5.29 533 THR B C 1
ATOM 8374 O O . THR B 1 533 ? 140.980 168.675 147.534 1.00 6.46 533 THR B O 1
ATOM 8378 N N . PRO B 1 534 ? 140.897 167.537 149.466 1.00 7.90 534 PRO B N 1
ATOM 8379 C CA . PRO B 1 534 ? 139.672 166.834 149.075 1.00 2.74 534 PRO B CA 1
ATOM 8380 C C . PRO B 1 534 ? 138.462 167.754 149.107 1.00 2.72 534 PRO B C 1
ATOM 8381 O O . PRO B 1 534 ? 138.451 168.802 149.755 1.00 4.05 534 PRO B O 1
ATOM 8385 N N . SER B 1 535 ? 137.423 167.334 148.385 1.00 8.67 535 SER B N 1
ATOM 8386 C CA . SER B 1 535 ? 136.206 168.131 148.281 1.00 14.80 535 SER B CA 1
ATOM 8387 C C . SER B 1 535 ? 135.330 167.966 149.519 1.00 8.93 535 SER B C 1
ATOM 8388 O O . SER B 1 535 ? 134.970 168.950 150.174 1.00 16.97 535 SER B O 1
ATOM 8391 N N . ASP B 1 536 ? 134.976 166.726 149.851 1.00 36.44 536 ASP B N 1
ATOM 8392 C CA . ASP B 1 536 ? 134.099 166.439 150.976 1.00 35.88 536 ASP B CA 1
ATOM 8393 C C . ASP B 1 536 ? 134.558 165.150 151.647 1.00 28.89 536 ASP B C 1
ATOM 8394 O O . ASP B 1 536 ? 135.563 164.545 151.261 1.00 35.36 536 ASP B O 1
ATOM 8399 N N . THR B 1 537 ? 133.807 164.732 152.669 1.00 21.82 537 THR B N 1
ATOM 8400 C CA . THR B 1 537 ? 134.168 163.537 153.424 1.00 31.57 537 THR B CA 1
ATOM 8401 C C . THR B 1 537 ? 133.875 162.267 152.635 1.00 22.22 537 THR B C 1
ATOM 8402 O O . THR B 1 537 ? 134.657 161.309 152.679 1.00 22.80 537 THR B O 1
ATOM 8406 N N . ASN B 1 538 ? 132.752 162.235 151.915 1.00 18.91 538 ASN B N 1
ATOM 8407 C CA . ASN B 1 538 ? 132.426 161.078 151.092 1.00 19.91 538 ASN B CA 1
ATOM 8408 C C . ASN B 1 538 ? 133.499 160.795 150.053 1.00 18.83 538 ASN B C 1
ATOM 8409 O O . ASN B 1 538 ? 133.785 159.624 149.773 1.00 23.74 538 ASN B O 1
ATOM 8414 N N . GLU B 1 539 ? 134.100 161.840 149.482 1.00 14.41 539 GLU B N 1
ATOM 8415 C CA . GLU B 1 539 ? 135.204 161.648 148.553 1.00 15.41 539 GLU B CA 1
ATOM 8416 C C . GLU B 1 539 ? 136.366 160.921 149.217 1.00 9.49 539 GLU B C 1
ATOM 8417 O O . GLU B 1 539 ? 136.931 159.996 148.626 1.00 13.95 539 GLU B O 1
ATOM 8423 N N . VAL B 1 540 ? 136.719 161.303 150.445 1.00 6.74 540 VAL B N 1
ATOM 8424 C CA . VAL B 1 540 ? 137.782 160.615 151.172 1.00 9.35 540 VAL B CA 1
ATOM 8425 C C . VAL B 1 540 ? 137.403 159.164 151.440 1.00 14.97 540 VAL B C 1
ATOM 8426 O O . VAL B 1 540 ? 138.208 158.247 151.228 1.00 14.18 540 VAL B O 1
ATOM 8430 N N . ARG B 1 541 ? 136.180 158.931 151.923 1.00 7.36 541 ARG B N 1
ATOM 8431 C CA . ARG B 1 541 ? 135.772 157.570 152.258 1.00 5.72 541 ARG B CA 1
ATOM 8432 C C . ARG B 1 541 ? 135.823 156.666 151.033 1.00 7.62 541 ARG B C 1
ATOM 8433 O O . ARG B 1 541 ? 136.248 155.509 151.125 1.00 6.76 541 ARG B O 1
ATOM 8441 N N . LYS B 1 542 ? 135.391 157.173 149.877 1.00 4.13 542 LYS B N 1
ATOM 8442 C CA . LYS B 1 542 ? 135.466 156.377 148.656 1.00 9.59 542 LYS B CA 1
ATOM 8443 C C . LYS B 1 542 ? 136.908 156.213 148.188 1.00 3.40 542 LYS B C 1
ATOM 8444 O O . LYS B 1 542 ? 137.282 155.156 147.666 1.00 6.83 542 LYS B O 1
ATOM 8450 N N . PHE B 1 543 ? 137.731 157.249 148.367 1.00 7.69 543 PHE B N 1
ATOM 8451 C CA . PHE B 1 543 ? 139.142 157.169 148.016 1.00 4.15 543 PHE B CA 1
ATOM 8452 C C . PHE B 1 543 ? 139.852 156.078 148.801 1.00 5.00 543 PHE B C 1
ATOM 8453 O O . PHE B 1 543 ? 140.763 155.428 148.277 1.00 0.87 543 PHE B O 1
ATOM 8461 N N . CYS B 1 544 ? 139.449 155.860 150.051 1.00 2.72 544 CYS B N 1
ATOM 8462 C CA . CYS B 1 544 ? 140.107 154.909 150.935 1.00 3.16 544 CYS B CA 1
ATOM 8463 C C . CYS B 1 544 ? 139.354 153.588 151.063 1.00 2.35 544 CYS B C 1
ATOM 8464 O O . CYS B 1 544 ? 139.704 152.770 151.919 1.00 2.56 544 CYS B O 1
ATOM 8467 N N . TRP B 1 545 ? 138.334 153.358 150.235 1.00 14.82 545 TRP B N 1
ATOM 8468 C CA . TRP B 1 545 ? 137.604 152.089 150.210 1.00 7.09 545 TRP B CA 1
ATOM 8469 C C . TRP B 1 545 ? 136.936 151.799 151.554 1.00 13.21 545 TRP B C 1
ATOM 8470 O O . TRP B 1 545 ? 137.085 150.719 152.127 1.00 8.66 545 TRP B O 1
ATOM 8481 N N . LEU B 1 546 ? 136.183 152.770 152.051 1.00 5.78 546 LEU B N 1
ATOM 8482 C CA . LEU B 1 546 ? 135.464 152.652 153.309 1.00 10.98 546 LEU B CA 1
ATOM 8483 C C . LEU B 1 546 ? 134.015 153.073 153.120 1.00 12.55 546 LEU B C 1
ATOM 8484 O O . LEU B 1 546 ? 133.700 153.853 152.215 1.00 10.47 546 LEU B O 1
ATOM 8489 N N . PRO B 1 547 ? 133.107 152.568 153.953 1.00 28.81 547 PRO B N 1
ATOM 8490 C CA . PRO B 1 547 ? 131.697 152.956 153.830 1.00 31.72 547 PRO B CA 1
ATOM 8491 C C . PRO B 1 547 ? 131.476 154.432 154.125 1.00 28.24 547 PRO B C 1
ATOM 8492 O O . PRO B 1 547 ? 132.227 155.075 154.861 1.00 23.95 547 PRO B O 1
ATOM 8496 N N . GLU B 1 548 ? 130.410 154.964 153.528 1.00 49.59 548 GLU B N 1
ATOM 8497 C CA . GLU B 1 548 ? 130.032 156.363 153.705 1.00 53.62 548 GLU B CA 1
ATOM 8498 C C . GLU B 1 548 ? 129.238 156.568 154.992 1.00 54.95 548 GLU B C 1
ATOM 8499 O O . GLU B 1 548 ? 129.662 157.310 155.883 1.00 54.46 548 GLU B O 1
ATOM 8505 N N . HIS B 1 549 ? 128.084 155.917 155.095 1.00 86.79 549 HIS B N 1
ATOM 8506 C CA . HIS B 1 549 ? 127.212 156.070 156.247 1.00 86.10 549 HIS B CA 1
ATOM 8507 C C . HIS B 1 549 ? 127.754 155.292 157.443 1.00 84.66 549 HIS B C 1
ATOM 8508 O O . HIS B 1 549 ? 128.626 154.428 157.316 1.00 91.09 549 HIS B O 1
ATOM 8515 N N . MET B 1 550 ? 127.221 155.615 158.618 1.00 96.61 550 MET B N 1
ATOM 8516 C CA . MET B 1 550 ? 127.645 154.954 159.842 1.00 87.56 550 MET B CA 1
ATOM 8517 C C . MET B 1 550 ? 127.229 153.486 159.827 1.00 88.28 550 MET B C 1
ATOM 8518 O O . MET B 1 550 ? 126.173 153.120 159.305 1.00 93.15 550 MET B O 1
ATOM 8523 N N . THR B 1 551 ? 128.079 152.642 160.410 1.00 56.10 551 THR B N 1
ATOM 8524 C CA . THR B 1 551 ? 127.837 151.208 160.456 1.00 53.56 551 THR B CA 1
ATOM 8525 C C . THR B 1 551 ? 128.187 150.679 161.840 1.00 54.92 551 THR B C 1
ATOM 8526 O O . THR B 1 551 ? 128.855 151.345 162.634 1.00 55.51 551 THR B O 1
ATOM 8530 N N . ALA B 1 552 ? 127.717 149.461 162.118 1.00 48.54 552 ALA B N 1
ATOM 8531 C CA . ALA B 1 552 ? 127.976 148.830 163.407 1.00 50.79 552 ALA B CA 1
ATOM 8532 C C . ALA B 1 552 ? 129.434 148.425 163.577 1.00 50.37 552 ALA B C 1
ATOM 8533 O O . ALA B 1 552 ? 129.855 148.139 164.703 1.00 50.09 552 ALA B O 1
ATOM 8535 N N . ASP B 1 553 ? 130.209 148.392 162.496 1.00 67.83 553 ASP B N 1
ATOM 8536 C CA . ASP B 1 553 ? 131.619 148.018 162.532 1.00 69.32 553 ASP B CA 1
ATOM 8537 C C . ASP B 1 553 ? 132.517 149.230 162.305 1.00 63.61 553 ASP B C 1
ATOM 8538 O O . ASP B 1 553 ? 133.540 149.148 161.623 1.00 64.25 553 ASP B O 1
ATOM 8543 N N . GLN B 1 554 ? 132.137 150.372 162.877 1.00 58.34 554 GLN B N 1
ATOM 8544 C CA . GLN B 1 554 ? 132.887 151.616 162.733 1.00 55.37 554 GLN B CA 1
ATOM 8545 C C . GLN B 1 554 ? 133.477 152.011 164.080 1.00 54.85 554 GLN B C 1
ATOM 8546 O O . GLN B 1 554 ? 132.742 152.475 164.965 1.00 55.41 554 GLN B O 1
ATOM 8552 N N . PRO B 1 555 ? 134.787 151.848 164.296 1.00 52.36 555 PRO B N 1
ATOM 8553 C CA . PRO B 1 555 ? 135.391 152.261 165.570 1.00 44.72 555 PRO B CA 1
ATOM 8554 C C . PRO B 1 555 ? 135.611 153.763 165.607 1.00 46.46 555 PRO B C 1
ATOM 8555 O O . PRO B 1 555 ? 136.493 154.297 164.926 1.00 50.09 555 PRO B O 1
ATOM 8559 N N . CYS B 1 556 ? 134.804 154.455 166.405 1.00 73.75 556 CYS B N 1
ATOM 8560 C CA . CYS B 1 556 ? 134.878 155.907 166.504 1.00 74.61 556 CYS B CA 1
ATOM 8561 C C . CYS B 1 556 ? 134.682 156.555 165.136 1.00 74.49 556 CYS B C 1
ATOM 8562 O O . CYS B 1 556 ? 135.625 156.679 164.355 1.00 80.36 556 CYS B O 1
#

InterPro domains:
  IPR002081 Cryptochrome/DNA photolyase class 1 [PTHR11455] (6-358)
  IPR005101 Cryptochrome/DNA photolyase, FAD-binding domain [PF03441] (253-359)
  IPR006050 DNA photolyase, N-terminal [PF00875] (11-120)
  IPR006050 DNA photolyase, N-terminal [PS51645] (1-95)
  IPR014729 Rossmann-like alpha/beta/alpha sandwich fold [G3DSA:3.40.50.620] (3-176)
  IPR036134 Cryptochrome/DNA photolyase, FAD-binding domain-like superfamily [SSF48173] (167-358)
  IPR036155 Cryptochrome/photolyase, N-terminal domain superfamily [SSF52425] (6-146)

Nearest PDB structures (foldseek):
  8p4x-assembly1_A  TM=1.002E+00  e=1.475E-99  Platynereis dumerilii
  4jzy-assembly1_B  TM=9.412E-01  e=1.198E-54  Drosophila melanogaster
  7ud0-assembly2_B  TM=9.418E-01  e=3.047E-54  Drosophila melanogaster
  4k03-assembly1_A  TM=9.324E-01  e=2.459E-51  Drosophila melanogaster
  7dli-assembly1_A  TM=9.257E-01  e=2.522E-47  Mus musculus

Foldseek 3Di:
DFAEEEEAQFQLAQWQDVLVQVRQPPHAEYAYEYEAECPGPLRVQAADQLVQQVLLAQVQSQVVVVVQPAGYFYYYDQPLVVVVVCCVPVVGAEYTYEDDQFPVCPVSVVSVVVVCVVVNHHYYYDYQLAQDDLCQLCVQVPNAADQELVVSVVSVVPVDGGDAGDGGHDCPNYHYDDDPPCCVHRNDDDCVVVVHDDPDPLQVPPPADDGHHQVVVVVLLVVVLVVVLVCVVVPDDPDAFFADDDPDHPSDCLLVSLRSSDGPNNSVVSQLVSVCVRDPDDDDPVSCSVVSLVVSQSSNSRPPPCLLDQPPGQQADDADFDDDPVCLVCQQCQQQAFLLSSLQNLCCQRNQDHDLLNVLLSLCCCPQQFHRHDVSSVLSSNSHRHSNSDPRSSSLVSRALPRQLPDCLSLDCPCSDSQVVCCSHPVPCPSSCVRVVLCVQQDSVCSRPVPPDDPVSCVVSVHDEVPRGDHHPGDRVVRSVVSNVSSVVVCVVVPDNPDRHNYYDDDVRVCSSNSHDDDDDPPDDD/DFAEEEEAQFQLAQWQDVLVQVRQPPHAEYAYEYEAECPGPLRVQAADQLVQQVLLAQVQSQVVVVVQPAGYFYYYDQPLVVVVVCCVPVVGAEYTYEDDQFPVCPVSVVSVVVVCVVVNHHYYYDYQLAQDDLCQLCVQVPNAADQELVVSVVSVVPVDGGDAGDGGHDCPNYHYDDDPPCCVHRNDDDCVVVVHDDPDPLQVPPPADDGHHQVVVVVLLVVVLVVVLVCVVVPDDPDAFFADDDPDHPSDCLLVSLRSSDGPNNSVVSQLVSVCVRDPDDDDPVSCSVVSLVVSQSSNSRPPPCLLDQPPGQQADDADFDDDPVCLVCQQCQQQAFLLSSLQNLCCQRNQDHDLLNVLLSLCCCPQQFHRHDVSSVLSSNSHRHSNSDPRSSSLVSRALPRQLPDCLSLDCPCSDSQVVCCSHPVPCPSSCVRVVLCVQQDSVCSRPVPPDDPVSCVVSVHDEVPRGDHHPGDRVVRSVVSNVSSVVVCVVVPDNPDRHNYYDDDVRVCSSNSHDDDDDPPDDD

Radius of gyration: 34.03 Å; Cα contacts (8 Å, |Δi|>4): 1432; chains: 2; bounding box: 78×88×77 Å

B-factor: mean 22.59, std 19.3, range [0.01, 96.61]

Solvent-accessible surface area: 47007 Å² total; per-residue (Å²): 188,56,18,0,3,5,8,2,8,32,1,9,5,22,22,2,8,14,3,2,45,64,0,24,108,56,13,126,39,7,19,3,0,0,2,27,51,31,100,7,5,24,18,152,69,24,7,38,18,8,4,87,5,5,24,53,5,1,124,36,6,27,62,25,2,109,170,95,48,7,66,5,11,4,23,105,20,78,11,79,74,6,3,84,100,4,15,116,115,54,37,8,49,12,0,0,2,19,62,9,32,16,22,65,40,84,98,50,17,136,51,2,85,82,33,4,89,103,84,59,12,124,55,59,64,60,48,6,19,4,16,37,82,14,113,41,0,6,83,60,50,63,66,129,17,3,50,22,32,100,49,1,36,118,20,5,110,158,77,39,126,14,78,87,52,62,99,105,22,92,10,89,177,16,111,31,43,91,52,128,87,13,101,125,136,42,19,69,28,60,17,146,152,68,62,26,95,42,108,41,122,62,9,103,145,45,106,11,111,50,91,13,5,29,82,32,0,54,55,35,5,91,7,90,30,46,43,52,58,18,11,20,68,12,32,25,75,95,80,116,110,64,91,16,105,29,41,16,30,42,70,21,10,40,0,4,18,26,2,2,2,4,1,5,6,58,11,17,43,32,21,11,79,15,17,48,124,46,43,38,83,97,124,53,43,44,26,7,37,143,20,19,44,33,1,2,4,16,3,6,2,96,66,20,96,40,0,27,88,23,117,69,4,93,5,14,16,96,4,99,37,128,111,68,99,108,14,12,76,84,0,75,91,0,76,0,1,7,1,3,2,0,0,2,4,21,12,4,41,40,12,0,35,2,38,67,2,1,59,7,15,0,7,12,7,0,0,4,14,4,24,2,3,18,0,34,40,0,4,100,9,8,36,58,39,2,4,20,8,13,37,0,31,20,0,0,41,9,3,1,8,0,5,0,2,58,23,95,26,5,26,25,35,54,17,22,11,11,16,77,8,0,70,98,6,8,54,39,0,70,7,0,38,69,16,0,81,78,1,139,90,0,36,62,150,41,0,6,45,1,88,122,11,68,140,102,40,22,101,167,12,56,0,59,31,51,152,83,5,43,62,47,51,45,79,36,157,125,2,16,57,70,0,113,157,43,3,89,89,10,39,82,134,36,174,79,84,148,58,57,8,5,29,8,41,58,69,85,20,0,29,139,26,1,43,10,14,76,126,157,54,57,66,67,56,112,189,58,18,0,3,5,7,3,8,31,2,9,5,21,24,2,8,14,2,2,46,63,0,23,109,54,14,127,38,6,21,4,0,1,2,25,49,30,101,8,5,23,20,150,67,24,7,38,18,8,4,86,5,4,22,55,5,1,122,36,8,27,63,25,3,108,170,92,50,8,65,6,11,3,23,106,20,79,12,78,75,6,2,85,103,4,16,112,114,54,38,7,49,12,0,0,3,18,62,9,32,16,22,65,40,82,96,47,17,138,50,1,87,84,33,4,88,100,85,61,12,126,58,57,63,62,50,5,18,4,17,35,84,13,113,41,0,6,84,61,49,62,66,129,17,3,52,23,32,102,50,1,34,117,20,5,109,161,77,40,126,13,77,89,52,61,101,106,22,92,11,90,175,16,109,31,42,91,53,128,89,12,102,124,137,43,20,69,28,60,19,146,151,68,61,27,92,42,109,42,122,64,8,102,144,46,104,10,110,53,90,14,5,29,82,31,0,53,56,34,5,91,8,89,29,46,42,52,58,19,11,21,68,12,33,26,75,96,79,116,111,66,92,17,106,30,42,16,30,42,71,20,9,40,0,4,18,24,2,2,2,4,1,5,7,58,11,16,43,34,18,11,80,16,17,48,124,46,42,38,84,99,126,53,43,42,26,7,37,140,19,20,44,33,2,2,3,16,2,6,3,97,68,19,97,42,0,27,90,22,118,67,4,95,5,14,15,96,4,100,36,126,113,67,96,107,13,12,76,84,0,74,90,0,76,0,1,6,1,2,2,0,0,2,4,19,13,4,42,43,12,0,35,2,38,68,1,2,60,6,15,0,7,10,8,0,0,3,14,4,25,2,4,17,0,35,41,0,4,98,9,8,38,57,38,3,4,20,8,13,36,0,32,20,0,0,40,8,3,1,8,0,5,0,1,56,23,94,25,6,26,26,35,53,18,24,12,11,16,78,7,0,69,98,5,7,52,41,0,71,6,0,39,70,18,0,80,80,1,137,91,0,34,63,151,40,0,6,45,0,89,122,10,68,138,101,39,22,101,168,11,55,0,58,31,51,151,80,4,43,61,48,50,44,80,38,158,125,2,17,56,70,1,114,158,44,4,90,88,9,40,82,134,39,173,79,82,152,56,54,9,5,29,8,42,59,67,83,20,0,29,141,26,1,44,10,14,74,129,159,54,57,66,68,58,111

Sequence (1052 aa):
EHVSLHWFRHGLRLHDNPALLKSLEGAKEFYALFIWDGEVAGTKLVSYPRMKFLLECLKDLDDSLKKHGGRLYVVKGPSDVVIKQLIEEWGVTRVTCEIDPEPIWQPRDKAVKDLCATKGVKWFDYNSHLLWDPKAVCDANGGRPPHTYKLFCQVTDLLGKPETPHPDPDFSHVQMPVSDDFDDKFGLPTLKELGCEPECEEQEKPFNKWQGGETGALELLETRLMIERTAYKAGYIMPNQYIPDLVGPPRSMSP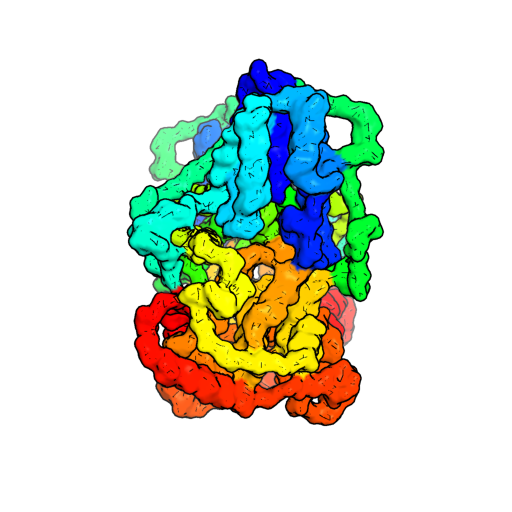HLRFGALSIRKFYWDLHNNYAEVCGGEWLGALTAQLVWREYFYCMSYGNPSFDKMEGNPICLQIPWYKDEEALEKWKQGQTGFPWIDACMRQLRYEGWMHHVGRHAVACFLTRGDLWISWVDGLEAFYKYMLDGDWSVCAGNWMWVSSSAFENCLQCPQCFSPVLYGMRMDPTGEFTRRYVPQLKNMPLKYLFQPWKAPKEVQEKAGCVIGEDYPSPMVDHKEASSKCRRMMEDVKSIIKDPEVWHCTPSDTNEVRKFCWLPEHMTADQPCEHVSLHWFRHGLRLHDNPALLKSLEGAKEFYALFIWDGEVAGTKLVSYPRMKFLLECLKDLDDSLKKHGGRLYVVKGPSDVVIKQLIEEWGVTRVTCEIDPEPIWQPRDKAVKDLCATKGVKWFDYNSHLLWDPKAVCDANGGRPPHTYKLFCQVTDLLGKPETPHPDPDFSHVQMPVSDDFDDKFGLPTLKELGCEPECEEQEKPFNKWQGGETGALELLETRLMIERTAYKAGYIMPNQYIPDLVGPPRSMSPHLRFGALSIRKFYWDLHNNYAEVCGGEWLGALTAQLVWREYFYCMSYGNPSFDKMEGNPICLQIPWYKDEEALEKWKQGQTGFPWIDACMRQLRYEGWMHHVGRHAVACFLTRGDLWISWVDGLEAFYKYMLDGDWSVCAGNWMWVSSSAFENCLQCPQCFSPVLYGMRMDPTGEFTRRYVPQLKNMPLKYLFQPWKAPKEVQEKAGCVIGEDYPSPMVDHKEASSKCRRMMEDVKSIIKDPEVWHCTPSDTNEVRKFCWLPEHMTADQPC